Protein 5FQE (pdb70)

Nearest PDB structures (foldseek):
  5fqf-assembly1_A  TM=1.001E+00  e=0.000E+00  Clostridium perfringens
  5fqh-assembly1_A  TM=9.995E-01  e=0.000E+00  Clostridium perfringens
  5fr0-assembly1_A  TM=9.943E-01  e=0.000E+00  Clostridium perfringens
  5l7v-assembly1_A  TM=8.793E-01  e=1.593E-57  Phocaeicola vulgatus ATCC 8482
  8q8h-assembly1_D  TM=7.404E-01  e=2.172E-31  Niabella aurantiaca DSM 17617

Structure (mmCIF, N/CA/C/O backbone):
data_5FQE
#
_entry.id   5FQE
#
_cell.length_a   85.420
_cell.length_b   115.030
_cell.length_c   135.580
_cell.angle_alpha   90.00
_cell.angle_beta   90.00
_cell.angle_gamma   90.00
#
_symmetry.space_group_name_H-M   'P 21 21 21'
#
loop_
_entity.id
_entity.type
_entity.pdbx_description
1 polymer BETA-N-ACETYLGALACTOSAMINIDASE
2 non-polymer 'FORMIC ACID'
3 non-polymer 'BROMIDE ION'
4 non-polymer (4S)-2-METHYL-2,4-PENTANEDIOL
5 water water
#
loop_
_atom_site.group_PDB
_atom_site.id
_atom_site.type_symbol
_atom_site.label_atom_id
_atom_site.label_alt_id
_atom_site.label_comp_id
_atom_site.label_asym_id
_atom_site.label_entity_id
_atom_site.label_seq_id
_atom_site.pdbx_PDB_ins_code
_atom_site.Cartn_x
_atom_site.Cartn_y
_atom_site.Cartn_z
_atom_site.occupancy
_atom_site.B_iso_or_equiv
_atom_site.auth_seq_id
_atom_site.auth_comp_id
_atom_site.auth_asym_id
_atom_site.auth_atom_id
_atom_site.pdbx_PDB_model_num
ATOM 1 N N . THR A 1 28 ? 119.890 49.361 162.982 1.00 45.95 5 THR A N 1
ATOM 2 C CA . THR A 1 28 ? 118.456 49.065 162.657 1.00 39.05 5 THR A CA 1
ATOM 3 C C . THR A 1 28 ? 117.616 49.431 163.864 1.00 29.04 5 THR A C 1
ATOM 4 O O . THR A 1 28 ? 117.772 48.841 164.938 1.00 34.09 5 THR A O 1
ATOM 8 N N . THR A 1 29 ? 116.711 50.389 163.719 1.00 22.63 6 THR A N 1
ATOM 9 C CA . THR A 1 29 ? 115.805 50.702 164.806 1.00 18.71 6 THR A CA 1
ATOM 10 C C . THR A 1 29 ? 114.724 49.636 164.948 1.00 18.66 6 THR A C 1
ATOM 11 O O . THR A 1 29 ? 114.377 49.253 166.072 1.00 18.18 6 THR A O 1
ATOM 15 N N . LEU A 1 30 ? 114.100 49.268 163.839 1.00 18.10 7 LEU A N 1
ATOM 16 C CA . LEU A 1 30 ? 113.023 48.247 163.844 1.00 15.43 7 LEU A CA 1
ATOM 17 C C . LEU A 1 30 ? 113.312 47.239 162.761 1.00 15.94 7 LEU A C 1
ATOM 18 O O . LEU A 1 30 ? 113.428 47.613 161.576 1.00 17.30 7 LEU A O 1
ATOM 23 N N . GLY A 1 31 ? 113.397 45.963 163.122 1.00 14.14 8 GLY A N 1
ATOM 24 C CA . GLY A 1 31 ? 113.543 44.884 162.135 1.00 14.85 8 GLY A CA 1
ATOM 25 C C . GLY A 1 31 ? 112.176 44.212 161.969 1.00 13.28 8 GLY A C 1
ATOM 26 O O . GLY A 1 31 ? 111.327 44.349 162.870 1.00 12.93 8 GLY A O 1
ATOM 27 N N . ALA A 1 32 ? 112.012 43.508 160.864 1.00 12.91 9 ALA A N 1
ATOM 28 C CA . ALA A 1 32 ? 110.710 42.874 160.561 1.00 13.21 9 ALA A CA 1
ATOM 29 C C . ALA A 1 32 ? 110.876 41.771 159.570 1.00 13.56 9 ALA A C 1
ATOM 30 O O . ALA A 1 32 ? 111.700 41.825 158.667 1.00 15.09 9 ALA A O 1
ATOM 32 N N . SER A 1 33 ? 110.111 40.692 159.782 1.00 12.44 10 SER A N 1
ATOM 33 C CA . SER A 1 33 ? 110.107 39.561 158.912 1.00 12.73 10 SER A CA 1
ATOM 34 C C . SER A 1 33 ? 108.726 38.917 158.938 1.00 12.46 10 SER A C 1
ATOM 35 O O . SER A 1 33 ? 108.103 38.925 159.987 1.00 12.90 10 SER A O 1
ATOM 38 N N . ILE A 1 34 ? 108.372 38.265 157.861 1.00 11.96 11 ILE A N 1
ATOM 39 C CA . ILE A 1 34 ? 107.214 37.353 157.976 1.00 12.53 11 ILE A CA 1
ATOM 40 C C . ILE A 1 34 ? 107.639 36.238 158.942 1.00 12.41 11 ILE A C 1
ATOM 41 O O . ILE A 1 34 ? 108.798 35.830 158.988 1.00 13.13 11 ILE A O 1
ATOM 46 N N . GLY A 1 35 ? 106.678 35.793 159.739 1.00 12.16 12 GLY A N 1
ATOM 47 C CA . GLY A 1 35 ? 106.873 34.712 160.706 1.00 11.83 12 GLY A CA 1
ATOM 48 C C . GLY A 1 35 ? 105.728 33.713 160.584 1.00 12.41 12 GLY A C 1
ATOM 49 O O . GLY A 1 35 ? 104.658 34.018 160.062 1.00 12.88 12 GLY A O 1
ATOM 50 N N . SER A 1 36 ? 105.955 32.546 161.131 1.00 11.60 13 SER A N 1
ATOM 51 C CA . SER A 1 36 ? 104.961 31.439 161.127 1.00 11.64 13 SER A CA 1
ATOM 52 C C . SER A 1 36 ? 103.889 31.692 162.203 1.00 11.60 13 SER A C 1
ATOM 53 O O . SER A 1 36 ? 104.165 32.164 163.275 1.00 11.74 13 SER A O 1
ATOM 56 N N . THR A 1 37 ? 102.655 31.320 161.900 1.00 10.86 14 THR A N 1
ATOM 57 C CA . THR A 1 37 ? 101.606 31.213 162.896 1.00 10.24 14 THR A CA 1
ATOM 58 C C . THR A 1 37 ? 101.615 29.940 163.674 1.00 10.81 14 THR A C 1
ATOM 59 O O . THR A 1 37 ? 100.871 29.829 164.640 1.00 11.21 14 THR A O 1
ATOM 63 N N . ASP A 1 38 ? 102.488 29.007 163.340 1.00 10.70 15 ASP A N 1
ATOM 64 C CA . ASP A 1 38 ? 102.502 27.713 164.030 1.00 11.32 15 ASP A CA 1
ATOM 65 C C . ASP A 1 38 ? 103.132 27.645 165.401 1.00 10.99 15 ASP A C 1
ATOM 66 O O . ASP A 1 38 ? 102.825 26.704 166.146 1.00 12.24 15 ASP A O 1
ATOM 71 N N . PHE A 1 39 ? 103.986 28.586 165.741 1.00 10.48 16 PHE A N 1
ATOM 72 C CA . PHE A 1 39 ? 104.694 28.605 166.995 1.00 11.81 16 PHE A CA 1
ATOM 73 C C . PHE A 1 39 ? 104.806 30.048 167.461 1.00 11.05 16 PHE A C 1
ATOM 74 O O . PHE A 1 39 ? 104.629 31.013 166.653 1.00 11.92 16 PHE A O 1
ATOM 82 N N . HIS A 1 40 ? 105.057 30.217 168.764 1.00 10.79 17 HIS A N 1
ATOM 83 C CA . HIS A 1 40 ? 105.212 31.542 169.338 1.00 10.54 17 HIS A CA 1
ATOM 84 C C . HIS A 1 40 ? 106.618 32.111 169.042 1.00 11.52 17 HIS A C 1
ATOM 85 O O . HIS A 1 40 ? 107.590 31.368 169.158 1.00 12.72 17 HIS A O 1
ATOM 92 N N . TYR A 1 41 ? 106.707 33.418 168.814 1.00 10.57 18 TYR A N 1
ATOM 93 C CA . TYR A 1 41 ? 107.980 34.147 168.825 1.00 12.49 18 TYR A CA 1
ATOM 94 C C . TYR A 1 41 ? 108.082 34.789 170.179 1.00 11.98 18 TYR A C 1
ATOM 95 O O . TYR A 1 41 ? 107.310 35.685 170.520 1.00 11.96 18 TYR A O 1
ATOM 104 N N . LEU A 1 42 ? 109.010 34.277 170.980 1.00 13.04 19 LEU A N 1
ATOM 105 C CA . LEU A 1 42 ? 109.186 34.551 172.355 1.00 12.68 19 LEU A CA 1
ATOM 106 C C . LEU A 1 42 ? 110.350 35.494 172.644 1.00 14.55 19 LEU A C 1
ATOM 107 O O . LEU A 1 42 ? 111.339 35.449 171.891 1.00 14.32 19 LEU A O 1
ATOM 112 N N . GLN A 1 43 ? 110.212 36.289 173.708 1.00 13.65 20 GLN A N 1
ATOM 113 C CA . GLN A 1 43 ? 111.323 37.182 174.110 1.00 14.30 20 GLN A CA 1
ATOM 114 C C . GLN A 1 43 ? 112.624 36.445 174.335 1.00 15.96 20 GLN A C 1
ATOM 115 O O . GLN A 1 43 ? 113.672 36.976 173.973 1.00 17.18 20 GLN A O 1
ATOM 121 N N . LYS A 1 44 ? 112.599 35.238 174.901 1.00 16.80 21 LYS A N 1
ATOM 122 C CA . LYS A 1 44 ? 113.853 34.495 175.165 1.00 18.37 21 LYS A CA 1
ATOM 123 C C . LYS A 1 44 ? 114.632 34.134 173.895 1.00 19.53 21 LYS A C 1
ATOM 124 O O . LYS A 1 44 ? 115.825 33.873 173.971 1.00 21.37 21 LYS A O 1
ATOM 130 N N . ASP A 1 45 ? 113.961 34.129 172.740 1.00 16.08 22 ASP A N 1
ATOM 131 C CA . ASP A 1 45 ? 114.565 33.799 171.468 1.00 18.15 22 ASP A CA 1
ATOM 132 C C . ASP A 1 45 ? 114.967 35.021 170.607 1.00 16.01 22 ASP A C 1
ATOM 133 O O . ASP A 1 45 ? 115.268 34.865 169.441 1.00 17.83 22 ASP A O 1
ATOM 138 N N . TYR A 1 46 ? 114.972 36.181 171.228 1.00 16.98 23 TYR A N 1
ATOM 139 C CA . TYR A 1 46 ? 115.299 37.459 170.603 1.00 17.21 23 TYR A CA 1
ATOM 140 C C . TYR A 1 46 ? 116.518 37.384 169.667 1.00 17.08 23 TYR A C 1
ATOM 141 O O . TYR A 1 46 ? 116.452 37.813 168.521 1.00 17.44 23 TYR A O 1
ATOM 150 N N . ASP A 1 47 ? 117.604 36.805 170.151 1.00 19.30 24 ASP A N 1
ATOM 151 C CA . ASP A 1 47 ? 118.820 36.816 169.319 1.00 20.60 24 ASP A CA 1
ATOM 152 C C . ASP A 1 47 ? 118.693 35.995 168.038 1.00 20.40 24 ASP A C 1
ATOM 153 O O . ASP A 1 47 ? 119.220 36.393 167.004 1.00 21.13 24 ASP A O 1
ATOM 158 N N . GLU A 1 48 ? 117.960 34.893 168.080 1.00 19.94 25 GLU A N 1
ATOM 159 C CA . GLU A 1 48 ? 117.746 34.101 166.873 1.00 21.58 25 GLU A CA 1
ATOM 160 C C . GLU A 1 48 ? 116.688 34.764 165.972 1.00 18.90 25 GLU A C 1
ATOM 161 O O . GLU A 1 48 ? 116.821 34.779 164.754 1.00 18.37 25 GLU A O 1
ATOM 167 N N . ILE A 1 49 ? 115.632 35.297 166.582 1.00 17.67 26 ILE A N 1
ATOM 168 C CA . ILE A 1 49 ? 114.570 35.926 165.803 1.00 17.27 26 ILE A CA 1
ATOM 169 C C . ILE A 1 49 ? 115.076 37.080 164.963 1.00 17.21 26 ILE A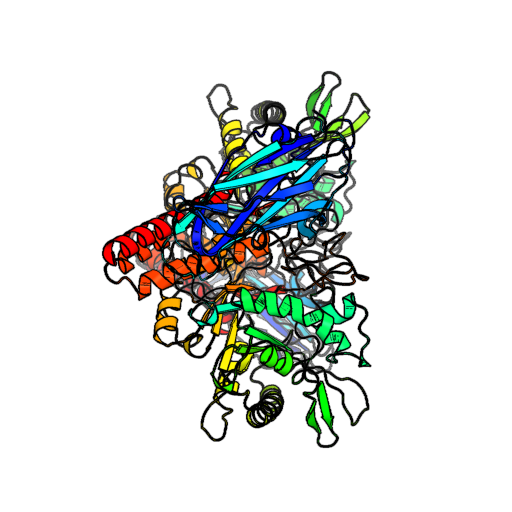 C 1
ATOM 170 O O . ILE A 1 49 ? 114.673 37.253 163.830 1.00 17.57 26 ILE A O 1
ATOM 175 N N . LYS A 1 50 ? 116.046 37.838 165.515 1.00 18.34 27 LYS A N 1
ATOM 176 C CA . LYS A 1 50 ? 116.621 38.963 164.791 1.00 21.97 27 LYS A CA 1
ATOM 177 C C . LYS A 1 50 ? 117.357 38.600 163.505 1.00 20.57 27 LYS A C 1
ATOM 178 O O . LYS A 1 50 ? 117.702 39.511 162.764 1.00 22.62 27 LYS A O 1
ATOM 184 N N . LYS A 1 51 ? 117.601 37.314 163.265 1.00 19.03 28 LYS A N 1
ATOM 185 C CA . LYS A 1 51 ? 118.236 36.875 162.025 1.00 20.08 28 LYS A CA 1
ATOM 186 C C . LYS A 1 51 ? 117.257 36.636 160.914 1.00 19.19 28 LYS A C 1
ATOM 187 O O . LYS A 1 51 ? 117.650 36.361 159.802 1.00 20.79 28 LYS A O 1
ATOM 193 N N . LEU A 1 52 ? 115.955 36.681 161.181 1.00 18.54 29 LEU A N 1
ATOM 194 C CA . LEU A 1 52 ? 115.001 36.392 160.122 1.00 19.17 29 LEU A CA 1
ATOM 195 C C . LEU A 1 52 ? 114.953 37.450 159.015 1.00 17.68 29 LEU A C 1
ATOM 196 O O . LEU A 1 52 ? 115.166 38.628 159.248 1.00 18.43 29 LEU A O 1
ATOM 201 N N . ASN A 1 53 ? 114.649 37.005 157.812 1.00 15.93 30 ASN A N 1
ATOM 202 C CA . ASN A 1 53 ? 114.576 37.857 156.646 1.00 18.96 30 ASN A CA 1
ATOM 203 C C . ASN A 1 53 ? 113.679 37.225 155.574 1.00 19.71 30 ASN A C 1
ATOM 204 O O . ASN A 1 53 ? 114.039 37.074 154.424 1.00 23.52 30 ASN A O 1
ATOM 209 N N . LEU A 1 54 ? 112.456 36.904 155.962 1.00 16.48 31 LEU A N 1
ATOM 210 C CA . LEU A 1 54 ? 111.449 36.413 155.024 1.00 17.35 31 LEU A CA 1
ATOM 211 C C . LEU A 1 54 ? 110.543 37.546 154.581 1.00 16.70 31 LEU A C 1
ATOM 212 O O . LEU A 1 54 ? 109.908 38.180 155.431 1.00 14.87 31 LEU A O 1
ATOM 217 N N . ASN A 1 55 ? 110.446 37.804 153.279 1.00 16.20 32 ASN A N 1
ATOM 218 C CA . ASN A 1 55 ? 109.768 38.934 152.712 1.00 16.64 32 ASN A CA 1
ATOM 219 C C . ASN A 1 55 ? 108.599 38.643 151.781 1.00 15.82 32 ASN A C 1
ATOM 220 O O . ASN A 1 55 ? 107.958 39.588 151.289 1.00 17.05 32 ASN A O 1
ATOM 225 N N . THR A 1 56 ? 108.303 37.362 151.591 1.00 15.40 33 THR A N 1
ATOM 226 C CA . THR A 1 56 ? 107.213 36.921 150.735 1.00 16.89 33 THR A CA 1
ATOM 227 C C . THR A 1 56 ? 106.443 35.803 151.391 1.00 14.51 33 THR A C 1
ATOM 228 O O . THR A 1 56 ? 106.953 35.072 152.227 1.00 16.14 33 THR A O 1
ATOM 232 N N . TRP A 1 57 ? 105.150 35.727 151.041 1.00 13.72 34 TRP A N 1
ATOM 233 C CA . TRP A 1 57 ? 104.268 34.700 151.610 1.00 13.10 34 TRP A CA 1
ATOM 234 C C . TRP A 1 57 ? 103.266 34.299 150.538 1.00 11.77 34 TRP A C 1
ATOM 235 O O . TRP A 1 57 ? 102.753 35.176 149.837 1.00 13.02 34 TRP A O 1
ATOM 246 N N . ASN A 1 58 ? 102.868 33.024 150.569 1.00 12.84 35 ASN A N 1
ATOM 247 C CA . ASN A 1 58 ? 101.834 32.552 149.688 1.00 14.03 35 ASN A CA 1
ATOM 248 C C . ASN A 1 58 ? 101.155 31.368 150.322 1.00 14.92 35 ASN A C 1
ATOM 249 O O . ASN A 1 58 ? 101.838 30.472 150.811 1.00 17.76 35 ASN A O 1
ATOM 254 N N . GLU A 1 59 ? 99.827 31.344 150.246 1.00 13.05 36 GLU A N 1
ATOM 255 C CA . GLU A 1 59 ? 99.052 30.191 150.666 1.00 13.87 36 GLU A CA 1
ATOM 256 C C . GLU A 1 59 ? 97.850 30.010 149.787 1.00 12.86 36 GLU A C 1
ATOM 257 O O . GLU A 1 59 ? 97.610 30.793 148.872 1.00 13.59 36 GLU A O 1
ATOM 263 N N . VAL A 1 60 ? 97.180 28.891 150.017 1.00 11.76 37 VAL A N 1
ATOM 264 C CA . VAL A 1 60 ? 96.069 28.446 149.177 1.00 11.79 37 VAL A CA 1
ATOM 265 C C . VAL A 1 60 ? 94.792 28.381 150.057 1.00 11.50 37 VAL A C 1
ATOM 266 O O . VAL A 1 60 ? 94.830 27.840 151.149 1.00 13.58 37 VAL A O 1
ATOM 270 N N . ALA A 1 61 ? 93.692 28.910 149.516 1.00 11.36 38 ALA A N 1
ATOM 271 C CA . ALA A 1 61 ? 92.402 28.921 150.190 1.00 11.01 38 ALA A CA 1
ATOM 272 C C . ALA A 1 61 ? 91.299 28.577 149.238 1.00 10.44 38 ALA A C 1
ATOM 273 O O . ALA A 1 61 ? 91.476 28.670 148.000 1.00 11.27 38 ALA A O 1
ATOM 275 N N . TRP A 1 62 ? 90.140 28.245 149.763 1.00 9.22 39 TRP A N 1
ATOM 276 C CA . TRP A 1 62 ? 88.913 28.117 149.004 1.00 9.63 39 TRP A CA 1
ATOM 277 C C . TRP A 1 62 ? 88.126 29.411 149.006 1.00 9.97 39 TRP A C 1
ATOM 278 O O . TRP A 1 62 ? 88.407 30.308 149.784 1.00 9.50 39 TRP A O 1
ATOM 289 N N . ILE A 1 63 ? 87.123 29.524 148.147 1.00 10.37 40 ILE A N 1
ATOM 290 C CA . ILE A 1 63 ? 86.171 30.652 148.225 1.00 10.67 40 ILE A CA 1
ATOM 291 C C . ILE A 1 63 ? 85.510 30.578 149.616 1.00 10.75 40 ILE A C 1
ATOM 292 O O . ILE A 1 63 ? 85.038 29.530 150.045 1.00 11.25 40 ILE A O 1
ATOM 297 N N . GLY A 1 64 ? 85.443 31.694 150.341 1.00 9.78 41 GLY A N 1
ATOM 298 C CA . GLY A 1 64 ? 84.724 31.675 151.613 1.00 9.63 41 GLY A CA 1
ATOM 299 C C . GLY A 1 64 ? 85.599 31.160 152.794 1.00 9.96 41 GLY A C 1
ATOM 300 O O . GLY A 1 64 ? 85.088 31.007 153.915 1.00 11.37 41 GLY A O 1
ATOM 301 N N . ASP A 1 65 ? 86.867 30.894 152.528 1.00 9.96 42 ASP A N 1
ATOM 302 C CA . ASP A 1 65 ? 87.829 30.412 153.525 1.00 9.56 42 ASP A CA 1
ATOM 303 C C . ASP A 1 65 ? 88.523 31.567 154.206 1.00 10.29 42 ASP A C 1
ATOM 304 O O . ASP A 1 65 ? 88.139 32.708 153.985 1.00 9.98 42 ASP A O 1
ATOM 309 N N . GLU A 1 66 ? 89.471 31.287 155.090 1.00 10.03 43 GLU A N 1
ATOM 310 C CA . GLU A 1 66 ? 90.290 32.296 155.763 1.00 11.07 43 GLU A CA 1
ATOM 311 C C . GLU A 1 66 ? 91.710 31.850 155.731 1.00 11.25 43 GLU A C 1
ATOM 312 O O . GLU A 1 66 ? 91.974 30.657 155.755 1.00 12.58 43 GLU A O 1
ATOM 318 N N . LEU A 1 67 ? 92.620 32.815 155.745 1.00 10.16 44 LEU A N 1
ATOM 319 C CA . LEU A 1 67 ? 94.046 32.559 155.857 1.00 10.95 44 LEU A CA 1
ATOM 320 C C . LEU A 1 67 ? 94.606 33.405 157.015 1.00 10.64 44 LEU A C 1
ATOM 321 O O . LEU A 1 67 ? 94.102 34.525 157.247 1.00 11.21 44 LEU A O 1
ATOM 326 N N . ASN A 1 68 ? 95.642 32.897 157.672 1.00 9.71 45 ASN A N 1
ATOM 327 C CA . ASN A 1 68 ? 96.334 33.644 158.728 1.00 10.08 45 ASN A CA 1
ATOM 328 C C . ASN A 1 68 ? 97.804 33.686 158.475 1.00 10.05 45 ASN A C 1
ATOM 329 O O . ASN A 1 68 ? 98.411 32.718 157.980 1.00 10.65 45 ASN A O 1
ATOM 334 N N . SER A 1 69 ? 98.389 34.846 158.774 1.00 9.31 46 SER A N 1
ATOM 335 C CA . SER A 1 69 ? 99.826 35.039 158.682 1.00 9.61 46 SER A CA 1
ATOM 336 C C . SER A 1 69 ? 100.288 35.841 159.880 1.00 9.58 46 SER A C 1
ATOM 337 O O . SER A 1 69 ? 99.466 36.212 160.757 1.00 9.62 46 SER A O 1
ATOM 340 N N . LYS A 1 70 ? 101.567 36.195 159.899 1.00 9.30 47 LYS A N 1
ATOM 341 C CA . LYS A 1 70 ? 102.131 36.930 161.003 1.00 9.75 47 LYS A CA 1
ATOM 342 C C . LYS A 1 70 ? 103.351 37.712 160.549 1.00 10.32 47 LYS A C 1
ATOM 343 O O . LYS A 1 70 ? 104.080 37.194 159.691 1.00 11.05 47 LYS A O 1
ATOM 349 N N . ILE A 1 71 ? 103.547 38.933 161.038 1.00 10.83 48 ILE A N 1
ATOM 350 C CA . ILE A 1 71 ? 104.814 39.650 160.852 1.00 11.57 48 ILE A CA 1
ATOM 351 C C . ILE A 1 71 ? 105.399 39.810 162.259 1.00 11.17 48 ILE A C 1
ATOM 352 O O . ILE A 1 71 ? 104.720 40.248 163.200 1.00 10.09 48 ILE A O 1
ATOM 357 N N . VAL A 1 72 ? 106.669 39.443 162.389 1.00 10.79 49 VAL A N 1
ATOM 358 C CA . VAL A 1 72 ? 107.439 39.502 163.631 1.00 11.38 49 VAL A CA 1
ATOM 359 C C . VAL A 1 72 ? 108.397 40.681 163.517 1.00 12.45 49 VAL A C 1
ATOM 360 O O . VAL A 1 72 ? 109.050 40.839 162.497 1.00 13.49 49 VAL A O 1
ATOM 364 N N . MET A 1 73 ? 108.461 41.456 164.564 1.00 12.51 50 MET A N 1
ATOM 365 C CA . MET A 1 73 ? 109.280 42.658 164.572 1.00 13.46 50 MET A CA 1
ATOM 366 C C . MET A 1 73 ? 110.143 42.689 165.806 1.00 13.85 50 MET A C 1
ATOM 367 O O . MET A 1 73 ? 109.898 42.022 166.799 1.00 13.52 50 MET A O 1
ATOM 372 N N . TRP A 1 74 ? 111.206 43.477 165.725 1.00 14.45 51 TRP A N 1
ATOM 373 C CA . TRP A 1 74 ? 112.113 43.590 166.835 1.00 14.87 51 TRP A CA 1
ATOM 374 C C . TRP A 1 74 ? 112.758 44.957 166.880 1.00 16.01 51 TRP A C 1
ATOM 375 O O . TRP A 1 74 ? 112.998 45.585 165.856 1.00 16.23 51 TRP A O 1
ATOM 386 N N . THR A 1 75 ? 113.002 45.379 168.106 1.00 14.92 52 THR A N 1
ATOM 387 C CA . THR A 1 75 ? 113.730 46.621 168.340 1.00 16.47 52 THR A CA 1
ATOM 388 C C . THR A 1 75 ? 115.103 46.286 168.776 1.00 18.55 52 THR A C 1
ATOM 389 O O . THR A 1 75 ? 115.378 45.209 169.269 1.00 19.24 52 THR A O 1
ATOM 393 N N . ASN A 1 76 ? 115.992 47.269 168.605 1.00 20.90 53 ASN A N 1
ATOM 394 C CA . ASN A 1 76 ? 117.344 47.190 169.171 1.00 24.92 53 ASN A CA 1
ATOM 395 C C . ASN A 1 76 ? 117.474 48.147 170.371 1.00 23.48 53 ASN A C 1
ATOM 396 O O . ASN A 1 76 ? 116.591 48.156 171.221 1.00 24.20 53 ASN A O 1
ATOM 401 N N . SER A 1 77 ? 118.515 49.011 170.463 1.00 24.17 54 SER A N 1
ATOM 402 C CA . SER A 1 77 ? 118.748 49.699 171.719 1.00 27.80 54 SER A CA 1
ATOM 403 C C . SER A 1 77 ? 117.807 50.894 171.926 1.00 27.10 54 SER A C 1
ATOM 404 O O . SER A 1 77 ? 117.800 51.443 173.019 1.00 27.73 54 SER A O 1
ATOM 407 N N . SER A 1 78 ? 117.008 51.296 170.922 1.00 24.19 55 SER A N 1
ATOM 408 C CA . SER A 1 78 ? 116.037 52.382 171.087 1.00 24.87 55 SER A CA 1
ATOM 409 C C . SER A 1 78 ? 114.601 51.883 171.068 1.00 22.00 55 SER A C 1
ATOM 410 O O . SER A 1 78 ? 114.291 50.989 170.284 1.00 20.65 55 SER A O 1
ATOM 413 N N . PRO A 1 79 ? 113.724 52.489 171.874 1.00 22.44 56 PRO A N 1
ATOM 414 C CA . PRO A 1 79 ? 112.314 52.195 171.654 1.00 20.96 56 PRO A CA 1
ATOM 415 C C . PRO A 1 79 ? 111.880 52.703 170.297 1.00 21.07 56 PRO A C 1
ATOM 416 O O . PRO A 1 79 ? 112.482 53.604 169.722 1.00 20.85 56 PRO A O 1
ATOM 420 N N . VAL A 1 80 ? 110.799 52.133 169.786 1.00 16.88 57 VAL A N 1
ATOM 421 C CA . VAL A 1 80 ? 110.231 52.573 168.522 1.00 16.57 57 VAL A CA 1
ATOM 422 C C . VAL A 1 80 ? 108.741 52.806 168.743 1.00 18.68 57 VAL A C 1
ATOM 423 O O . VAL A 1 80 ? 108.065 51.949 169.324 1.00 18.32 57 VAL A O 1
ATOM 427 N N . ASN A 1 81 ? 108.231 53.926 168.265 1.00 17.50 58 ASN A N 1
ATOM 428 C CA . ASN A 1 81 ? 106.874 54.354 168.545 1.00 18.91 58 ASN A CA 1
ATOM 429 C C . ASN A 1 81 ? 106.010 54.335 167.329 1.00 16.27 58 ASN A C 1
ATOM 430 O O . ASN A 1 81 ? 106.472 54.501 166.198 1.00 17.28 58 ASN A O 1
ATOM 435 N N . ASN A 1 82 ? 104.713 54.112 167.561 1.00 14.26 59 ASN A N 1
ATOM 436 C CA . ASN A 1 82 ? 103.734 54.206 166.513 1.00 15.79 59 ASN A CA 1
ATOM 437 C C . ASN A 1 82 ? 103.995 53.285 165.339 1.00 14.02 59 ASN A C 1
ATOM 438 O O . ASN A 1 82 ? 103.783 53.648 164.202 1.00 15.56 59 ASN A O 1
ATOM 443 N N . VAL A 1 83 ? 104.304 52.035 165.676 1.00 13.45 60 VAL A N 1
ATOM 444 C CA . VAL A 1 83 ? 104.487 50.993 164.676 1.00 12.12 60 VAL A CA 1
ATOM 445 C C . VAL A 1 83 ? 103.082 50.645 164.150 1.00 13.60 60 VAL A C 1
ATOM 446 O O . VAL A 1 83 ? 102.179 50.337 164.952 1.00 12.78 60 VAL A O 1
ATOM 450 N N . THR A 1 84 ? 102.915 50.645 162.854 1.00 13.68 61 THR A N 1
ATOM 451 C CA . THR A 1 84 ? 101.636 50.362 162.235 1.00 15.19 61 THR A CA 1
ATOM 452 C C . THR A 1 84 ? 101.792 49.506 160.994 1.00 15.18 61 THR A C 1
ATOM 453 O O . THR A 1 84 ? 102.800 49.591 160.281 1.00 15.75 61 THR A O 1
ATOM 457 N N . LEU A 1 85 ? 100.778 48.671 160.741 1.00 14.20 62 LEU A N 1
ATOM 458 C CA . LEU A 1 85 ? 100.740 47.803 159.583 1.00 13.68 62 LEU A CA 1
ATOM 459 C C . LEU A 1 85 ? 99.481 48.066 158.823 1.00 14.83 62 LEU A C 1
ATOM 460 O O . LEU A 1 85 ? 98.427 48.364 159.423 1.00 18.24 62 LEU A O 1
ATOM 465 N N . SER A 1 86 ? 99.588 48.035 157.515 1.00 15.09 63 SER A N 1
ATOM 466 C CA . SER A 1 86 ? 98.482 48.361 156.606 1.00 18.14 63 SER A CA 1
ATOM 467 C C . SER A 1 86 ? 98.517 47.375 155.456 1.00 16.53 63 SER A C 1
ATOM 468 O O . SER A 1 86 ? 99.563 47.218 154.839 1.00 19.63 63 SER A O 1
ATOM 471 N N . SER A 1 87 ? 97.346 46.905 155.051 1.00 14.11 64 SER A N 1
ATOM 472 C CA . SER A 1 87 ? 97.189 46.078 153.872 1.00 14.17 64 SER A CA 1
ATOM 473 C C . SER A 1 87 ? 96.642 46.866 152.699 1.00 13.98 64 SER A C 1
ATOM 474 O O . SER A 1 87 ? 95.767 47.732 152.843 1.00 15.08 64 SER A O 1
ATOM 477 N N . SER A 1 88 ? 97.136 46.523 151.511 1.00 13.01 65 SER A N 1
ATOM 478 C CA . SER A 1 88 ? 96.518 46.902 150.261 1.00 12.97 65 SER A CA 1
ATOM 479 C C . SER A 1 88 ? 95.276 46.037 149.969 1.00 12.42 65 SER A C 1
ATOM 480 O O . SER A 1 88 ? 94.993 45.060 150.633 1.00 11.73 65 SER A O 1
ATOM 483 N N . ASP A 1 89 ? 94.540 46.423 148.944 1.00 13.12 66 ASP A N 1
ATOM 484 C CA . ASP A 1 89 ? 93.598 45.537 148.290 1.00 12.81 66 ASP A CA 1
ATOM 485 C C . ASP A 1 89 ? 94.378 44.402 147.657 1.00 13.11 66 ASP A C 1
ATOM 486 O O . ASP A 1 89 ? 95.595 44.524 147.408 1.00 12.93 66 ASP A O 1
ATOM 491 N N . PHE A 1 90 ? 93.694 43.281 147.444 1.00 13.13 67 PHE A N 1
ATOM 492 C CA . PHE A 1 90 ? 94.280 42.146 146.749 1.00 12.99 67 PHE A CA 1
ATOM 493 C C . PHE A 1 90 ? 93.584 41.974 145.426 1.00 12.57 67 PHE A C 1
ATOM 494 O O . PHE A 1 90 ? 92.347 42.086 145.337 1.00 13.52 67 PHE A O 1
ATOM 502 N N . ILE A 1 91 ? 94.359 41.744 144.360 1.00 12.19 68 ILE A N 1
ATOM 503 C CA . ILE A 1 91 ? 93.822 41.750 143.007 1.00 13.05 68 ILE A CA 1
ATOM 504 C C . ILE A 1 91 ? 94.372 40.526 142.309 1.00 12.04 68 ILE A C 1
ATOM 505 O O . ILE A 1 91 ? 95.568 40.222 142.422 1.00 12.64 68 ILE A O 1
ATOM 510 N N . ASN A 1 92 ? 93.508 39.868 141.558 1.00 11.39 69 ASN A N 1
ATOM 511 C CA . ASN A 1 92 ? 93.948 38.696 140.779 1.00 11.87 69 ASN A CA 1
ATOM 512 C C . ASN A 1 92 ? 94.353 39.032 139.317 1.00 14.75 69 ASN A C 1
ATOM 513 O O . ASN A 1 92 ? 94.381 40.190 138.943 1.00 14.03 69 ASN A O 1
ATOM 518 N N A GLU A 1 93 ? 94.596 38.000 138.536 0.62 15.06 70 GLU A N 1
ATOM 519 N N B GLU A 1 93 ? 94.677 38.007 138.534 0.38 14.67 70 GLU A N 1
ATOM 520 C CA A GLU A 1 93 ? 95.165 38.200 137.203 0.62 16.49 70 GLU A CA 1
ATOM 521 C CA B GLU A 1 93 ? 95.099 38.180 137.125 0.38 15.48 70 GLU A CA 1
ATOM 522 C C A GLU A 1 93 ? 94.123 38.729 136.211 0.62 18.20 70 GLU A C 1
ATOM 523 C C B GLU A 1 93 ? 94.108 38.979 136.307 0.38 16.63 70 GLU A C 1
ATOM 524 O O A GLU A 1 93 ? 94.491 39.056 135.100 0.62 19.74 70 GLU A O 1
ATOM 525 O O B GLU A 1 93 ? 94.466 39.775 135.430 0.38 17.08 70 GLU A O 1
ATOM 536 N N . ASN A 1 94 ? 92.838 38.744 136.586 1.00 17.60 71 ASN A N 1
ATOM 537 C CA . ASN A 1 94 ? 91.766 39.326 135.800 1.00 18.11 71 ASN A CA 1
ATOM 538 C C . ASN A 1 94 ? 91.255 40.660 136.342 1.00 18.91 71 ASN A C 1
ATOM 539 O O . ASN A 1 94 ? 90.259 41.205 135.852 1.00 19.34 71 ASN A O 1
ATOM 544 N N . GLY A 1 95 ? 91.932 41.199 137.350 1.00 16.26 72 GLY A N 1
ATOM 545 C CA . GLY A 1 95 ? 91.540 42.443 138.001 1.00 18.33 72 GLY A CA 1
ATOM 546 C C . GLY A 1 95 ? 90.434 42.285 139.013 1.00 16.73 72 GLY A C 1
ATOM 547 O O . GLY A 1 95 ? 89.891 43.270 139.459 1.00 18.20 72 GLY A O 1
ATOM 548 N N . ASP A 1 96 ? 90.081 41.054 139.388 1.00 14.49 73 ASP A N 1
ATOM 549 C CA . ASP A 1 96 ? 89.085 40.861 140.419 1.00 13.87 73 ASP A CA 1
ATOM 550 C C . ASP A 1 96 ? 89.670 41.286 141.778 1.00 14.74 73 ASP A C 1
ATOM 551 O O . ASP A 1 96 ? 90.839 41.028 142.045 1.00 12.71 73 ASP A O 1
ATOM 556 N N . LEU A 1 97 ? 88.809 41.878 142.608 1.00 15.03 74 LEU A N 1
ATOM 557 C CA . LEU A 1 97 ? 89.227 42.552 143.850 1.00 15.85 74 LEU A CA 1
ATOM 558 C C . LEU A 1 97 ? 88.784 41.786 145.100 1.00 14.22 74 LEU A C 1
ATOM 559 O O . LEU A 1 97 ? 87.596 41.393 145.245 1.00 17.64 74 LEU A O 1
ATOM 564 N N . ILE A 1 98 ? 89.708 41.581 146.046 1.00 12.58 75 ILE A N 1
ATOM 565 C CA . ILE A 1 98 ? 89.334 41.288 147.403 1.00 13.87 75 ILE A CA 1
ATOM 566 C C . ILE A 1 98 ? 89.785 42.491 148.207 1.00 13.35 75 ILE A C 1
ATOM 567 O O . ILE A 1 98 ? 90.979 42.760 148.342 1.00 13.46 75 ILE A O 1
ATOM 572 N N . SER A 1 99 ? 88.794 43.226 148.723 1.00 12.46 76 SER A N 1
ATOM 573 C CA . SER A 1 99 ? 89.030 44.486 149.400 1.00 13.91 76 SER A CA 1
ATOM 574 C C . SER A 1 99 ? 89.895 44.342 150.650 1.00 13.90 76 SER A C 1
ATOM 575 O O . SER A 1 99 ? 89.770 43.335 151.352 1.00 13.35 76 SER A O 1
ATOM 578 N N . SER A 1 100 ? 90.727 45.361 150.942 1.00 13.67 77 SER A N 1
ATOM 579 C CA . SER A 1 100 ? 91.370 45.493 152.237 1.00 16.36 77 SER A CA 1
ATOM 580 C C . SER A 1 100 ? 90.364 45.414 153.391 1.00 14.93 77 SER A C 1
ATOM 581 O O . SER A 1 100 ? 90.805 45.127 154.492 1.00 17.39 77 SER A O 1
ATOM 584 N N . ASN A 1 101 ? 89.075 45.666 153.177 1.00 15.59 78 ASN A N 1
ATOM 585 C CA . ASN A 1 101 ? 88.013 45.451 154.171 1.00 18.14 78 ASN A CA 1
ATOM 586 C C . ASN A 1 101 ? 88.044 44.044 154.752 1.00 18.53 78 ASN A C 1
ATOM 587 O O . ASN A 1 101 ? 87.589 43.816 155.908 1.00 20.70 78 ASN A O 1
ATOM 592 N N . ASN A 1 102 ? 88.602 43.111 153.986 1.00 14.52 79 ASN A N 1
ATOM 593 C CA . ASN A 1 102 ? 88.624 41.718 154.404 1.00 15.45 79 ASN A CA 1
ATOM 594 C C . ASN A 1 102 ? 89.863 41.281 155.124 1.00 14.90 79 ASN A C 1
ATOM 595 O O . ASN A 1 102 ? 89.989 40.105 155.482 1.00 15.59 79 ASN A O 1
ATOM 600 N N . ILE A 1 103 ? 90.782 42.205 155.378 1.00 14.29 80 ILE A N 1
ATOM 601 C CA . ILE A 1 103 ? 92.047 41.927 155.998 1.00 15.27 80 ILE A CA 1
ATOM 602 C C . ILE A 1 103 ? 92.045 42.639 157.341 1.00 14.57 80 ILE A C 1
ATOM 603 O O . ILE A 1 103 ? 91.715 43.820 157.411 1.00 16.29 80 ILE A O 1
ATOM 608 N N . LYS A 1 104 ? 92.385 41.940 158.431 1.00 12.80 81 LYS A N 1
ATOM 609 C CA . LYS A 1 104 ? 92.459 42.559 159.734 1.00 14.11 81 LYS A CA 1
ATOM 610 C C . LYS A 1 104 ? 93.810 42.208 160.321 1.00 11.68 81 LYS A C 1
ATOM 611 O O . LYS A 1 104 ? 94.214 41.025 160.360 1.00 10.54 81 LYS A O 1
ATOM 617 N N . ILE A 1 105 ? 94.567 43.204 160.818 1.00 11.63 82 ILE A N 1
ATOM 618 C CA . ILE A 1 105 ? 95.898 43.026 161.348 1.00 11.57 82 ILE A CA 1
ATOM 619 C C . ILE A 1 105 ? 95.879 43.447 162.816 1.00 12.36 82 ILE A C 1
ATOM 620 O O . ILE A 1 105 ? 95.465 44.584 163.104 1.00 11.95 82 ILE A O 1
ATOM 625 N N . SER A 1 106 ? 96.158 42.504 163.720 1.00 10.82 83 SER A N 1
ATOM 626 C CA . SER A 1 106 ? 96.019 42.728 165.136 1.00 10.66 83 SER A CA 1
ATOM 627 C C . SER A 1 106 ? 97.266 42.421 165.886 1.00 10.08 83 SER A C 1
ATOM 628 O O . SER A 1 106 ? 97.906 41.400 165.663 1.00 10.53 83 SER A O 1
ATOM 631 N N . TRP A 1 107 ? 97.723 43.311 166.763 1.00 8.77 84 TRP A N 1
ATOM 632 C CA . TRP A 1 107 ? 98.922 43.010 167.501 1.00 10.16 84 TRP A CA 1
ATOM 633 C C . TRP A 1 107 ? 98.713 41.802 168.471 1.00 10.15 84 TRP A C 1
ATOM 634 O O . TRP A 1 107 ? 97.611 41.636 169.080 1.00 10.32 84 TRP A O 1
ATOM 645 N N . LEU A 1 108 ? 99.713 40.948 168.582 1.00 10.86 85 LEU A N 1
ATOM 646 C CA . LEU A 1 108 ? 99.746 39.919 169.613 1.00 11.02 85 LEU A CA 1
ATOM 647 C C . LEU A 1 108 ? 100.102 40.581 170.921 1.00 12.67 85 LEU A C 1
ATOM 648 O O . LEU A 1 108 ? 100.900 41.540 170.938 1.00 17.81 85 LEU A O 1
ATOM 653 N N . LYS A 1 109 ? 99.369 40.287 171.956 1.00 11.03 86 LYS A N 1
ATOM 654 C CA . LYS A 1 109 ? 99.676 40.786 173.279 1.00 10.70 86 LYS A CA 1
ATOM 655 C C . LYS A 1 109 ? 100.216 39.622 174.090 1.00 10.82 86 LYS A C 1
ATOM 656 O O . LYS A 1 109 ? 99.695 38.505 174.027 1.00 10.80 86 LYS A O 1
ATOM 662 N N . GLU A 1 110 ? 101.208 39.916 174.907 1.00 11.53 87 GLU A N 1
ATOM 663 C CA . GLU A 1 110 ? 101.765 38.912 175.818 1.00 11.47 87 GLU A CA 1
ATOM 664 C C . GLU A 1 110 ? 101.110 39.002 177.167 1.00 11.05 87 GLU A C 1
ATOM 665 O O . GLU A 1 110 ? 100.734 40.093 177.648 1.00 12.25 87 GLU A O 1
ATOM 671 N N . THR A 1 111 ? 100.983 37.828 177.796 1.00 10.55 88 THR A N 1
ATOM 672 C CA . THR A 1 111 ? 100.536 37.699 179.173 1.00 10.57 88 THR A CA 1
ATOM 673 C C . THR A 1 111 ? 101.490 36.735 179.892 1.00 10.24 88 THR A C 1
ATOM 674 O O . THR A 1 111 ? 102.194 35.975 179.225 1.00 11.20 88 THR A O 1
ATOM 678 N N . LEU A 1 112 ? 101.571 36.822 181.217 1.00 10.28 89 LEU A N 1
ATOM 679 C CA . LEU A 1 112 ? 102.456 35.963 181.986 1.00 11.02 89 LEU A CA 1
ATOM 680 C C . LEU A 1 112 ? 101.842 34.615 182.251 1.00 10.37 89 LEU A C 1
ATOM 681 O O . LEU A 1 112 ? 100.636 34.497 182.507 1.00 9.82 89 LEU A O 1
ATOM 686 N N . ALA A 1 113 ? 102.648 33.562 182.172 1.00 9.66 90 ALA A N 1
ATOM 687 C CA . ALA A 1 113 ? 102.201 32.188 182.499 1.00 9.26 90 ALA A CA 1
ATOM 688 C C . ALA A 1 113 ? 103.279 31.457 183.290 1.00 9.58 90 ALA A C 1
ATOM 689 O O . ALA A 1 113 ? 104.419 31.379 182.863 1.00 10.34 90 ALA A O 1
ATOM 691 N N . ASN A 1 114 ? 102.854 30.952 184.433 1.00 9.42 91 ASN A N 1
ATOM 692 C CA . ASN A 1 114 ? 103.620 29.905 185.176 1.00 10.14 91 ASN A CA 1
ATOM 693 C C . ASN A 1 114 ? 103.667 28.703 184.180 1.00 9.53 91 ASN A C 1
ATOM 694 O O . ASN A 1 114 ? 102.622 28.233 183.705 1.00 10.11 91 ASN A O 1
ATOM 699 N N . ILE A 1 115 ? 104.856 28.219 183.859 1.00 9.40 92 ILE A N 1
ATOM 700 C CA . ILE A 1 115 ? 105.054 27.215 182.807 1.00 9.90 92 ILE A CA 1
ATOM 701 C C . ILE A 1 115 ? 104.845 25.816 183.272 1.00 9.77 92 ILE A C 1
ATOM 702 O O . ILE A 1 115 ? 104.934 24.898 182.480 1.00 10.44 92 ILE A O 1
ATOM 707 N N . GLY A 1 116 ? 104.568 25.630 184.551 1.00 10.50 93 GLY A N 1
ATOM 708 C CA . GLY A 1 116 ? 104.301 24.337 185.141 1.00 10.61 93 GLY A CA 1
ATOM 709 C C . GLY A 1 116 ? 102.864 23.897 185.236 1.00 11.38 93 GLY A C 1
ATOM 710 O O . GLY A 1 116 ? 101.935 24.534 184.758 1.00 10.48 93 GLY A O 1
ATOM 711 N N . ARG A 1 117 ? 102.695 22.773 185.915 1.00 11.79 94 ARG A N 1
ATOM 712 C CA . ARG A 1 117 ? 101.388 22.219 186.273 1.00 11.47 94 ARG A CA 1
ATOM 713 C C . ARG A 1 117 ? 101.348 21.948 187.770 1.00 12.57 94 ARG A C 1
ATOM 714 O O . ARG A 1 117 ? 102.184 21.180 188.279 1.00 12.78 94 ARG A O 1
ATOM 722 N N . SER A 1 118 ? 100.438 22.590 188.499 1.00 12.49 95 SER A N 1
ATOM 723 C CA . SER A 1 118 ? 100.360 22.466 189.958 1.00 13.55 95 SER A CA 1
ATOM 724 C C . SER A 1 118 ? 101.698 22.705 190.614 1.00 14.35 95 SER A C 1
ATOM 725 O O . SER A 1 118 ? 102.039 21.950 191.554 1.00 15.57 95 SER A O 1
ATOM 728 N N . ASN A 1 119 ? 102.455 23.700 190.141 1.00 13.43 96 ASN A N 1
ATOM 729 C CA . ASN A 1 119 ? 103.837 23.947 190.552 1.00 14.20 96 ASN A CA 1
ATOM 730 C C . ASN A 1 119 ? 104.047 25.436 190.823 1.00 14.40 96 ASN A C 1
ATOM 731 O O . ASN A 1 119 ? 104.465 26.185 189.942 1.00 13.18 96 ASN A O 1
ATOM 736 N N . PRO A 1 120 ? 103.768 25.863 192.051 1.00 15.99 97 PRO A N 1
ATOM 737 C CA . PRO A 1 120 ? 103.822 27.284 192.345 1.00 17.67 97 PRO A CA 1
ATOM 738 C C . PRO A 1 120 ? 105.210 27.877 192.241 1.00 18.88 97 PRO A C 1
ATOM 739 O O . PRO A 1 120 ? 105.321 29.091 192.065 1.00 22.24 97 PRO A O 1
ATOM 743 N N . SER A 1 121 ? 106.261 27.055 192.270 1.00 18.70 98 SER A N 1
ATOM 744 C CA . SER A 1 121 ? 107.594 27.585 192.140 1.00 20.81 98 SER A CA 1
ATOM 745 C C . SER A 1 121 ? 108.132 27.623 190.704 1.00 19.04 98 SER A C 1
ATOM 746 O O . SER A 1 121 ? 109.238 28.090 190.444 1.00 20.01 98 SER A O 1
ATOM 749 N N . ALA A 1 122 ? 107.323 27.208 189.711 1.00 15.35 99 ALA A N 1
ATOM 750 C CA . ALA A 1 122 ? 107.803 27.265 188.354 1.00 14.27 99 ALA A CA 1
ATOM 751 C C . ALA A 1 122 ? 107.952 28.697 187.837 1.00 14.47 99 ALA A C 1
ATOM 752 O O . ALA A 1 122 ? 107.198 29.588 188.300 1.00 16.99 99 ALA A O 1
ATOM 754 N N . PRO A 1 123 ? 108.823 28.911 186.878 1.00 14.79 100 PRO A N 1
ATOM 755 C CA . PRO A 1 123 ? 109.004 30.267 186.327 1.00 16.59 100 PRO A CA 1
ATOM 756 C C . PRO A 1 123 ? 107.761 30.807 185.618 1.00 15.33 100 PRO A C 1
ATOM 757 O O . PRO A 1 123 ? 106.979 30.048 185.004 1.00 13.38 100 PRO A O 1
ATOM 761 N N . LEU A 1 124 ? 107.687 32.124 185.676 1.00 14.73 101 LEU A N 1
ATOM 762 C CA . LEU A 1 124 ? 106.673 32.891 184.999 1.00 15.66 101 LEU A CA 1
ATOM 763 C C . LEU A 1 124 ? 107.351 33.454 183.780 1.00 15.52 101 LEU A C 1
ATOM 764 O O . LEU A 1 124 ? 108.354 34.176 183.898 1.00 18.09 101 LEU A O 1
ATOM 769 N N . GLU A 1 125 ? 106.758 33.232 182.618 1.00 12.83 102 GLU A N 1
ATOM 770 C CA . GLU A 1 125 ? 107.302 33.746 181.351 1.00 13.16 102 GLU A CA 1
ATOM 771 C C . GLU A 1 125 ? 106.185 34.372 180.550 1.00 11.56 102 GLU A C 1
ATOM 772 O O . GLU A 1 125 ? 105.009 34.009 180.688 1.00 10.62 102 GLU A O 1
ATOM 778 N N . PRO A 1 126 ? 106.526 35.315 179.667 1.00 11.69 103 PRO A N 1
ATOM 779 C CA . PRO A 1 126 ? 105.535 35.924 178.780 1.00 11.50 103 PRO A CA 1
ATOM 780 C C . PRO A 1 126 ? 105.254 35.083 177.552 1.00 11.27 103 PRO A C 1
ATOM 781 O O . PRO A 1 126 ? 106.172 34.599 176.914 1.00 11.37 103 PRO A O 1
ATOM 785 N N . PHE A 1 127 ? 103.980 35.044 177.158 1.00 10.16 104 PHE A N 1
ATOM 786 C CA . PHE A 1 127 ? 103.582 34.387 175.958 1.00 9.48 104 PHE A CA 1
ATOM 787 C C . PHE A 1 127 ? 102.621 35.210 175.127 1.00 9.41 104 PHE A C 1
ATOM 788 O O . PHE A 1 127 ? 101.682 35.761 175.682 1.00 10.05 104 PHE A O 1
ATOM 796 N N . PRO A 1 128 ? 102.831 35.238 173.797 1.00 9.19 105 PRO A N 1
ATOM 797 C CA . PRO A 1 128 ? 102.008 36.067 172.888 1.00 9.34 105 PRO A CA 1
ATOM 798 C C . PRO A 1 128 ? 100.740 35.264 172.494 1.00 9.40 105 PRO A C 1
ATOM 799 O O . PRO A 1 128 ? 100.523 34.916 171.330 1.00 9.47 105 PRO A O 1
ATOM 803 N N . ASP A 1 129 ? 99.864 35.110 173.459 1.00 9.06 106 ASP A N 1
ATOM 804 C CA . ASP A 1 129 ? 98.702 34.222 173.403 1.00 9.24 106 ASP A CA 1
ATOM 805 C C . ASP A 1 129 ? 97.433 34.978 173.044 1.00 8.76 106 ASP A C 1
ATOM 806 O O . ASP A 1 129 ? 96.416 34.353 172.878 1.00 9.28 106 ASP A O 1
ATOM 811 N N . ILE A 1 130 ? 97.465 36.317 172.953 1.00 9.02 107 ILE A N 1
ATOM 812 C CA . ILE A 1 130 ? 96.258 37.110 172.777 1.00 8.85 107 ILE A CA 1
ATOM 813 C C . ILE A 1 130 ? 96.258 37.812 171.434 1.00 9.10 107 ILE A C 1
ATOM 814 O O . ILE A 1 130 ? 97.173 38.577 171.166 1.00 9.19 107 ILE A O 1
ATOM 819 N N . ILE A 1 131 ? 95.266 37.572 170.606 1.00 8.80 108 ILE A N 1
ATOM 820 C CA . ILE A 1 131 ? 95.120 38.362 169.375 1.00 8.92 108 ILE A CA 1
ATOM 821 C C . ILE A 1 131 ? 94.396 39.644 169.799 1.00 9.24 108 ILE A C 1
ATOM 822 O O . ILE A 1 131 ? 93.185 39.594 170.099 1.00 9.42 108 ILE A O 1
ATOM 827 N N . HIS A 1 132 ? 95.134 40.755 169.848 1.00 9.44 109 HIS A N 1
ATOM 828 C CA . HIS A 1 132 ? 94.665 41.940 170.600 1.00 10.23 109 HIS A CA 1
ATOM 829 C C . HIS A 1 132 ? 94.121 42.960 169.598 1.00 11.82 109 HIS A C 1
ATOM 830 O O . HIS A 1 132 ? 93.213 42.614 168.802 1.00 13.17 109 HIS A O 1
ATOM 837 N N . ASN A 1 133 ? 94.530 44.211 169.648 1.00 13.13 110 ASN A N 1
ATOM 838 C CA . ASN A 1 133 ? 93.848 45.197 168.810 1.00 12.33 110 ASN A CA 1
ATOM 839 C C . ASN A 1 133 ? 94.677 45.618 167.611 1.00 11.59 110 ASN A C 1
ATOM 840 O O . ASN A 1 133 ? 95.851 45.410 167.508 1.00 12.26 110 ASN A O 1
ATOM 845 N N . SER A 1 134 ? 93.969 46.179 166.663 1.00 13.55 111 SER A N 1
ATOM 846 C CA . SER A 1 134 ? 94.515 46.825 165.471 1.00 13.81 111 SER A CA 1
ATOM 847 C C . SER A 1 134 ? 95.019 48.185 165.821 1.00 15.82 111 SER A C 1
ATOM 848 O O . SER A 1 134 ? 94.709 48.701 166.888 1.00 20.69 111 SER A O 1
ATOM 851 N N . GLY A 1 135 ? 95.758 48.762 164.930 1.00 15.47 112 GLY A N 1
ATOM 852 C CA . GLY A 1 135 ? 96.238 50.133 165.119 1.00 16.09 112 GLY A CA 1
ATOM 853 C C . GLY A 1 135 ? 97.700 50.170 165.475 1.00 16.41 112 GLY A C 1
ATOM 854 O O . GLY A 1 135 ? 98.438 49.279 165.100 1.00 15.84 112 GLY A O 1
ATOM 855 N N . SER A 1 136 ? 98.135 51.210 166.182 1.00 16.71 113 SER A N 1
ATOM 856 C CA . SER A 1 136 ? 99.558 51.470 166.389 1.00 16.69 113 SER A CA 1
ATOM 857 C C . SER A 1 136 ? 100.029 50.891 167.712 1.00 17.28 113 SER A C 1
ATOM 858 O O . SER A 1 136 ? 99.228 50.718 168.643 1.00 20.21 113 SER A O 1
ATOM 861 N N . LEU A 1 137 ? 101.302 50.532 167.772 1.00 16.30 114 LEU A N 1
ATOM 862 C CA . LEU A 1 137 ? 101.932 50.016 168.997 1.00 15.21 114 LEU A CA 1
ATOM 863 C C . LEU A 1 137 ? 103.268 50.710 169.242 1.00 16.58 114 LEU A C 1
ATOM 864 O O . LEU A 1 137 ? 104.056 50.854 168.309 1.00 15.17 114 LEU A O 1
ATOM 869 N N . ASN A 1 138 ? 103.562 51.090 170.488 1.00 17.53 115 ASN A N 1
ATOM 870 C CA . ASN A 1 138 ? 104.893 51.539 170.884 1.00 18.38 115 ASN A CA 1
ATOM 871 C C . ASN A 1 138 ? 105.656 50.345 171.500 1.00 19.16 115 ASN A C 1
ATOM 872 O O . ASN A 1 138 ? 105.128 49.580 172.350 1.00 20.76 115 ASN A O 1
ATOM 877 N N . ILE A 1 139 ? 106.876 50.116 171.038 1.00 18.38 116 ILE A N 1
ATOM 878 C CA . ILE A 1 139 ? 107.633 48.965 171.401 1.00 17.15 116 ILE A CA 1
ATOM 879 C C . ILE A 1 139 ? 108.878 49.393 172.186 1.00 21.41 116 ILE A C 1
ATOM 880 O O . ILE A 1 139 ? 109.622 50.279 171.735 1.00 20.09 116 ILE A O 1
ATOM 885 N N . GLU A 1 140 ? 109.113 48.759 173.334 1.00 19.70 117 GLU A N 1
ATOM 886 C CA . GLU A 1 140 ? 110.289 49.042 174.162 1.00 21.25 117 GLU A CA 1
ATOM 887 C C . GLU A 1 140 ? 111.549 48.548 173.518 1.00 21.76 117 GLU A C 1
ATOM 888 O O . GLU A 1 140 ? 111.535 47.763 172.559 1.00 19.16 117 GLU A O 1
ATOM 894 N N . LYS A 1 141 ? 112.698 49.008 174.013 1.00 19.65 118 LYS A N 1
ATOM 895 C CA . LYS A 1 141 ? 113.948 48.568 173.474 1.00 20.56 118 LYS A CA 1
ATOM 896 C C . LYS A 1 141 ? 114.158 47.080 173.668 1.00 17.47 118 LYS A C 1
ATOM 897 O O . LYS A 1 141 ? 113.573 46.464 174.610 1.00 17.49 118 LYS A O 1
ATOM 903 N N . ASN A 1 142 ? 114.929 46.498 172.760 1.00 17.84 119 ASN A N 1
ATOM 904 C CA . ASN A 1 142 ? 115.406 45.104 172.834 1.00 19.68 119 ASN A CA 1
ATOM 905 C C . ASN A 1 142 ? 114.254 44.087 172.991 1.00 19.16 119 ASN A C 1
ATOM 906 O O . ASN A 1 142 ? 114.313 43.171 173.813 1.00 19.74 119 ASN A O 1
ATOM 911 N N . LYS A 1 143 ? 113.190 44.326 172.220 1.00 18.54 120 LYS A N 1
ATOM 912 C CA . LYS A 1 143 ? 111.953 43.488 172.342 1.00 17.72 120 LYS A CA 1
ATOM 913 C C . LYS A 1 143 ? 111.522 42.875 171.021 1.00 15.47 120 LYS A C 1
ATOM 914 O O . LYS A 1 143 ? 111.863 43.370 169.960 1.00 15.95 120 LYS A O 1
ATOM 920 N N . ILE A 1 144 ? 110.795 41.751 171.115 1.00 13.46 121 ILE A N 1
ATOM 921 C CA . ILE A 1 144 ? 110.042 41.156 170.022 1.00 13.70 121 ILE A CA 1
ATOM 922 C C . ILE A 1 144 ? 108.609 41.628 170.152 1.00 13.17 121 ILE A C 1
ATOM 923 O O . ILE A 1 144 ? 108.085 41.691 171.253 1.00 15.07 121 ILE A O 1
ATOM 928 N N . ALA A 1 145 ? 107.963 41.900 169.013 1.00 12.50 122 ALA A N 1
ATOM 929 C CA . ALA A 1 145 ? 106.523 42.124 168.998 1.00 12.97 122 ALA A CA 1
ATOM 930 C C . ALA A 1 145 ? 106.009 41.611 167.671 1.00 14.29 122 ALA A C 1
ATOM 931 O O . ALA A 1 145 ? 106.629 41.848 166.639 1.00 16.07 122 ALA A O 1
ATOM 933 N N . SER A 1 146 ? 104.895 40.896 167.659 1.00 12.03 123 SER A N 1
ATOM 934 C CA . SER A 1 146 ? 104.341 40.353 166.416 1.00 11.26 123 SER A CA 1
ATOM 935 C C . SER A 1 146 ? 102.913 40.812 166.181 1.00 10.23 123 SER A C 1
ATOM 936 O O . SER A 1 146 ? 102.170 41.079 167.122 1.00 10.74 123 SER A O 1
ATOM 939 N N . ALA A 1 147 ? 102.530 40.833 164.921 1.00 9.94 124 ALA A N 1
ATOM 940 C CA . ALA A 1 147 ? 101.179 41.170 164.505 1.00 11.09 124 ALA A CA 1
ATOM 941 C C . ALA A 1 147 ? 100.603 40.017 163.694 1.00 11.17 124 ALA A C 1
ATOM 942 O O . ALA A 1 147 ? 101.239 39.472 162.801 1.00 11.13 124 ALA A O 1
ATOM 944 N N . TRP A 1 148 ? 99.378 39.670 164.076 1.00 11.12 125 TRP A N 1
ATOM 945 C CA . TRP A 1 148 ? 98.593 38.591 163.474 1.00 9.53 125 TRP A CA 1
ATOM 946 C C . TRP A 1 148 ? 97.851 39.166 162.274 1.00 10.36 125 TRP A C 1
ATOM 947 O O . TRP A 1 148 ? 97.213 40.222 162.381 1.00 11.19 125 TRP A O 1
ATOM 958 N N . ILE A 1 149 ? 97.873 38.496 161.128 1.00 9.73 126 ILE A N 1
ATOM 959 C CA . ILE A 1 149 ? 97.181 38.930 159.956 1.00 10.58 126 ILE A CA 1
ATOM 960 C C . ILE A 1 149 ? 96.096 37.905 159.588 1.00 10.61 126 ILE A C 1
ATOM 961 O O . ILE A 1 149 ? 96.405 36.729 159.425 1.00 10.87 126 ILE A O 1
ATOM 966 N N . ASN A 1 150 ? 94.860 38.353 159.479 1.00 9.28 127 ASN A N 1
ATOM 967 C CA . ASN A 1 150 ? 93.737 37.482 159.083 1.00 9.90 127 ASN A CA 1
ATOM 968 C C . ASN A 1 150 ? 93.165 37.966 157.768 1.00 10.68 127 ASN A C 1
ATOM 969 O O . ASN A 1 150 ? 92.861 39.138 157.611 1.00 10.80 127 ASN A O 1
ATOM 974 N N . ILE A 1 151 ? 92.997 37.053 156.839 1.00 11.12 128 ILE A N 1
ATOM 975 C CA . ILE A 1 151 ? 92.464 37.342 155.510 1.00 12.41 128 ILE A CA 1
ATOM 976 C C . ILE A 1 151 ? 91.173 36.538 155.328 1.00 12.21 128 ILE A C 1
ATOM 977 O O . ILE A 1 151 ? 91.214 35.308 155.354 1.00 12.05 128 ILE A O 1
ATOM 982 N N . LYS A 1 152 ? 90.018 37.177 155.181 1.00 11.82 129 LYS A N 1
ATOM 983 C CA . LYS A 1 152 ? 88.750 36.490 154.939 1.00 13.00 129 LYS A CA 1
ATOM 984 C C . LYS A 1 152 ? 88.459 36.524 153.471 1.00 15.33 129 LYS A C 1
ATOM 985 O O . LYS A 1 152 ? 88.448 37.606 152.867 1.00 18.67 129 LYS A O 1
ATOM 991 N N . ILE A 1 153 ? 88.347 35.368 152.834 1.00 11.49 130 ILE A N 1
ATOM 992 C CA . ILE A 1 153 ? 87.984 35.318 151.426 1.00 12.33 130 ILE A CA 1
ATOM 993 C C . ILE A 1 153 ? 86.471 35.387 151.275 1.00 11.59 130 ILE A C 1
ATOM 994 O O . ILE A 1 153 ? 85.795 34.521 151.755 1.00 11.13 130 ILE A O 1
ATOM 999 N N . PRO A 1 154 ? 85.928 36.409 150.583 1.00 10.90 131 PRO A N 1
ATOM 1000 C CA . PRO A 1 154 ? 84.478 36.449 150.489 1.00 11.34 131 PRO A CA 1
ATOM 1001 C C . PRO A 1 154 ? 83.900 35.204 149.850 1.00 12.14 131 PRO A C 1
ATOM 1002 O O . PRO A 1 154 ? 84.546 34.553 149.011 1.00 11.80 131 PRO A O 1
ATOM 1006 N N . ARG A 1 155 ? 82.684 34.859 150.256 1.00 12.05 132 ARG A N 1
ATOM 1007 C CA . ARG A 1 155 ? 81.942 33.751 149.694 1.00 11.89 132 ARG A CA 1
ATOM 1008 C C . ARG A 1 155 ? 81.545 33.860 148.219 1.00 13.05 132 ARG A C 1
ATOM 1009 O O . ARG A 1 155 ? 81.145 32.860 147.619 1.00 14.55 132 ARG A O 1
ATOM 1017 N N . ASN A 1 156 ? 81.662 35.043 147.657 1.00 15.20 133 ASN A N 1
ATOM 1018 C CA . ASN A 1 156 ? 81.525 35.162 146.204 1.00 16.79 133 ASN A CA 1
ATOM 1019 C C . ASN A 1 156 ? 82.785 35.629 145.483 1.00 16.21 133 ASN A C 1
ATOM 1020 O O . ASN A 1 156 ? 82.741 36.088 144.336 1.00 17.81 133 ASN A O 1
ATOM 1025 N N . ALA A 1 157 ? 83.943 35.398 146.098 1.00 13.92 134 ALA A N 1
ATOM 1026 C CA . ALA A 1 157 ? 85.188 35.725 145.461 1.00 14.21 134 ALA A CA 1
ATOM 1027 C C . ALA A 1 157 ? 85.389 34.869 144.204 1.00 14.34 134 ALA A C 1
ATOM 1028 O O . ALA A 1 157 ? 84.956 33.697 144.127 1.00 15.15 134 ALA A O 1
ATOM 1030 N N . LYS A 1 158 ? 86.008 35.490 143.212 1.00 14.41 135 LYS A N 1
ATOM 1031 C CA . LYS A 1 158 ? 86.428 34.768 142.010 1.00 15.68 135 LYS A CA 1
ATOM 1032 C C . LYS A 1 158 ? 87.723 33.995 142.315 1.00 14.56 135 L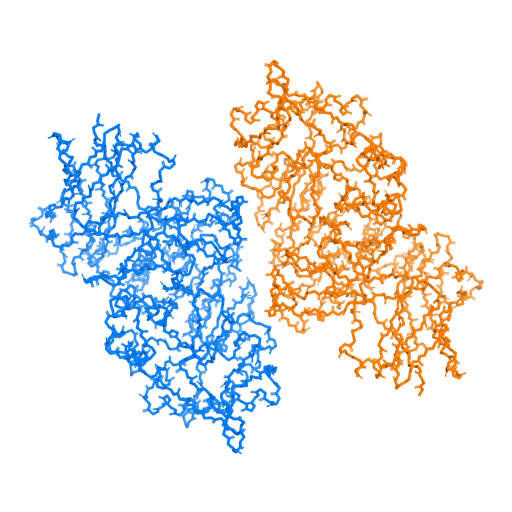YS A C 1
ATOM 1033 O O . LYS A 1 158 ? 88.582 34.446 143.064 1.00 13.40 135 LYS A O 1
ATOM 1039 N N . PRO A 1 159 ? 87.873 32.854 141.684 1.00 14.01 136 PRO A N 1
ATOM 1040 C CA . PRO A 1 159 ? 89.121 32.122 141.847 1.00 14.05 136 PRO A CA 1
ATOM 1041 C C . PRO A 1 159 ? 90.257 32.824 141.183 1.00 13.68 136 PRO A C 1
ATOM 1042 O O . PRO A 1 159 ? 90.036 33.710 140.339 1.00 16.01 136 PRO A O 1
ATOM 1046 N N . GLY A 1 160 ? 91.469 32.470 141.575 1.00 13.17 137 GLY A N 1
ATOM 1047 C CA . GLY A 1 160 ? 92.689 32.981 140.932 1.00 13.72 137 GLY A CA 1
ATOM 1048 C C . GLY A 1 160 ? 93.797 33.222 141.889 1.00 12.79 137 GLY A C 1
ATOM 1049 O O . GLY A 1 160 ? 93.701 32.907 143.090 1.00 12.78 137 GLY A O 1
ATOM 1050 N N A ILE A 1 161 ? 94.849 33.852 141.366 0.46 13.14 138 ILE A N 1
ATOM 1051 N N B ILE A 1 161 ? 94.904 33.768 141.387 0.54 13.02 138 ILE A N 1
ATOM 1052 C CA A ILE A 1 161 ? 96.060 34.153 142.115 0.46 12.62 138 ILE A CA 1
ATOM 1053 C CA B ILE A 1 161 ? 96.026 34.120 142.256 0.54 12.12 138 ILE A CA 1
ATOM 1054 C C A ILE A 1 161 ? 95.998 35.644 142.469 0.46 12.42 138 ILE A C 1
ATOM 1055 C C B ILE A 1 161 ? 95.934 35.612 142.486 0.54 12.15 138 ILE A C 1
ATOM 1056 O O A ILE A 1 161 ? 96.097 36.484 141.593 0.46 12.17 138 ILE A O 1
ATOM 1057 O O B ILE A 1 161 ? 95.947 36.397 141.574 0.54 11.70 138 ILE A O 1
ATOM 1066 N N . TYR A 1 162 ? 95.845 35.974 143.760 1.00 12.12 139 TYR A N 1
ATOM 1067 C CA . TYR A 1 162 ? 95.721 37.337 144.184 1.00 12.02 139 TYR A CA 1
ATOM 1068 C C . TYR A 1 162 ? 97.005 37.856 144.760 1.00 12.48 139 TYR A C 1
ATOM 1069 O O . TYR A 1 162 ? 97.694 37.170 145.542 1.00 12.88 139 TYR A O 1
ATOM 1078 N N . ASN A 1 163 ? 97.336 39.125 144.426 1.00 12.07 140 ASN A N 1
ATOM 1079 C CA . ASN A 1 163 ? 98.547 39.770 144.905 1.00 12.88 140 ASN A CA 1
ATOM 1080 C C . ASN A 1 163 ? 98.199 41.039 145.691 1.00 11.10 140 ASN A C 1
ATOM 1081 O O . ASN A 1 163 ? 97.233 41.771 145.336 1.00 11.91 140 ASN A O 1
ATOM 1086 N N . GLY A 1 164 ? 98.953 41.259 146.753 1.00 12.38 141 GLY A N 1
ATOM 1087 C CA . GLY A 1 164 ? 98.857 42.450 147.553 1.00 12.50 141 GLY A CA 1
ATOM 1088 C C . GLY A 1 164 ? 100.064 42.646 148.417 1.00 12.81 141 GLY A C 1
ATOM 1089 O O . GLY A 1 164 ? 101.040 41.912 148.295 1.00 13.76 141 GLY A O 1
ATOM 1090 N N . SER A 1 165 ? 99.976 43.645 149.317 1.00 14.11 142 SER A N 1
ATOM 1091 C CA . SER A 1 165 ? 101.149 43.934 150.117 1.00 14.51 142 SER A CA 1
ATOM 1092 C C . SER A 1 165 ? 100.781 44.457 151.441 1.00 13.24 142 SER A C 1
ATOM 1093 O O . SER A 1 165 ? 99.722 45.048 151.570 1.00 14.85 142 SER A O 1
ATOM 1096 N N . ILE A 1 166 ? 101.637 44.224 152.429 1.00 13.51 143 ILE A N 1
ATOM 1097 C CA . ILE 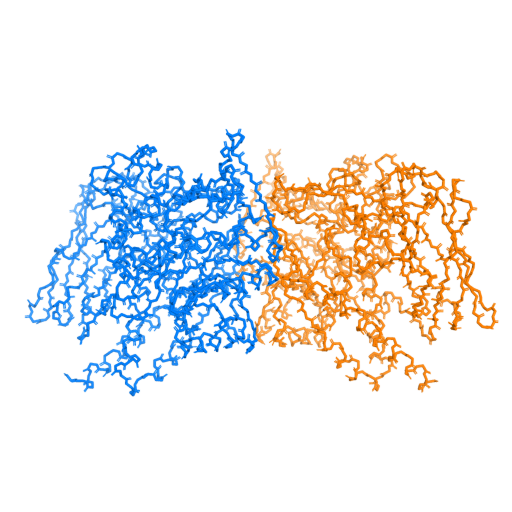A 1 166 ? 101.456 44.781 153.742 1.00 14.75 143 ILE A CA 1
ATOM 1098 C C . ILE A 1 166 ? 102.664 45.655 154.070 1.00 14.97 143 ILE A C 1
ATOM 1099 O O . ILE A 1 166 ? 103.808 45.211 153.930 1.00 14.77 143 ILE A O 1
ATOM 1104 N N . GLU A 1 167 ? 102.379 46.871 154.503 1.00 14.39 144 GLU A N 1
ATOM 1105 C CA . GLU A 1 167 ? 103.421 47.858 154.753 1.00 16.71 144 GLU A CA 1
ATOM 1106 C C . GLU A 1 167 ? 103.559 48.086 156.268 1.00 15.57 144 GLU A C 1
ATOM 1107 O O . GLU A 1 167 ? 102.551 48.191 156.939 1.00 16.96 144 GLU A O 1
ATOM 1113 N N . VAL A 1 168 ? 104.763 48.127 156.760 1.00 13.69 145 VAL A N 1
ATOM 1114 C CA . VAL A 1 168 ? 105.046 48.420 158.166 1.00 13.99 145 VAL A CA 1
ATOM 1115 C C . VAL A 1 168 ? 105.731 49.773 158.248 1.00 14.74 145 VAL A C 1
ATOM 1116 O O . VAL A 1 168 ? 106.767 49.966 157.615 1.00 14.45 145 VAL A O 1
ATOM 1120 N N . THR A 1 169 ? 105.154 50.673 159.028 1.00 14.85 146 THR A N 1
ATOM 1121 C CA . THR A 1 169 ? 105.758 52.011 159.185 1.00 15.17 146 THR A CA 1
ATOM 1122 C C . THR A 1 169 ? 105.964 52.250 160.657 1.00 14.44 146 THR A C 1
ATOM 1123 O O . THR A 1 169 ? 105.356 51.594 161.536 1.00 14.54 146 THR A O 1
ATOM 1127 N N . ALA A 1 170 ? 106.819 53.219 160.995 1.00 14.12 147 ALA A N 1
ATOM 1128 C CA . ALA A 1 170 ? 106.999 53.606 162.400 1.00 14.28 147 ALA A CA 1
ATOM 1129 C C . ALA A 1 170 ? 107.615 55.016 162.444 1.00 14.86 147 ALA A C 1
ATOM 1130 O O . ALA A 1 170 ? 108.191 55.422 161.453 1.00 14.81 147 ALA A O 1
ATOM 1132 N N . ASP A 1 171 ? 107.542 55.656 163.598 1.00 15.92 148 ASP A N 1
ATOM 1133 C CA . ASP A 1 171 ? 108.122 56.998 163.680 1.00 17.19 148 ASP A CA 1
ATOM 1134 C C . ASP A 1 171 ? 109.618 56.949 163.490 1.00 18.25 148 ASP A C 1
ATOM 1135 O O . ASP A 1 171 ? 110.160 57.774 162.743 1.00 17.96 148 ASP A O 1
ATOM 1140 N N . GLU A 1 172 ? 110.283 56.000 164.117 1.00 17.66 149 GLU A N 1
ATOM 1141 C CA . GLU A 1 172 ? 111.762 55.893 164.078 1.00 20.20 149 GLU A CA 1
ATOM 1142 C C . GLU A 1 172 ? 112.269 54.949 163.020 1.00 20.31 149 GLU A C 1
ATOM 1143 O O . GLU A 1 172 ? 113.231 54.221 163.228 1.00 23.46 149 GLU A O 1
ATOM 1149 N N . LEU A 1 173 ? 111.638 54.976 161.866 1.00 19.96 150 LEU A N 1
ATOM 1150 C CA . LEU A 1 173 ? 111.965 54.102 160.784 1.00 21.10 150 LEU A CA 1
ATOM 1151 C C . LEU A 1 173 ? 111.910 54.951 159.524 1.00 22.35 150 LEU A C 1
ATOM 1152 O O . LEU A 1 173 ? 110.850 55.429 159.083 1.00 20.72 150 LEU A O 1
ATOM 1157 N N . GLU A 1 174 ? 113.085 55.242 158.966 1.00 20.82 151 GLU A N 1
ATOM 1158 C CA . GLU A 1 174 ? 113.106 56.040 157.765 1.00 21.17 151 GLU A CA 1
ATOM 1159 C C . GLU A 1 174 ? 112.489 55.327 156.543 1.00 19.49 151 GLU A C 1
ATOM 1160 O O . GLU A 1 174 ? 111.681 55.934 155.853 1.00 22.18 151 GLU A O 1
ATOM 1166 N N . LYS A 1 175 ? 112.892 54.086 156.299 1.00 21.99 152 LYS A N 1
ATOM 1167 C CA . LYS A 1 175 ? 112.441 53.279 155.169 1.00 22.42 152 LYS A CA 1
ATOM 1168 C C . LYS A 1 175 ? 111.393 52.257 155.671 1.00 23.97 152 LYS A C 1
ATOM 1169 O O . LYS A 1 175 ? 111.769 51.369 156.399 1.00 27.77 152 LYS A O 1
ATOM 1171 N N . SER A 1 176 ? 110.136 52.402 155.252 1.00 22.91 153 SER A N 1
ATOM 1172 C CA . SER A 1 176 ? 109.090 51.406 155.597 1.00 23.04 153 SER A CA 1
ATOM 1173 C C . SER A 1 176 ? 109.407 50.013 155.011 1.00 23.75 153 SER A C 1
ATOM 1174 O O . SER A 1 176 ? 110.170 49.859 154.043 1.00 23.04 153 SER A O 1
ATOM 1177 N N . TYR A 1 177 ? 108.807 48.973 155.580 1.00 19.33 154 TYR A N 1
ATOM 1178 C CA . TYR A 1 177 ? 108.944 47.625 155.040 1.00 18.16 154 TYR A CA 1
ATOM 1179 C C . TYR A 1 177 ? 107.704 47.321 154.235 1.00 16.63 154 TYR A C 1
ATOM 1180 O O . TYR A 1 177 ? 106.607 47.654 154.674 1.00 18.08 154 TYR A O 1
ATOM 1189 N N . THR A 1 178 ? 107.880 46.707 153.063 1.00 16.01 155 THR A N 1
ATOM 1190 C CA . THR A 1 178 ? 106.765 46.232 152.253 1.00 16.46 155 THR A CA 1
ATOM 1191 C C . THR A 1 178 ? 106.956 44.727 152.131 1.00 17.08 155 THR A C 1
ATOM 1192 O O . THR A 1 178 ? 108.030 44.230 151.810 1.00 19.47 155 THR A O 1
ATOM 1196 N N . PHE A 1 179 ? 105.920 43.970 152.503 1.00 14.57 156 PHE A N 1
ATOM 1197 C CA . PHE A 1 179 ? 105.917 42.516 152.419 1.00 15.01 156 PHE A CA 1
ATOM 1198 C C . PHE A 1 179 ? 104.974 42.091 151.311 1.00 15.00 156 PHE A C 1
ATOM 1199 O O . PHE A 1 179 ? 103.842 42.568 151.235 1.00 14.46 156 PHE A O 1
ATOM 1207 N N . ASP A 1 180 ? 105.492 41.262 150.403 1.00 16.90 157 ASP A N 1
ATOM 1208 C CA . ASP A 1 180 ? 104.740 40.814 149.248 1.00 18.79 157 ASP A CA 1
ATOM 1209 C C . ASP A 1 180 ? 103.914 39.600 149.600 1.00 16.60 157 ASP A C 1
ATOM 1210 O O . ASP A 1 180 ? 104.463 38.592 149.916 1.00 17.39 157 ASP A O 1
ATOM 1215 N N . TYR A 1 181 ? 102.605 39.745 149.480 1.00 13.41 158 TYR A N 1
ATOM 1216 C CA . TYR A 1 181 ? 101.666 38.707 149.801 1.00 13.14 158 TYR A CA 1
ATOM 1217 C C . TYR A 1 181 ? 100.925 38.232 148.565 1.00 13.21 158 TYR A C 1
ATOM 1218 O O . TYR A 1 181 ? 100.527 39.027 147.720 1.00 14.46 158 TYR A O 1
ATOM 1227 N N . SER A 1 182 ? 100.697 36.926 148.500 1.00 12.99 159 SER A N 1
ATOM 1228 C CA . SER A 1 182 ? 99.811 36.359 147.460 1.00 13.12 159 SER A CA 1
ATOM 1229 C C . SER A 1 182 ? 99.048 35.190 148.015 1.00 12.17 159 SER A C 1
ATOM 1230 O O . SER A 1 182 ? 99.509 34.564 148.973 1.00 14.03 159 SER A O 1
ATOM 1233 N N . PHE A 1 183 ? 97.899 34.866 147.460 1.00 12.35 160 PHE A N 1
ATOM 1234 C CA . PHE A 1 183 ? 97.273 33.628 147.805 1.00 11.60 160 PHE A CA 1
ATOM 1235 C C . PHE A 1 183 ? 96.492 33.193 146.591 1.00 12.49 160 PHE A C 1
ATOM 1236 O O . PHE A 1 183 ? 96.017 34.052 145.795 1.00 13.86 160 PHE A O 1
ATOM 1244 N N . GLU A 1 184 ? 96.300 31.888 146.497 1.00 11.40 161 GLU A N 1
ATOM 1245 C CA . GLU A 1 184 ? 95.439 31.328 145.445 1.00 11.38 161 GLU A CA 1
ATOM 1246 C C . GLU A 1 184 ? 94.062 31.024 146.048 1.00 11.57 161 GLU A C 1
ATOM 1247 O O . GLU A 1 184 ? 93.982 30.431 147.119 1.00 12.92 161 GLU A O 1
ATOM 1253 N N . VAL A 1 185 ? 93.005 31.443 145.363 1.00 11.03 162 VAL A N 1
ATOM 1254 C CA . VAL A 1 185 ? 91.669 31.012 145.706 1.00 11.10 162 VAL A CA 1
ATOM 1255 C C . VAL A 1 185 ? 91.267 29.943 144.705 1.00 10.91 162 VAL A C 1
ATOM 1256 O O . VAL A 1 185 ? 91.228 30.210 143.483 1.00 11.89 162 VAL A O 1
ATOM 1260 N N . LEU A 1 186 ? 91.036 28.736 145.191 1.00 10.42 163 LEU A N 1
ATOM 1261 C CA . LEU A 1 186 ? 90.540 27.627 144.372 1.00 10.95 163 LEU A CA 1
ATOM 1262 C C . LEU A 1 186 ? 89.055 27.728 144.168 1.00 11.25 163 LEU A C 1
ATOM 1263 O O . LEU A 1 186 ? 88.318 28.247 145.022 1.00 11.07 163 LEU A O 1
ATOM 1268 N N . ASN A 1 187 ? 88.579 27.238 143.009 1.00 11.44 164 ASN A N 1
ATOM 1269 C CA . ASN A 1 187 ? 87.181 27.317 142.615 1.00 12.34 164 ASN A CA 1
ATOM 1270 C C . ASN A 1 187 ? 86.275 26.258 143.234 1.00 12.70 164 ASN A C 1
ATOM 1271 O O . ASN A 1 187 ? 85.536 25.518 142.564 1.00 12.84 164 ASN A O 1
ATOM 1276 N N . LEU A 1 188 ? 86.264 26.227 144.573 1.00 11.45 165 LEU A N 1
ATOM 1277 C CA . LEU A 1 188 ? 85.335 25.470 145.387 1.00 11.89 165 LEU A CA 1
ATOM 1278 C C . LEU A 1 188 ? 84.983 26.336 146.581 1.00 12.15 165 LEU A C 1
ATOM 1279 O O . LEU A 1 188 ? 85.809 27.194 147.001 1.00 11.60 165 LEU A O 1
ATOM 1284 N N . VAL A 1 189 ? 83.803 26.106 147.142 1.00 11.75 166 VAL A N 1
ATOM 1285 C CA . VAL A 1 189 ? 83.264 26.941 148.221 1.00 11.98 166 VAL A CA 1
ATOM 1286 C C . VAL A 1 189 ? 83.393 26.239 149.578 1.00 12.64 166 VAL A C 1
ATOM 1287 O O . VAL A 1 189 ? 82.900 25.157 149.748 1.00 12.36 166 VAL A O 1
ATOM 1291 N N . GLN A 1 190 ? 84.097 26.871 150.517 1.00 10.71 167 GLN A N 1
ATOM 1292 C CA . GLN A 1 190 ? 84.202 26.419 151.884 1.00 10.77 167 GLN A CA 1
ATOM 1293 C C . GLN A 1 190 ? 82.777 26.256 152.460 1.00 11.34 167 GLN A C 1
ATOM 1294 O O . GLN A 1 190 ? 81.986 27.212 152.436 1.00 11.72 167 GLN A O 1
ATOM 1300 N N . PRO A 1 191 ? 82.440 25.042 152.953 1.00 11.99 168 PRO A N 1
ATOM 1301 C CA . PRO A 1 191 ? 81.084 24.885 153.450 1.00 12.09 168 PRO A CA 1
ATOM 1302 C C . PRO A 1 191 ? 80.804 25.779 154.657 1.00 13.49 168 PRO A C 1
ATOM 1303 O O . PRO A 1 191 ? 81.705 26.057 155.471 1.00 13.76 168 PRO A O 1
ATOM 1307 N N . LEU A 1 192 ? 79.570 26.238 154.763 1.00 13.15 169 LEU A N 1
ATOM 1308 C CA . LEU A 1 192 ? 79.146 26.851 155.999 1.00 14.19 169 LEU A CA 1
ATOM 1309 C C . LEU A 1 192 ? 79.120 25.786 157.086 1.00 13.48 169 LEU A C 1
ATOM 1310 O O . LEU A 1 192 ? 78.814 24.616 156.813 1.00 13.54 169 LEU A O 1
ATOM 1315 N N . PRO A 1 193 ? 79.372 26.196 158.335 1.00 15.66 170 PRO A N 1
ATOM 1316 C CA . PRO A 1 193 ? 79.440 25.140 159.373 1.00 17.00 170 PRO A CA 1
ATOM 1317 C C . PRO A 1 193 ? 78.179 24.298 159.448 1.00 15.68 170 PRO A C 1
ATOM 1318 O O . PRO A 1 193 ? 78.247 23.071 159.578 1.00 15.44 170 PRO A O 1
ATOM 1322 N N . SER A 1 194 ? 77.028 24.926 159.327 1.00 16.74 171 SER A N 1
ATOM 1323 C CA . SER A 1 194 ? 75.743 24.193 159.354 1.00 19.46 171 SER A CA 1
ATOM 1324 C C . SER A 1 194 ? 75.577 23.182 158.239 1.00 18.25 171 SER A C 1
ATOM 1325 O O . SER A 1 194 ? 74.744 22.279 158.323 1.00 19.38 171 SER A O 1
ATOM 1328 N N . GLU A 1 195 ? 76.340 23.318 157.141 1.00 15.75 172 GLU A N 1
ATOM 1329 C CA . GLU A 1 195 ? 76.231 22.420 156.007 1.00 17.22 172 GLU A CA 1
ATOM 1330 C C . GLU A 1 195 ? 77.014 21.138 156.256 1.00 18.07 172 GLU A C 1
ATOM 1331 O O . GLU A 1 195 ? 76.842 20.172 155.542 1.00 21.74 172 GLU A O 1
ATOM 1337 N N . THR A 1 196 ? 77.894 21.141 157.261 1.00 14.48 173 THR A N 1
ATOM 1338 C CA . THR A 1 196 ? 78.792 20.045 157.461 1.00 12.61 173 THR A CA 1
ATOM 1339 C C . THR A 1 196 ? 78.291 19.041 158.464 1.00 11.93 173 THR A C 1
ATOM 1340 O O . THR A 1 196 ? 77.305 19.284 159.125 1.00 13.25 173 THR A O 1
ATOM 1344 N N . ASN A 1 197 ? 79.030 17.955 158.618 1.00 12.00 174 ASN A N 1
ATOM 1345 C CA . ASN A 1 197 ? 78.715 16.948 159.650 1.00 12.62 174 ASN A CA 1
ATOM 1346 C C . ASN A 1 197 ? 79.774 16.995 160.785 1.00 11.89 174 ASN A C 1
ATOM 1347 O O . ASN A 1 197 ? 79.873 16.066 161.585 1.00 12.11 174 ASN A O 1
ATOM 1352 N N . THR A 1 198 ? 80.516 18.086 160.896 1.00 9.23 175 THR A N 1
ATOM 1353 C CA . THR A 1 198 ? 81.505 18.226 161.963 1.00 8.94 175 THR A CA 1
ATOM 1354 C C . THR A 1 198 ? 80.837 18.654 163.263 1.00 8.78 175 THR A C 1
ATOM 1355 O O . THR A 1 198 ? 80.015 19.545 163.292 1.00 9.15 175 THR A O 1
ATOM 1359 N N . GLN A 1 199 ? 81.212 17.948 164.317 1.00 8.06 176 GLN A N 1
ATOM 1360 C CA . GLN A 1 199 ? 80.756 18.206 165.683 1.00 8.19 176 GLN A CA 1
ATOM 1361 C C . GLN A 1 199 ? 81.846 18.912 166.465 1.00 8.08 176 GLN A C 1
ATOM 1362 O O . GLN A 1 199 ? 82.958 18.425 166.579 1.00 9.34 176 GLN A O 1
ATOM 1368 N N . ILE A 1 200 ? 81.525 20.090 167.010 1.00 8.27 177 ILE A N 1
ATOM 1369 C CA . ILE A 1 200 ? 82.403 20.791 167.919 1.00 8.56 177 ILE A CA 1
ATOM 1370 C C . ILE A 1 200 ? 81.637 21.118 169.179 1.00 8.24 177 ILE A C 1
ATOM 1371 O O . ILE A 1 200 ? 80.488 21.620 169.115 1.00 8.08 177 ILE A O 1
ATOM 1376 N N . GLU A 1 201 ? 82.260 20.898 170.331 1.00 7.83 178 GLU A N 1
ATOM 1377 C CA . GLU A 1 201 ? 81.660 21.234 171.614 1.00 8.18 178 GLU A CA 1
ATOM 1378 C C . GLU A 1 201 ? 82.698 21.832 172.521 1.00 7.68 178 GLU A C 1
ATOM 1379 O O . GLU A 1 201 ? 83.686 21.130 172.844 1.00 8.07 178 GLU A O 1
ATOM 1385 N N . PHE A 1 202 ? 82.550 23.098 172.913 1.00 7.63 179 PHE A N 1
ATOM 1386 C CA . PHE A 1 202 ? 83.438 23.712 173.907 1.00 7.81 179 PHE A CA 1
ATOM 1387 C C . PHE A 1 202 ? 82.574 24.166 175.074 1.00 8.49 179 PHE A C 1
ATOM 1388 O O . PHE A 1 202 ? 81.541 24.819 174.860 1.00 10.78 179 PHE A O 1
ATOM 1396 N N . TRP A 1 203 ? 82.952 23.845 176.299 1.00 8.17 180 TRP A N 1
ATOM 1397 C CA . TRP A 1 203 ? 82.083 24.169 177.431 1.00 8.71 180 TRP A CA 1
ATOM 1398 C C . TRP A 1 203 ? 82.201 25.621 177.805 1.00 8.53 180 TRP A C 1
ATOM 1399 O O . TRP A 1 203 ? 83.301 26.151 178.083 1.00 7.94 180 TRP A O 1
ATOM 1410 N N . GLN A 1 204 ? 81.025 26.252 177.933 1.00 8.79 181 GLN A N 1
ATOM 1411 C CA . GLN A 1 204 ? 80.917 27.678 178.275 1.00 9.00 181 GLN A CA 1
ATOM 1412 C C . GLN A 1 204 ? 80.595 27.827 179.756 1.00 8.62 181 GLN A C 1
ATOM 1413 O O . GLN A 1 204 ? 79.954 26.940 180.369 1.00 8.93 181 GLN A O 1
ATOM 1419 N N . HIS A 1 205 ? 81.003 28.963 180.332 1.00 8.49 182 HIS A N 1
ATOM 1420 C CA . HIS A 1 205 ? 80.835 29.229 181.765 1.00 8.88 182 HIS A CA 1
ATOM 1421 C C . HIS A 1 205 ? 80.308 30.663 181.928 1.00 8.97 182 HIS A C 1
ATOM 1422 O O . HIS A 1 205 ? 81.075 31.582 182.258 1.00 9.04 182 HIS A O 1
ATOM 1429 N N . PRO A 1 206 ? 78.976 30.845 181.709 1.00 9.03 183 PRO A N 1
ATOM 1430 C CA . PRO A 1 206 ? 78.469 32.194 181.629 1.00 9.67 183 PRO A CA 1
ATOM 1431 C C . PRO A 1 206 ? 78.480 32.897 182.965 1.00 9.77 183 PRO A C 1
ATOM 1432 O O . PRO A 1 206 ? 78.523 34.150 182.971 1.00 9.79 183 PRO A O 1
ATOM 1436 N N . TYR A 1 207 ? 78.560 32.154 184.059 1.00 9.07 184 TYR A N 1
ATOM 1437 C CA . TYR A 1 207 ? 78.726 32.816 185.357 1.00 9.21 184 TYR A CA 1
ATOM 1438 C C . TYR A 1 207 ? 80.117 33.401 185.566 1.00 10.13 184 TYR A C 1
ATOM 1439 O O . TYR A 1 207 ? 80.300 34.324 186.330 1.00 10.42 184 TYR A O 1
ATOM 1448 N N . THR A 1 208 ? 81.149 32.857 184.887 1.00 8.94 185 THR A N 1
ATOM 1449 C CA . THR A 1 208 ? 82.472 33.405 184.902 1.00 9.28 185 THR A CA 1
ATOM 1450 C C . THR A 1 208 ? 82.533 34.720 184.181 1.00 9.39 185 THR A C 1
ATOM 1451 O O . THR A 1 208 ? 83.149 35.653 184.597 1.00 10.03 185 THR A O 1
ATOM 1455 N N . ILE A 1 209 ? 81.854 34.772 183.029 1.00 9.72 186 ILE A N 1
ATOM 1456 C CA . ILE A 1 209 ? 81.723 36.008 182.289 1.00 9.68 186 ILE A CA 1
ATOM 1457 C C . ILE A 1 209 ? 81.054 37.068 183.190 1.00 9.61 186 ILE A C 1
ATOM 1458 O O . ILE A 1 209 ? 81.539 38.183 183.245 1.00 11.21 186 ILE A O 1
ATOM 1463 N N . ALA A 1 210 ? 80.014 36.677 183.890 1.00 10.92 187 ALA A N 1
ATOM 1464 C CA . ALA A 1 210 ? 79.308 37.643 184.812 1.00 10.19 187 ALA A CA 1
ATOM 1465 C C . ALA A 1 210 ? 80.271 38.096 185.881 1.00 10.88 187 ALA A C 1
ATOM 1466 O O . ALA A 1 210 ? 80.351 39.284 186.159 1.00 10.94 187 ALA A O 1
ATOM 1468 N N . ARG A 1 211 ? 81.051 37.177 186.471 1.00 9.68 188 ARG A N 1
ATOM 1469 C CA . ARG A 1 211 ? 81.991 37.610 187.504 1.00 9.29 188 ARG A CA 1
ATOM 1470 C C . ARG A 1 211 ? 82.989 38.622 186.980 1.00 9.37 188 ARG A C 1
ATOM 1471 O O . ARG A 1 211 ? 83.262 39.678 187.564 1.00 10.06 188 ARG A O 1
ATOM 1479 N N . TYR A 1 212 ? 83.589 38.318 185.811 1.00 9.41 189 TYR A N 1
ATOM 1480 C CA . TYR A 1 212 ? 84.636 39.123 185.315 1.00 10.06 189 TYR A CA 1
ATOM 1481 C C . TYR A 1 212 ? 84.161 40.546 185.005 1.00 10.55 189 TYR A C 1
ATOM 1482 O O . TYR A 1 212 ? 84.879 41.499 185.264 1.00 11.28 189 TYR A O 1
ATOM 1491 N N . TYR A 1 213 ? 82.989 40.633 184.384 1.00 10.37 190 TYR A N 1
ATOM 1492 C CA . TYR A 1 213 ? 82.430 41.934 184.004 1.00 11.51 190 TYR A CA 1
ATOM 1493 C C . TYR A 1 213 ? 81.518 42.559 185.050 1.00 13.76 190 TYR A C 1
ATOM 1494 O O . TYR A 1 213 ? 80.811 43.502 184.736 1.00 15.57 190 TYR A O 1
ATOM 1503 N N . LYS A 1 214 ? 81.611 42.081 186.282 1.00 13.44 191 LYS A N 1
ATOM 1504 C CA . LYS A 1 214 ? 80.911 42.746 187.426 1.00 14.18 191 LYS A CA 1
ATOM 1505 C C . LYS A 1 214 ? 79.423 42.763 187.268 1.00 14.33 191 LYS A C 1
ATOM 1506 O O . LYS A 1 214 ? 78.753 43.762 187.655 1.00 16.72 191 LYS A O 1
ATOM 1512 N N . ILE A 1 215 ? 78.843 41.686 186.740 1.00 12.77 192 ILE A N 1
ATOM 1513 C CA . ILE A 1 215 ? 77.408 41.497 186.629 1.00 14.72 192 ILE A CA 1
ATOM 1514 C C . ILE A 1 215 ? 76.948 40.900 187.971 1.00 15.79 192 ILE A C 1
ATOM 1515 O O . ILE A 1 215 ? 77.321 39.763 188.358 1.00 16.22 192 ILE A O 1
ATOM 1520 N N . CYS A 1 216 ? 76.157 41.666 188.699 1.00 17.89 193 CYS A N 1
ATOM 1521 C CA . CYS A 1 216 ? 75.607 41.194 189.979 1.00 18.31 193 CYS A CA 1
ATOM 1522 C C . CYS A 1 216 ? 74.541 40.124 189.835 1.00 16.60 193 CYS A C 1
ATOM 1523 O O . CYS A 1 216 ? 73.925 39.960 188.793 1.00 15.84 193 CYS A O 1
ATOM 1526 N N . LYS A 1 217 ? 74.256 39.400 190.928 1.00 15.60 194 LYS A N 1
ATOM 1527 C CA . LYS A 1 217 ? 73.344 38.283 190.930 1.00 17.32 194 LYS A CA 1
ATOM 1528 C C . LYS A 1 217 ? 71.992 38.572 190.298 1.00 18.21 194 LYS A C 1
ATOM 1529 O O . LYS A 1 217 ? 71.495 37.809 189.470 1.00 20.59 194 LYS A O 1
ATOM 1531 N N . GLU A 1 218 ? 71.412 39.708 190.676 1.00 21.10 195 GLU A N 1
ATOM 1532 C CA . GLU A 1 218 ? 70.119 40.094 190.166 1.00 22.07 195 GLU A CA 1
ATOM 1533 C C . GLU A 1 218 ? 70.095 40.383 188.655 1.00 21.63 195 GLU A C 1
ATOM 1534 O O . GLU A 1 218 ? 69.046 40.295 188.031 1.00 20.36 195 GLU A O 1
ATOM 1540 N N . ASP A 1 219 ? 71.266 40.638 188.056 1.00 17.66 196 ASP A N 1
ATOM 1541 C CA . ASP A 1 219 ? 71.362 40.890 186.607 1.00 16.89 196 ASP A CA 1
ATOM 1542 C C . ASP A 1 219 ? 71.805 39.661 185.805 1.00 15.18 196 ASP A C 1
ATOM 1543 O O . ASP A 1 219 ? 71.970 39.767 184.595 1.00 14.76 196 ASP A O 1
ATOM 1548 N N . LEU A 1 220 ? 71.934 38.510 186.471 1.00 13.89 197 LEU A N 1
ATOM 1549 C CA . LEU A 1 220 ? 72.259 37.270 185.777 1.00 14.10 197 LEU A CA 1
ATOM 1550 C C . LEU A 1 220 ? 71.230 36.949 184.750 1.00 15.30 197 LEU A C 1
ATOM 1551 O O . LEU A 1 220 ? 70.044 36.956 185.050 1.00 16.27 197 LEU A O 1
ATOM 1556 N N . PHE A 1 221 ? 71.662 36.716 183.511 1.00 14.29 198 PHE A N 1
ATOM 1557 C CA . PHE A 1 221 ? 70.827 36.306 182.361 1.00 14.25 198 PHE A CA 1
ATOM 1558 C C . PHE A 1 221 ? 69.802 37.374 181.956 1.00 15.01 198 PHE A C 1
ATOM 1559 O O . PHE A 1 221 ? 68.763 37.043 181.339 1.00 18.14 198 PHE A O 1
ATOM 1567 N N . THR A 1 222 ? 70.157 38.612 182.254 1.00 14.85 199 THR A N 1
ATOM 1568 C CA . THR A 1 222 ? 69.433 39.799 181.737 1.00 15.06 199 THR A CA 1
ATOM 1569 C C . THR A 1 222 ? 70.222 40.350 180.556 1.00 14.71 199 THR A C 1
ATOM 1570 O O . THR A 1 222 ? 71.359 39.938 180.246 1.00 12.93 199 THR A O 1
ATOM 1574 N N . GLU A 1 223 ? 69.684 41.391 179.910 1.00 15.59 200 GLU A N 1
ATOM 1575 C CA . GLU A 1 223 ? 70.367 41.959 178.787 1.00 15.14 200 GLU A CA 1
ATOM 1576 C C . GLU A 1 223 ? 71.764 42.466 179.156 1.00 14.56 200 GLU A C 1
ATOM 1577 O O . GLU A 1 223 ? 72.700 42.393 178.335 1.00 15.21 200 GLU A O 1
ATOM 1583 N N . LYS A 1 224 ? 71.950 43.000 180.376 1.00 13.15 201 LYS A N 1
ATOM 1584 C CA . LYS A 1 224 ? 73.228 43.481 180.783 1.00 15.54 201 LYS A CA 1
ATOM 1585 C C . LYS A 1 224 ? 74.275 42.340 180.717 1.00 14.43 201 LYS A C 1
ATOM 1586 O O . LYS A 1 224 ? 75.389 42.563 180.294 1.00 17.94 201 LYS A O 1
ATOM 1592 N N . HIS A 1 225 ? 73.862 41.147 181.113 1.00 13.22 202 HIS A N 1
ATOM 1593 C CA . HIS A 1 225 ? 74.756 39.985 181.016 1.00 11.99 202 HIS A CA 1
ATOM 1594 C C . HIS A 1 225 ? 74.932 39.535 179.579 1.00 12.09 202 HIS A C 1
ATOM 1595 O O . HIS A 1 225 ? 76.080 39.261 179.148 1.00 10.99 202 HIS A O 1
ATOM 1602 N N . PHE A 1 226 ? 73.823 39.509 178.837 1.00 11.33 203 PHE A N 1
ATOM 1603 C CA . PHE A 1 226 ? 73.845 39.051 177.448 1.00 11.46 203 PHE A CA 1
ATOM 1604 C C . PHE A 1 226 ? 74.780 39.873 176.585 1.00 11.96 203 PHE A C 1
ATOM 1605 O O . PHE A 1 226 ? 75.426 39.319 175.661 1.00 11.99 203 PHE A O 1
ATOM 1613 N N . LYS A 1 227 ? 74.908 41.188 176.850 1.00 13.36 204 LYS A N 1
ATOM 1614 C CA . LYS A 1 227 ? 75.853 42.024 176.072 1.00 14.05 204 LYS A CA 1
ATOM 1615 C C . LYS A 1 227 ? 77.324 41.596 176.126 1.00 13.15 204 LYS A C 1
ATOM 1616 O O . LYS A 1 227 ? 78.092 41.893 175.232 1.00 15.37 204 LYS A O 1
ATOM 1622 N N . TYR A 1 228 ? 77.664 40.867 177.179 1.00 11.45 205 TYR A N 1
ATOM 1623 C CA . TYR A 1 228 ? 78.989 40.323 177.360 1.00 11.20 205 TYR A CA 1
ATOM 1624 C C . TYR A 1 228 ? 79.109 38.860 176.891 1.00 11.30 205 TYR A C 1
ATOM 1625 O O . TYR A 1 228 ? 80.239 38.359 176.834 1.00 12.02 205 TYR A O 1
ATOM 1634 N N . LEU A 1 229 ? 78.006 38.232 176.554 1.00 10.01 206 LEU A N 1
ATOM 1635 C CA . LEU A 1 229 ? 78.001 36.853 176.028 1.00 10.12 206 LEU A CA 1
ATOM 1636 C C . LEU A 1 229 ? 77.879 36.742 174.513 1.00 11.04 206 LEU A C 1
ATOM 1637 O O . LEU A 1 229 ? 78.459 35.836 173.927 1.00 10.86 206 LEU A O 1
ATOM 1642 N N . ARG A 1 230 ? 77.140 37.636 173.863 1.00 11.26 207 ARG A N 1
ATOM 1643 C CA . ARG A 1 230 ? 76.767 37.395 172.486 1.00 10.91 207 ARG A CA 1
ATOM 1644 C C . ARG A 1 230 ? 77.972 37.339 171.534 1.00 10.46 207 ARG A C 1
ATOM 1645 O O . ARG A 1 230 ? 78.012 36.491 170.663 1.00 11.22 207 ARG A O 1
ATOM 1653 N N . GLY A 1 231 ? 78.941 38.224 171.671 1.00 9.89 208 GLY A N 1
ATOM 1654 C CA . GLY A 1 231 ? 80.071 38.242 170.784 1.00 9.17 208 GLY A CA 1
ATOM 1655 C C . GLY A 1 231 ? 80.841 36.911 170.783 1.00 9.82 208 GLY A C 1
ATOM 1656 O O . GLY A 1 231 ? 81.143 36.387 169.722 1.00 9.74 208 GLY A O 1
ATOM 1657 N N . ASN A 1 232 ? 81.128 36.423 171.964 1.00 9.21 209 ASN A N 1
ATOM 1658 C CA . ASN A 1 232 ? 81.943 35.184 172.061 1.00 9.54 209 ASN A CA 1
ATOM 1659 C C . ASN A 1 232 ? 81.107 33.996 171.649 1.00 9.24 209 ASN A C 1
ATOM 1660 O O . ASN A 1 232 ? 81.665 33.026 171.051 1.00 9.49 209 ASN A O 1
ATOM 1665 N N . LEU A 1 233 ? 79.799 34.015 171.887 1.00 9.32 210 LEU A N 1
ATOM 1666 C CA . LEU A 1 233 ? 78.959 32.920 171.449 1.00 9.51 210 LEU A CA 1
ATOM 1667 C C . LEU A 1 233 ? 78.787 32.901 169.936 1.00 9.46 210 LEU A C 1
ATOM 1668 O O . LEU A 1 233 ? 78.738 31.835 169.302 1.00 9.00 210 LEU A O 1
ATOM 1673 N N . LYS A 1 234 ? 78.721 34.080 169.293 1.00 10.04 211 LYS A N 1
ATOM 1674 C CA . LYS A 1 234 ? 78.737 34.121 167.830 1.00 9.94 211 LYS A CA 1
ATOM 1675 C C . LYS A 1 234 ? 80.049 33.596 167.271 1.00 10.19 211 LYS A C 1
ATOM 1676 O O . LYS A 1 234 ? 80.043 32.943 166.240 1.00 10.68 211 LYS A O 1
ATOM 1682 N N . GLU A 1 235 ? 81.161 33.862 167.948 1.00 9.43 212 GLU A N 1
ATOM 1683 C CA . GLU A 1 235 ? 82.495 33.370 167.536 1.00 10.59 212 GLU A CA 1
ATOM 1684 C C . GLU A 1 235 ? 82.435 31.840 167.561 1.00 10.20 212 GLU A C 1
ATOM 1685 O O . GLU A 1 235 ? 82.879 31.163 166.610 1.00 10.06 212 GLU A O 1
ATOM 1691 N N . TYR A 1 236 ? 81.858 31.295 168.628 1.00 8.85 213 TYR A N 1
ATOM 1692 C CA . TYR A 1 236 ? 81.680 29.854 168.759 1.00 8.44 213 TYR A CA 1
ATOM 1693 C C . TYR A 1 236 ? 80.822 29.256 167.654 1.00 8.96 213 TYR A C 1
ATOM 1694 O O . TYR A 1 236 ? 81.192 28.267 166.977 1.00 8.47 213 TYR A O 1
ATOM 1703 N N . ARG A 1 237 ? 79.660 29.869 167.451 1.00 9.23 214 ARG A N 1
ATOM 1704 C CA . ARG A 1 237 ? 78.774 29.449 166.374 1.00 9.32 214 ARG A CA 1
ATOM 1705 C C . ARG A 1 237 ? 79.459 29.457 165.043 1.00 9.16 214 ARG A C 1
ATOM 1706 O O . ARG A 1 237 ? 79.348 28.466 164.268 1.00 9.43 214 ARG A O 1
ATOM 1714 N N . ASN A 1 238 ? 80.212 30.533 164.748 1.00 9.50 215 ASN A N 1
ATOM 1715 C CA . ASN A 1 238 ? 80.687 30.724 163.388 1.00 10.25 215 ASN A CA 1
ATOM 1716 C C . ASN A 1 238 ? 81.815 29.734 163.038 1.00 11.06 215 ASN A C 1
ATOM 1717 O O . ASN A 1 238 ? 82.084 29.481 161.846 1.00 13.65 215 ASN A O 1
ATOM 1722 N N . MET A 1 239 ? 82.503 29.183 164.045 1.00 10.10 216 MET A N 1
ATOM 1723 C CA . MET A 1 239 ? 83.561 28.202 163.794 1.00 10.45 216 MET A CA 1
ATOM 1724 C C . MET A 1 239 ? 83.003 26.790 163.811 1.00 11.22 216 MET A C 1
ATOM 1725 O O . MET A 1 239 ? 83.787 25.864 163.623 1.00 14.10 216 MET A O 1
ATOM 1730 N N . GLY A 1 240 ? 81.699 26.594 164.047 1.00 10.03 217 GLY A N 1
ATOM 1731 C CA . GLY A 1 240 ? 81.136 25.246 164.006 1.00 10.27 217 GLY A CA 1
ATOM 1732 C C . GLY A 1 240 ? 80.650 24.735 165.362 1.00 9.37 217 GLY A C 1
ATOM 1733 O O . GLY A 1 240 ? 80.313 23.553 165.450 1.00 9.29 217 GLY A O 1
ATOM 1734 N N . GLY A 1 241 ? 80.617 25.556 166.419 1.00 8.98 218 GLY A N 1
ATOM 1735 C CA . GLY A 1 241 ? 80.193 25.041 167.752 1.00 8.88 218 GLY A CA 1
ATOM 1736 C C . GLY A 1 241 ? 78.736 24.639 167.732 1.00 9.13 218 GLY A C 1
ATOM 1737 O O . GLY A 1 241 ? 77.861 25.394 167.236 1.00 11.03 218 GLY A O 1
ATOM 1738 N N . ARG A 1 242 ? 78.417 23.461 168.222 1.00 8.35 219 ARG A N 1
ATOM 1739 C CA . ARG A 1 242 ? 77.072 22.922 168.267 1.00 8.93 219 ARG A CA 1
ATOM 1740 C C . ARG A 1 242 ? 76.613 22.553 169.680 1.00 8.68 219 ARG A C 1
ATOM 1741 O O . ARG A 1 242 ? 75.407 22.441 169.915 1.00 9.32 219 ARG A O 1
ATOM 1749 N N . GLY A 1 243 ? 77.553 22.220 170.566 1.00 8.52 220 GLY A N 1
ATOM 1750 C CA . GLY A 1 243 ? 77.155 21.719 171.903 1.00 8.76 220 GLY A CA 1
ATOM 1751 C C . GLY A 1 243 ? 77.114 22.842 172.880 1.00 9.07 220 GLY A C 1
ATOM 1752 O O . GLY A 1 243 ? 78.022 23.695 172.926 1.00 9.97 220 GLY A O 1
ATOM 1753 N N . VAL A 1 244 ? 76.088 22.832 173.702 1.00 8.66 221 VAL A N 1
ATOM 1754 C CA . VAL A 1 244 ? 75.923 23.852 174.723 1.00 9.23 221 VAL A CA 1
ATOM 1755 C C . VAL A 1 244 ? 75.761 23.164 176.058 1.00 8.97 221 VAL A C 1
ATOM 1756 O O . VAL A 1 244 ? 74.820 22.433 176.198 1.00 8.97 221 VAL A O 1
ATOM 1760 N N . ILE A 1 245 ? 76.695 23.386 176.969 1.00 9.08 222 ILE A N 1
ATOM 1761 C CA . ILE A 1 245 ? 76.597 22.752 178.298 1.00 9.61 222 ILE A CA 1
ATOM 1762 C C . ILE A 1 245 ? 75.687 23.594 179.208 1.00 9.54 222 ILE A C 1
ATOM 1763 O O . ILE A 1 245 ? 75.653 24.838 179.102 1.00 9.16 222 ILE A O 1
ATOM 1768 N N . ALA A 1 246 ? 74.994 22.910 180.114 1.00 9.43 223 ALA A N 1
ATOM 1769 C CA . ALA A 1 246 ? 74.157 23.551 181.133 1.00 9.42 223 ALA A CA 1
ATOM 1770 C C . ALA A 1 246 ? 74.260 22.693 182.373 1.00 9.53 223 ALA A C 1
ATOM 1771 O O . ALA A 1 246 ? 74.070 21.476 182.292 1.00 10.07 223 ALA A O 1
ATOM 1773 N N . THR A 1 247 ? 74.599 23.301 183.492 1.00 10.01 224 THR A N 1
ATOM 1774 C CA . THR A 1 247 ? 74.670 22.562 184.747 1.00 10.27 224 THR A CA 1
ATOM 1775 C C . THR A 1 247 ? 73.267 22.312 185.315 1.00 10.01 224 THR A C 1
ATOM 1776 O O . THR A 1 247 ? 72.402 23.221 185.271 1.00 10.59 224 THR A O 1
ATOM 1780 N N . ILE A 1 248 ? 73.062 21.141 185.876 1.00 10.30 225 ILE A N 1
ATOM 1781 C CA . ILE A 1 248 ? 71.766 20.765 186.419 1.00 11.11 225 ILE A CA 1
ATOM 1782 C C . ILE A 1 248 ? 71.820 20.504 187.904 1.00 11.91 225 ILE A C 1
ATOM 1783 O O . ILE A 1 248 ? 70.749 20.271 188.513 1.00 12.56 225 ILE A O 1
ATOM 1788 N N . VAL A 1 249 ? 72.992 20.522 188.511 1.00 10.65 226 VAL A N 1
ATOM 1789 C CA . VAL A 1 249 ? 73.119 20.466 189.997 1.00 12.29 226 VAL A CA 1
ATOM 1790 C C . VAL A 1 249 ? 74.185 21.460 190.395 1.00 11.72 226 VAL A C 1
ATOM 1791 O O . VAL A 1 249 ? 74.997 21.940 189.564 1.00 10.82 226 VAL A O 1
ATOM 1795 N N . HIS A 1 250 ? 74.211 21.784 191.679 1.00 12.29 227 HIS A N 1
ATOM 1796 C CA . HIS A 1 250 ? 75.115 22.704 192.233 1.00 12.52 227 HIS A CA 1
ATOM 1797 C C . HIS A 1 250 ? 76.590 22.200 192.231 1.00 12.08 227 HIS A C 1
ATOM 1798 O O . HIS A 1 250 ? 76.855 21.053 192.559 1.00 11.80 227 HIS A O 1
ATOM 1805 N N . GLU A 1 251 ? 77.500 23.054 191.848 1.00 11.60 228 GLU A N 1
ATOM 1806 C CA . GLU A 1 251 ? 78.922 22.838 192.014 1.00 11.53 228 GLU A CA 1
ATOM 1807 C C . GLU A 1 251 ? 79.337 21.461 191.491 1.00 11.34 228 GLU A C 1
ATOM 1808 O O . GLU A 1 251 ? 80.017 20.674 192.159 1.00 11.49 228 GLU A O 1
ATOM 1814 N N . ALA A 1 252 ? 78.981 21.187 190.234 1.00 11.05 229 ALA A N 1
ATOM 1815 C CA . ALA A 1 252 ? 79.007 19.827 189.737 1.00 10.92 229 ALA A CA 1
ATOM 1816 C C . ALA A 1 252 ? 80.421 19.245 189.598 1.00 10.77 229 ALA A C 1
ATOM 1817 O O . ALA A 1 252 ? 80.572 18.028 189.479 1.00 11.68 229 ALA A O 1
ATOM 1819 N N . TRP A 1 253 ? 81.404 20.143 189.516 1.00 9.70 230 TRP A N 1
ATOM 1820 C CA . TRP A 1 253 ? 82.813 19.741 189.344 1.00 10.14 230 TRP A CA 1
ATOM 1821 C C . TRP A 1 253 ? 83.604 20.055 190.603 1.00 11.41 230 TRP A C 1
ATOM 1822 O O . TRP A 1 253 ? 84.802 20.226 190.566 1.00 11.67 230 TRP A O 1
ATOM 1833 N N . ASN A 1 254 ? 82.931 20.199 191.748 1.00 11.31 231 ASN A N 1
ATOM 1834 C CA . ASN A 1 254 ? 83.576 20.452 193.023 1.00 11.62 231 ASN A CA 1
ATOM 1835 C C . ASN A 1 254 ? 84.526 21.635 193.065 1.00 11.01 231 ASN A C 1
ATOM 1836 O O . ASN A 1 254 ? 85.564 21.636 193.686 1.00 11.95 231 ASN A O 1
ATOM 1841 N N . HIS A 1 255 ? 84.121 22.683 192.340 1.00 10.98 232 HIS A N 1
ATOM 1842 C CA . HIS A 1 255 ? 84.847 23.965 192.304 1.00 11.20 232 HIS A CA 1
ATOM 1843 C C . HIS A 1 255 ? 86.295 23.798 191.767 1.00 11.43 232 HIS A C 1
ATOM 1844 O O . HIS A 1 255 ? 87.227 24.450 192.202 1.00 12.17 232 HIS A O 1
ATOM 1851 N N . GLN A 1 256 ? 86.454 22.901 190.797 1.00 11.07 233 GLN A N 1
ATOM 1852 C CA . GLN A 1 256 ? 87.774 22.700 190.212 1.00 11.21 233 GLN A CA 1
ATOM 1853 C C . GLN A 1 256 ? 88.368 23.999 189.599 1.00 12.15 233 GLN A C 1
ATOM 1854 O O . GLN A 1 256 ? 89.572 24.137 189.508 1.00 11.28 233 GLN A O 1
ATOM 1860 N N . SER A 1 257 ? 87.491 24.902 189.131 1.00 11.82 234 SER A N 1
ATOM 1861 C CA . SER A 1 257 ? 87.911 26.098 188.438 1.00 11.77 234 SER A CA 1
ATOM 1862 C C . SER A 1 257 ? 87.990 27.333 189.343 1.00 10.72 234 SER A C 1
ATOM 1863 O O . SER A 1 257 ? 87.561 27.308 190.500 1.00 10.75 234 SER A O 1
ATOM 1866 N N . TYR A 1 258 ? 88.602 28.384 188.805 1.00 10.97 235 TYR A N 1
ATOM 1867 C CA . TYR A 1 258 ? 88.764 29.619 189.562 1.00 11.50 235 TYR A CA 1
ATOM 1868 C C . TYR A 1 258 ? 87.412 30.133 190.096 1.00 10.90 235 TYR A C 1
ATOM 1869 O O . TYR A 1 258 ? 87.304 30.515 191.264 1.00 11.43 235 TYR A O 1
ATOM 1878 N N . ASP A 1 259 ? 86.389 30.130 189.226 1.00 10.95 236 ASP A N 1
ATOM 1879 C CA . ASP A 1 259 ? 85.051 30.428 189.586 1.00 11.20 236 ASP A CA 1
ATOM 1880 C C . ASP A 1 259 ? 84.279 29.177 189.926 1.00 11.82 236 ASP A C 1
ATOM 1881 O O . ASP A 1 259 ? 84.468 28.136 189.293 1.00 10.83 236 ASP A O 1
ATOM 1886 N N . SER A 1 260 ? 83.359 29.298 190.889 1.00 11.71 237 SER A N 1
ATOM 1887 C CA A SER A 1 260 ? 82.374 28.297 191.153 0.47 12.05 237 SER A CA 1
ATOM 1888 C CA B SER A 1 260 ? 82.376 28.270 191.135 0.53 12.16 237 SER A CA 1
ATOM 1889 C C . SER A 1 260 ? 81.542 27.978 189.892 1.00 11.66 237 SER A C 1
ATOM 1890 O O . SER A 1 260 ? 81.418 28.823 188.995 1.00 13.47 237 SER A O 1
ATOM 1895 N N . ASP A 1 261 ? 80.929 26.819 189.873 1.00 10.72 238 ASP A N 1
ATOM 1896 C CA . ASP A 1 261 ? 79.945 26.453 188.870 1.00 11.11 238 ASP A CA 1
ATOM 1897 C C . ASP A 1 261 ? 78.529 26.406 189.505 1.00 11.66 238 ASP A C 1
ATOM 1898 O O . ASP A 1 261 ? 78.110 25.379 189.991 1.00 10.52 238 ASP A O 1
ATOM 1903 N N . PRO A 1 262 ? 77.772 27.503 189.467 1.00 11.53 239 PRO A N 1
ATOM 1904 C CA . PRO A 1 262 ? 76.380 27.443 189.938 1.00 11.96 239 PRO A CA 1
ATOM 1905 C C . PRO A 1 262 ? 75.546 26.483 189.093 1.00 11.53 239 PRO A C 1
ATOM 1906 O O . PRO A 1 262 ? 75.855 26.246 187.910 1.00 12.29 239 PRO A O 1
ATOM 1910 N N . SER A 1 263 ? 74.506 25.916 189.671 1.00 12.32 240 SER A N 1
ATOM 1911 C CA . SER A 1 263 ? 73.520 25.198 188.952 1.00 12.17 240 SER A CA 1
ATOM 1912 C C . SER A 1 263 ? 72.599 26.136 188.186 1.00 12.12 240 SER A C 1
ATOM 1913 O O . SER A 1 263 ? 72.128 27.105 188.754 1.00 12.19 240 SER A O 1
ATOM 1916 N N . MET A 1 264 ? 72.301 25.767 186.944 1.00 11.39 241 MET A N 1
ATOM 1917 C CA . MET A 1 264 ? 71.276 26.511 186.160 1.00 11.23 241 MET A CA 1
ATOM 1918 C C . MET A 1 264 ? 69.882 26.059 186.539 1.00 13.60 241 MET A C 1
ATOM 1919 O O . MET A 1 264 ? 68.904 26.704 186.082 1.00 13.19 241 MET A O 1
ATOM 1924 N N . ILE A 1 265 ? 69.767 25.008 187.350 1.00 12.19 242 ILE A N 1
ATOM 1925 C CA . ILE A 1 265 ? 68.483 24.495 187.835 1.00 13.16 242 ILE A CA 1
ATOM 1926 C C . ILE A 1 265 ? 68.567 24.432 189.333 1.00 13.75 242 ILE A C 1
ATOM 1927 O O . ILE A 1 265 ? 69.425 23.717 189.882 1.00 14.14 242 ILE A O 1
ATOM 1932 N N . LYS A 1 266 ? 67.741 25.201 190.023 1.00 13.84 243 LYS A N 1
ATOM 1933 C CA . LYS A 1 266 ? 67.793 25.179 191.495 1.00 15.06 243 LYS A CA 1
ATOM 1934 C C . LYS A 1 266 ? 66.882 24.116 192.072 1.00 14.28 243 LYS A C 1
ATOM 1935 O O . LYS A 1 266 ? 65.738 23.956 191.616 1.00 13.86 243 LYS A O 1
ATOM 1941 N N . TRP A 1 267 ? 67.402 23.329 193.009 1.00 13.39 244 TRP A N 1
ATOM 1942 C CA . TRP A 1 267 ? 66.677 22.241 193.671 1.00 13.37 244 TRP A CA 1
ATOM 1943 C C . TRP A 1 267 ? 66.189 22.660 195.061 1.00 13.92 244 TRP A C 1
ATOM 1944 O O . TRP A 1 267 ? 66.924 23.236 195.806 1.00 13.61 244 TRP A O 1
ATOM 1955 N N . ARG A 1 268 ? 64.937 22.340 195.352 1.00 16.01 245 ARG A N 1
ATOM 1956 C CA . ARG A 1 268 ? 64.351 22.534 196.711 1.00 17.55 245 ARG A CA 1
ATOM 1957 C C . ARG A 1 268 ? 63.588 21.303 197.097 1.00 16.72 245 ARG A C 1
ATOM 1958 O O . ARG A 1 268 ? 63.001 20.641 196.256 1.00 15.70 245 ARG A O 1
ATOM 1966 N N . LYS A 1 269 ? 63.624 20.994 198.409 1.00 17.26 246 LYS A N 1
ATOM 1967 C CA . LYS A 1 269 ? 62.826 19.907 199.002 1.00 17.49 246 LYS A CA 1
ATOM 1968 C C . LYS A 1 269 ? 61.719 20.574 199.808 1.00 16.72 246 LYS A C 1
ATOM 1969 O O . LYS A 1 269 ? 61.975 21.437 200.622 1.00 17.64 246 LYS A O 1
ATOM 1975 N N . ASN A 1 270 ? 60.515 20.117 199.563 1.00 18.18 247 ASN A N 1
ATOM 1976 C CA . ASN A 1 270 ? 59.334 20.732 200.196 1.00 19.64 247 ASN A CA 1
ATOM 1977 C C . ASN A 1 270 ? 58.847 19.894 201.384 1.00 23.21 247 ASN A C 1
ATOM 1978 O O . ASN A 1 270 ? 59.425 18.866 201.715 1.00 23.57 247 ASN A O 1
ATOM 1983 N N . SER A 1 271 ? 57.709 20.297 201.970 1.00 25.30 248 SER A N 1
ATOM 1984 C CA . SER A 1 271 ? 57.199 19.657 203.189 1.00 24.72 248 SER A CA 1
ATOM 1985 C C . SER A 1 271 ? 56.605 18.271 202.939 1.00 24.93 248 SER A C 1
ATOM 1986 O O . SER A 1 271 ? 56.433 17.473 203.902 1.00 28.50 248 SER A O 1
ATOM 1989 N N . TYR A 1 272 ? 56.366 17.933 201.667 1.00 21.76 249 TYR A N 1
ATOM 1990 C CA . TYR A 1 272 ? 55.939 16.600 201.284 1.00 21.25 249 TYR A CA 1
ATOM 1991 C C . TYR A 1 272 ? 57.105 15.632 201.198 1.00 20.15 249 TYR A C 1
ATOM 1992 O O . TYR A 1 272 ? 56.914 14.442 200.932 1.00 24.62 249 TYR A O 1
ATOM 2001 N N . GLY A 1 273 ? 58.304 16.186 201.307 1.00 19.99 250 GLY A N 1
ATOM 2002 C CA . GLY A 1 273 ? 59.560 15.451 201.276 1.00 20.51 250 GLY A CA 1
ATOM 2003 C C . GLY A 1 273 ? 60.060 15.202 199.854 1.00 22.95 250 GLY A C 1
ATOM 2004 O O . GLY A 1 273 ? 60.935 14.371 199.661 1.00 24.78 250 GLY A O 1
ATOM 2005 N N . THR A 1 274 ? 59.479 15.900 198.861 1.00 20.73 251 THR A N 1
ATOM 2006 C CA . THR A 1 274 ? 59.785 15.6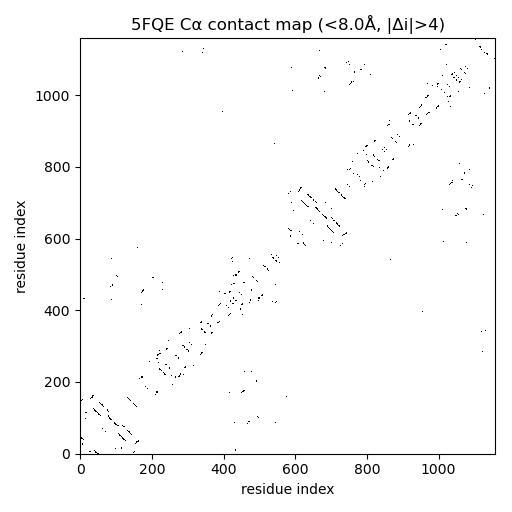41 197.452 1.00 18.39 251 THR A CA 1
ATOM 2007 C C . THR A 1 274 ? 60.364 16.933 196.845 1.00 16.01 251 THR A C 1
ATOM 2008 O O . THR A 1 274 ? 60.388 17.972 197.455 1.00 16.66 251 THR A O 1
ATOM 2012 N N . PHE A 1 275 ? 60.914 16.813 195.653 1.00 16.19 252 PHE A N 1
ATOM 2013 C CA . PHE A 1 275 ? 61.700 17.891 195.108 1.00 16.04 252 PHE A CA 1
ATOM 2014 C C . PHE A 1 275 ? 60.970 18.773 194.111 1.00 15.90 252 PHE A C 1
ATOM 2015 O O . PHE A 1 275 ? 60.048 18.324 193.438 1.00 17.37 252 PHE A O 1
ATOM 2023 N N . GLU A 1 276 ? 61.329 20.045 194.111 1.00 14.70 253 GLU A N 1
ATOM 2024 C CA . GLU A 1 276 ? 60.820 21.053 193.127 1.00 15.78 253 GLU A CA 1
ATOM 2025 C C . GLU A 1 276 ? 62.027 21.717 192.485 1.00 15.12 253 GLU A C 1
ATOM 2026 O O . GLU A 1 276 ? 63.091 21.785 193.083 1.00 15.13 253 GLU A O 1
ATOM 2032 N N . PHE A 1 277 ? 61.855 22.229 191.260 1.00 14.71 254 PHE A N 1
ATOM 2033 C CA . PHE A 1 277 ? 62.948 22.670 190.419 1.00 14.73 254 PHE A CA 1
ATOM 2034 C C . PHE A 1 277 ? 62.654 24.060 189.840 1.00 14.67 254 PHE A C 1
ATOM 2035 O O . PHE A 1 277 ? 61.531 24.293 189.419 1.00 16.50 254 PHE A O 1
ATOM 2043 N N . ASP A 1 278 ? 63.644 24.935 189.823 1.00 13.94 255 ASP A N 1
ATOM 2044 C CA . ASP A 1 278 ? 63.546 26.265 189.246 1.00 14.37 255 ASP A CA 1
ATOM 2045 C C . ASP A 1 278 ? 64.509 26.294 188.082 1.00 14.68 255 ASP A C 1
ATOM 2046 O O . ASP A 1 278 ? 65.720 26.309 188.279 1.00 13.69 255 ASP A O 1
ATOM 2051 N N . TYR A 1 279 ? 63.929 26.338 186.915 1.00 12.47 256 TYR A N 1
ATOM 2052 C CA . TYR A 1 279 ? 64.633 26.344 185.623 1.00 13.31 256 TYR A CA 1
ATOM 2053 C C . TYR A 1 279 ? 64.956 27.724 185.091 1.00 12.87 256 TYR A C 1
ATOM 2054 O O . TYR A 1 279 ? 65.406 27.822 183.929 1.00 12.41 256 TYR A O 1
ATOM 2063 N N A SER A 1 280 ? 64.797 28.804 185.864 0.26 12.91 257 SER A N 1
ATOM 2064 N N B SER A 1 280 ? 64.767 28.779 185.881 0.74 13.33 257 SER A N 1
ATOM 2065 C CA A SER A 1 280 ? 64.842 30.152 185.267 0.26 13.01 257 SER A CA 1
ATOM 2066 C CA B SER A 1 280 ? 64.856 30.122 185.354 0.74 13.95 257 SER A CA 1
ATOM 2067 C C A SER A 1 280 ? 66.187 30.559 184.637 0.26 12.33 257 SER A C 1
ATOM 2068 C C B SER A 1 280 ? 66.146 30.365 184.570 0.74 12.68 257 SER A C 1
ATOM 2069 O O A SER A 1 280 ? 66.212 31.302 183.639 0.26 11.57 257 SER A O 1
ATOM 2070 O O B SER A 1 280 ? 66.090 30.736 183.369 0.74 12.44 257 SER A O 1
ATOM 2075 N N . HIS A 1 281 ? 67.315 30.117 185.192 1.00 12.24 258 HIS A N 1
ATOM 2076 C CA . HIS A 1 281 ? 68.598 30.422 184.519 1.00 11.80 258 HIS A CA 1
ATOM 2077 C C . HIS A 1 281 ? 68.805 29.522 183.304 1.00 11.27 258 HIS A C 1
ATOM 2078 O O . HIS A 1 281 ? 69.210 29.982 182.250 1.00 10.86 258 HIS A O 1
ATOM 2085 N N . PHE A 1 282 ? 68.551 28.236 183.464 1.00 10.24 259 PHE A N 1
ATOM 2086 C CA . PHE A 1 282 ? 68.615 27.245 182.372 1.00 10.14 259 PHE A CA 1
ATOM 2087 C C . PHE A 1 282 ? 67.837 27.738 181.163 1.00 10.18 259 PHE A C 1
ATOM 2088 O O . PHE A 1 282 ? 68.364 27.762 180.041 1.00 10.32 259 PHE A O 1
ATOM 2096 N N . ASP A 1 283 ? 66.586 28.179 181.381 1.00 9.95 260 ASP A N 1
ATOM 2097 C CA . ASP A 1 283 ? 65.779 28.604 180.275 1.00 10.51 260 ASP A CA 1
ATOM 2098 C C . ASP A 1 283 ? 66.304 29.840 179.551 1.00 10.79 260 ASP A C 1
ATOM 2099 O O . ASP A 1 283 ? 66.266 29.880 178.319 1.00 11.12 260 ASP A O 1
ATOM 2104 N N A LYS A 1 284 ? 66.781 30.820 180.292 0.44 10.23 261 LYS A N 1
ATOM 2105 N N B LYS A 1 284 ? 66.793 30.814 180.286 0.56 9.88 261 LYS A N 1
ATOM 2106 C CA A LYS A 1 284 ? 67.331 32.042 179.702 0.44 11.16 261 LYS A CA 1
ATOM 2107 C CA B LYS A 1 284 ? 67.327 32.053 179.692 0.56 10.85 261 LYS A CA 1
ATOM 2108 C C A LYS A 1 284 ? 68.564 31.706 178.887 0.44 10.51 261 LYS A C 1
ATOM 2109 C C B LYS A 1 284 ? 68.624 31.787 178.945 0.56 10.24 261 LYS A C 1
ATOM 2110 O O A LYS A 1 284 ? 68.697 32.115 177.719 0.44 10.28 261 LYS A O 1
ATOM 2111 O O B LYS A 1 284 ? 68.902 32.367 177.895 0.56 10.13 261 LYS A O 1
ATOM 2122 N N . TRP A 1 285 ? 69.419 30.866 179.466 1.00 11.02 262 TRP A N 1
ATOM 2123 C CA . TRP A 1 285 ? 70.690 30.501 178.800 1.00 9.45 262 TRP A CA 1
ATOM 2124 C C . TRP A 1 285 ? 70.433 29.727 177.502 1.00 9.16 262 TRP A C 1
ATOM 2125 O O . TRP A 1 285 ? 71.025 30.052 176.455 1.00 9.56 262 TRP A O 1
ATOM 2136 N N . ILE A 1 286 ? 69.551 28.731 177.552 1.00 9.23 263 ILE A N 1
ATOM 2137 C CA . ILE A 1 286 ? 69.235 27.978 176.373 1.00 9.78 263 ILE A CA 1
ATOM 2138 C C . ILE A 1 286 ? 68.573 28.898 175.309 1.00 9.50 263 ILE A C 1
ATOM 2139 O O . ILE A 1 286 ? 68.893 28.851 174.128 1.00 10.19 263 ILE A O 1
ATOM 2144 N N . GLN A 1 287 ? 67.609 29.694 175.722 1.00 10.31 264 GLN A N 1
ATOM 2145 C CA . GLN A 1 287 ? 66.971 30.576 174.755 1.00 10.34 264 GLN A CA 1
ATOM 2146 C C . GLN A 1 287 ? 67.941 31.544 174.088 1.00 10.06 264 GLN A C 1
ATOM 2147 O O . GLN A 1 287 ? 67.806 31.824 172.885 1.00 10.77 264 GLN A O 1
ATOM 2153 N N . LEU A 1 288 ? 68.945 32.025 174.813 1.00 9.82 265 LEU A N 1
ATOM 2154 C CA . LEU A 1 288 ? 69.964 32.851 174.247 1.00 10.06 265 LEU A CA 1
ATOM 2155 C C . LEU A 1 288 ? 70.650 32.105 173.092 1.00 10.18 265 LEU A C 1
ATOM 2156 O O . LEU A 1 288 ? 70.883 32.637 171.998 1.00 10.01 265 LEU A O 1
ATOM 2161 N N . ASN A 1 289 ? 71.032 30.863 173.354 1.00 9.36 266 ASN A N 1
ATOM 2162 C CA . ASN A 1 289 ? 71.742 30.069 172.368 1.00 9.34 266 ASN A CA 1
ATOM 2163 C C . ASN A 1 289 ? 70.854 29.710 171.184 1.00 9.29 266 ASN A C 1
ATOM 2164 O O . ASN A 1 289 ? 71.357 29.500 170.088 1.00 10.61 266 ASN A O 1
ATOM 2169 N N . ILE A 1 290 ? 69.551 29.568 171.438 1.00 9.67 267 ILE A N 1
ATOM 2170 C CA . ILE A 1 290 ? 68.601 29.426 170.342 1.00 10.31 267 ILE A CA 1
ATOM 2171 C C . ILE A 1 290 ? 68.522 30.739 169.486 1.00 10.60 267 ILE A C 1
ATOM 2172 O O . ILE A 1 290 ? 68.654 30.681 168.238 1.00 11.11 267 ILE A O 1
ATOM 2177 N N . ASP A 1 291 ? 68.381 31.883 170.140 1.00 11.02 268 ASP A N 1
ATOM 2178 C CA . ASP A 1 291 ? 68.282 33.159 169.440 1.00 11.39 268 ASP A CA 1
ATOM 2179 C C . ASP A 1 291 ? 69.537 33.444 168.603 1.00 12.19 268 ASP A C 1
ATOM 2180 O O . ASP A 1 291 ? 69.426 33.924 167.474 1.00 14.26 268 ASP A O 1
ATOM 2185 N N . LEU A 1 292 ? 70.713 33.054 169.096 1.00 11.06 269 LEU A N 1
ATOM 2186 C CA . LEU A 1 292 ? 71.956 33.186 168.362 1.00 12.94 269 LEU A CA 1
ATOM 2187 C C . LEU A 1 292 ? 72.155 32.165 167.265 1.00 13.38 269 LEU A C 1
ATOM 2188 O O . LEU A 1 292 ? 73.041 32.353 166.430 1.00 13.52 269 LEU A O 1
ATOM 2193 N N . GLY A 1 293 ? 71.374 31.094 167.231 1.00 11.95 270 GLY A N 1
ATOM 2194 C CA . GLY A 1 293 ? 71.439 30.089 166.195 1.00 12.59 270 GLY A CA 1
ATOM 2195 C C . GLY A 1 293 ? 72.441 28.960 166.430 1.00 13.39 270 GLY A C 1
ATOM 2196 O O . GLY A 1 293 ? 72.641 28.111 165.564 1.00 14.68 270 GLY A O 1
ATOM 2197 N N . ILE A 1 294 ? 72.972 28.876 167.642 1.00 11.02 271 ILE A N 1
ATOM 2198 C CA . ILE A 1 294 ? 73.781 27.698 168.015 1.00 11.61 271 ILE A CA 1
ATOM 2199 C C . ILE A 1 294 ? 72.910 26.456 168.139 1.00 10.92 271 ILE A C 1
ATOM 2200 O O . ILE A 1 294 ? 73.317 25.369 167.717 1.00 11.25 271 ILE A O 1
ATOM 2205 N N . LEU A 1 295 ? 71.759 26.597 168.778 1.00 10.11 272 LEU A N 1
ATOM 2206 C CA . LEU A 1 295 ? 70.807 25.510 168.943 1.00 9.71 272 LEU A CA 1
ATOM 2207 C C . LEU A 1 295 ? 69.575 25.760 168.089 1.00 11.28 272 LEU A C 1
ATOM 2208 O O . LEU A 1 295 ? 69.097 26.912 168.044 1.00 12.08 272 LEU A O 1
ATOM 2213 N N . ASP A 1 296 ? 68.992 24.706 167.526 1.00 10.85 273 ASP A N 1
ATOM 2214 C CA . ASP A 1 296 ? 67.708 24.828 166.857 1.00 12.70 273 ASP A CA 1
ATOM 2215 C C . ASP A 1 296 ? 66.869 23.579 167.104 1.00 12.69 273 ASP A C 1
ATOM 2216 O O . ASP A 1 296 ? 66.946 22.622 166.342 1.00 13.51 273 ASP A O 1
ATOM 2221 N N . PRO A 1 297 ? 66.109 23.595 168.206 1.00 15.05 274 PRO A N 1
ATOM 2222 C CA . PRO A 1 297 ? 65.386 22.377 168.570 1.00 16.10 274 PRO A CA 1
ATOM 2223 C C . PRO A 1 297 ? 64.396 21.915 167.556 1.00 17.06 274 PRO A C 1
ATOM 2224 O O . PRO A 1 297 ? 64.328 20.707 167.319 1.00 19.22 274 PRO A O 1
ATOM 2228 N N . GLU A 1 298 ? 63.710 22.835 166.877 1.00 18.61 275 GLU A N 1
ATOM 2229 C CA . GLU A 1 298 ? 62.732 22.393 165.837 1.00 21.82 275 GLU A CA 1
ATOM 2230 C C . GLU A 1 298 ? 63.390 21.681 164.692 1.00 23.55 275 GLU A C 1
ATOM 2231 O O . GLU A 1 298 ? 62.809 20.755 164.138 1.00 27.07 275 GLU A O 1
ATOM 2237 N N . LYS A 1 299 ? 64.616 22.080 164.327 1.00 18.59 276 LYS A N 1
ATOM 2238 C CA . LYS A 1 299 ? 65.362 21.451 163.237 1.00 20.09 276 LYS A CA 1
ATOM 2239 C C . LYS A 1 299 ? 66.206 20.272 163.704 1.00 20.98 276 LYS A C 1
ATOM 2240 O O . LYS A 1 299 ? 66.868 19.633 162.915 1.00 22.98 276 LYS A O 1
ATOM 2246 N N . GLY A 1 300 ? 66.236 20.027 165.004 1.00 18.40 277 GLY A N 1
ATOM 2247 C CA . GLY A 1 300 ? 67.088 18.987 165.531 1.00 17.34 277 GLY A CA 1
ATOM 2248 C C . GLY A 1 300 ? 68.567 19.324 165.448 1.00 15.70 277 GLY A C 1
ATOM 2249 O O . GLY A 1 300 ? 69.427 18.435 165.319 1.00 17.37 277 GLY A O 1
ATOM 2250 N N . PHE A 1 301 ? 68.906 20.602 165.550 1.00 13.69 278 PHE A N 1
ATOM 2251 C CA . PHE A 1 301 ? 70.290 21.062 165.377 1.00 13.22 278 PHE A CA 1
ATOM 2252 C C . PHE A 1 301 ? 70.888 21.482 166.719 1.00 11.61 278 PHE A C 1
ATOM 2253 O O . PHE A 1 301 ? 70.276 22.216 167.499 1.00 11.46 278 PHE A O 1
ATOM 2261 N N . GLY A 1 302 ? 72.113 21.021 166.992 1.00 10.80 279 GLY A N 1
ATOM 2262 C CA . GLY A 1 302 ? 72.840 21.363 168.220 1.00 10.11 279 GLY A CA 1
ATOM 2263 C C . GLY A 1 302 ? 72.440 20.449 169.338 1.00 9.80 279 GLY A C 1
ATOM 2264 O O . GLY A 1 302 ? 71.509 19.626 169.197 1.00 9.94 279 GLY A O 1
ATOM 2265 N N . GLN A 1 303 ? 73.134 20.565 170.454 1.00 8.99 280 GLN A N 1
ATOM 2266 C CA . GLN A 1 303 ? 72.890 19.716 171.637 1.00 8.58 280 GLN A CA 1
ATOM 2267 C C . GLN A 1 303 ? 72.905 20.553 172.902 1.00 8.81 280 GLN A C 1
ATOM 2268 O O . GLN A 1 303 ? 73.775 21.419 173.079 1.00 8.78 280 GLN A O 1
ATOM 2274 N N . ILE A 1 304 ? 71.972 20.255 173.834 1.00 9.34 281 ILE A N 1
ATOM 2275 C CA . ILE A 1 304 ? 71.975 20.764 175.184 1.00 9.49 281 ILE A CA 1
ATOM 2276 C C . ILE A 1 304 ? 72.571 19.626 176.006 1.00 10.36 281 ILE A C 1
ATOM 2277 O O . ILE A 1 304 ? 71.970 18.548 176.068 1.00 10.88 281 ILE A O 1
ATOM 2282 N N . LYS A 1 305 ? 73.747 19.851 176.558 1.00 9.83 282 LYS A N 1
ATOM 2283 C CA . LYS A 1 305 ? 74.441 18.820 177.345 1.00 9.64 282 LYS A CA 1
ATOM 2284 C C . LYS A 1 305 ? 74.226 19.157 178.788 1.00 10.04 282 LYS A C 1
ATOM 2285 O O . LYS A 1 305 ? 74.759 20.167 179.262 1.00 9.63 282 LYS A O 1
ATOM 2291 N N . CYS A 1 306 ? 73.556 18.285 179.517 1.00 10.21 283 CYS A N 1
ATOM 2292 C CA . CYS A 1 306 ? 73.140 18.614 180.898 1.00 9.74 283 CYS A CA 1
ATOM 2293 C C . CYS A 1 306 ? 74.041 17.917 181.934 1.00 9.13 283 CYS A C 1
ATOM 2294 O O . CYS A 1 306 ? 73.982 16.678 182.082 1.00 9.56 283 CYS A O 1
ATOM 2297 N N . TYR A 1 307 ? 74.819 18.686 182.636 1.00 9.46 284 TYR A N 1
ATOM 2298 C CA . TYR A 1 307 ? 75.904 18.187 183.429 1.00 8.72 284 TYR A CA 1
ATOM 2299 C C . TYR A 1 307 ? 75.498 18.279 184.913 1.00 9.30 284 TYR A C 1
ATOM 2300 O O . TYR A 1 307 ? 75.341 19.353 185.413 1.00 10.14 284 TYR A O 1
ATOM 2309 N N . SER A 1 308 ? 75.334 17.153 185.634 1.00 9.41 285 SER A N 1
ATOM 2310 C CA . SER A 1 308 ? 75.471 15.770 185.226 1.00 9.62 285 SER A CA 1
ATOM 2311 C C . SER A 1 308 ? 74.634 14.922 186.200 1.00 9.70 285 SER A C 1
ATOM 2312 O O . SER A 1 308 ? 74.422 15.353 187.340 1.00 10.83 285 SER A O 1
ATOM 2315 N N . ILE A 1 309 ? 74.245 13.756 185.723 1.00 10.81 286 ILE A N 1
ATOM 2316 C CA . ILE A 1 309 ? 73.623 12.709 186.575 1.00 10.67 286 ILE A CA 1
ATOM 2317 C C . ILE A 1 309 ? 74.677 12.053 187.493 1.00 11.76 286 ILE A C 1
ATOM 2318 O O . ILE A 1 309 ? 74.310 11.434 188.497 1.00 13.31 286 ILE A O 1
ATOM 2323 N N . VAL A 1 310 ? 75.970 12.186 187.178 1.00 11.44 287 VAL A N 1
ATOM 2324 C CA . VAL A 1 310 ? 77.083 11.753 188.051 1.00 11.67 287 VAL A CA 1
ATOM 2325 C C . VAL A 1 310 ? 77.983 12.960 188.266 1.00 11.23 287 VAL A C 1
ATOM 2326 O O . VAL A 1 310 ? 79.154 13.000 187.832 1.00 12.16 287 VAL A O 1
ATOM 2330 N N . PRO A 1 311 ? 77.525 13.958 189.017 1.00 11.05 288 PRO A N 1
ATOM 2331 C CA . PRO A 1 311 ? 78.359 15.069 189.425 1.00 10.61 288 PRO A CA 1
ATOM 2332 C C . PRO A 1 311 ? 79.393 14.581 190.448 1.00 10.48 288 PRO A C 1
ATOM 2333 O O . PRO A 1 311 ? 79.267 13.451 190.923 1.00 11.71 288 PRO A O 1
ATOM 2337 N N . TRP A 1 312 ? 80.309 15.422 190.819 1.00 10.57 289 TRP A N 1
ATOM 2338 C CA . TRP A 1 312 ? 81.375 15.061 191.745 1.00 12.57 289 TRP A CA 1
ATOM 2339 C C . TRP A 1 312 ? 80.824 14.413 192.992 1.00 13.30 289 TRP A C 1
ATOM 2340 O O . TRP A 1 312 ? 79.980 14.947 193.664 1.00 12.21 289 TRP A O 1
ATOM 2351 N N . ASN A 1 313 ? 81.316 13.191 193.248 1.00 13.01 290 ASN A N 1
ATOM 2352 C CA . ASN A 1 313 ? 80.957 12.388 194.421 1.00 13.62 290 ASN A CA 1
ATOM 2353 C C . ASN A 1 313 ? 79.459 12.197 194.583 1.00 13.61 290 ASN A C 1
ATOM 2354 O O . ASN A 1 313 ? 79.009 11.903 195.700 1.00 13.89 290 ASN A O 1
ATOM 2359 N N . ASN A 1 314 ? 78.713 12.228 193.477 1.00 12.48 291 ASN A N 1
ATOM 2360 C CA . ASN A 1 314 ? 77.249 12.088 193.496 1.00 13.06 291 ASN A CA 1
ATOM 2361 C C . ASN A 1 314 ? 76.547 13.135 194.348 1.00 12.68 291 ASN A C 1
ATOM 2362 O O . ASN A 1 314 ? 75.377 12.955 194.692 1.00 14.13 291 ASN A O 1
ATOM 2367 N N . ARG A 1 315 ? 77.176 14.225 194.653 1.00 13.67 292 ARG A N 1
ATOM 2368 C CA . ARG A 1 315 ? 76.693 15.185 195.623 1.00 14.16 292 ARG A CA 1
ATOM 2369 C C . ARG A 1 315 ? 75.603 16.065 195.012 1.00 13.99 292 ARG A C 1
ATOM 2370 O O . ARG A 1 315 ? 75.855 16.668 193.984 1.00 13.51 292 ARG A O 1
ATOM 2378 N N . ILE A 1 316 ? 74.441 16.136 195.679 1.00 13.61 293 ILE A N 1
ATOM 2379 C CA . ILE A 1 316 ? 73.337 17.031 195.266 1.00 14.03 293 ILE A CA 1
ATOM 2380 C C . ILE A 1 316 ? 73.062 17.928 196.424 1.00 14.79 293 ILE A C 1
ATOM 2381 O O . ILE A 1 316 ? 72.606 17.431 197.499 1.00 16.17 293 ILE A O 1
ATOM 2386 N N . GLN A 1 317 ? 73.261 19.225 196.231 1.00 14.34 294 GLN A N 1
ATOM 2387 C CA . GLN A 1 317 ? 72.944 20.268 197.181 1.00 14.89 294 GLN A CA 1
ATOM 2388 C C . GLN A 1 317 ? 71.585 20.826 196.868 1.00 16.19 294 GLN A C 1
ATOM 2389 O O . GLN A 1 317 ? 71.281 21.063 195.686 1.00 16.30 294 GLN A O 1
ATOM 2395 N N . TYR A 1 318 ? 70.746 21.057 197.906 1.00 14.93 295 TYR A N 1
ATOM 2396 C CA . TYR A 1 318 ? 69.380 21.553 197.691 1.00 16.04 295 TYR A CA 1
ATOM 2397 C C . TYR A 1 318 ? 68.981 22.394 198.885 1.00 17.09 295 TYR A C 1
ATOM 2398 O O . TYR A 1 318 ? 69.642 22.347 199.911 1.00 16.83 295 TYR A O 1
ATOM 2407 N N . PHE A 1 319 ? 67.964 23.226 198.693 1.00 16.68 296 PHE A N 1
ATOM 2408 C CA . PHE A 1 319 ? 67.396 24.023 199.803 1.00 19.12 296 PHE A CA 1
ATOM 2409 C C . PHE A 1 319 ? 66.242 23.247 200.388 1.00 17.08 296 PHE A C 1
ATOM 2410 O O . PHE A 1 319 ? 65.312 22.841 199.687 1.00 16.05 296 PHE A O 1
ATOM 2418 N N . ASN A 1 320 ? 66.330 22.979 201.703 1.00 20.66 297 ASN A N 1
ATOM 2419 C CA . ASN A 1 320 ? 65.288 22.221 202.377 1.00 21.45 297 ASN A CA 1
ATOM 2420 C C . ASN A 1 320 ? 64.310 23.223 203.035 1.00 22.33 297 ASN A C 1
ATOM 2421 O O . ASN A 1 320 ? 64.646 23.930 203.962 1.00 23.82 297 ASN A O 1
ATOM 2426 N N . GLU A 1 321 ? 63.130 23.304 202.461 1.00 22.63 298 GLU A N 1
ATOM 2427 C CA . GLU A 1 321 ? 62.113 24.247 202.922 1.00 24.16 298 GLU A CA 1
ATOM 2428 C C . GLU A 1 321 ? 61.717 23.967 204.366 1.00 26.54 298 GLU A C 1
ATOM 2429 O O . GLU A 1 321 ? 61.488 24.913 205.108 1.00 28.84 298 GLU A O 1
ATOM 2435 N N . ALA A 1 322 ? 61.683 22.700 204.749 1.00 26.14 299 ALA A N 1
ATOM 2436 C CA . ALA A 1 322 ? 61.156 22.314 206.097 1.00 31.25 299 ALA A CA 1
ATOM 2437 C C . ALA A 1 322 ? 62.080 22.738 207.231 1.00 35.05 299 ALA A C 1
ATOM 2438 O O . ALA A 1 322 ? 61.613 23.023 208.352 1.00 35.37 299 ALA A O 1
ATOM 2440 N N . THR A 1 323 ? 63.385 22.783 206.969 1.00 33.21 300 THR A N 1
ATOM 2441 C CA . THR A 1 323 ? 64.351 23.245 207.964 1.00 29.87 300 THR A CA 1
ATOM 2442 C C . THR A 1 323 ? 64.868 24.635 207.653 1.00 30.40 300 THR A C 1
ATOM 2443 O O . THR A 1 323 ? 65.598 25.215 208.452 1.00 33.31 300 THR A O 1
ATOM 2447 N N . ASN A 1 324 ? 64.511 25.179 206.481 1.00 27.22 301 ASN A N 1
ATOM 2448 C CA . ASN A 1 324 ? 64.984 26.475 206.020 1.00 28.35 301 ASN A CA 1
ATOM 2449 C C . ASN A 1 324 ? 66.506 26.635 205.872 1.00 29.21 301 ASN A C 1
ATOM 2450 O O . ASN A 1 324 ? 67.070 27.691 206.133 1.00 28.62 301 ASN A O 1
ATOM 2455 N N . LYS A 1 325 ? 67.153 25.577 205.384 1.00 25.21 302 LYS A N 1
ATOM 2456 C CA . LYS A 1 325 ? 68.615 25.555 205.245 1.00 25.10 302 LYS A CA 1
ATOM 2457 C C . LYS A 1 325 ? 69.007 24.712 204.049 1.00 22.46 302 LYS A C 1
ATOM 2458 O O . LYS A 1 325 ? 68.294 23.817 203.665 1.00 21.30 302 LYS A O 1
ATOM 2460 N N A GLU A 1 326 ? 70.182 25.002 203.519 0.37 22.79 303 GLU A N 1
ATOM 2461 N N B GLU A 1 326 ? 70.162 25.010 203.496 0.63 23.99 303 GLU A N 1
ATOM 2462 C CA A GLU A 1 326 ? 70.852 24.158 202.533 0.37 22.18 303 GLU A CA 1
ATOM 2463 C CA B GLU A 1 326 ? 70.795 24.135 202.503 0.63 23.64 303 GLU A CA 1
ATOM 2464 C C A GLU A 1 326 ? 71.252 22.820 203.140 0.37 21.08 303 GLU A C 1
ATOM 2465 C C B GLU A 1 326 ? 71.223 22.824 203.137 0.63 21.89 303 GLU A C 1
ATOM 2466 O O A GLU A 1 326 ? 71.788 22.769 204.259 0.37 21.38 303 GLU A O 1
ATOM 2467 O O B GLU A 1 326 ? 71.748 22.792 204.269 0.63 22.37 303 GLU A O 1
ATOM 2478 N N . GLU A 1 327 ? 70.990 21.747 202.399 1.00 19.58 304 GLU A N 1
ATOM 2479 C CA . GLU A 1 327 ? 71.369 20.394 202.753 1.00 18.71 304 GLU A CA 1
ATOM 2480 C C . GLU A 1 327 ? 71.984 19.739 201.522 1.00 19.72 304 GLU A C 1
ATOM 2481 O O . GLU A 1 327 ? 71.843 20.229 200.400 1.00 18.31 304 GLU A O 1
ATOM 2487 N N . ALA A 1 328 ? 72.655 18.629 201.735 1.00 18.61 305 ALA A N 1
ATOM 2488 C CA . ALA A 1 328 ? 73.190 17.813 200.630 1.00 18.57 305 ALA A CA 1
ATOM 2489 C C . ALA A 1 328 ? 73.087 16.338 200.890 1.00 19.53 305 ALA A C 1
ATOM 2490 O O . ALA A 1 328 ? 73.124 15.908 202.066 1.00 22.33 305 ALA A O 1
ATOM 2492 N N . ILE A 1 329 ? 72.949 15.577 199.804 1.00 18.46 306 ILE A N 1
ATOM 2493 C CA . ILE A 1 329 ? 72.973 14.133 199.836 1.00 19.30 306 ILE A CA 1
ATOM 2494 C C . ILE A 1 329 ? 73.947 13.666 198.773 1.00 18.68 306 ILE A C 1
ATOM 2495 O O . ILE A 1 329 ? 74.275 14.429 197.873 1.00 18.27 306 ILE A O 1
ATOM 2500 N N A ASN A 1 330 ? 74.435 12.450 198.902 0.54 17.70 307 ASN A N 1
ATOM 2501 N N B ASN A 1 330 ? 74.426 12.430 198.918 0.46 17.96 307 ASN A N 1
ATOM 2502 C CA A ASN A 1 330 ? 75.280 11.877 197.882 0.54 18.58 307 ASN A CA 1
ATOM 2503 C CA B ASN A 1 330 ? 75.386 11.770 198.020 0.46 18.41 307 ASN A CA 1
ATOM 2504 C C A ASN A 1 330 ? 74.980 10.413 197.685 0.54 18.84 307 ASN A C 1
ATOM 2505 C C B ASN A 1 330 ? 74.967 10.347 197.728 0.46 19.03 307 ASN A C 1
ATOM 2506 O O A ASN A 1 330 ? 75.812 9.547 197.932 0.54 21.10 307 ASN A O 1
ATOM 2507 O O B ASN A 1 330 ? 75.735 9.429 197.981 0.46 20.63 307 ASN A O 1
ATOM 2516 N N . PRO A 1 331 ? 73.772 10.134 197.203 1.00 18.76 308 PRO A N 1
ATOM 2517 C CA . PRO A 1 331 ? 73.309 8.763 197.021 1.00 21.47 308 PRO A CA 1
ATOM 2518 C C . PRO A 1 331 ? 74.126 7.978 195.984 1.00 21.54 308 PRO A C 1
ATOM 2519 O O . PRO A 1 331 ? 74.590 8.541 195.002 1.00 19.25 308 PRO A O 1
ATOM 2523 N N . THR A 1 332 ? 74.310 6.693 196.235 1.00 22.58 309 THR A N 1
ATOM 2524 C CA . THR A 1 332 ? 75.119 5.859 195.369 1.00 20.62 309 THR A CA 1
ATOM 2525 C C . THR A 1 332 ? 74.348 5.482 194.129 1.00 17.65 309 THR A C 1
ATOM 2526 O O . THR A 1 332 ? 73.246 4.989 194.212 1.00 15.89 309 THR A O 1
ATOM 2530 N N . PRO A 1 333 ? 74.928 5.667 192.925 1.00 16.67 310 PRO A N 1
ATOM 2531 C CA . PRO A 1 333 ? 74.193 5.250 191.762 1.00 15.40 310 PRO A CA 1
ATOM 2532 C C . PRO A 1 333 ? 73.623 3.825 191.764 1.00 16.64 310 PRO A C 1
ATOM 2533 O O . PRO A 1 333 ? 74.311 2.850 192.098 1.00 17.68 310 PRO A O 1
ATOM 2537 N N . GLY A 1 334 ? 72.353 3.712 191.428 1.00 16.17 311 GLY A N 1
ATOM 2538 C CA . GLY A 1 334 ? 71.631 2.441 191.414 1.00 17.23 311 GLY A CA 1
ATOM 2539 C C . GLY A 1 334 ? 70.943 2.103 192.717 1.00 17.92 311 GLY A C 1
ATOM 2540 O O . GLY A 1 334 ? 70.174 1.162 192.705 1.00 21.03 311 GLY A O 1
ATOM 2541 N N . SER A 1 335 ? 71.221 2.833 193.792 1.00 17.82 312 SER A N 1
ATOM 2542 C CA . SER A 1 335 ? 70.511 2.599 195.070 1.00 19.76 312 SER A CA 1
ATOM 2543 C C . SER A 1 335 ? 69.045 3.034 194.939 1.00 22.42 312 SER A C 1
ATOM 2544 O O . SER A 1 335 ? 68.626 3.778 194.012 1.00 21.44 312 SER A O 1
ATOM 2547 N N . ASP A 1 336 ? 68.218 2.555 195.870 1.00 22.23 313 ASP A N 1
ATOM 2548 C CA . ASP A 1 336 ? 66.813 2.914 195.799 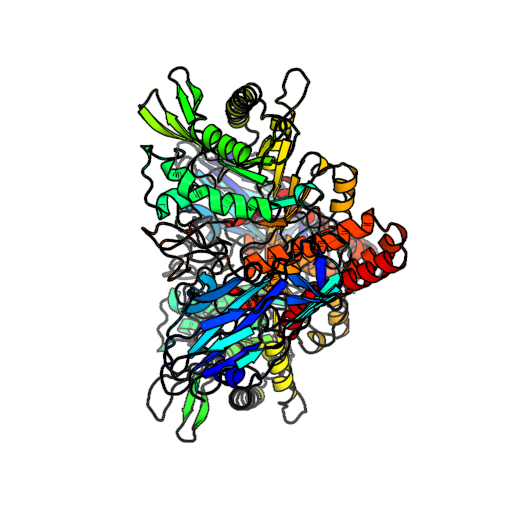1.00 21.95 313 ASP A CA 1
ATOM 2549 C C . ASP A 1 336 ? 66.616 4.423 195.920 1.00 19.13 313 ASP A C 1
ATOM 2550 O O . ASP A 1 336 ? 65.806 4.982 195.207 1.00 18.97 313 ASP A O 1
ATOM 2555 N N . LEU A 1 337 ? 67.314 5.036 196.840 1.00 19.65 314 LEU A N 1
ATOM 2556 C CA . LEU A 1 337 ? 67.247 6.436 197.089 1.00 20.26 314 LEU A CA 1
ATOM 2557 C C . LEU A 1 337 ? 67.721 7.200 195.817 1.00 19.78 314 LEU A C 1
ATOM 2558 O O . LEU A 1 337 ? 67.082 8.176 195.361 1.00 17.98 314 LEU A O 1
ATOM 2563 N N . TRP A 1 338 ? 68.834 6.771 195.260 1.00 17.03 315 TRP A N 1
ATOM 2564 C CA . TRP A 1 338 ? 69.318 7.434 194.008 1.00 16.43 315 TRP A CA 1
ATOM 2565 C C . TRP A 1 338 ? 68.290 7.348 192.885 1.00 16.22 315 TRP A C 1
ATOM 2566 O O . TRP A 1 338 ? 68.061 8.337 192.186 1.00 14.83 315 TRP A O 1
ATOM 2577 N N . ILE A 1 339 ? 67.682 6.203 192.685 1.00 14.93 316 ILE A N 1
ATOM 2578 C CA . ILE A 1 339 ? 66.695 6.027 191.650 1.00 16.25 316 ILE A CA 1
ATOM 2579 C C . ILE A 1 339 ? 65.505 6.962 191.961 1.00 17.51 316 ILE A C 1
ATOM 2580 O O . ILE A 1 339 ? 64.970 7.614 191.082 1.00 17.91 316 ILE A O 1
ATOM 2585 N N . ASN A 1 340 ? 65.135 7.049 193.233 1.00 17.73 317 ASN A N 1
ATOM 2586 C CA . ASN A 1 340 ? 63.984 7.878 193.604 1.00 19.76 317 ASN A CA 1
ATOM 2587 C C . ASN A 1 340 ? 64.220 9.343 193.232 1.00 18.29 317 ASN A C 1
ATOM 2588 O O . ASN A 1 340 ? 63.399 9.944 192.507 1.00 16.94 317 ASN A O 1
ATOM 2593 N N . ILE A 1 341 ? 65.368 9.845 193.631 1.00 16.72 318 ILE A N 1
ATOM 2594 C CA . ILE A 1 341 ? 65.700 11.271 193.463 1.00 16.34 318 ILE A CA 1
ATOM 2595 C C . ILE A 1 341 ? 65.875 11.582 191.957 1.00 14.97 318 ILE A C 1
ATOM 2596 O O . ILE A 1 341 ? 65.267 12.557 191.445 1.00 13.12 318 ILE A O 1
ATOM 2601 N N . TRP A 1 342 ? 66.650 10.743 191.245 1.00 15.17 319 TRP A N 1
ATOM 2602 C CA . TRP A 1 342 ? 66.876 11.039 189.814 1.00 13.26 319 TRP A CA 1
ATOM 2603 C C . TRP A 1 342 ? 65.663 10.817 188.964 1.00 14.07 319 TRP A C 1
ATOM 2604 O O . TRP A 1 342 ? 65.508 11.470 187.946 1.00 13.97 319 TRP A O 1
ATOM 2615 N N . THR A 1 343 ? 64.721 9.932 189.347 1.00 14.38 320 THR A N 1
ATOM 2616 C CA . THR A 1 343 ? 63.464 9.794 188.634 1.00 14.34 320 THR A CA 1
ATOM 2617 C C . THR A 1 343 ? 62.602 11.063 188.813 1.00 14.09 320 THR A C 1
ATOM 2618 O O . THR A 1 343 ? 62.017 11.522 187.850 1.00 13.83 320 THR A O 1
ATOM 2622 N N . GLN A 1 344 ? 62.628 11.627 190.008 1.00 13.08 321 GLN A N 1
ATOM 2623 C CA . GLN A 1 344 ? 61.967 12.947 190.271 1.00 13.36 321 GLN A CA 1
ATOM 2624 C C . GLN A 1 344 ? 62.522 14.028 189.334 1.00 14.45 321 GLN A C 1
ATOM 2625 O O . GLN A 1 344 ? 61.748 14.761 188.670 1.00 15.36 321 GLN A O 1
ATOM 2631 N N . PHE A 1 345 ? 63.851 14.150 189.321 1.00 14.51 322 PHE A N 1
ATOM 2632 C CA . PHE A 1 345 ? 64.472 15.183 188.473 1.00 13.66 322 PHE A CA 1
ATOM 2633 C C . PHE A 1 345 ? 64.193 14.902 187.002 1.00 13.08 322 PHE A C 1
ATOM 2634 O O . PHE A 1 345 ? 63.712 15.804 186.249 1.00 12.05 322 PHE A O 1
ATOM 2642 N N . LEU A 1 346 ? 64.439 13.676 186.538 1.00 12.95 323 LEU A N 1
ATOM 2643 C CA . LEU A 1 346 ? 64.325 13.378 185.099 1.00 12.69 323 LEU A CA 1
ATOM 2644 C C . LEU A 1 346 ? 62.914 13.499 184.573 1.00 13.13 323 LEU A C 1
ATOM 2645 O O . LEU A 1 346 ? 62.678 14.021 183.481 1.00 12.85 323 LEU A O 1
ATOM 2650 N N A THR A 1 347 ? 61.965 13.069 185.407 0.41 12.64 324 THR A N 1
ATOM 2651 N N B THR A 1 347 ? 61.928 12.986 185.313 0.59 13.17 324 THR A N 1
ATOM 2652 C CA A THR A 1 347 ? 60.566 13.221 185.073 0.41 12.31 324 THR A CA 1
ATOM 2653 C CA B THR A 1 347 ? 60.567 13.101 184.793 0.59 13.01 324 THR A CA 1
ATOM 2654 C C A THR A 1 347 ? 60.142 14.704 185.013 0.41 11.89 324 THR A C 1
ATOM 2655 C C B THR A 1 347 ? 60.089 14.570 184.745 0.59 13.18 324 THR A C 1
ATOM 2656 O O A THR A 1 347 ? 59.487 15.121 184.060 0.41 11.22 324 THR A O 1
ATOM 2657 O O B THR A 1 347 ? 59.447 14.958 183.773 0.59 11.93 324 THR A O 1
ATOM 2664 N N A SER A 1 348 ? 60.514 15.494 186.008 0.41 11.19 325 SER A N 1
ATOM 2665 N N B SER A 1 348 ? 60.395 15.359 185.779 0.59 12.36 325 SER A N 1
ATOM 2666 C CA A SER A 1 348 ? 60.131 16.913 186.002 0.41 11.09 325 SER A CA 1
ATOM 2667 C CA B SER A 1 348 ? 60.052 16.808 185.786 0.59 13.18 325 SER A CA 1
ATOM 2668 C C A SER A 1 348 ? 60.842 17.707 184.892 0.41 11.69 325 SER A C 1
ATOM 2669 C C B SER A 1 348 ? 60.737 17.515 184.641 0.59 12.35 325 SER A C 1
ATOM 2670 O O A SER A 1 348 ? 60.317 18.672 184.366 0.41 10.77 325 SER A O 1
ATOM 2671 O O B SER A 1 348 ? 60.089 18.237 183.858 0.59 10.47 325 SER A O 1
ATOM 2676 N N . PHE A 1 349 ? 62.050 17.295 184.562 1.00 12.21 326 PHE A N 1
ATOM 2677 C CA . PHE A 1 349 ? 62.846 18.026 183.525 1.00 11.82 326 PHE A CA 1
ATOM 2678 C C . PHE A 1 349 ? 62.336 17.682 182.140 1.00 11.52 326 PHE A C 1
ATOM 2679 O O . PHE A 1 349 ? 62.228 18.570 181.282 1.00 12.34 326 PHE A O 1
ATOM 2687 N N . MET A 1 350 ? 62.005 16.407 181.894 1.00 11.31 327 MET A N 1
ATOM 2688 C CA . MET A 1 350 ? 61.514 15.961 180.626 1.00 12.50 327 MET A CA 1
ATOM 2689 C C . MET A 1 350 ? 60.228 16.742 180.300 1.00 12.81 327 MET A C 1
ATOM 2690 O O . MET A 1 350 ? 60.085 17.236 179.217 1.00 14.10 327 MET A O 1
ATOM 2695 N N A SER A 1 351 ? 59.311 16.833 181.256 0.63 13.53 328 SER A N 1
ATOM 2696 N N B SER A 1 351 ? 59.314 16.807 181.268 0.37 13.06 328 SER A N 1
ATOM 2697 C CA A SER A 1 351 ? 58.045 17.531 181.005 0.63 13.45 328 SER A CA 1
ATOM 2698 C CA B SER A 1 351 ? 58.048 17.525 181.103 0.37 12.93 328 SER A CA 1
ATOM 2699 C C A SER A 1 351 ? 58.284 19.019 180.741 0.63 12.86 328 SER A C 1
ATOM 2700 C C B SER A 1 351 ? 58.285 18.992 180.756 0.37 12.56 328 SER A C 1
ATOM 2701 O O A SER A 1 351 ? 57.661 19.615 179.804 0.63 12.79 328 SER A O 1
ATOM 2702 O O B SER A 1 351 ? 57.659 19.539 179.809 0.37 12.69 328 SER A O 1
ATOM 2707 N N . HIS A 1 352 ? 59.210 19.612 181.481 1.00 12.09 329 HIS A N 1
ATOM 2708 C CA . HIS A 1 352 ? 59.591 20.990 181.247 1.00 11.60 329 HIS A CA 1
ATOM 2709 C C . HIS A 1 352 ? 60.087 21.214 179.808 1.00 12.14 329 HIS A C 1
ATOM 2710 O O . HIS A 1 352 ? 59.713 22.158 179.124 1.00 12.03 329 HIS A O 1
ATOM 2717 N N . LEU A 1 353 ? 60.984 20.336 179.394 1.00 11.65 330 LEU A N 1
ATOM 2718 C CA . LEU A 1 353 ? 61.597 20.453 178.096 1.00 11.67 330 LEU A CA 1
ATOM 2719 C C . LEU A 1 353 ? 60.589 20.229 177.013 1.00 12.40 330 LEU A C 1
ATOM 2720 O O . LEU A 1 353 ? 60.641 20.852 175.941 1.00 13.73 330 LEU A O 1
ATOM 2725 N N . GLU A 1 354 ? 59.622 19.356 177.270 1.00 13.20 331 GLU A N 1
ATOM 2726 C CA . GLU A 1 354 ? 58.611 19.092 176.250 1.00 14.24 331 GLU A CA 1
ATOM 2727 C C . GLU A 1 354 ? 57.716 20.340 176.109 1.00 14.54 331 GLU A C 1
ATOM 2728 O O . GLU A 1 354 ? 57.332 20.680 174.981 1.00 16.76 331 GLU A O 1
ATOM 2734 N N . GLU A 1 355 ? 57.424 21.007 177.209 1.00 14.49 332 GLU A N 1
ATOM 2735 C CA . GLU A 1 355 ? 56.655 22.278 177.205 1.00 15.86 332 GLU A CA 1
ATOM 2736 C C . GLU A 1 355 ? 57.370 23.329 176.329 1.00 17.01 332 GLU A C 1
ATOM 2737 O O . GLU A 1 355 ? 56.731 24.054 175.563 1.00 17.60 332 GLU A O 1
ATOM 2739 N N . LYS A 1 356 ? 58.704 23.387 176.447 1.00 14.87 333 LYS A N 1
ATOM 2740 C CA . LYS A 1 356 ? 59.491 24.345 175.671 1.00 14.70 333 LYS A CA 1
ATOM 2741 C C . LYS A 1 356 ? 59.717 23.913 174.214 1.00 13.55 333 LYS A C 1
ATOM 2742 O O . LYS A 1 356 ? 60.074 24.767 173.405 1.00 15.85 333 LYS A O 1
ATOM 2748 N N . GLY A 1 357 ? 59.636 22.627 173.895 1.00 12.79 334 GLY A N 1
ATOM 2749 C CA . GLY A 1 357 ? 59.933 22.079 172.615 1.00 12.36 334 GLY A CA 1
ATOM 2750 C C . GLY A 1 357 ? 61.428 21.761 172.440 1.00 12.01 334 GLY A C 1
ATOM 2751 O O . GLY A 1 357 ? 61.914 21.761 171.348 1.00 15.79 334 GLY A O 1
ATOM 2752 N N . TRP A 1 358 ? 62.113 21.557 173.564 1.00 11.61 335 TRP A N 1
ATOM 2753 C CA . TRP A 1 358 ? 63.606 21.435 173.578 1.00 10.77 335 TRP A CA 1
ATOM 2754 C C . TRP A 1 358 ? 64.062 19.973 173.852 1.00 11.60 335 TRP A C 1
ATOM 2755 O O . TRP A 1 358 ? 65.262 19.669 173.798 1.00 11.60 335 TRP A O 1
ATOM 2766 N N . PHE A 1 359 ? 63.133 19.070 174.157 1.00 11.17 336 PHE A N 1
ATOM 2767 C CA . PHE A 1 359 ? 63.518 17.743 174.599 1.00 12.37 336 PHE A CA 1
ATOM 2768 C C . PHE A 1 359 ? 64.346 16.995 173.619 1.00 12.30 336 PHE A C 1
ATOM 2769 O O . PHE A 1 359 ? 65.319 16.308 174.002 1.00 12.26 336 PHE A O 1
ATOM 2777 N N . ASN A 1 360 ? 64.006 17.115 172.340 1.00 11.58 337 ASN A N 1
ATOM 2778 C CA . ASN A 1 360 ? 64.619 16.264 171.326 1.00 12.79 337 ASN A CA 1
ATOM 2779 C C . ASN A 1 360 ? 66.141 16.491 171.094 1.00 12.76 337 ASN A C 1
ATOM 2780 O O . ASN A 1 360 ? 66.837 15.584 170.557 1.00 15.36 337 ASN A O 1
ATOM 2785 N N . ILE A 1 361 ? 66.632 17.656 171.482 1.00 10.48 338 ILE A N 1
ATOM 2786 C CA . ILE A 1 361 ? 68.072 17.927 171.405 1.00 11.03 338 ILE A CA 1
ATOM 2787 C C . ILE A 1 361 ? 68.778 17.881 172.736 1.00 10.72 338 ILE A C 1
ATOM 2788 O O . ILE A 1 361 ? 69.936 18.344 172.833 1.00 9.50 338 ILE A O 1
ATOM 2793 N N . THR A 1 362 ? 68.124 17.391 173.801 1.00 9.40 339 THR A N 1
ATOM 2794 C CA . THR A 1 362 ? 68.676 17.385 175.119 1.00 10.03 339 THR A CA 1
ATOM 2795 C C . THR A 1 362 ? 69.307 16.040 175.464 1.00 9.82 339 THR A C 1
ATOM 2796 O O . THR A 1 362 ? 68.720 14.966 175.212 1.00 11.12 339 THR A O 1
ATOM 2800 N N . TYR A 1 363 ? 70.516 16.110 176.023 1.00 10.28 340 TYR A N 1
ATOM 2801 C CA . TYR A 1 363 ? 71.325 14.965 176.440 1.00 9.77 340 TYR A CA 1
ATOM 2802 C C . TYR A 1 363 ? 71.593 15.101 177.913 1.00 9.36 340 TYR A C 1
ATOM 2803 O O . TYR A 1 363 ? 71.950 16.187 178.398 1.00 10.66 340 TYR A O 1
ATOM 2812 N N . ILE A 1 364 ? 71.478 14.009 178.651 1.00 10.14 341 ILE A N 1
ATOM 2813 C CA . ILE A 1 364 ? 72.006 13.935 179.994 1.00 10.12 341 ILE A CA 1
ATOM 2814 C C . ILE A 1 364 ? 73.473 13.484 179.937 1.00 9.71 341 ILE A C 1
ATOM 2815 O O . ILE A 1 364 ? 73.742 12.439 179.326 1.00 9.83 341 ILE A O 1
ATOM 2820 N N . SER A 1 365 ? 74.346 14.279 180.522 1.00 9.68 342 SER A N 1
ATOM 2821 C CA . SER A 1 365 ? 75.775 13.982 180.482 1.00 11.08 342 SER A CA 1
ATOM 2822 C C . SER A 1 365 ? 76.147 13.127 181.693 1.00 11.05 342 SER A C 1
ATOM 2823 O O . SER A 1 365 ? 75.785 13.430 182.833 1.00 10.66 342 SER A O 1
ATOM 2826 N N . MET A 1 366 ? 76.977 12.131 181.432 1.00 10.48 343 MET A N 1
ATOM 2827 C CA . MET A 1 366 ? 77.710 11.400 182.448 1.00 11.45 343 MET A CA 1
ATOM 2828 C C . MET A 1 366 ? 79.125 11.915 182.503 1.00 11.61 343 MET A C 1
ATOM 2829 O O . MET A 1 366 ? 79.374 13.060 182.179 1.00 12.36 343 MET A O 1
ATOM 2834 N N . ASP A 1 367 ? 80.075 11.103 182.956 1.00 11.51 344 ASP A N 1
ATOM 2835 C CA A ASP A 1 367 ? 81.450 11.486 183.032 0.59 12.40 344 ASP A CA 1
ATOM 2836 C CA B ASP A 1 367 ? 81.471 11.504 183.109 0.41 11.99 344 ASP A CA 1
ATOM 2837 C C . ASP A 1 367 ? 82.238 10.178 183.211 1.00 12.14 344 ASP A C 1
ATOM 2838 O O . ASP A 1 367 ? 81.637 9.116 183.223 1.00 12.87 344 ASP A O 1
ATOM 2847 N N A GLU A 1 368 ? 83.565 10.250 183.242 0.44 13.04 345 GLU A N 1
ATOM 2848 N N B GLU A 1 368 ? 83.558 10.310 183.347 0.56 12.99 345 GLU A N 1
ATOM 2849 C CA A GLU A 1 368 ? 84.400 9.036 183.302 0.44 13.55 345 GLU A CA 1
ATOM 2850 C CA B GLU A 1 368 ? 84.462 9.173 183.565 0.56 13.61 345 GLU A CA 1
ATOM 2851 C C A GLU A 1 368 ? 84.444 8.485 184.743 0.44 13.55 345 GLU A C 1
ATOM 2852 C C B GLU A 1 368 ? 84.263 8.687 184.953 0.56 13.06 345 GLU A C 1
ATOM 2853 O O A GLU A 1 368 ? 85.373 8.766 185.477 0.44 16.15 345 GLU A O 1
ATOM 2854 O O B GLU A 1 368 ? 84.756 9.287 185.907 0.56 13.37 345 GLU A O 1
ATOM 2865 N N . ARG A 1 369 ? 83.462 7.649 185.087 1.00 13.44 346 ARG A N 1
ATOM 2866 C CA . ARG A 1 369 ? 83.160 7.147 186.419 1.00 13.04 346 ARG A CA 1
ATOM 2867 C C . ARG A 1 369 ? 83.219 5.636 186.315 1.00 13.05 346 ARG A C 1
ATOM 2868 O O . ARG A 1 369 ? 83.376 5.066 185.230 1.00 13.94 346 ARG A O 1
ATOM 2876 N N A SER A 1 370 ? 83.025 4.973 187.438 0.75 13.38 347 SER A N 1
ATOM 2877 N N B SER A 1 370 ? 83.037 4.966 187.450 0.25 13.47 347 SER A N 1
ATOM 2878 C CA A SER A 1 370 ? 83.016 3.489 187.404 0.75 14.56 347 SER A CA 1
ATOM 2879 C CA B SER A 1 370 ? 82.980 3.492 187.468 0.25 13.96 347 SER A CA 1
ATOM 2880 C C A SER A 1 370 ? 81.983 2.967 186.470 0.75 14.87 347 SER A C 1
ATOM 2881 C C B SER A 1 370 ? 81.976 2.970 186.478 0.25 14.46 347 SER A C 1
ATOM 2882 O O A SER A 1 370 ? 80.892 3.545 186.300 0.75 14.24 347 SER A O 1
ATOM 2883 O O B SER A 1 370 ? 80.908 3.567 186.299 0.25 14.30 347 SER A O 1
ATOM 2888 N N . MET A 1 371 ? 82.289 1.841 185.841 1.00 14.68 348 MET A N 1
ATOM 2889 C CA . MET A 1 371 ? 81.356 1.231 184.943 1.00 15.95 348 MET A CA 1
ATOM 2890 C C . MET A 1 371 ? 80.044 0.871 185.660 1.00 15.03 348 MET A C 1
ATOM 2891 O O . MET A 1 371 ? 78.974 0.901 185.055 1.00 15.32 348 MET A O 1
ATOM 2896 N N . ASP A 1 372 ? 80.133 0.537 186.948 1.00 13.92 349 ASP A N 1
ATOM 2897 C CA . ASP A 1 372 ? 78.933 0.225 187.700 1.00 14.86 349 ASP A CA 1
ATOM 2898 C C . ASP A 1 372 ? 78.037 1.455 187.788 1.00 14.35 349 ASP A C 1
ATOM 2899 O O . ASP A 1 372 ? 76.845 1.336 187.533 1.00 14.28 349 ASP A O 1
ATOM 2904 N N . ASP A 1 373 ? 78.636 2.609 188.034 1.00 13.35 350 ASP A N 1
ATOM 2905 C CA . ASP A 1 373 ? 77.843 3.864 188.100 1.00 12.87 350 ASP A CA 1
ATOM 2906 C C . ASP A 1 373 ? 77.270 4.211 186.721 1.00 13.89 350 ASP A C 1
ATOM 2907 O O . ASP A 1 373 ? 76.059 4.559 186.574 1.00 13.54 350 ASP A O 1
ATOM 2912 N N . LEU A 1 374 ? 78.070 4.032 185.678 1.00 13.09 351 LEU A N 1
ATOM 2913 C CA . LEU A 1 374 ? 77.594 4.377 184.342 1.00 13.89 351 LEU A CA 1
ATOM 2914 C C . LEU A 1 374 ? 76.427 3.491 183.904 1.00 14.34 351 LEU A C 1
ATOM 2915 O O . LEU A 1 374 ? 75.435 3.953 183.355 1.00 13.24 351 LEU A O 1
ATOM 2920 N N . LYS A 1 375 ? 76.497 2.205 184.202 1.00 12.98 352 LYS A N 1
ATOM 2921 C CA . LYS A 1 375 ? 75.436 1.294 183.912 1.00 14.59 352 LYS A CA 1
ATOM 2922 C C . LYS A 1 375 ? 74.158 1.617 184.673 1.00 13.57 352 LYS A C 1
ATOM 2923 O O . LYS A 1 375 ? 73.065 1.513 184.051 1.00 13.75 352 LYS A O 1
ATOM 2929 N N . ALA A 1 376 ? 74.274 2.092 185.910 1.00 12.62 353 ALA A N 1
ATOM 2930 C CA . ALA A 1 376 ? 73.100 2.491 186.698 1.00 13.34 353 ALA A CA 1
ATOM 2931 C C . ALA A 1 376 ? 72.464 3.695 186.021 1.00 14.60 353 ALA A C 1
ATOM 2932 O O . ALA A 1 376 ? 71.256 3.806 185.966 1.00 15.55 353 ALA A O 1
ATOM 2934 N N . CYS A 1 377 ? 73.285 4.576 185.472 1.00 12.89 354 CYS A N 1
ATOM 2935 C CA . CYS A 1 377 ? 72.724 5.801 184.837 1.00 12.89 354 CYS A CA 1
ATOM 2936 C C . CYS A 1 377 ? 71.998 5.449 183.566 1.00 13.53 354 CYS A C 1
ATOM 2937 O O . CYS A 1 377 ? 70.889 5.890 183.304 1.00 13.42 354 CYS A O 1
ATOM 2940 N N . VAL A 1 378 ? 72.608 4.658 182.699 1.00 12.42 355 VAL A N 1
ATOM 2941 C CA . VAL A 1 378 ? 72.000 4.262 181.469 1.00 13.84 355 VAL A CA 1
ATOM 2942 C C . VAL A 1 378 ? 70.721 3.449 181.684 1.00 14.27 355 VAL A C 1
ATOM 2943 O O . VAL A 1 378 ? 69.721 3.635 181.010 1.00 14.58 355 VAL A O 1
ATOM 2947 N N . ASP A 1 379 ? 70.765 2.551 182.674 1.00 14.90 356 ASP A N 1
ATOM 2948 C CA . ASP A 1 379 ? 69.573 1.772 183.001 1.00 15.40 356 ASP A CA 1
ATOM 2949 C C . ASP A 1 379 ? 68.407 2.710 183.405 1.00 15.09 356 ASP A C 1
ATOM 2950 O O . ASP A 1 379 ? 67.302 2.541 182.884 1.00 17.15 356 ASP A O 1
ATOM 2955 N N . LEU A 1 380 ? 68.678 3.653 184.289 1.00 13.96 357 LEU A N 1
ATOM 2956 C CA . LEU A 1 380 ? 67.638 4.594 184.769 1.00 14.26 357 LEU A CA 1
ATOM 2957 C C . LEU A 1 380 ? 67.154 5.470 183.600 1.00 14.65 357 LEU A C 1
ATOM 2958 O O . LEU A 1 380 ? 65.953 5.576 183.352 1.00 15.37 357 LEU A O 1
ATOM 2963 N N . ILE A 1 381 ? 68.053 6.051 182.816 1.00 14.32 358 ILE A N 1
ATOM 2964 C CA . ILE A 1 381 ? 67.601 6.948 181.744 1.00 14.66 358 ILE A CA 1
ATOM 2965 C C . ILE A 1 381 ? 66.799 6.224 180.685 1.00 15.54 358 ILE A C 1
ATOM 2966 O O . ILE A 1 381 ? 65.800 6.740 180.197 1.00 16.23 358 ILE A O 1
ATOM 2971 N N . GLU A 1 382 ? 67.126 4.969 180.349 1.00 15.55 359 GLU A N 1
ATOM 2972 C CA . GLU A 1 382 ? 66.362 4.211 179.377 1.00 18.47 359 GLU A CA 1
ATOM 2973 C C . GLU A 1 382 ? 64.946 3.866 179.873 1.00 19.05 359 GLU A C 1
ATOM 2974 O O . GLU A 1 382 ? 64.081 3.619 179.047 1.00 24.81 359 GLU A O 1
ATOM 2980 N N . ASN A 1 383 ? 64.790 3.832 181.187 1.00 19.83 360 ASN A N 1
ATOM 2981 C CA . ASN A 1 383 ? 63.507 3.440 181.829 1.00 23.91 360 ASN A CA 1
ATOM 2982 C C . ASN A 1 383 ? 62.492 4.608 181.752 1.00 25.07 360 ASN A C 1
ATOM 2983 O O . ASN A 1 383 ? 61.276 4.338 181.618 1.00 26.02 360 ASN A O 1
ATOM 2988 N N . ILE A 1 384 ? 62.970 5.868 181.726 1.00 20.12 361 ILE A N 1
ATOM 2989 C CA . ILE A 1 384 ? 62.074 7.047 181.825 1.00 17.39 361 ILE A CA 1
ATOM 2990 C C . ILE A 1 384 ? 61.775 7.583 180.436 1.00 18.96 361 ILE A C 1
ATOM 2991 O O . ILE A 1 384 ? 62.658 8.134 179.740 1.00 17.62 361 ILE A O 1
ATOM 2996 N N . THR A 1 385 ? 60.516 7.452 180.002 1.00 19.69 362 THR A N 1
ATOM 2997 C CA . THR A 1 385 ? 60.145 7.775 178.669 1.00 19.03 362 THR A CA 1
ATOM 2998 C C . THR A 1 385 ? 59.013 8.798 178.686 1.00 21.66 362 THR A C 1
ATOM 2999 O O . THR A 1 385 ? 58.279 8.966 179.726 1.00 20.22 362 THR A O 1
ATOM 3003 N N . ASN A 1 386 ? 58.930 9.511 177.579 1.00 19.36 363 ASN A N 1
ATOM 3004 C CA . ASN A 1 386 ? 57.843 10.463 177.433 1.00 21.12 363 ASN A CA 1
ATOM 3005 C C . ASN A 1 386 ? 56.642 9.693 176.902 1.00 24.65 363 ASN A C 1
ATOM 3006 O O . ASN A 1 386 ? 56.733 8.498 176.714 1.00 28.23 363 ASN A O 1
ATOM 3011 N N . ASN A 1 387 ? 55.554 10.397 176.616 1.00 27.90 364 ASN A N 1
ATOM 3012 C CA . ASN A 1 387 ? 54.339 9.756 176.034 1.00 30.70 364 ASN A CA 1
ATOM 3013 C C . ASN A 1 387 ? 54.523 9.226 174.605 1.00 30.66 364 ASN A C 1
ATOM 3014 O O . ASN A 1 387 ? 53.703 8.427 174.118 1.00 37.24 364 ASN A O 1
ATOM 3016 N N . SER A 1 388 ? 55.608 9.625 173.944 1.00 28.43 365 SER A N 1
ATOM 3017 C CA . SER A 1 388 ? 56.021 9.014 172.668 1.00 28.09 365 SER A CA 1
ATOM 3018 C C . SER A 1 388 ? 57.153 7.939 172.688 1.00 24.71 365 SER A C 1
ATOM 3019 O O . SER A 1 388 ? 57.785 7.689 171.679 1.00 24.33 365 SER A O 1
ATOM 3022 N N . TYR A 1 389 ? 57.374 7.329 173.828 1.00 23.23 366 TYR A N 1
ATOM 3023 C CA . TYR A 1 389 ? 58.323 6.215 173.999 1.00 22.72 366 TYR A CA 1
ATOM 3024 C C . TYR A 1 389 ? 59.773 6.611 173.731 1.00 23.26 366 TYR A C 1
ATOM 3025 O O . TYR A 1 389 ? 60.591 5.734 173.382 1.00 25.92 366 TYR A O 1
ATOM 3034 N N . GLU A 1 390 ? 60.090 7.889 173.937 1.00 20.28 367 GLU A N 1
ATOM 3035 C CA . GLU A 1 390 ? 61.465 8.354 173.796 1.00 19.43 367 GLU A CA 1
ATOM 3036 C C . GLU A 1 390 ? 62.033 8.629 175.155 1.00 17.25 367 GLU A C 1
ATOM 3037 O O . GLU A 1 390 ? 61.359 9.212 176.051 1.00 16.96 367 GLU A O 1
ATOM 3043 N N . HIS A 1 391 ? 63.283 8.190 175.376 1.00 16.51 368 HIS A N 1
ATOM 3044 C CA . HIS A 1 391 ? 64.025 8.578 176.565 1.00 15.82 368 HIS A CA 1
ATOM 3045 C C . HIS A 1 391 ? 65.059 9.662 176.245 1.00 13.39 368 HIS A C 1
ATOM 3046 O O . HIS A 1 391 ? 65.306 9.923 175.084 1.00 13.76 368 HIS A O 1
ATOM 3053 N N . PHE A 1 392 ? 65.593 10.279 177.285 1.00 12.84 369 PHE A N 1
ATOM 3054 C CA . PHE A 1 392 ? 66.678 11.278 177.135 1.00 12.23 369 PHE A CA 1
ATOM 3055 C C . PHE A 1 392 ? 67.798 10.640 176.336 1.00 11.63 369 PHE A C 1
ATOM 3056 O O . PHE A 1 392 ? 68.123 9.461 176.524 1.00 11.73 369 PHE A O 1
ATOM 3064 N N . LYS A 1 393 ? 68.419 11.442 175.472 1.00 11.34 370 LYS A N 1
ATOM 3065 C CA . LYS A 1 393 ? 69.731 11.106 174.906 1.00 11.32 370 LYS A CA 1
ATOM 3066 C C . LYS A 1 393 ? 70.773 11.199 176.014 1.00 10.91 370 LYS A C 1
ATOM 3067 O O . LYS A 1 393 ? 70.592 11.842 177.006 1.00 10.98 370 LYS A O 1
ATOM 3073 N N . ILE A 1 394 ? 71.895 10.488 175.796 1.00 10.42 371 ILE A N 1
ATOM 3074 C CA . ILE A 1 394 ? 72.946 10.395 176.775 1.00 10.54 371 ILE A CA 1
ATOM 3075 C C . ILE A 1 394 ? 74.268 10.772 176.110 1.00 8.91 371 ILE A C 1
ATOM 3076 O O . ILE A 1 394 ? 74.530 10.373 174.973 1.00 9.83 371 ILE A O 1
ATOM 3081 N N . SER A 1 395 ? 75.079 11.538 176.847 1.00 9.79 372 SER A N 1
ATOM 3082 C CA . SER A 1 395 ? 76.393 11.978 176.430 1.00 10.13 372 SER A CA 1
ATOM 3083 C C . SER A 1 395 ? 77.396 11.649 177.487 1.00 10.44 372 SER A C 1
ATOM 3084 O O . SER A 1 395 ? 77.114 11.793 178.663 1.00 11.03 372 SER A O 1
ATOM 3087 N N . SER A 1 396 ? 78.608 11.230 177.068 1.00 9.58 373 SER A N 1
ATOM 3088 C CA . SER A 1 396 ? 79.688 11.048 178.076 1.00 10.26 373 SER A CA 1
ATOM 3089 C C . SER A 1 396 ? 81.078 11.021 177.473 1.00 10.06 373 SER A C 1
ATOM 3090 O O . SER A 1 396 ? 81.322 10.398 176.443 1.00 10.74 373 SER A O 1
ATOM 3093 N N . ALA A 1 397 ? 82.002 11.544 178.254 1.00 10.56 374 ALA A N 1
ATOM 3094 C CA . ALA A 1 397 ? 83.411 11.180 178.104 1.00 10.16 374 ALA A CA 1
ATOM 3095 C C . ALA A 1 397 ? 83.504 9.695 178.453 1.00 11.30 374 ALA A C 1
ATOM 3096 O O . ALA A 1 397 ? 82.833 9.209 179.364 1.00 11.51 374 ALA A O 1
ATOM 3098 N N . MET A 1 398 ? 84.288 8.942 177.668 1.00 10.45 375 MET A N 1
ATOM 3099 C CA . MET A 1 398 ? 84.530 7.535 177.938 1.00 12.07 375 MET A CA 1
ATOM 3100 C C . MET A 1 398 ? 85.996 7.206 177.776 1.00 13.73 375 MET A C 1
ATOM 3101 O O . MET A 1 398 ? 86.634 7.803 176.958 1.00 13.37 375 MET A O 1
ATOM 3106 N N A ASP A 1 399 ? 86.441 6.174 178.488 0.72 13.48 376 ASP A N 1
ATOM 3107 N N B ASP A 1 399 ? 86.554 6.301 178.569 0.28 14.13 376 ASP A N 1
ATOM 3108 C CA A ASP A 1 399 ? 87.857 5.787 178.497 0.72 15.10 376 ASP A CA 1
ATOM 3109 C CA B ASP A 1 399 ? 87.968 5.937 178.362 0.28 15.15 376 ASP A CA 1
ATOM 3110 C C A ASP A 1 399 ? 88.228 4.691 177.532 0.72 14.41 376 ASP A C 1
ATOM 3111 C C B ASP A 1 399 ? 88.045 4.615 177.621 0.28 14.49 376 ASP A C 1
ATOM 3112 O O A ASP A 1 399 ? 89.199 3.942 177.773 0.72 17.39 376 ASP A O 1
ATOM 3113 O O B ASP A 1 399 ? 88.498 3.584 178.147 0.28 15.33 376 ASP A O 1
ATOM 3122 N N . TYR A 1 400 ? 87.534 4.647 176.399 1.00 13.78 377 TYR A N 1
ATOM 3123 C CA . TYR A 1 400 ? 87.684 3.557 175.474 1.00 13.56 377 TYR A CA 1
ATOM 3124 C C . TYR A 1 400 ? 89.110 3.517 174.944 1.00 13.63 377 TYR A C 1
ATOM 3125 O O . TYR A 1 400 ? 89.643 4.543 174.499 1.00 12.27 377 TYR A O 1
ATOM 3134 N N . GLU A 1 401 ? 89.731 2.330 175.003 1.00 13.82 378 GLU A N 1
ATOM 3135 C CA . GLU A 1 401 ? 91.068 2.102 174.480 1.00 14.87 378 GLU A CA 1
ATOM 3136 C C . GLU A 1 401 ? 91.163 0.961 173.476 1.00 15.35 378 GLU A C 1
ATOM 3137 O O . GLU A 1 401 ? 91.986 1.049 172.577 1.00 13.69 378 GLU A O 1
ATOM 3143 N N . SER A 1 402 ? 90.403 -0.130 173.637 1.00 15.36 379 SER A N 1
ATOM 3144 C CA . SER A 1 402 ? 90.566 -1.302 172.766 1.00 16.55 379 SER A CA 1
ATOM 3145 C C . SER A 1 402 ? 89.385 -2.218 172.848 1.00 17.88 379 SER A C 1
ATOM 3146 O O . SER A 1 402 ? 88.590 -2.122 173.763 1.00 19.57 379 SER A O 1
ATOM 3149 N N . GLY A 1 403 ? 89.269 -3.046 171.829 1.00 18.73 380 GLY A N 1
ATOM 3150 C CA . GLY A 1 403 ? 88.305 -4.113 171.822 1.00 21.10 380 GLY A CA 1
ATOM 3151 C C . GLY A 1 403 ? 87.126 -3.773 170.951 1.00 20.49 380 GLY A C 1
ATOM 3152 O O . GLY A 1 403 ? 86.895 -2.609 170.555 1.00 17.73 380 GLY A O 1
ATOM 3153 N N A ASN A 1 404 ? 86.350 -4.819 170.781 0.48 18.11 381 ASN A N 1
ATOM 3154 N N B ASN A 1 404 ? 86.342 -4.773 170.534 0.52 18.64 381 ASN A N 1
ATOM 3155 C CA A ASN A 1 404 ? 85.423 -4.910 169.728 0.48 17.84 381 ASN A CA 1
ATOM 3156 C CA B ASN A 1 404 ? 85.166 -4.478 169.678 0.52 18.31 381 ASN A CA 1
ATOM 3157 C C A ASN A 1 404 ? 83.974 -4.996 170.335 0.48 17.85 381 ASN A C 1
ATOM 3158 C C B ASN A 1 404 ? 83.832 -4.790 170.349 0.52 17.90 381 ASN A C 1
ATOM 3159 O O A ASN A 1 404 ? 83.048 -5.154 169.595 0.48 19.22 381 ASN A O 1
ATOM 3160 O O B ASN A 1 404 ? 82.832 -4.949 169.689 0.52 19.13 381 ASN A O 1
ATOM 3169 N N . ASP A 1 405 ? 83.806 -4.805 171.656 1.00 18.51 382 ASP A N 1
ATOM 3170 C CA . ASP A 1 405 ? 82.505 -4.959 172.336 1.00 20.46 382 ASP A CA 1
ATOM 3171 C C . ASP A 1 405 ? 81.899 -3.549 172.423 1.00 18.29 382 ASP A C 1
ATOM 3172 O O . ASP A 1 405 ? 82.301 -2.750 173.273 1.00 19.90 382 ASP A O 1
ATOM 3177 N N . TYR A 1 406 ? 80.947 -3.285 171.544 1.00 16.18 383 TYR A N 1
ATOM 3178 C CA . TYR A 1 406 ? 80.294 -1.938 171.532 1.00 16.14 383 TYR A CA 1
ATOM 3179 C C . TYR A 1 406 ? 78.913 -1.905 172.170 1.00 17.47 383 TYR A C 1
ATOM 3180 O O . TYR A 1 406 ? 78.186 -0.874 172.076 1.00 15.89 383 TYR A O 1
ATOM 3189 N N . SER A 1 407 ? 78.520 -3.007 172.835 1.00 17.13 384 SER A N 1
ATOM 3190 C CA . SER A 1 407 ? 77.177 -3.108 173.419 1.00 19.63 384 SER A CA 1
ATOM 3191 C C . SER A 1 407 ? 76.771 -1.959 174.334 1.00 19.35 384 SER A C 1
ATOM 3192 O O . SER A 1 407 ? 75.648 -1.346 174.150 1.00 22.12 384 SER A O 1
ATOM 3195 N N . PHE A 1 408 ? 77.640 -1.613 175.253 1.00 14.66 385 PHE A N 1
ATOM 3196 C CA . PHE A 1 408 ? 77.370 -0.542 176.188 1.00 15.56 385 PHE A CA 1
ATOM 3197 C C . PHE A 1 408 ? 77.508 0.825 175.489 1.00 13.86 385 PHE A C 1
ATOM 3198 O O . PHE A 1 408 ? 76.642 1.694 175.659 1.00 12.57 385 PHE A O 1
ATOM 3206 N N . LEU A 1 409 ? 78.589 1.008 174.720 1.00 13.44 386 LEU A N 1
ATOM 3207 C CA . LEU A 1 409 ? 78.819 2.315 174.076 1.00 12.49 386 LEU A CA 1
ATOM 3208 C C . LEU A 1 409 ? 77.686 2.661 173.123 1.00 12.60 386 LEU A C 1
ATOM 3209 O O . LEU A 1 409 ? 77.311 3.848 172.961 1.00 11.95 386 LEU A O 1
ATOM 3214 N N . ASP A 1 410 ? 77.066 1.656 172.499 1.00 11.78 387 ASP A N 1
ATOM 3215 C CA . ASP A 1 410 ? 75.961 1.916 171.596 1.00 13.35 387 ASP A CA 1
ATOM 3216 C C . ASP A 1 410 ? 74.744 2.498 172.288 1.00 13.07 387 ASP A C 1
ATOM 3217 O O . ASP A 1 410 ? 73.862 3.014 171.596 1.00 14.28 387 ASP A O 1
ATOM 3222 N N . ARG A 1 411 ? 74.679 2.449 173.626 1.00 11.86 388 ARG A N 1
ATOM 3223 C CA . ARG A 1 411 ? 73.553 2.969 174.369 1.00 12.83 388 ARG A CA 1
ATOM 3224 C C . ARG A 1 411 ? 73.766 4.444 174.697 1.00 12.26 388 ARG A C 1
ATOM 3225 O O . ARG A 1 411 ? 72.913 5.051 175.352 1.00 13.69 388 ARG A O 1
ATOM 3233 N N . ILE A 1 412 ? 74.911 5.017 174.285 1.00 11.29 389 ILE A N 1
ATOM 3234 C CA . ILE A 1 412 ? 75.263 6.399 174.616 1.00 10.98 389 ILE A CA 1
ATOM 3235 C C . ILE A 1 412 ? 75.309 7.121 173.288 1.00 9.82 389 ILE A C 1
ATOM 3236 O O . ILE A 1 412 ? 76.019 6.746 172.386 1.00 10.28 389 ILE A O 1
ATOM 3241 N N . ASP A 1 413 ? 74.533 8.199 173.161 1.00 10.03 390 ASP A N 1
ATOM 3242 C CA . ASP A 1 413 ? 74.357 8.850 171.882 1.00 11.41 390 ASP A CA 1
ATOM 3243 C C . ASP A 1 413 ? 75.510 9.723 171.435 1.00 10.40 390 ASP A C 1
ATOM 3244 O O . ASP A 1 413 ? 75.656 9.964 170.228 1.00 11.44 390 ASP A O 1
ATOM 3249 N N . ASP A 1 414 ? 76.282 10.232 172.391 1.00 10.19 391 ASP A N 1
ATOM 3250 C CA . ASP A 1 414 ? 77.466 11.040 172.036 1.00 9.56 391 ASP A CA 1
ATOM 3251 C C . ASP A 1 414 ? 78.556 10.716 173.047 1.00 9.62 391 ASP A C 1
ATOM 3252 O O . ASP A 1 414 ? 78.307 10.770 174.254 1.00 10.42 391 ASP A O 1
ATOM 3257 N N . ILE A 1 415 ? 79.738 10.304 172.584 1.00 9.18 392 ILE A N 1
ATOM 3258 C CA . ILE A 1 415 ? 80.897 10.064 173.472 1.00 9.20 392 ILE A CA 1
ATOM 3259 C C . ILE A 1 415 ? 82.112 10.834 172.990 1.00 8.53 392 ILE A C 1
ATOM 3260 O O . ILE A 1 415 ? 82.259 11.096 171.780 1.00 8.55 392 ILE A O 1
ATOM 3265 N N . SER A 1 416 ? 82.973 11.137 173.940 1.00 8.57 393 SER A N 1
ATOM 3266 C CA . SER A 1 416 ? 84.196 11.851 173.619 1.00 8.70 393 SER A CA 1
ATOM 3267 C C . SER A 1 416 ? 85.333 11.035 174.259 1.00 8.61 393 SER A C 1
ATOM 3268 O O . SER A 1 416 ? 85.278 10.711 175.441 1.00 8.76 393 SER A O 1
ATOM 3271 N N . ILE A 1 417 ? 86.368 10.752 173.487 1.00 7.94 394 ILE A N 1
ATOM 3272 C CA . ILE A 1 417 ? 87.502 9.985 173.931 1.00 9.11 394 ILE A CA 1
ATOM 3273 C C . ILE A 1 417 ? 88.718 10.879 174.073 1.00 8.65 394 ILE A C 1
ATOM 3274 O O . ILE A 1 417 ? 89.111 11.547 173.096 1.00 9.09 394 ILE A O 1
ATOM 3279 N N . GLY A 1 418 ? 89.366 10.879 175.217 1.00 9.46 395 GLY A N 1
ATOM 3280 C CA . GLY A 1 418 ? 90.583 11.656 175.374 1.00 8.55 395 GLY A CA 1
ATOM 3281 C C . GLY A 1 418 ? 91.771 11.156 174.595 1.00 9.29 395 GLY A C 1
ATOM 3282 O O . GLY A 1 418 ? 91.995 9.932 174.459 1.00 9.03 395 GLY A O 1
ATOM 3283 N N . LEU A 1 419 ? 92.554 12.093 174.081 1.00 8.48 396 LEU A N 1
ATOM 3284 C CA . LEU A 1 419 ? 93.729 11.762 173.277 1.00 8.70 396 LEU A CA 1
ATOM 3285 C C . LEU A 1 419 ? 94.642 10.795 174.003 1.00 9.49 396 LEU A C 1
ATOM 3286 O O . LEU A 1 419 ? 95.195 9.890 173.317 1.00 10.21 396 LEU A O 1
ATOM 3291 N N . SER A 1 420 ? 94.839 10.970 175.278 1.00 9.88 397 SER A N 1
ATOM 3292 C CA . SER A 1 420 ? 95.776 10.080 176.001 1.00 12.17 397 SER A CA 1
ATOM 3293 C C . SER A 1 420 ? 95.323 8.643 176.031 1.00 12.92 397 SER A C 1
ATOM 3294 O O . SER A 1 420 ? 96.180 7.753 176.221 1.00 14.41 397 SER A O 1
ATOM 3297 N N . HIS A 1 421 ? 94.041 8.349 175.835 1.00 11.33 398 HIS A N 1
ATOM 3298 C CA . HIS A 1 421 ? 93.542 6.961 175.751 1.00 11.82 398 HIS A CA 1
ATOM 3299 C C . HIS A 1 421 ? 93.641 6.316 174.379 1.00 11.86 398 HIS A C 1
ATOM 3300 O O . HIS A 1 421 ? 93.403 5.101 174.228 1.00 13.91 398 HIS A O 1
ATOM 3307 N N . ILE A 1 422 ? 93.969 7.074 173.343 1.00 10.18 399 ILE A N 1
ATOM 3308 C CA . ILE A 1 422 ? 93.931 6.575 171.988 1.00 11.40 399 ILE A CA 1
ATOM 3309 C C . ILE A 1 422 ? 95.295 6.000 171.622 1.00 11.66 399 ILE A C 1
ATOM 3310 O O . ILE A 1 422 ? 96.332 6.655 171.671 1.00 12.63 399 ILE A O 1
ATOM 3315 N N . ASN A 1 423 ? 95.279 4.726 171.252 1.00 12.63 400 ASN A N 1
ATOM 3316 C CA . ASN A 1 423 ? 96.472 4.045 170.771 1.00 14.77 400 ASN A CA 1
ATOM 3317 C C . ASN A 1 423 ? 96.631 4.263 169.267 1.00 15.69 400 ASN A C 1
ATOM 3318 O O . ASN A 1 423 ? 95.868 3.693 168.459 1.00 14.84 400 ASN A O 1
ATOM 3323 N N . HIS A 1 424 ? 97.639 5.013 168.888 1.00 15.47 401 HIS A N 1
ATOM 3324 C CA . HIS A 1 424 ? 97.929 5.303 167.499 1.00 16.34 401 HIS A CA 1
ATOM 3325 C C . HIS A 1 424 ? 98.285 4.090 166.653 1.00 17.47 401 HIS A C 1
ATOM 3326 O O . HIS A 1 424 ? 97.920 4.056 165.482 1.00 19.25 401 HIS A O 1
ATOM 3333 N N A ASN A 1 425 ? 98.950 3.112 167.230 0.47 18.99 402 ASN A N 1
ATOM 3334 N N B ASN A 1 425 ? 98.934 3.103 167.265 0.53 17.92 402 ASN A N 1
ATOM 3335 C CA A ASN A 1 425 ? 99.315 1.939 166.434 0.47 20.65 402 ASN A CA 1
ATOM 3336 C CA B ASN A 1 425 ? 99.383 1.878 166.540 0.53 19.16 402 ASN A CA 1
ATOM 3337 C C A ASN A 1 425 ? 98.310 0.808 166.537 0.47 20.04 402 ASN A C 1
ATOM 3338 C C B ASN A 1 425 ? 98.274 0.911 166.154 0.53 19.22 402 ASN A C 1
ATOM 3339 O O A ASN A 1 425 ? 98.666 -0.374 166.604 0.47 19.09 402 ASN A O 1
ATOM 3340 O O B ASN A 1 425 ? 98.558 -0.077 165.462 0.53 19.36 402 ASN A O 1
ATOM 3349 N N . SER A 1 426 ? 97.031 1.168 166.570 1.00 18.70 403 SER A N 1
ATOM 3350 C CA . SER A 1 426 ? 95.931 0.210 166.466 1.00 18.48 403 SER A CA 1
ATOM 3351 C C . SER A 1 426 ? 94.804 0.855 165.656 1.00 16.39 403 SER A C 1
ATOM 3352 O O . SER A 1 426 ? 94.704 2.095 165.632 1.00 18.88 403 SER A O 1
ATOM 3355 N N . ASP A 1 427 ? 93.939 0.095 165.038 1.00 13.94 404 ASP A N 1
ATOM 3356 C CA . ASP A 1 427 ? 92.728 0.599 164.408 1.00 14.45 404 ASP A CA 1
ATOM 3357 C C . ASP A 1 427 ? 91.480 0.473 165.286 1.00 12.41 404 ASP A C 1
ATOM 3358 O O . ASP A 1 427 ? 90.411 0.730 164.845 1.00 13.48 404 ASP A O 1
ATOM 3363 N N . ASP A 1 428 ? 91.644 0.080 166.525 1.00 14.72 405 ASP A N 1
ATOM 3364 C CA . ASP A 1 428 ? 90.479 -0.137 167.418 1.00 15.31 405 ASP A CA 1
ATOM 3365 C C . ASP A 1 428 ? 89.622 1.126 167.574 1.00 13.21 405 ASP A C 1
ATOM 3366 O O . ASP A 1 428 ? 88.397 1.063 167.433 1.00 13.35 405 ASP A O 1
ATOM 3371 N N . MET A 1 429 ? 90.276 2.286 167.776 1.00 12.43 406 MET A N 1
ATOM 3372 C CA . MET A 1 429 ? 89.479 3.531 167.884 1.00 11.21 406 MET A CA 1
ATOM 3373 C C . MET A 1 429 ? 88.684 3.855 166.623 1.00 11.07 406 MET A C 1
ATOM 3374 O O . MET A 1 429 ? 87.520 4.210 166.656 1.00 11.01 406 MET A O 1
ATOM 3379 N N A LYS A 1 430 ? 89.361 3.757 165.473 0.47 11.60 407 LYS A N 1
ATOM 3380 N N B LYS A 1 430 ? 89.352 3.736 165.483 0.53 11.37 407 LYS A N 1
ATOM 3381 C CA A LYS A 1 430 ? 88.709 4.005 164.197 0.47 11.94 407 LYS A CA 1
ATOM 3382 C CA B LYS A 1 430 ? 88.722 4.011 164.216 0.53 11.51 407 LYS A CA 1
ATOM 3383 C C A LYS A 1 430 ? 87.558 3.034 163.979 0.47 10.96 407 LYS A C 1
ATOM 3384 C C B LYS A 1 430 ? 87.597 3.024 163.880 0.53 10.68 407 LYS A C 1
ATOM 3385 O O A LYS A 1 430 ? 86.454 3.434 163.648 0.47 11.23 407 LYS A O 1
ATOM 3386 O O B LYS A 1 430 ? 86.583 3.399 163.276 0.53 11.29 407 LYS A O 1
ATOM 3397 N N . ASN A 1 431 ? 87.802 1.753 164.240 1.00 11.43 408 ASN A N 1
ATOM 3398 C CA . ASN A 1 431 ? 86.729 0.797 164.088 1.00 12.56 408 ASN A CA 1
ATOM 3399 C C . ASN A 1 431 ? 85.540 1.067 164.999 1.00 11.31 408 ASN A C 1
ATOM 3400 O O . ASN A 1 431 ? 84.383 0.943 164.568 1.00 12.39 408 ASN A O 1
ATOM 3405 N N . MET A 1 432 ? 85.834 1.495 166.229 1.00 11.15 409 MET A N 1
ATOM 3406 C CA . MET A 1 432 ? 84.785 1.822 167.190 1.00 10.52 409 MET A CA 1
ATOM 3407 C C . MET A 1 432 ? 83.987 3.048 166.653 1.00 10.83 409 MET A C 1
ATOM 3408 O O . MET A 1 432 ? 82.729 3.025 166.585 1.00 11.60 409 MET A O 1
ATOM 3413 N N . ALA A 1 433 ? 84.703 4.071 166.183 1.00 10.70 410 ALA A N 1
ATOM 3414 C CA . ALA A 1 433 ? 84.006 5.271 165.688 1.00 11.30 410 ALA A CA 1
ATOM 3415 C C . ALA A 1 433 ? 83.264 5.014 164.423 1.00 11.10 410 ALA A C 1
ATOM 3416 O O . ALA A 1 433 ? 82.176 5.566 164.222 1.00 12.02 410 ALA A O 1
ATOM 3418 N N . THR A 1 434 ? 83.802 4.142 163.568 1.00 11.20 411 THR A N 1
ATOM 3419 C CA . THR A 1 434 ? 83.106 3.811 162.293 1.00 12.90 411 THR A CA 1
ATOM 3420 C C . THR A 1 434 ? 81.763 3.128 162.565 1.00 12.80 411 THR A C 1
ATOM 3421 O O . THR A 1 434 ? 80.752 3.446 161.934 1.00 13.67 411 THR A O 1
ATOM 3425 N N . HIS A 1 435 ? 81.750 2.223 163.526 1.00 13.52 412 HIS A N 1
ATOM 3426 C CA . HIS A 1 435 ? 80.510 1.558 163.942 1.00 13.98 412 HIS A CA 1
ATOM 3427 C C . HIS A 1 435 ? 79.476 2.583 164.387 1.00 13.32 412 HIS A C 1
ATOM 3428 O O . HIS A 1 435 ? 78.301 2.502 164.094 1.00 13.87 412 HIS A O 1
ATOM 3435 N N . ARG A 1 436 ? 79.932 3.600 165.146 1.00 11.72 413 ARG A N 1
ATOM 3436 C CA . ARG A 1 436 ? 79.047 4.663 165.606 1.00 10.98 413 ARG A CA 1
ATOM 3437 C C . ARG A 1 436 ? 78.557 5.527 164.474 1.00 11.59 413 ARG A C 1
ATOM 3438 O O . ARG A 1 436 ? 77.376 5.863 164.466 1.00 12.90 413 ARG A O 1
ATOM 3446 N N . GLN A 1 437 ? 79.436 5.857 163.529 1.00 13.51 414 GLN A N 1
ATOM 3447 C CA . GLN A 1 437 ? 79.033 6.662 162.330 1.00 14.56 414 GLN A CA 1
ATOM 3448 C C . GLN A 1 437 ? 77.882 5.918 161.604 1.00 16.03 414 GLN A C 1
ATOM 3449 O O . GLN A 1 437 ? 76.858 6.529 161.288 1.00 16.43 414 GLN A O 1
ATOM 3455 N N . GLU A 1 438 ? 78.055 4.610 161.456 1.00 17.47 415 GLU A N 1
ATOM 3456 C CA . GLU A 1 438 ? 77.028 3.794 160.781 1.00 18.65 415 GLU A CA 1
ATOM 3457 C C . GLU A 1 438 ? 75.683 3.792 161.497 1.00 18.42 415 GLU A C 1
ATOM 3458 O O . GLU A 1 438 ? 74.658 3.670 160.845 1.00 20.58 415 GLU A O 1
ATOM 3464 N N . LEU A 1 439 ? 75.653 3.909 162.817 1.00 16.19 416 LEU A N 1
ATOM 3465 C CA . LEU A 1 439 ? 74.432 3.966 163.623 1.00 18.56 416 LEU A CA 1
ATOM 3466 C C . LEU A 1 439 ? 73.896 5.384 163.816 1.00 17.33 416 LEU A C 1
ATOM 3467 O O . LEU A 1 439 ? 72.923 5.578 164.548 1.00 18.63 416 LEU A O 1
ATOM 3472 N N . GLY A 1 440 ? 74.574 6.358 163.227 1.00 17.05 417 GLY A N 1
ATOM 3473 C CA . GLY A 1 440 ? 74.159 7.771 163.343 1.00 16.71 417 GLY A CA 1
ATOM 3474 C C . GLY A 1 440 ? 74.430 8.359 164.721 1.00 17.37 417 GLY A C 1
ATOM 3475 O O . GLY A 1 440 ? 73.799 9.380 165.066 1.00 21.34 417 GLY A O 1
ATOM 3476 N N . LEU A 1 441 ? 75.341 7.771 165.501 1.00 14.12 418 LEU A N 1
ATOM 3477 C CA . LEU A 1 441 ? 75.711 8.284 166.815 1.00 13.58 418 LEU A CA 1
ATOM 3478 C C . LEU A 1 441 ? 76.868 9.271 166.648 1.00 12.72 418 LEU A C 1
ATOM 3479 O O . LEU A 1 441 ? 77.510 9.239 165.623 1.00 12.98 418 LEU A O 1
ATOM 3484 N N . LEU A 1 442 ? 77.105 10.079 167.661 1.00 11.18 419 LEU A N 1
ATOM 3485 C CA . LEU A 1 442 ? 78.174 11.086 167.655 1.00 10.74 419 LEU A CA 1
ATOM 3486 C C . LEU A 1 442 ? 79.389 10.607 168.407 1.00 9.90 419 LEU A C 1
ATOM 3487 O O . LEU A 1 442 ? 79.276 9.935 169.429 1.00 10.12 419 LEU A O 1
ATOM 3492 N N . THR A 1 443 ? 80.551 10.918 167.839 1.00 9.88 420 THR A N 1
ATOM 3493 C CA . THR A 1 443 ? 81.813 10.617 168.472 1.00 9.01 420 THR A CA 1
ATOM 3494 C C . THR A 1 443 ? 82.762 11.771 168.276 1.00 8.97 420 THR A C 1
ATOM 3495 O O . THR A 1 443 ? 82.871 12.288 167.175 1.00 9.52 420 THR A O 1
ATOM 3499 N N . THR A 1 444 ? 83.485 12.124 169.329 1.00 8.28 421 THR A N 1
ATOM 3500 C CA . THR A 1 444 ? 84.556 13.140 169.230 1.00 7.98 421 THR A CA 1
ATOM 3501 C C . THR A 1 444 ? 85.782 12.640 169.963 1.00 7.76 421 THR A C 1
ATOM 3502 O O . THR A 1 444 ? 85.744 11.630 170.732 1.00 7.54 421 THR A O 1
ATOM 3506 N N . ILE A 1 445 ? 86.877 13.337 169.772 1.00 6.90 422 ILE A N 1
ATOM 3507 C CA . ILE A 1 445 ? 88.042 13.260 170.668 1.00 7.63 422 ILE A CA 1
ATOM 3508 C C . ILE A 1 445 ? 88.139 14.531 171.480 1.00 7.70 422 ILE A C 1
ATOM 3509 O O . ILE A 1 445 ? 87.582 15.559 171.114 1.00 7.99 422 ILE A O 1
ATOM 3514 N N . TYR A 1 446 ? 88.844 14.472 172.572 1.00 7.98 423 TYR A N 1
ATOM 3515 C CA . TYR A 1 446 ? 89.160 15.687 173.364 1.00 7.93 423 TYR A CA 1
ATOM 3516 C C . TYR A 1 446 ? 90.602 15.746 173.804 1.00 8.46 423 TYR A C 1
ATOM 3517 O O . TYR A 1 446 ? 91.288 14.722 173.825 1.00 7.56 423 TYR A O 1
ATOM 3526 N N . THR A 1 447 ? 91.085 16.935 174.160 1.00 8.18 424 THR A N 1
ATOM 3527 C CA . THR A 1 447 ? 92.356 17.118 174.856 1.00 8.63 424 THR A CA 1
ATOM 3528 C C . THR A 1 447 ? 92.086 17.830 176.155 1.00 9.83 424 THR A C 1
ATOM 3529 O O . THR A 1 447 ? 91.102 18.560 176.293 1.00 9.92 424 THR A O 1
ATOM 3533 N N . CYS A 1 448 ? 92.983 17.659 177.111 1.00 9.94 425 CYS A N 1
ATOM 3534 C CA . CYS A 1 448 ? 92.861 18.264 178.432 1.00 11.10 425 CYS A CA 1
ATOM 3535 C C . CYS A 1 448 ? 94.230 18.347 179.046 1.00 10.49 425 CYS A C 1
ATOM 3536 O O . CYS A 1 448 ? 95.246 18.155 178.341 1.00 9.84 425 CYS A O 1
ATOM 3539 N N . THR A 1 449 ? 94.302 18.653 180.327 1.00 9.04 426 THR A N 1
ATOM 3540 C CA . THR A 1 449 ? 95.589 18.665 181.019 1.00 9.82 426 THR A CA 1
ATOM 3541 C C . THR A 1 449 ? 96.353 17.384 180.749 1.00 8.76 426 THR A C 1
ATOM 3542 O O . THR A 1 449 ? 95.757 16.292 180.710 1.00 9.95 426 THR A O 1
ATOM 3546 N N . GLY A 1 450 ? 97.666 17.516 180.576 1.00 8.26 427 GLY A N 1
ATOM 3547 C CA . GLY A 1 450 ? 98.556 16.334 180.394 1.00 9.64 427 GLY A CA 1
ATOM 3548 C C . GLY A 1 450 ? 98.627 15.806 178.986 1.00 10.36 427 GLY A C 1
ATOM 3549 O O . GLY A 1 450 ? 99.425 14.926 178.683 1.00 10.97 427 GLY A O 1
ATOM 3550 N N . ASP A 1 451 ? 97.812 16.325 178.064 1.00 9.80 428 ASP A N 1
ATOM 3551 C CA . ASP A 1 451 ? 97.863 15.820 176.657 1.00 10.34 428 ASP A CA 1
ATOM 3552 C C . ASP A 1 451 ? 98.877 16.585 175.876 1.00 9.15 428 ASP A C 1
ATOM 3553 O O . ASP A 1 451 ? 99.166 17.742 176.145 1.00 9.26 428 ASP A O 1
ATOM 3558 N N . TYR A 1 452 ? 99.400 15.909 174.856 1.00 9.48 429 TYR A N 1
ATOM 3559 C CA . TYR A 1 452 ? 100.205 16.533 173.817 1.00 9.14 429 TYR A CA 1
ATOM 3560 C C . TYR A 1 452 ? 99.946 15.772 172.528 1.00 8.99 429 TYR A C 1
ATOM 3561 O O . TYR A 1 452 ? 100.085 14.542 172.548 1.00 9.71 429 TYR A O 1
ATOM 3570 N N . PRO A 1 453 ? 99.639 16.410 171.400 1.00 8.53 430 PRO A N 1
ATOM 3571 C CA . PRO A 1 453 ? 99.376 17.868 171.308 1.00 8.84 430 PRO A CA 1
ATOM 3572 C C . PRO A 1 453 ? 98.190 18.337 172.143 1.00 8.76 430 PRO A C 1
ATOM 3573 O O . PRO A 1 453 ? 97.317 17.546 172.498 1.00 9.39 430 PRO A O 1
ATOM 3577 N N . SER A 1 454 ? 98.166 19.633 172.417 1.00 7.81 431 SER A N 1
ATOM 3578 C CA . SER A 1 454 ? 97.051 20.222 173.176 1.00 8.53 431 SER A CA 1
ATOM 3579 C C . SER A 1 454 ? 96.881 21.687 172.800 1.00 8.22 431 SER A C 1
ATOM 3580 O O . SER A 1 454 ? 97.476 22.163 171.835 1.00 8.23 431 SER A O 1
ATOM 3583 N N . SER A 1 455 ? 96.118 22.411 173.629 1.00 7.92 432 SER A N 1
ATOM 3584 C CA . SER A 1 455 ? 95.744 23.795 173.365 1.00 8.00 432 SER A CA 1
ATOM 3585 C C . SER A 1 455 ? 95.946 24.666 174.617 1.00 8.08 432 SER A C 1
ATOM 3586 O O . SER A 1 455 ? 95.037 25.306 175.078 1.00 9.12 432 SER A O 1
ATOM 3589 N N . PHE A 1 456 ? 97.167 24.724 175.100 1.00 7.86 433 PHE A N 1
ATOM 3590 C CA . PHE A 1 456 ? 97.560 25.503 176.262 1.00 7.93 433 PHE A CA 1
ATOM 3591 C C . PHE A 1 456 ? 98.257 26.791 175.782 1.00 8.31 433 PHE A C 1
ATOM 3592 O O . PHE A 1 456 ? 98.706 26.872 174.618 1.00 8.72 433 PHE A O 1
ATOM 3600 N N . THR A 1 457 ? 98.372 27.746 176.665 1.00 8.48 434 THR A N 1
ATOM 3601 C CA . THR A 1 457 ? 99.151 28.970 176.388 1.00 8.92 434 THR A CA 1
ATOM 3602 C C . THR A 1 457 ? 100.573 28.656 175.879 1.00 9.73 434 THR A C 1
ATOM 3603 O O . THR A 1 457 ? 101.146 29.335 174.973 1.00 10.91 434 THR A O 1
ATOM 3607 N N . ILE A 1 458 ? 101.190 27.647 176.482 1.00 9.43 435 ILE A N 1
ATOM 3608 C CA . ILE A 1 458 ? 102.542 27.271 176.144 1.00 11.12 435 ILE A CA 1
ATOM 3609 C C . ILE A 1 458 ? 102.689 26.363 174.934 1.00 10.30 435 ILE A C 1
ATOM 3610 O O . ILE A 1 458 ? 103.795 26.103 174.476 1.00 11.45 435 ILE A O 1
ATOM 3615 N N . SER A 1 459 ? 101.593 25.883 174.397 1.00 9.31 436 SER A N 1
ATOM 3616 C CA . SER A 1 459 ? 101.596 24.982 173.231 1.00 8.89 436 SER A CA 1
ATOM 3617 C C . SER A 1 459 ? 102.035 25.729 172.013 1.00 9.48 436 SER A C 1
ATOM 3618 O O . SER A 1 459 ? 101.832 26.938 171.874 1.00 10.82 436 SER A O 1
ATOM 3621 N N . ASP A 1 460 ? 102.606 25.038 171.058 1.00 9.05 437 ASP A N 1
ATOM 3622 C CA . ASP A 1 460 ? 102.658 25.585 169.692 1.00 9.61 437 ASP A CA 1
ATOM 3623 C C . ASP A 1 460 ? 101.226 25.675 169.184 1.00 8.46 437 ASP A C 1
ATOM 3624 O O . ASP A 1 460 ? 100.438 24.704 169.272 1.00 9.39 437 ASP A O 1
ATOM 3629 N N . PRO A 1 461 ? 100.801 26.851 168.687 1.00 7.94 438 PRO A N 1
ATOM 3630 C CA . PRO A 1 461 ? 99.431 26.919 168.120 1.00 8.61 438 PRO A CA 1
ATOM 3631 C C . PRO A 1 461 ? 99.115 25.819 167.109 1.00 9.50 438 PRO A C 1
ATOM 3632 O O . PRO A 1 461 ? 97.974 25.345 167.056 1.00 9.37 438 PRO A O 1
ATOM 3636 N N . SER A 1 462 ? 100.123 25.433 166.318 1.00 10.25 439 SER A N 1
ATOM 3637 C CA . SER A 1 462 ? 99.993 24.352 165.345 1.00 12.74 439 SER A CA 1
ATOM 3638 C C . SER A 1 462 ? 99.304 23.060 165.890 1.00 9.48 439 SER A C 1
ATOM 3639 O O . SER A 1 462 ? 98.671 22.286 165.143 1.00 9.48 439 SER A O 1
ATOM 3642 N N . GLU A 1 463 ? 99.503 22.848 167.182 1.00 9.03 440 GLU A N 1
ATOM 3643 C CA . GLU A 1 463 ? 98.985 21.641 167.825 1.00 8.76 440 GLU A CA 1
ATOM 3644 C C . GLU A 1 463 ? 97.477 21.561 167.690 1.00 9.20 440 GLU A C 1
ATOM 3645 O O . GLU A 1 463 ? 96.923 20.444 167.594 1.00 8.77 440 GLU A O 1
ATOM 3651 N N . GLY A 1 464 ? 96.800 22.714 167.636 1.00 8.49 441 GLY A N 1
ATOM 3652 C CA . GLY A 1 464 ? 95.325 22.664 167.456 1.00 9.27 441 GLY A CA 1
ATOM 3653 C C . GLY A 1 464 ? 94.911 22.171 166.097 1.00 8.67 441 GLY A C 1
ATOM 3654 O O . GLY A 1 464 ? 93.936 21.464 165.950 1.00 8.84 441 GLY A O 1
ATOM 3655 N N . ALA A 1 465 ? 95.619 22.607 165.051 1.00 8.51 442 ALA A N 1
ATOM 3656 C CA . ALA A 1 465 ? 95.318 22.093 163.724 1.00 8.82 442 ALA A CA 1
ATOM 3657 C C . ALA A 1 465 ? 95.560 20.593 163.680 1.00 8.13 442 ALA A C 1
ATOM 3658 O O . ALA A 1 465 ? 94.718 19.874 163.151 1.00 8.83 442 ALA A O 1
ATOM 3660 N N . PHE A 1 466 ? 96.666 20.128 164.244 1.00 7.95 443 PHE A N 1
ATOM 3661 C CA . PHE A 1 466 ? 96.922 18.700 164.325 1.00 8.40 443 PHE A CA 1
ATOM 3662 C C . PHE A 1 466 ? 95.824 17.941 165.043 1.00 8.24 443 PHE A C 1
ATOM 3663 O O . PHE A 1 466 ? 95.328 16.919 164.545 1.00 8.36 443 PHE A O 1
ATOM 3671 N N . THR A 1 467 ? 95.348 18.497 166.160 1.00 8.59 444 THR A N 1
ATOM 3672 C CA . THR A 1 467 ? 94.278 17.883 166.962 1.00 8.65 444 THR A CA 1
ATOM 3673 C C . THR A 1 467 ? 93.046 17.617 166.093 1.00 8.89 444 THR A C 1
ATOM 3674 O O . THR A 1 467 ? 92.426 16.546 166.122 1.00 8.59 444 THR A O 1
ATOM 3678 N N . ILE A 1 468 ? 92.633 18.622 165.343 1.00 7.97 445 ILE A N 1
ATOM 3679 C CA . ILE A 1 468 ? 91.437 18.488 164.545 1.00 8.39 445 ILE A CA 1
ATOM 3680 C C . ILE A 1 468 ? 91.646 17.437 163.426 1.00 7.99 445 ILE A C 1
ATOM 3681 O O . ILE A 1 468 ? 90.753 16.625 163.161 1.00 8.44 445 ILE A O 1
ATOM 3686 N N . TRP A 1 469 ? 92.802 17.464 162.767 1.00 7.64 446 TRP A N 1
ATOM 3687 C CA . TRP A 1 469 ? 93.099 16.378 161.787 1.00 8.52 446 TRP A CA 1
ATOM 3688 C C . TRP A 1 469 ? 93.077 15.032 162.431 1.00 8.30 446 TRP A C 1
ATOM 3689 O O . TRP A 1 469 ? 92.546 14.110 161.841 1.00 8.11 446 TRP A O 1
ATOM 3700 N N . TYR A 1 470 ? 93.567 14.944 163.674 1.00 7.55 447 TYR A N 1
ATOM 3701 C CA . TYR A 1 470 ? 93.506 13.656 164.403 1.00 8.14 447 TYR A CA 1
ATOM 3702 C C . TYR A 1 470 ? 92.101 13.156 164.576 1.00 8.39 447 TYR A C 1
ATOM 3703 O O . TYR A 1 470 ? 91.836 11.931 164.530 1.00 8.10 447 TYR A O 1
ATOM 3712 N N . SER A 1 471 ? 91.126 14.062 164.779 1.00 7.65 448 SER A N 1
ATOM 3713 C CA . SER A 1 471 ? 89.760 13.647 164.918 1.00 8.39 448 SER A CA 1
ATOM 3714 C C . SER A 1 471 ? 89.219 12.974 163.644 1.00 7.91 448 SER A C 1
ATOM 3715 O O . SER A 1 471 ? 88.398 12.055 163.692 1.00 8.88 448 SER A O 1
ATOM 3718 N N . LEU A 1 472 ? 89.694 13.389 162.485 1.00 8.33 449 LEU A N 1
ATOM 3719 C CA . LEU A 1 472 ? 89.276 12.805 161.185 1.00 8.93 449 LEU A CA 1
ATOM 3720 C C . LEU A 1 472 ? 90.079 11.520 160.897 1.00 9.50 449 LEU A C 1
ATOM 3721 O O . LEU A 1 472 ? 89.500 10.528 160.401 1.00 8.95 449 LEU A O 1
ATOM 3726 N N . TYR A 1 473 ? 91.342 11.506 161.281 1.00 8.68 450 TYR A N 1
ATOM 3727 C CA . TYR A 1 473 ? 92.173 10.271 161.260 1.00 8.97 450 TYR A CA 1
ATOM 3728 C C . TYR A 1 473 ? 91.471 9.114 161.992 1.00 9.40 450 TYR A C 1
ATOM 3729 O O . TYR A 1 473 ? 91.514 7.952 161.543 1.00 10.53 450 TYR A O 1
ATOM 3738 N N . GLN A 1 474 ? 90.805 9.411 163.099 1.00 8.89 451 GLN A N 1
ATOM 3739 C CA . GLN A 1 474 ? 90.077 8.417 163.894 1.00 9.19 451 GLN A CA 1
ATOM 3740 C C . GLN A 1 474 ? 88.649 8.162 163.439 1.00 9.63 451 GLN A C 1
ATOM 3741 O O . GLN A 1 474 ? 87.933 7.425 164.105 1.00 10.31 451 GLN A O 1
ATOM 3747 N N . ASN A 1 475 ? 88.233 8.771 162.312 1.00 9.92 452 ASN A N 1
ATOM 3748 C CA . ASN A 1 475 ? 86.902 8.658 161.785 1.00 10.74 452 ASN A CA 1
ATOM 3749 C C . ASN A 1 475 ? 85.840 9.055 162.796 1.00 10.23 452 ASN A C 1
ATOM 3750 O O . ASN A 1 475 ? 84.709 8.523 162.826 1.00 10.82 452 ASN A O 1
ATOM 3755 N N . THR A 1 476 ? 86.179 10.046 163.640 1.00 8.82 453 THR A N 1
ATOM 3756 C CA . THR A 1 476 ? 85.164 10.655 164.512 1.00 9.79 453 THR A CA 1
ATOM 3757 C C . THR A 1 476 ? 84.517 11.886 163.826 1.00 8.70 453 THR A C 1
ATOM 3758 O O . THR A 1 476 ? 84.944 12.319 162.733 1.00 9.72 453 THR A O 1
ATOM 3762 N N . ASN A 1 477 ? 83.513 12.432 164.505 1.00 8.46 454 ASN A N 1
ATOM 3763 C CA . ASN A 1 477 ? 82.802 13.600 163.984 1.00 9.10 454 ASN A CA 1
ATOM 3764 C C . ASN A 1 477 ? 83.518 14.945 164.283 1.00 8.92 454 ASN A C 1
ATOM 3765 O O . ASN A 1 477 ? 83.220 15.944 163.660 1.00 9.12 454 ASN A O 1
ATOM 3770 N N . GLY A 1 478 ? 84.454 14.962 165.216 1.00 8.56 455 GLY A N 1
ATOM 3771 C CA . GLY A 1 478 ? 85.119 16.229 165.585 1.00 8.08 455 GLY A CA 1
ATOM 3772 C C . GLY A 1 478 ? 85.725 16.226 166.943 1.00 8.48 455 GLY A C 1
ATOM 3773 O O . GLY A 1 478 ? 86.338 15.253 167.400 1.00 7.89 455 GLY A O 1
ATOM 3774 N N . PHE A 1 479 ? 85.554 17.388 167.597 1.00 7.23 456 PHE A N 1
ATOM 3775 C CA . PHE A 1 479 ? 86.346 17.743 168.730 1.00 7.24 456 PHE A CA 1
ATOM 3776 C C . PHE A 1 479 ? 85.551 18.350 169.873 1.00 7.10 456 PHE A C 1
ATOM 3777 O O . PHE A 1 479 ? 84.697 19.202 169.636 1.00 8.41 456 PHE A O 1
ATOM 3785 N N . LEU A 1 480 ? 85.931 17.975 171.085 1.00 6.91 457 LEU A N 1
ATOM 3786 C CA . LEU A 1 480 ? 85.344 18.537 172.292 1.00 7.88 457 LEU A CA 1
ATOM 3787 C C . LEU A 1 480 ? 86.472 19.070 173.153 1.00 7.35 457 LEU A C 1
ATOM 3788 O O . LEU A 1 480 ? 87.589 18.500 173.219 1.00 7.27 457 LEU A O 1
ATOM 3793 N N . ARG A 1 481 ? 86.227 20.185 173.839 1.00 7.59 458 ARG A N 1
ATOM 3794 C CA . ARG A 1 481 ? 87.090 20.632 174.913 1.00 7.72 458 ARG A CA 1
ATOM 3795 C C . ARG A 1 481 ? 86.277 21.299 176.006 1.00 7.38 458 ARG A C 1
ATOM 3796 O O . ARG A 1 481 ? 85.306 21.966 175.708 1.00 7.32 458 ARG A O 1
ATOM 3804 N N . TRP A 1 482 ? 86.754 21.162 177.228 1.00 7.53 459 TRP A N 1
ATOM 3805 C CA . TRP A 1 482 ? 86.035 21.669 178.389 1.00 8.15 459 TRP A CA 1
ATOM 3806 C C . TRP A 1 482 ? 86.189 23.192 178.577 1.00 7.97 459 TRP A C 1
ATOM 3807 O O . TRP A 1 482 ? 85.653 23.728 179.549 1.00 9.14 459 TRP A O 1
ATOM 3818 N N . SER A 1 483 ? 86.867 23.888 177.655 1.00 7.80 460 SER A N 1
ATOM 3819 C CA . SER A 1 483 ? 87.558 25.106 178.032 1.00 8.45 460 SER A CA 1
ATOM 3820 C C . SER A 1 483 ? 87.332 26.302 177.083 1.00 8.65 460 SER A C 1
ATOM 3821 O O . SER A 1 483 ? 88.256 26.891 176.563 1.00 9.27 460 SER A O 1
ATOM 3824 N N . TRP A 1 484 ? 86.089 26.727 176.918 1.00 7.88 461 TRP A N 1
ATOM 3825 C CA . TRP A 1 484 ? 85.889 27.940 176.119 1.00 8.23 461 TRP A CA 1
ATOM 3826 C C . TRP A 1 484 ? 86.435 29.166 176.839 1.00 8.89 461 TRP A C 1
ATOM 3827 O O . TRP A 1 484 ? 87.139 29.975 176.235 1.00 8.41 461 TRP A O 1
ATOM 3838 N N . ASP A 1 485 ? 86.079 29.328 178.119 1.00 8.33 462 ASP A N 1
ATOM 3839 C CA . ASP A 1 485 ? 86.121 30.680 178.758 1.00 8.92 462 ASP A CA 1
ATOM 3840 C C . ASP A 1 485 ? 86.279 30.591 180.269 1.00 8.27 462 ASP A C 1
ATOM 3841 O O . ASP A 1 485 ? 85.788 31.498 180.996 1.00 8.53 462 ASP A O 1
ATOM 3846 N N . GLY A 1 486 ? 87.016 29.614 180.775 1.00 8.76 463 GLY A N 1
ATOM 3847 C CA . GLY A 1 486 ? 87.238 29.462 182.216 1.00 8.80 463 GLY A CA 1
ATOM 3848 C C . GLY A 1 486 ? 88.296 30.348 182.788 1.00 8.71 463 GLY A C 1
ATOM 3849 O O . GLY A 1 486 ? 89.248 29.909 183.387 1.00 9.97 463 GLY A O 1
ATOM 3850 N N . TRP A 1 487 ? 88.061 31.662 182.711 1.00 8.03 464 TRP A N 1
ATOM 3851 C CA . TRP A 1 487 ? 89.051 32.684 183.071 1.00 8.02 464 TRP A CA 1
ATOM 3852 C C . TRP A 1 487 ? 89.475 32.658 184.546 1.00 8.47 464 TRP A C 1
ATOM 3853 O O . TRP A 1 487 ? 88.646 32.369 185.419 1.00 9.87 464 TRP A O 1
ATOM 3864 N N . VAL A 1 488 ? 90.702 33.010 184.780 1.00 9.56 465 VAL A N 1
ATOM 3865 C CA . VAL A 1 488 ? 91.212 33.285 186.135 1.00 10.34 465 VAL A CA 1
ATOM 3866 C C . VAL A 1 488 ? 90.893 34.758 186.445 1.00 10.36 465 VAL A C 1
ATOM 3867 O O . VAL A 1 488 ? 90.028 35.351 185.812 1.00 10.48 465 VAL A O 1
ATOM 3871 N N A GLU A 1 489 ? 91.525 35.347 187.451 0.53 10.71 466 GLU A N 1
ATOM 3872 N N B GLU A 1 489 ? 91.517 35.354 187.447 0.47 10.83 466 GLU A N 1
ATOM 3873 C CA A GLU A 1 489 ? 91.128 36.687 187.872 0.53 11.63 466 GLU A CA 1
ATOM 3874 C CA B GLU A 1 489 ? 91.087 36.682 187.844 0.47 11.74 466 GLU A CA 1
ATOM 3875 C C A GLU A 1 489 ? 91.346 37.721 186.769 0.53 10.93 466 GLU A C 1
ATOM 3876 C C B GLU A 1 489 ? 91.343 37.734 186.761 0.47 11.03 466 GLU A C 1
ATOM 3877 O O A GLU A 1 489 ? 90.428 38.474 186.432 0.53 12.11 466 GLU A O 1
ATOM 3878 O O B GLU A 1 489 ? 90.442 38.505 186.423 0.47 12.08 466 GLU A O 1
ATOM 3889 N N . ASN A 1 490 ? 92.569 37.746 186.225 1.00 11.01 467 ASN A N 1
ATOM 3890 C CA A ASN A 1 490 ? 92.978 38.769 185.275 0.63 11.07 467 ASN A CA 1
ATOM 3891 C CA B ASN A 1 490 ? 93.020 38.786 185.306 0.37 10.85 467 ASN A CA 1
ATOM 3892 C C . ASN A 1 490 ? 93.895 38.138 184.220 1.00 10.40 467 ASN A C 1
ATOM 3893 O O . ASN A 1 490 ? 95.110 38.398 184.160 1.00 9.61 467 ASN A O 1
ATOM 3902 N N . PRO A 1 491 ? 93.287 37.300 183.378 1.00 10.16 468 PRO A N 1
ATOM 3903 C CA . PRO A 1 491 ? 94.115 36.548 182.400 1.00 9.88 468 PRO A CA 1
ATOM 3904 C C . PRO A 1 491 ? 94.870 37.392 181.392 1.00 9.59 468 PRO A C 1
ATOM 3905 O O . PRO A 1 491 ? 95.867 36.962 180.892 1.00 10.64 468 PRO A O 1
ATOM 3909 N N . LEU A 1 492 ? 94.412 38.623 181.111 1.00 9.43 469 LEU A N 1
ATOM 3910 C CA . LEU A 1 492 ? 95.178 39.496 180.244 1.00 9.75 469 LEU A CA 1
ATOM 3911 C C . LEU A 1 492 ? 96.530 39.837 180.736 1.00 11.28 469 LEU A C 1
ATOM 3912 O O . LEU A 1 492 ? 97.411 40.232 179.926 1.00 12.39 469 LEU A O 1
ATOM 3917 N N . GLU A 1 493 ? 96.727 39.731 182.050 1.00 10.65 470 GLU A N 1
ATOM 3918 C CA A GLU A 1 493 ? 98.024 39.965 182.654 0.57 12.10 470 GLU A CA 1
ATOM 3919 C CA B GLU A 1 493 ? 98.034 39.962 182.686 0.43 11.75 470 GLU A CA 1
ATOM 3920 C C . GLU A 1 493 ? 98.740 38.705 183.172 1.00 11.72 470 GLU A C 1
ATOM 3921 O O . GLU A 1 493 ? 99.961 38.624 183.123 1.00 12.61 470 GLU A O 1
ATOM 3932 N N . ASN A 1 494 ? 97.998 37.716 183.656 1.00 11.54 471 ASN A N 1
ATOM 3933 C CA . ASN A 1 494 ? 98.618 36.502 184.178 1.00 10.45 471 ASN A CA 1
ATOM 3934 C C . ASN A 1 494 ? 97.568 35.408 184.119 1.00 10.46 471 ASN A C 1
ATOM 3935 O O . ASN A 1 494 ? 96.514 35.517 184.734 1.00 10.70 471 ASN A O 1
ATOM 3940 N N . VAL A 1 495 ? 97.879 34.334 183.385 1.00 9.07 472 VAL A N 1
ATOM 3941 C CA . VAL A 1 495 ? 96.903 33.226 183.207 1.00 10.11 472 VAL A CA 1
ATOM 3942 C C . VAL A 1 495 ? 97.056 32.126 184.251 1.00 10.20 472 VAL A C 1
ATOM 3943 O O . VAL A 1 495 ? 96.285 31.188 184.238 1.00 10.17 472 VAL A O 1
ATOM 3947 N N . SER A 1 496 ? 98.055 32.237 185.117 1.00 9.62 473 SER A N 1
ATOM 3948 C CA . SER A 1 496 ? 98.402 31.130 185.995 1.00 10.03 473 SER A CA 1
ATOM 3949 C C . SER A 1 496 ? 97.271 30.706 186.919 1.00 9.77 473 SER A C 1
ATOM 3950 O O . SER A 1 496 ? 96.552 31.541 187.479 1.00 10.49 473 SER A O 1
ATOM 3953 N N . TYR A 1 497 ? 97.067 29.402 187.095 1.00 9.47 474 TYR A N 1
ATOM 3954 C CA . TYR A 1 497 ? 96.039 28.838 187.954 1.00 9.72 474 TYR A CA 1
ATOM 3955 C C . TYR A 1 497 ? 96.659 27.715 188.764 1.00 10.34 474 TYR A C 1
ATOM 3956 O O . TYR A 1 497 ? 97.692 27.180 188.395 1.00 10.76 474 TYR A O 1
ATOM 3965 N N . LYS A 1 498 ? 96.065 27.382 189.903 1.00 9.85 475 LYS A N 1
ATOM 3966 C CA . LYS A 1 498 ? 96.606 26.345 190.768 1.00 9.73 475 LYS A CA 1
ATOM 3967 C C . LYS A 1 498 ? 96.659 24.947 190.188 1.00 9.97 475 LYS A C 1
ATOM 3968 O O . LYS A 1 498 ? 97.465 24.158 190.651 1.00 10.76 475 LYS A O 1
ATOM 3974 N N . TYR A 1 499 ? 95.858 24.676 189.165 1.00 8.89 476 TYR A N 1
ATOM 3975 C CA . TYR A 1 499 ? 95.826 23.366 188.504 1.00 9.08 476 TYR A CA 1
ATOM 3976 C C . TYR A 1 499 ? 96.097 23.561 187.007 1.00 8.80 476 TYR A C 1
ATOM 3977 O O . TYR A 1 499 ? 95.785 24.629 186.436 1.00 9.15 476 TYR A O 1
ATOM 3986 N N . TRP A 1 500 ? 96.737 22.579 186.426 1.00 8.08 477 TRP A N 1
ATOM 3987 C CA . TRP A 1 500 ? 96.828 22.379 184.954 1.00 8.56 477 TRP A CA 1
ATOM 3988 C C . TRP A 1 500 ? 97.855 23.268 184.293 1.00 8.27 477 TRP A C 1
ATOM 3989 O O . TRP A 1 500 ? 98.317 24.279 184.801 1.00 8.67 477 TRP A O 1
ATOM 4000 N N . GLU A 1 501 ? 98.190 22.905 183.062 1.00 8.60 478 GLU A N 1
ATOM 4001 C CA . GLU A 1 501 ? 99.051 23.727 182.262 1.00 8.41 478 GLU A CA 1
ATOM 4002 C C . GLU A 1 501 ? 98.403 25.079 182.016 1.00 8.24 478 GLU A C 1
ATOM 4003 O O . GLU A 1 501 ? 97.160 25.185 181.978 1.00 8.38 478 GLU A O 1
ATOM 4009 N N . PRO A 1 502 ? 99.206 26.131 181.826 1.00 7.57 479 PRO A N 1
ATOM 4010 C CA . PRO A 1 502 ? 98.613 27.461 181.710 1.00 8.08 479 PRO A CA 1
ATOM 4011 C C . PRO A 1 502 ? 97.732 27.589 180.501 1.00 7.96 479 PRO A C 1
ATOM 4012 O O . PRO A 1 502 ? 98.114 27.165 179.399 1.00 8.08 479 PRO A O 1
ATOM 4016 N N . GLY A 1 503 ? 96.598 28.258 180.695 1.00 8.56 480 GLY A N 1
ATOM 4017 C CA . GLY A 1 503 ? 95.641 28.433 179.583 1.00 8.42 480 GLY A CA 1
ATOM 4018 C C . GLY A 1 503 ? 94.737 27.260 179.333 1.00 8.53 480 GLY A C 1
ATOM 4019 O O . GLY A 1 503 ? 93.819 27.350 178.510 1.00 8.72 480 GLY A O 1
ATOM 4020 N N . ASP A 1 504 ? 94.943 26.114 179.984 1.00 8.42 481 ASP A N 1
ATOM 4021 C CA . ASP A 1 504 ? 94.071 25.004 179.802 1.00 9.14 481 ASP A CA 1
ATOM 4022 C C . ASP A 1 504 ? 92.588 25.315 179.920 1.00 8.53 481 ASP A C 1
ATOM 4023 O O . ASP A 1 504 ? 91.820 24.814 179.101 1.00 9.00 481 ASP A O 1
ATOM 4028 N N . PRO A 1 505 ? 92.179 26.190 180.879 1.00 8.05 482 PRO A N 1
ATOM 4029 C CA . PRO A 1 505 ? 90.739 26.368 180.988 1.00 8.63 482 PRO A CA 1
ATOM 4030 C C . PRO A 1 505 ? 90.039 27.343 180.036 1.00 7.92 482 PRO A C 1
ATOM 4031 O O . PRO A 1 505 ? 88.818 27.420 180.075 1.00 7.95 482 PRO A O 1
ATOM 4035 N N . PHE A 1 506 ? 90.768 28.014 179.175 1.00 7.72 483 PHE A N 1
ATOM 4036 C CA . PHE A 1 506 ? 90.106 28.978 178.268 1.00 7.57 483 PHE A CA 1
ATOM 4037 C C . PHE A 1 506 ? 90.791 29.111 176.908 1.00 7.45 483 PHE A C 1
ATOM 4038 O O . PHE A 1 506 ? 92.011 29.307 176.871 1.00 8.20 483 PHE A O 1
ATOM 4046 N N . LEU A 1 507 ? 90.007 29.102 175.827 1.00 7.35 484 LEU A N 1
ATOM 4047 C CA . LEU A 1 507 ? 90.507 29.286 174.465 1.00 7.57 484 LEU A CA 1
ATOM 4048 C C . LEU A 1 507 ? 90.374 30.722 174.000 1.00 7.58 484 LEU A C 1
ATOM 4049 O O . LEU A 1 507 ? 91.006 31.092 173.009 1.00 7.95 484 LEU A O 1
ATOM 4054 N N . ILE A 1 508 ? 89.500 31.508 174.659 1.00 6.97 485 ILE A N 1
ATOM 4055 C CA . ILE A 1 508 ? 89.374 32.915 174.438 1.00 8.10 485 ILE A CA 1
ATOM 4056 C C . ILE A 1 508 ? 89.758 33.685 175.696 1.00 8.22 485 ILE A C 1
ATOM 4057 O O . ILE A 1 508 ? 89.615 33.186 176.815 1.00 8.07 485 ILE A O 1
ATOM 4062 N N . TYR A 1 509 ? 90.162 34.962 175.520 1.00 7.68 486 TYR A N 1
ATOM 4063 C CA . TYR A 1 509 ? 90.385 35.898 176.622 1.00 8.15 486 TYR A CA 1
ATOM 4064 C C . TYR A 1 509 ? 89.178 36.816 176.743 1.00 8.47 486 TYR A C 1
ATOM 4065 O O . TYR A 1 509 ? 88.489 37.061 175.751 1.00 9.32 486 TYR A O 1
ATOM 4074 N N . PRO A 1 510 ? 88.949 37.314 177.952 1.00 8.59 487 PRO A N 1
ATOM 4075 C CA . PRO A 1 510 ? 88.052 38.461 178.057 1.00 8.86 487 PRO A CA 1
ATOM 4076 C C . PRO A 1 510 ? 88.752 39.683 177.445 1.00 9.39 487 PRO A C 1
ATOM 4077 O O . PRO A 1 510 ? 89.939 39.749 177.214 1.00 9.33 487 PRO A O 1
ATOM 4081 N N . ALA A 1 511 ? 87.900 40.706 177.207 1.00 9.46 488 ALA A N 1
ATOM 4082 C CA . ALA A 1 511 ? 88.453 42.032 176.956 1.00 9.97 488 ALA A CA 1
ATOM 4083 C C . ALA A 1 511 ? 88.843 42.672 178.268 1.00 10.36 488 ALA A C 1
ATOM 4084 O O . ALA A 1 511 ? 88.621 42.139 179.369 1.00 11.08 488 ALA A O 1
ATOM 4086 N N . GLU A 1 512 ? 89.360 43.895 178.190 1.00 11.49 489 GLU A N 1
ATOM 4087 C CA . GLU A 1 512 ? 89.657 44.636 179.404 1.00 12.46 489 GLU A CA 1
ATOM 4088 C C . GLU A 1 512 ? 88.366 44.855 180.196 1.00 14.64 489 GLU A C 1
ATOM 4089 O O . GLU A 1 512 ? 87.278 44.967 179.649 1.00 14.00 489 GLU A O 1
ATOM 4095 N N A LYS A 1 513 ? 88.485 44.913 181.520 0.67 18.01 490 LYS A N 1
ATOM 4096 N N B LYS A 1 513 ? 88.530 44.918 181.510 0.33 16.65 490 LYS A N 1
ATOM 4097 C CA A LYS A 1 513 ? 87.264 44.952 182.345 0.67 22.01 490 LYS A CA 1
ATOM 4098 C CA B LYS A 1 513 ? 87.401 44.992 182.418 0.33 19.07 490 LYS A CA 1
ATOM 4099 C C A LYS A 1 513 ? 86.419 46.196 182.043 0.67 23.03 490 LYS A C 1
ATOM 4100 C C B LYS A 1 513 ? 86.473 46.173 182.083 0.33 20.97 490 LYS A C 1
ATOM 4101 O O A LYS A 1 513 ? 85.191 46.119 181.996 0.67 24.48 490 LYS A O 1
ATOM 4102 O O B LYS A 1 513 ? 85.251 46.029 182.041 0.33 21.60 490 LYS A O 1
ATOM 4113 N N . ASP A 1 514 ? 87.084 47.309 181.784 1.00 22.08 491 ASP A N 1
ATOM 4114 C CA . ASP A 1 514 ? 86.372 48.522 181.337 1.00 26.76 491 ASP A CA 1
ATOM 4115 C C . ASP A 1 514 ? 86.217 48.712 179.826 1.00 25.80 491 ASP A C 1
ATOM 4116 O O . ASP A 1 514 ? 85.951 49.840 179.361 1.00 27.36 491 ASP A O 1
ATOM 4121 N N . SER A 1 515 ? 86.375 47.655 179.018 1.00 22.46 492 SER A N 1
ATOM 4122 C CA . SER A 1 515 ? 86.224 47.799 177.563 1.00 23.66 492 SER A CA 1
ATOM 4123 C C . SER A 1 515 ? 84.876 48.437 177.198 1.00 23.81 492 SER A C 1
ATOM 4124 O O . SER A 1 515 ? 83.871 48.136 177.793 1.00 23.32 492 SER A O 1
ATOM 4127 N N . ILE A 1 516 ? 84.923 49.323 176.202 1.00 24.65 493 ILE A N 1
ATOM 4128 C CA . ILE A 1 516 ? 83.760 49.842 175.509 1.00 24.46 493 ILE A CA 1
ATOM 4129 C C . ILE A 1 516 ? 84.065 49.321 174.124 1.00 27.24 493 ILE A C 1
ATOM 4130 O O . ILE A 1 516 ? 84.985 49.802 173.405 1.00 32.26 493 ILE A O 1
ATOM 4135 N N . GLY A 1 517 ? 83.441 48.240 173.804 1.00 21.06 494 GLY A N 1
ATOM 4136 C CA . GLY A 1 517 ? 83.489 47.712 172.489 1.00 18.87 494 GLY A CA 1
ATOM 4137 C C . GLY A 1 517 ? 83.637 46.187 172.547 1.00 16.32 494 GLY A C 1
ATOM 4138 O O . GLY A 1 517 ? 82.631 45.469 172.674 1.00 17.88 494 GLY A O 1
ATOM 4139 N N . LYS A 1 518 ? 84.878 45.734 172.411 1.00 15.31 495 LYS A N 1
ATOM 4140 C CA . LYS A 1 518 ? 85.128 44.293 172.425 1.00 14.51 495 LYS A CA 1
ATOM 4141 C C . LYS A 1 518 ? 84.800 43.668 173.764 1.00 12.71 495 LYS A C 1
ATOM 4142 O O . LYS A 1 518 ? 84.922 44.257 174.840 1.00 12.12 495 LYS A O 1
ATOM 4148 N N . THR A 1 519 ? 84.342 42.427 173.678 1.00 11.01 496 THR A N 1
ATOM 4149 C CA . THR A 1 519 ? 84.037 41.641 174.888 1.00 10.51 496 THR A CA 1
ATOM 4150 C C . THR A 1 519 ? 84.848 40.359 175.032 1.00 9.45 496 THR A C 1
ATOM 4151 O O . THR A 1 519 ? 84.694 39.637 175.996 1.00 9.51 496 THR A O 1
ATOM 4155 N N . PHE A 1 520 ? 85.711 40.130 174.073 1.00 8.81 497 PHE A N 1
ATOM 4156 C CA . PHE A 1 520 ? 86.635 38.968 174.108 1.00 8.67 497 PHE A CA 1
ATOM 4157 C C . PHE A 1 520 ? 87.747 39.223 173.105 1.00 8.19 497 PHE A C 1
ATOM 4158 O O . PHE A 1 520 ? 87.573 40.046 172.191 1.00 9.05 497 PHE A O 1
ATOM 4166 N N . TYR A 1 521 ? 88.806 38.425 173.239 1.00 8.35 498 TYR A N 1
ATOM 4167 C CA . TYR A 1 521 ? 89.896 38.339 172.286 1.00 8.08 498 TYR A CA 1
ATOM 4168 C C . TYR A 1 521 ? 90.149 36.877 171.965 1.00 8.06 498 TYR A C 1
ATOM 4169 O O . TYR A 1 521 ? 90.085 36.035 172.840 1.00 7.93 498 TYR A O 1
ATOM 4178 N N . SER A 1 522 ? 90.443 36.627 170.685 1.00 7.85 499 SER A N 1
ATOM 4179 C CA . SER A 1 522 ? 90.812 35.265 170.291 1.00 7.93 499 SER A CA 1
ATOM 4180 C C . SER A 1 522 ? 92.283 35.047 170.602 1.00 7.38 499 SER A C 1
ATOM 4181 O O . SER A 1 522 ? 92.966 35.891 171.166 1.00 7.34 499 SER A O 1
ATOM 4184 N N . THR A 1 523 ? 92.753 33.832 170.315 1.00 6.89 500 THR A N 1
ATOM 4185 C CA . THR A 1 523 ? 94.093 33.344 170.568 1.00 7.09 500 THR A CA 1
ATOM 4186 C C . THR A 1 523 ? 94.623 32.602 169.330 1.00 7.29 500 THR A C 1
ATOM 4187 O O . THR A 1 523 ? 93.863 32.023 168.599 1.00 7.02 500 THR A O 1
ATOM 4191 N N . PRO A 1 524 ? 95.950 32.606 169.146 1.00 7.76 501 PRO A N 1
ATOM 4192 C CA . PRO A 1 524 ? 96.498 31.794 168.026 1.00 8.10 501 PRO A CA 1
ATOM 4193 C C . PRO A 1 524 ? 96.095 30.325 168.141 1.00 8.28 501 PRO A C 1
ATOM 4194 O O . PRO A 1 524 ? 95.742 29.727 167.140 1.00 8.46 501 PRO A O 1
ATOM 4198 N N . ARG A 1 525 ? 96.120 29.755 169.344 1.00 7.42 502 ARG A N 1
ATOM 4199 C CA . ARG A 1 525 ? 95.712 28.370 169.495 1.00 7.67 502 ARG A CA 1
ATOM 4200 C C . ARG A 1 525 ? 94.272 28.126 169.092 1.00 7.66 502 ARG A C 1
ATOM 4201 O O . ARG A 1 525 ? 93.946 27.097 168.474 1.00 8.21 502 ARG A O 1
ATOM 4209 N N . LEU A 1 526 ? 93.374 29.053 169.400 1.00 7.58 503 LEU A N 1
ATOM 4210 C CA . LEU A 1 526 ? 91.989 28.910 168.907 1.00 7.51 503 LEU A CA 1
ATOM 4211 C C . LEU A 1 526 ? 91.925 29.029 167.378 1.00 8.13 503 LEU A C 1
ATOM 4212 O O . LEU A 1 526 ? 91.218 28.275 166.735 1.00 7.93 503 LEU A O 1
ATOM 4217 N N . GLU A 1 527 ? 92.653 30.005 166.822 1.00 7.67 504 GLU A N 1
ATOM 4218 C CA . GLU A 1 527 ? 92.617 30.207 165.394 1.00 7.93 504 GLU A CA 1
ATOM 4219 C C . GLU A 1 527 ? 93.136 28.968 164.673 1.00 8.60 504 GLU A C 1
ATOM 4220 O O . GLU A 1 527 ? 92.666 28.666 163.575 1.00 7.99 504 GLU A O 1
ATOM 4226 N N . LYS A 1 528 ? 94.061 28.241 165.287 1.00 8.06 505 LYS A N 1
ATOM 4227 C CA . LYS A 1 528 ? 94.558 27.011 164.649 1.00 9.29 505 LYS A CA 1
ATOM 4228 C C . LYS A 1 528 ? 93.547 25.855 164.758 1.00 8.54 505 LYS A C 1
ATOM 4229 O O . LYS A 1 528 ? 93.461 25.048 163.832 1.00 8.05 505 LYS A O 1
ATOM 4235 N N . LEU A 1 529 ? 92.750 25.785 165.818 1.00 8.16 506 LEU A N 1
ATOM 4236 C CA . LEU A 1 529 ? 91.584 24.889 165.818 1.00 7.72 506 LEU A CA 1
ATOM 4237 C C . LEU A 1 529 ? 90.635 25.231 164.673 1.00 8.12 506 LEU A C 1
ATOM 4238 O O . LEU A 1 529 ? 90.121 24.330 163.993 1.00 7.88 506 LEU A O 1
ATOM 4243 N N . LYS A 1 530 ? 90.361 26.536 164.485 1.00 7.98 507 LYS A N 1
ATOM 4244 C CA . LYS A 1 530 ? 89.459 26.948 163.427 1.00 7.93 507 LYS A CA 1
ATOM 4245 C C . LYS A 1 530 ? 90.025 26.530 162.053 1.00 8.01 507 LYS A C 1
ATOM 4246 O O . LYS A 1 530 ? 89.248 26.109 161.177 1.00 8.83 507 LYS A O 1
ATOM 4252 N N . GLU A 1 531 ? 91.335 26.718 161.838 1.00 8.44 508 GLU A N 1
ATOM 4253 C CA A GLU A 1 531 ? 92.023 26.309 160.586 0.47 8.98 508 GLU A CA 1
ATOM 4254 C CA B GLU A 1 531 ? 91.966 26.315 160.587 0.53 9.10 508 GLU A CA 1
ATOM 4255 C C . GLU A 1 531 ? 91.811 24.809 160.376 1.00 8.69 508 GLU A C 1
ATOM 4256 O O . GLU A 1 531 ? 91.390 24.367 159.306 1.00 8.70 508 GLU A O 1
ATOM 4267 N N . GLY A 1 532 ? 92.061 24.033 161.420 1.00 7.78 509 GLY A N 1
ATOM 4268 C CA . GLY A 1 532 ? 91.868 22.580 161.323 1.00 8.01 509 GLY A CA 1
ATOM 4269 C C . GLY A 1 532 ? 90.465 22.221 160.952 1.00 8.68 509 GLY A C 1
ATOM 4270 O O . GLY A 1 532 ? 90.208 21.336 160.147 1.00 7.99 509 GLY A O 1
ATOM 4271 N N . ILE A 1 533 ? 89.490 22.874 161.570 1.00 7.39 510 ILE A N 1
ATOM 4272 C CA . ILE A 1 533 ? 88.089 22.574 161.298 1.00 8.09 510 ILE A CA 1
ATOM 4273 C C . ILE A 1 533 ? 87.742 22.909 159.863 1.00 7.98 510 ILE A C 1
ATOM 4274 O O . ILE A 1 533 ? 87.136 22.108 159.175 1.00 7.27 510 ILE A O 1
ATOM 4279 N N . ARG A 1 534 ? 88.126 24.085 159.407 1.00 7.36 511 ARG A N 1
ATOM 4280 C CA . ARG A 1 534 ? 87.869 24.409 157.963 1.00 8.31 511 ARG A CA 1
ATOM 4281 C C . ARG A 1 534 ? 88.520 23.358 157.075 1.00 8.48 511 ARG A C 1
ATOM 4282 O O . ARG A 1 534 ? 87.943 23.004 156.016 1.00 8.23 511 ARG A O 1
ATOM 4290 N N . ASP A 1 535 ? 89.716 22.921 157.430 1.00 8.43 512 ASP A N 1
ATOM 4291 C CA . ASP A 1 535 ? 90.455 22.055 156.511 1.00 8.95 512 ASP A CA 1
ATOM 4292 C C . ASP A 1 535 ? 89.927 20.605 156.536 1.00 8.82 512 ASP A C 1
ATOM 4293 O O . ASP A 1 535 ? 89.846 19.990 155.489 1.00 8.82 512 ASP A O 1
ATOM 4298 N N . ILE A 1 536 ? 89.530 20.072 157.679 1.00 8.57 513 ILE A N 1
ATOM 4299 C CA . ILE A 1 536 ? 88.844 18.771 157.670 1.00 8.73 513 ILE A CA 1
ATOM 4300 C C . ILE A 1 536 ? 87.513 18.894 156.952 1.00 10.16 513 ILE A C 1
ATOM 4301 O O . ILE A 1 536 ? 87.058 17.921 156.322 1.00 9.92 513 ILE A O 1
ATOM 4306 N N . ASN A 1 537 ? 86.853 20.052 157.007 1.00 8.81 514 ASN A N 1
ATOM 4307 C CA . ASN A 1 537 ? 85.595 20.208 156.303 1.00 9.24 514 ASN A CA 1
ATOM 4308 C C . ASN A 1 537 ? 85.819 20.157 154.808 1.00 8.91 514 ASN A C 1
ATOM 4309 O O . ASN A 1 537 ? 84.960 19.673 154.067 1.00 10.02 514 ASN A O 1
ATOM 4314 N N . LYS A 1 538 ? 86.949 20.648 154.331 1.00 8.84 515 LYS A N 1
ATOM 4315 C CA . LYS A 1 538 ? 87.347 20.495 152.893 1.00 8.83 515 LYS A CA 1
ATOM 4316 C C . LYS A 1 538 ? 87.470 19.035 152.545 1.00 10.60 515 LYS A C 1
ATOM 4317 O O . LYS A 1 538 ? 86.958 18.584 151.519 1.00 10.89 515 LYS A O 1
ATOM 4323 N N . ALA A 1 539 ? 88.157 18.299 153.418 1.00 9.72 516 ALA A N 1
ATOM 4324 C CA . ALA A 1 539 ? 88.347 16.846 153.192 1.00 10.34 516 ALA A CA 1
ATOM 4325 C C . ALA A 1 539 ? 87.006 16.150 153.138 1.00 11.47 516 ALA A C 1
ATOM 4326 O O . ALA A 1 539 ? 86.765 15.300 152.232 1.00 11.37 516 ALA A O 1
ATOM 4328 N N . LYS A 1 540 ? 86.131 16.421 154.108 1.00 10.43 517 LYS A N 1
ATOM 4329 C CA . LYS A 1 540 ? 84.801 15.816 154.132 1.00 10.87 517 LYS A CA 1
ATOM 4330 C C . LYS A 1 540 ? 83.942 16.174 152.940 1.00 11.81 517 LYS A C 1
ATOM 4331 O O . LYS A 1 540 ? 83.256 15.305 152.392 1.00 12.90 517 LYS A O 1
ATOM 4337 N N . TYR A 1 541 ? 83.993 17.413 152.507 1.00 11.88 518 TYR A N 1
ATOM 4338 C CA . TYR A 1 541 ? 83.300 17.846 151.287 1.00 11.51 518 TYR A CA 1
ATOM 4339 C C . TYR A 1 541 ? 83.768 17.022 150.091 1.00 12.66 518 TYR A C 1
ATOM 4340 O O . TYR A 1 541 ? 82.914 16.483 149.357 1.00 14.02 518 TYR A O 1
ATOM 4349 N N . LEU A 1 542 ? 85.075 16.909 149.874 1.00 11.68 519 LEU A N 1
ATOM 4350 C CA . LEU A 1 542 ? 85.582 16.116 148.757 1.00 12.45 519 LEU A CA 1
ATOM 4351 C C . LEU A 1 542 ? 85.258 14.646 148.875 1.00 13.43 519 LEU A C 1
ATOM 4352 O O . LEU A 1 542 ? 84.897 14.041 147.860 1.00 14.92 519 LEU A O 1
ATOM 4357 N N . MET A 1 543 ? 85.297 14.064 150.053 1.00 12.70 520 MET A N 1
ATOM 4358 C CA . MET A 1 543 ? 84.926 12.631 150.189 1.00 14.00 520 MET A CA 1
ATOM 4359 C C . MET A 1 543 ? 83.455 12.411 149.808 1.00 16.23 520 MET A C 1
ATOM 4360 O O . MET A 1 543 ? 83.100 11.361 149.231 1.00 19.07 520 MET A O 1
ATOM 4365 N N . GLU A 1 544 ? 82.602 13.374 150.073 1.00 15.61 521 GLU A N 1
ATOM 4366 C CA . GLU A 1 544 ? 81.186 13.270 149.692 1.00 18.53 521 GLU A CA 1
ATOM 4367 C C . GLU A 1 544 ? 80.980 13.543 148.205 1.00 20.13 521 GLU A C 1
ATOM 4368 O O . GLU A 1 544 ? 80.223 12.803 147.556 1.00 21.50 521 GLU A O 1
ATOM 4374 N N . LYS A 1 545 ? 81.583 14.595 147.678 1.00 18.24 522 LYS A N 1
ATOM 4375 C CA . LYS A 1 545 ? 81.292 15.103 146.305 1.00 20.34 522 LYS A CA 1
ATOM 4376 C C . LYS A 1 545 ? 82.085 14.404 145.200 1.00 21.12 522 LYS A C 1
ATOM 4377 O O . LYS A 1 545 ? 81.671 14.456 143.995 1.00 21.23 522 LYS A O 1
ATOM 4383 N N . ALA A 1 546 ? 83.235 13.808 145.544 1.00 19.25 523 ALA A N 1
ATOM 4384 C CA . ALA A 1 546 ? 84.166 13.250 144.568 1.00 18.58 523 ALA A CA 1
ATOM 4385 C C . ALA A 1 546 ? 84.406 11.741 144.773 1.00 21.14 523 ALA A C 1
ATOM 4386 O O . ALA A 1 546 ? 85.458 11.316 145.277 1.00 21.90 523 ALA A O 1
ATOM 4388 N N . PRO A 1 547 ? 83.458 10.913 144.353 1.00 26.50 524 PRO A N 1
ATOM 4389 C CA . PRO A 1 547 ? 83.645 9.453 144.499 1.00 27.38 524 PRO A CA 1
ATOM 4390 C C . PRO A 1 547 ? 84.906 8.757 143.972 1.00 27.01 524 PRO A C 1
ATOM 4391 O O . PRO A 1 547 ? 85.392 7.870 144.623 1.00 31.79 524 PRO A O 1
ATOM 4395 N N A ASN A 1 548 ? 85.412 9.144 142.816 0.66 29.06 525 ASN A N 1
ATOM 4396 N N B ASN A 1 548 ? 85.425 9.098 142.794 0.34 26.48 525 ASN A N 1
ATOM 4397 C CA A ASN A 1 548 ? 86.668 8.594 142.324 0.66 29.08 525 ASN A CA 1
ATOM 4398 C CA B ASN A 1 548 ? 86.713 8.513 142.365 0.34 25.12 525 ASN A CA 1
ATOM 4399 C C A ASN A 1 548 ? 87.907 9.006 143.178 0.66 25.63 525 ASN A C 1
ATOM 4400 C C B ASN A 1 548 ? 87.955 9.079 143.110 0.34 23.17 525 ASN A C 1
ATOM 4401 O O A ASN A 1 548 ? 88.989 8.426 143.026 0.66 23.55 525 ASN A O 1
ATOM 4402 O O B ASN A 1 548 ? 89.090 8.662 142.824 0.34 22.14 525 ASN A O 1
ATOM 4411 N N . LEU A 1 549 ? 87.742 9.997 144.077 1.00 19.46 526 LEU A N 1
ATOM 4412 C CA . LEU A 1 549 ? 88.822 10.453 144.968 1.00 17.63 526 LEU A CA 1
ATOM 4413 C C . LEU A 1 549 ? 88.721 10.018 146.436 1.00 15.50 526 LEU A C 1
ATOM 4414 O O . LEU A 1 549 ? 89.725 10.087 147.136 1.00 16.29 526 LEU A O 1
ATOM 4419 N N . LYS A 1 550 ? 87.580 9.547 146.879 1.00 14.57 527 LYS A N 1
ATOM 4420 C CA . LYS A 1 550 ? 87.343 9.287 148.272 1.00 15.53 527 LYS A CA 1
ATOM 4421 C C . LYS A 1 550 ? 88.379 8.353 148.882 1.00 16.30 527 LYS A C 1
ATOM 4422 O O . LYS A 1 550 ? 88.929 8.622 149.964 1.00 16.50 527 LYS A O 1
ATOM 4428 N N . ASN A 1 551 ? 88.626 7.211 148.233 1.00 16.65 528 ASN A N 1
ATOM 4429 C CA . ASN A 1 551 ? 89.561 6.255 148.834 1.00 16.30 528 ASN A CA 1
ATOM 4430 C C . ASN A 1 551 ? 90.974 6.817 148.944 1.00 15.23 528 ASN A C 1
ATOM 4431 O O . ASN A 1 551 ? 91.638 6.651 149.993 1.00 15.59 528 ASN A O 1
ATOM 4436 N N . SER A 1 552 ? 91.406 7.545 147.928 1.00 15.33 529 SER A N 1
ATOM 4437 C CA . SER A 1 552 ? 92.713 8.173 147.921 1.00 15.41 529 SER A CA 1
ATOM 4438 C C . SER A 1 552 ? 92.822 9.251 149.031 1.00 13.82 529 SER A C 1
ATOM 4439 O O . SER A 1 552 ? 93.861 9.406 149.672 1.00 13.91 529 SER A O 1
ATOM 4442 N N . ILE A 1 553 ? 91.734 10.002 149.198 1.00 13.04 530 ILE A N 1
ATOM 4443 C CA . ILE A 1 553 ? 91.695 11.004 150.299 1.00 12.66 530 ILE A CA 1
ATOM 4444 C C . ILE A 1 553 ? 91.799 10.291 151.662 1.00 14.07 530 ILE A C 1
ATOM 4445 O O . ILE A 1 553 ? 92.573 10.713 152.537 1.00 13.13 530 ILE A O 1
ATOM 4450 N N . GLU A 1 554 ? 91.011 9.256 151.848 1.00 14.36 531 GLU A N 1
ATOM 4451 C CA . GLU A 1 554 ? 91.072 8.452 153.106 1.00 15.65 531 GLU A CA 1
ATOM 4452 C C . GLU A 1 554 ? 92.497 7.936 153.351 1.00 15.58 531 GLU A C 1
ATOM 4453 O O . GLU A 1 554 ? 93.049 8.040 154.463 1.00 15.46 531 GLU A O 1
ATOM 4459 N N . ASN A 1 555 ? 93.141 7.425 152.322 1.00 13.34 532 ASN A N 1
ATOM 4460 C CA . ASN A 1 555 ? 94.475 6.902 152.530 1.00 15.23 532 ASN A CA 1
ATOM 4461 C C . ASN A 1 555 ? 95.471 8.011 152.876 1.00 14.89 532 ASN A C 1
ATOM 4462 O O . ASN A 1 555 ? 96.394 7.788 153.683 1.00 16.19 532 ASN A O 1
ATOM 4467 N N . LEU A 1 556 ? 95.344 9.201 152.280 1.00 13.21 533 LEU A N 1
ATOM 4468 C CA . LEU A 1 556 ? 96.192 10.337 152.685 1.00 12.67 533 LEU A CA 1
ATOM 4469 C C . LEU A 1 556 ? 95.960 10.614 154.209 1.00 12.95 533 LEU A C 1
ATOM 4470 O O . LEU A 1 556 ? 96.906 10.721 154.990 1.00 12.99 533 LEU A O 1
ATOM 4475 N N . ILE A 1 557 ? 94.721 10.747 154.603 1.00 12.74 534 ILE A N 1
ATOM 4476 C CA . ILE A 1 557 ? 94.442 11.069 156.044 1.00 13.60 534 ILE A CA 1
ATOM 4477 C C . ILE A 1 557 ? 95.005 9.950 156.938 1.00 13.01 534 ILE A C 1
ATOM 4478 O O . ILE A 1 557 ? 95.602 10.235 157.999 1.00 13.20 534 ILE A O 1
ATOM 4483 N N . TYR A 1 558 ? 94.848 8.721 156.503 1.00 13.86 535 TYR A N 1
ATOM 4484 C CA . TYR A 1 558 ? 95.307 7.583 157.288 1.00 14.62 535 TYR A CA 1
ATOM 4485 C C . TYR A 1 558 ? 96.828 7.411 157.365 1.00 12.94 535 TYR A C 1
ATOM 4486 O O . TYR A 1 558 ? 97.309 6.619 158.168 1.00 14.61 535 TYR A O 1
ATOM 4495 N N . SER A 1 559 ? 97.587 8.229 156.655 1.00 13.21 536 SER A N 1
ATOM 4496 C CA . SER A 1 559 ? 99.006 8.240 156.728 1.00 14.36 536 SER A CA 1
ATOM 4497 C C . SER A 1 559 ? 99.518 9.144 157.833 1.00 13.92 536 SER A C 1
ATOM 4498 O O . SER A 1 559 ? 100.726 9.230 158.034 1.00 14.72 536 SER A O 1
ATOM 4501 N N . LEU A 1 560 ? 98.612 9.859 158.522 1.00 13.05 537 LEU A N 1
ATOM 4502 C CA . LEU A 1 560 ? 99.022 10.824 159.533 1.00 12.45 537 LEU A CA 1
ATOM 4503 C C . LEU A 1 560 ? 99.901 10.146 160.618 1.00 11.81 537 LEU A C 1
ATOM 4504 O O . LEU A 1 560 ? 99.547 9.077 161.135 1.00 14.03 537 LEU A O 1
ATOM 4509 N N A LYS A 1 561 ? 100.985 10.814 160.965 0.55 13.09 538 LYS A N 1
ATOM 4510 N N B LYS A 1 561 ? 101.008 10.799 160.961 0.45 13.26 538 LYS A N 1
ATOM 4511 C CA A LYS A 1 561 ? 101.897 10.369 162.014 0.55 12.74 538 LYS A CA 1
ATOM 4512 C CA B LYS A 1 561 ? 101.912 10.345 162.027 0.45 13.03 538 LYS A CA 1
ATOM 4513 C C A LYS A 1 561 ? 101.464 11.064 163.301 0.55 13.58 538 LYS A C 1
ATOM 4514 C C B LYS A 1 561 ? 101.731 11.177 163.293 0.45 13.09 538 LYS A C 1
ATOM 4515 O O A LYS A 1 561 ? 100.770 12.075 163.245 0.55 14.92 538 LYS A O 1
ATOM 4516 O O B LYS A 1 561 ? 101.588 12.422 163.210 0.45 11.68 538 LYS A O 1
ATOM 4527 N N . ARG A 1 562 ? 101.811 10.493 164.431 1.00 12.46 539 ARG A N 1
ATOM 4528 C CA . ARG A 1 562 ? 101.540 11.127 165.738 1.00 12.24 539 ARG A CA 1
ATOM 4529 C C . ARG A 1 562 ? 102.801 11.366 166.544 1.00 13.09 539 ARG A C 1
ATOM 4530 O O . ARG A 1 562 ? 103.601 10.424 166.758 1.00 14.32 539 ARG A O 1
ATOM 4538 N N . PRO A 1 563 ? 103.020 12.578 167.003 1.00 12.82 540 PRO A N 1
ATOM 4539 C CA . PRO A 1 563 ? 104.192 12.833 167.825 1.00 14.23 540 PRO A CA 1
ATOM 4540 C C . PRO A 1 563 ? 104.079 12.235 169.227 1.00 15.26 540 PRO A C 1
ATOM 4541 O O . PRO A 1 563 ? 102.999 11.962 169.748 1.00 15.39 540 PRO A O 1
ATOM 4545 N N . ASN A 1 564 ? 105.238 11.879 169.770 1.00 16.76 541 ASN A N 1
ATOM 4546 C CA . ASN A 1 564 ? 105.358 11.397 171.140 1.00 17.85 541 ASN A CA 1
ATOM 4547 C C . ASN A 1 564 ? 105.424 12.603 172.073 1.00 15.87 541 ASN A C 1
ATOM 4548 O O . ASN A 1 564 ? 105.860 13.696 171.733 1.00 14.31 541 ASN A O 1
ATOM 4553 N N . LYS A 1 565 ? 104.998 12.350 173.305 1.00 15.52 542 LYS A N 1
ATOM 4554 C CA . LYS A 1 565 ? 104.999 13.367 174.324 1.00 16.40 542 LYS A CA 1
ATOM 4555 C C . LYS A 1 565 ? 105.924 13.155 175.445 1.00 15.34 542 LYS A C 1
ATOM 4556 O O . LYS A 1 565 ? 106.294 12.015 175.771 1.00 16.96 542 LYS A O 1
ATOM 4562 N N . GLY A 1 566 ? 106.244 14.263 176.065 1.00 15.24 543 GLY A N 1
ATOM 4563 C CA . GLY A 1 566 ? 107.034 14.251 177.285 1.00 16.29 543 GLY A CA 1
ATOM 4564 C C . GLY A 1 566 ? 106.572 15.352 178.215 1.00 17.88 543 GLY A C 1
ATOM 4565 O O . GLY A 1 566 ? 105.418 15.748 178.171 1.00 12.77 543 GLY A O 1
ATOM 4566 N N . GLU A 1 567 ? 107.480 15.824 179.059 1.00 16.57 544 GLU A N 1
ATOM 4567 C CA . GLU A 1 567 ? 107.146 16.836 180.104 1.00 17.51 544 GLU A CA 1
ATOM 4568 C C . GLU A 1 567 ? 108.293 17.776 180.298 1.00 17.78 544 GLU A C 1
ATOM 4569 O O . GLU A 1 567 ? 109.465 17.366 180.180 1.00 18.90 544 GLU A O 1
ATOM 4575 N N . ASN A 1 568 ? 108.007 19.047 180.539 1.00 15.18 545 ASN A N 1
ATOM 4576 C CA . ASN A 1 568 ? 109.012 19.983 180.969 1.00 14.03 545 ASN A CA 1
ATOM 4577 C C . ASN A 1 568 ? 109.378 19.712 182.466 1.00 14.79 545 ASN A C 1
ATOM 4578 O O . ASN A 1 568 ? 108.872 18.751 183.090 1.00 16.26 545 ASN A O 1
ATOM 4583 N N . ALA A 1 569 ? 110.278 20.551 183.012 1.00 14.26 546 ALA A N 1
ATOM 4584 C CA . ALA A 1 569 ? 110.806 20.323 184.376 1.00 13.24 546 ALA A CA 1
ATOM 4585 C C . ALA A 1 569 ? 109.824 20.653 185.470 1.00 13.33 546 ALA A C 1
ATOM 4586 O O . ALA A 1 569 ? 110.032 20.382 186.649 1.00 12.76 546 ALA A O 1
ATOM 4588 N N . TYR A 1 570 ? 108.703 21.194 185.053 1.00 13.01 547 TYR A N 1
ATOM 4589 C CA . TYR A 1 570 ? 107.717 21.745 185.972 1.00 12.17 547 TYR A CA 1
ATOM 4590 C C . TYR A 1 570 ? 106.337 21.079 185.856 1.00 12.06 547 TYR A C 1
ATOM 4591 O O . TYR A 1 570 ? 105.391 21.548 186.452 1.00 11.84 547 TYR A O 1
ATOM 4600 N N . GLY A 1 571 ? 106.279 19.949 185.161 1.00 11.77 548 GLY A N 1
ATOM 4601 C CA . GLY A 1 571 ? 105.127 19.098 185.160 1.00 10.65 548 GLY A CA 1
ATOM 4602 C C . GLY A 1 571 ? 104.182 19.249 183.986 1.00 10.54 548 GLY A C 1
ATOM 4603 O O . GLY A 1 571 ? 103.195 18.518 183.929 1.00 10.63 548 GLY A O 1
ATOM 4604 N N . SER A 1 572 ? 104.519 20.133 183.035 1.00 11.27 549 SER A N 1
ATOM 4605 C CA . SER A 1 572 ? 103.632 20.389 181.893 1.00 10.44 549 SER A CA 1
ATOM 4606 C C . SER A 1 572 ? 103.938 19.431 180.752 1.00 11.14 549 SER A C 1
ATOM 4607 O O . SER A 1 572 ? 105.095 19.219 180.377 1.00 12.05 549 SER A O 1
ATOM 4610 N N . ALA A 1 573 ? 102.891 18.946 180.084 1.00 10.53 550 ALA A N 1
ATOM 4611 C CA . ALA A 1 573 ? 103.049 18.142 178.917 1.00 10.84 550 ALA A CA 1
ATOM 4612 C C . ALA A 1 573 ? 103.576 18.968 177.720 1.00 11.22 550 ALA A C 1
ATOM 4613 O O . ALA A 1 573 ? 103.082 20.062 177.497 1.00 12.68 550 ALA A O 1
ATOM 4615 N N . VAL A 1 574 ? 104.572 18.428 177.041 1.00 13.41 551 VAL A N 1
ATOM 4616 C CA . VAL A 1 574 ? 105.275 19.054 175.884 1.00 14.83 551 VAL A CA 1
ATOM 4617 C C . VAL A 1 574 ? 105.685 17.961 174.910 1.00 13.70 551 VAL A C 1
ATOM 4618 O O . VAL A 1 574 ? 105.546 16.810 175.169 1.00 14.41 551 VAL A O 1
ATOM 4622 N N . ALA A 1 575 ? 106.223 18.317 173.711 1.00 16.45 552 ALA A N 1
ATOM 4623 C CA . ALA A 1 575 ? 106.750 17.291 172.810 1.00 17.08 552 ALA A CA 1
ATOM 4624 C C . ALA A 1 575 ? 107.898 16.417 173.391 1.00 16.29 552 ALA A C 1
ATOM 4625 O O . ALA A 1 575 ? 108.710 16.916 174.149 1.00 19.79 552 ALA A O 1
ATOM 4627 N N . ALA A 1 576 ? 108.017 15.163 172.988 1.00 18.61 553 ALA A N 1
ATOM 4628 C CA . ALA A 1 576 ? 109.091 14.274 173.521 1.00 17.55 553 ALA A CA 1
ATOM 4629 C C . ALA A 1 576 ? 110.473 14.600 172.957 1.00 19.61 553 ALA A C 1
ATOM 4630 O O . ALA A 1 576 ? 111.504 14.051 173.428 1.00 19.50 553 ALA A O 1
ATOM 4632 N N . SER A 1 577 ? 110.523 15.420 171.921 1.00 18.20 554 SER A N 1
ATOM 4633 C CA . SER A 1 577 ? 111.788 15.753 171.220 1.00 18.88 554 SER A CA 1
ATOM 4634 C C . SER A 1 577 ? 111.565 16.843 170.180 1.00 18.88 554 SER A C 1
ATOM 4635 O O . SER A 1 577 ? 110.420 17.207 169.831 1.00 17.33 554 SER A O 1
ATOM 4638 N N . LYS A 1 578 ? 112.644 17.378 169.652 1.00 17.74 555 LYS A N 1
ATOM 4639 C CA . LYS A 1 578 ? 112.553 18.370 168.595 1.00 19.11 555 LYS A CA 1
ATOM 4640 C C . LYS A 1 578 ? 111.914 17.764 167.321 1.00 15.34 555 LYS A C 1
ATOM 4641 O O . LYS A 1 578 ? 111.143 18.440 166.663 1.00 17.53 555 LYS A O 1
ATOM 4647 N N . GLU A 1 579 ? 112.224 16.512 167.031 1.00 16.28 556 GLU A N 1
ATOM 4648 C CA . GLU A 1 579 ? 111.666 15.778 165.888 1.00 17.04 556 GLU A CA 1
ATOM 4649 C C . GLU A 1 579 ? 110.139 15.655 166.053 1.00 16.49 556 GLU A C 1
ATOM 4650 O O . GLU A 1 579 ? 109.386 15.925 165.131 1.00 14.93 556 GLU A O 1
ATOM 4656 N N . ASP A 1 580 ? 109.695 15.303 167.252 1.00 16.74 557 ASP A N 1
ATOM 4657 C CA . ASP A 1 580 ? 108.251 15.177 167.518 1.00 15.77 557 ASP A CA 1
ATOM 4658 C C . ASP A 1 580 ? 107.584 16.546 167.373 1.00 14.34 557 ASP A C 1
ATOM 4659 O O . ASP A 1 580 ? 106.469 16.702 166.785 1.00 15.40 557 ASP A O 1
ATOM 4664 N N . ARG A 1 581 ? 108.193 17.585 167.923 1.00 14.99 558 ARG A N 1
ATOM 4665 C CA . ARG A 1 581 ? 107.702 18.933 167.792 1.00 14.65 558 ARG A CA 1
ATOM 4666 C C . ARG A 1 581 ? 107.527 19.384 166.348 1.00 15.68 558 ARG A C 1
ATOM 4667 O O . ARG A 1 581 ? 106.509 19.926 165.950 1.00 16.32 558 ARG A O 1
ATOM 4675 N N . ASP A 1 582 ? 108.526 19.115 165.503 1.00 15.29 559 ASP A N 1
ATOM 4676 C CA . ASP A 1 582 ? 108.439 19.536 164.104 1.00 15.57 559 ASP A CA 1
ATOM 4677 C C . ASP A 1 582 ? 107.398 18.692 163.297 1.00 13.60 559 ASP A C 1
ATOM 4678 O O . ASP A 1 582 ? 106.803 19.161 162.299 1.00 14.63 559 ASP A O 1
ATOM 4683 N N . LEU A 1 583 ? 107.240 17.442 163.704 1.00 13.82 560 LEU A N 1
ATOM 4684 C CA . LEU A 1 583 ? 106.283 16.544 163.098 1.00 13.16 560 LEU A CA 1
ATOM 4685 C C . LEU A 1 583 ? 104.852 17.059 163.215 1.00 13.66 560 LEU A C 1
ATOM 4686 O O . LEU A 1 583 ? 104.082 16.973 162.253 1.00 13.53 560 LEU A O 1
ATOM 4691 N N . THR A 1 584 ? 104.516 17.636 164.368 1.00 14.43 561 THR A N 1
ATOM 4692 C CA . THR A 1 584 ? 103.192 18.180 164.509 1.00 14.46 561 THR A CA 1
ATOM 4693 C C . THR A 1 584 ? 102.884 19.175 163.431 1.00 16.22 561 THR A C 1
ATOM 4694 O O . THR A 1 584 ? 101.761 19.152 162.838 1.00 16.90 561 THR A O 1
ATOM 4698 N N . ILE A 1 585 ? 103.824 20.057 163.125 1.00 17.38 562 ILE A N 1
ATOM 4699 C CA . ILE A 1 585 ? 103.679 21.048 162.059 1.00 16.59 562 ILE A CA 1
ATOM 4700 C C . ILE A 1 585 ? 103.716 20.503 160.647 1.00 17.41 562 ILE A C 1
ATOM 4701 O O . ILE A 1 585 ? 102.854 20.809 159.805 1.00 17.35 562 ILE A O 1
ATOM 4706 N N . SER A 1 586 ? 104.719 19.698 160.359 1.00 15.53 563 SER A N 1
ATOM 4707 C CA . SER A 1 586 ? 104.906 19.204 159.018 1.00 15.34 563 SER A CA 1
ATOM 4708 C C . SER A 1 586 ? 103.765 18.222 158.594 1.00 15.44 563 SER A C 1
ATOM 4709 O O . SER A 1 586 ? 103.380 18.182 157.404 1.00 16.43 563 SER A O 1
ATOM 4712 N N . GLU A 1 587 ? 103.181 17.487 159.549 1.00 14.64 564 GLU A N 1
ATOM 4713 C CA . GLU A 1 587 ? 102.043 16.614 159.247 1.00 15.12 564 GLU A CA 1
ATOM 4714 C C . GLU A 1 587 ? 100.816 17.413 158.891 1.00 17.00 564 GLU A C 1
ATOM 4715 O O . GLU A 1 587 ? 100.146 17.128 157.864 1.00 16.28 564 GLU A O 1
ATOM 4721 N N . ALA A 1 588 ? 100.471 18.400 159.700 1.00 16.35 565 ALA A N 1
ATOM 4722 C CA . ALA A 1 588 ? 99.299 19.232 159.330 1.00 17.97 565 ALA A CA 1
ATOM 4723 C C . ALA A 1 588 ? 99.453 19.860 157.949 1.00 19.48 565 ALA A C 1
ATOM 4724 O O . ALA A 1 588 ? 98.494 19.834 157.115 1.00 20.39 565 ALA A O 1
ATOM 4726 N N A ASN A 1 589 ? 100.659 20.393 157.688 0.58 19.14 566 ASN A N 1
ATOM 4727 N N B ASN A 1 589 ? 100.618 20.416 157.668 0.42 19.33 566 ASN A N 1
ATOM 4728 C CA A ASN A 1 589 ? 101.008 21.008 156.382 0.58 20.27 566 ASN A CA 1
ATOM 4729 C CA B ASN A 1 589 ? 100.779 21.120 156.406 0.42 20.02 566 ASN A CA 1
ATOM 4730 C C A ASN A 1 589 ? 100.784 20.046 155.259 0.58 18.94 566 ASN A C 1
ATOM 4731 C C B ASN A 1 589 ? 100.872 20.098 155.196 0.42 19.00 566 ASN A C 1
ATOM 4732 O O A ASN A 1 589 ? 100.099 20.333 154.269 0.58 19.31 566 ASN A O 1
ATOM 4733 O O B ASN A 1 589 ? 100.366 20.367 154.089 0.42 19.69 566 ASN A O 1
ATOM 4742 N N . ARG A 1 590 ? 101.396 18.883 155.428 1.00 17.27 567 ARG A N 1
ATOM 4743 C CA . ARG A 1 590 ? 101.401 17.800 154.453 1.00 17.82 567 ARG A CA 1
ATOM 4744 C C . ARG A 1 590 ? 99.961 17.384 154.070 1.00 17.83 567 ARG A C 1
ATOM 4745 O O . ARG A 1 590 ? 99.627 17.234 152.876 1.00 18.68 567 ARG A O 1
ATOM 4753 N N . ILE A 1 591 ? 99.127 17.167 155.081 1.00 16.00 568 ILE A N 1
ATOM 4754 C CA . ILE A 1 591 ? 97.772 16.671 154.806 1.00 13.97 568 ILE A CA 1
ATOM 4755 C C . ILE A 1 591 ? 96.986 17.777 154.096 1.00 15.28 568 ILE A C 1
ATOM 4756 O O . ILE A 1 591 ? 96.283 17.503 153.077 1.00 13.32 568 ILE A O 1
ATOM 4761 N N . LYS A 1 592 ? 97.096 19.004 154.589 1.00 14.69 569 LYS A N 1
ATOM 4762 C CA . LYS A 1 592 ? 96.405 20.148 153.986 1.00 16.07 569 LYS A CA 1
ATOM 4763 C C . LYS A 1 592 ? 96.811 20.309 152.521 1.00 16.16 569 LYS A C 1
ATOM 4764 O O . LYS A 1 592 ? 95.961 20.474 151.657 1.00 16.08 569 LYS A O 1
ATOM 4770 N N . ASN A 1 593 ? 98.101 20.213 152.214 1.00 15.45 570 ASN A N 1
ATOM 4771 C CA . ASN A 1 593 ? 98.540 20.277 150.819 1.00 16.60 570 ASN A CA 1
ATOM 4772 C C . ASN A 1 593 ? 98.010 19.157 149.952 1.00 15.80 570 ASN A C 1
ATOM 4773 O O . ASN A 1 593 ? 97.553 19.377 148.820 1.00 17.05 570 ASN A O 1
ATOM 4778 N N . GLY A 1 594 ? 98.024 17.928 150.464 1.00 15.07 571 GLY A N 1
ATOM 4779 C CA . GLY A 1 594 ? 97.415 16.851 149.732 1.00 14.31 571 GLY A CA 1
ATOM 4780 C C . GLY A 1 594 ? 95.946 17.064 149.445 1.00 14.72 571 GLY A C 1
ATOM 4781 O O . GLY A 1 594 ? 95.466 16.764 148.368 1.00 14.40 571 GLY A O 1
ATOM 4782 N N . ILE A 1 595 ? 95.221 17.620 150.414 1.00 14.50 572 ILE A N 1
ATOM 4783 C CA . ILE A 1 595 ? 93.780 17.859 150.194 1.00 13.99 572 ILE A CA 1
ATOM 4784 C C . ILE A 1 595 ? 93.558 18.910 149.132 1.00 15.18 572 ILE A C 1
ATOM 4785 O O . ILE A 1 595 ? 92.620 18.794 148.322 1.00 13.80 572 ILE A O 1
ATOM 4790 N N . ASN A 1 596 ? 94.351 19.967 149.159 1.00 14.68 573 ASN A N 1
ATOM 4791 C CA . ASN A 1 596 ? 94.227 20.994 148.131 1.00 16.18 573 ASN A CA 1
ATOM 4792 C C . ASN A 1 596 ? 94.611 20.431 146.743 1.00 16.19 573 ASN A C 1
ATOM 4793 O O . ASN A 1 596 ? 94.011 20.808 145.743 1.00 15.22 573 ASN A O 1
ATOM 4798 N N . ASN A 1 597 ? 95.538 19.467 146.668 1.00 17.02 574 ASN A N 1
ATOM 4799 C CA . ASN A 1 597 ? 95.738 18.795 145.395 1.00 17.70 574 ASN A CA 1
ATOM 4800 C C . ASN A 1 597 ? 94.577 17.967 144.948 1.00 15.93 574 ASN A C 1
ATOM 4801 O O . ASN A 1 597 ? 94.238 17.994 143.755 1.00 15.97 574 ASN A O 1
ATOM 4806 N N . PHE A 1 598 ? 93.922 17.263 145.851 1.00 14.46 575 PHE A N 1
ATOM 4807 C CA . PHE A 1 598 ? 92.694 16.596 145.473 1.00 14.17 575 PHE A CA 1
ATOM 4808 C C . PHE A 1 598 ? 91.623 17.583 145.052 1.00 15.22 575 PHE A C 1
ATOM 4809 O O . PHE A 1 598 ? 90.874 17.342 144.095 1.00 15.55 575 PHE A O 1
ATOM 4817 N N . ALA A 1 599 ? 91.586 18.737 145.713 1.00 13.51 576 ALA A N 1
ATOM 4818 C CA . ALA A 1 599 ? 90.631 19.789 145.305 1.00 13.64 576 ALA A CA 1
ATOM 4819 C C . ALA A 1 599 ? 90.853 20.233 143.875 1.00 14.18 576 ALA A C 1
ATOM 4820 O O . ALA A 1 599 ? 89.905 20.307 143.082 1.00 13.31 576 ALA A O 1
ATOM 4822 N N . ARG A 1 600 ? 92.103 20.439 143.528 1.00 13.91 577 ARG A N 1
ATOM 4823 C CA . ARG A 1 600 ? 92.441 20.835 142.152 1.00 15.05 577 ARG A CA 1
ATOM 4824 C C . ARG A 1 600 ? 92.035 19.745 141.152 1.00 16.47 577 ARG A C 1
ATOM 4825 O O . ARG A 1 600 ? 91.551 20.049 140.066 1.00 15.96 577 ARG A O 1
ATOM 4833 N N . GLU A 1 601 ? 92.205 18.480 141.535 1.00 17.08 578 GLU A N 1
ATOM 4834 C CA . GLU A 1 601 ? 91.786 17.379 140.689 1.00 17.93 578 GLU A CA 1
ATOM 4835 C C . GLU A 1 601 ? 90.291 17.402 140.431 1.00 17.51 578 GLU A C 1
ATOM 4836 O O . GLU A 1 601 ? 89.852 17.339 139.267 1.00 19.44 578 GLU A O 1
ATOM 4842 N N . PHE A 1 602 ? 89.517 17.569 141.505 1.00 16.96 579 PHE A N 1
ATOM 4843 C CA . PHE A 1 602 ? 88.047 17.633 141.422 1.00 17.23 579 PHE A CA 1
ATOM 4844 C C . PHE A 1 602 ? 87.599 18.831 140.579 1.00 17.61 579 PHE A C 1
ATOM 4845 O O . PHE A 1 602 ? 86.688 18.722 139.761 1.00 21.14 579 PHE A O 1
ATOM 4853 N N . ILE A 1 603 ? 88.257 19.977 140.755 1.00 16.86 580 ILE A N 1
ATOM 4854 C CA . ILE A 1 603 ? 87.940 21.172 139.960 1.00 17.70 580 ILE A CA 1
ATOM 4855 C C . ILE A 1 603 ? 88.177 20.906 138.481 1.00 20.59 580 ILE A C 1
ATOM 4856 O O . ILE A 1 603 ? 87.340 21.273 137.643 1.00 20.49 580 ILE A O 1
ATOM 4861 N N . SER A 1 604 ? 89.317 20.305 138.156 1.00 20.55 581 SER A N 1
ATOM 4862 C CA . SER A 1 604 ? 89.666 19.994 136.760 1.00 24.28 581 SER A CA 1
ATOM 4863 C C . SER A 1 604 ? 88.664 19.041 136.128 1.00 30.23 581 SER A C 1
ATOM 4864 O O . SER A 1 604 ? 88.278 19.266 134.979 1.00 30.94 581 SER A O 1
ATOM 4867 N N . LEU A 1 605 ? 88.243 18.021 136.878 1.00 31.33 582 LEU A N 1
ATOM 4868 C CA . LEU A 1 605 ? 87.221 17.034 136.447 1.00 39.75 582 LEU A CA 1
ATOM 4869 C C . LEU A 1 605 ? 85.888 17.677 136.175 1.00 42.88 582 LEU A C 1
ATOM 4870 O O . LEU A 1 605 ? 85.286 17.451 135.121 1.00 48.50 582 LEU A O 1
ATOM 4875 N N . THR A 1 606 ? 85.419 18.462 137.138 1.00 45.31 583 THR A N 1
ATOM 4876 C CA . THR A 1 606 ? 84.210 19.259 136.988 1.00 49.11 583 THR A CA 1
ATOM 4877 C C . THR A 1 606 ? 84.332 20.330 135.865 1.00 51.74 583 THR A C 1
ATOM 4878 O O . THR A 1 606 ? 83.321 20.736 135.320 1.00 57.23 583 THR A O 1
ATOM 4882 N N . MET A 1 607 ? 85.553 20.772 135.534 1.00 60.12 584 MET A N 1
ATOM 4883 C CA . MET A 1 607 ? 85.863 21.667 134.375 1.00 60.88 584 MET A CA 1
ATOM 4884 C C . MET A 1 607 ? 85.576 23.119 134.695 1.00 62.72 584 MET A C 1
ATOM 4885 O O . MET A 1 607 ? 84.426 23.479 134.927 1.00 68.54 584 MET A O 1
ATOM 4887 N N . THR B 1 28 ? 78.727 -14.100 221.830 1.00 46.90 5 THR B N 1
ATOM 4888 C CA . THR B 1 28 ? 80.156 -14.127 222.263 1.00 43.88 5 THR B CA 1
ATOM 4889 C C . THR B 1 28 ? 80.742 -12.716 222.508 1.00 40.37 5 THR B C 1
ATOM 4890 O O . THR B 1 28 ? 80.266 -11.706 221.992 1.00 41.80 5 THR B O 1
ATOM 4892 N N . THR B 1 29 ? 81.786 -12.673 223.322 1.00 36.93 6 THR B N 1
ATOM 4893 C CA . THR B 1 29 ? 82.513 -11.449 223.592 1.00 33.13 6 THR B CA 1
ATOM 4894 C C . THR B 1 29 ? 83.528 -11.184 222.442 1.00 28.02 6 THR B C 1
ATOM 4895 O O . THR B 1 29 ? 83.811 -10.028 222.140 1.00 30.82 6 THR B O 1
ATOM 4899 N N . LEU B 1 30 ? 84.043 -12.249 221.843 1.00 25.98 7 LEU B N 1
ATOM 4900 C CA . LEU B 1 30 ? 84.990 -12.138 220.687 1.00 25.03 7 LEU B CA 1
ATOM 4901 C C . LEU B 1 30 ? 84.571 -13.064 219.556 1.00 22.93 7 LEU B C 1
ATOM 4902 O O . LEU B 1 30 ? 84.426 -14.252 219.766 1.00 25.63 7 LEU B O 1
ATOM 4907 N N . GLY B 1 31 ? 84.410 -12.531 218.340 1.00 20.02 8 GLY B N 1
ATOM 4908 C CA . GLY B 1 31 ? 84.187 -13.381 217.172 1.00 20.17 8 GLY B CA 1
ATOM 4909 C C . GLY B 1 31 ? 85.491 -13.539 216.385 1.00 18.16 8 GLY B C 1
ATOM 4910 O O . GLY B 1 31 ? 86.399 -12.687 216.515 1.00 19.78 8 GLY B O 1
ATOM 4911 N N . ALA B 1 32 ? 85.613 -14.616 215.620 1.00 18.00 9 ALA B N 1
ATOM 4912 C CA . ALA B 1 32 ? 86.810 -14.872 214.852 1.00 18.15 9 ALA B CA 1
ATOM 4913 C C . ALA B 1 32 ? 86.528 -15.761 213.640 1.00 18.07 9 ALA B C 1
ATOM 4914 O O . ALA B 1 32 ? 85.664 -16.704 213.702 1.00 18.93 9 ALA B O 1
ATOM 4916 N N . SER B 1 33 ? 87.222 -15.471 212.527 1.00 15.15 10 SER B N 1
ATOM 4917 C CA . SER B 1 33 ? 87.154 -16.259 211.328 1.00 15.36 10 SER B CA 1
ATOM 4918 C C . SER B 1 33 ? 88.474 -16.196 210.615 1.00 14.40 10 SER B C 1
ATOM 4919 O O . SER B 1 33 ? 89.151 -15.151 210.697 1.00 15.29 10 SER B O 1
ATOM 4922 N N . ILE B 1 34 ? 88.830 -17.216 209.890 1.00 13.62 11 ILE B N 1
ATOM 4923 C CA . ILE B 1 34 ? 89.882 -17.100 208.889 1.00 14.22 11 ILE B CA 1
ATOM 4924 C C . ILE B 1 34 ? 89.435 -16.066 207.837 1.00 15.70 11 ILE B C 1
ATOM 4925 O O . ILE B 1 34 ? 88.229 -15.934 207.489 1.00 16.12 11 ILE B O 1
ATOM 4930 N N . GLY B 1 35 ? 90.407 -15.268 207.402 1.00 14.05 12 GLY B N 1
ATOM 4931 C CA . GLY B 1 35 ? 90.208 -14.239 206.386 1.00 13.89 12 GLY B CA 1
ATOM 4932 C C . GLY B 1 35 ? 91.270 -14.321 205.346 1.00 13.58 12 GLY B C 1
ATOM 4933 O O . GLY B 1 35 ? 92.315 -14.952 205.494 1.00 14.72 12 GLY B O 1
ATOM 4934 N N . SER B 1 36 ? 90.997 -13.660 204.227 1.00 13.19 13 SER B N 1
ATOM 4935 C CA . SER B 1 36 ? 91.924 -13.596 203.112 1.00 12.55 13 SER B CA 1
ATOM 4936 C C . SER B 1 36 ? 93.011 -12.542 203.339 1.00 12.52 13 SER B C 1
ATOM 4937 O O . SER B 1 36 ? 92.784 -11.496 203.909 1.00 13.52 13 SER B O 1
ATOM 4940 N N . THR B 1 37 ? 94.178 -12.868 202.835 1.00 12.74 14 THR B N 1
ATOM 4941 C CA . THR B 1 37 ? 95.298 -11.875 202.781 1.00 13.25 14 THR B CA 1
ATOM 4942 C C . THR B 1 37 ? 95.217 -10.962 201.558 1.00 13.10 14 THR B C 1
ATOM 4943 O O . THR B 1 37 ? 95.986 -10.000 201.488 1.00 13.04 14 THR B O 1
ATOM 4947 N N . ASP B 1 38 ? 94.286 -11.246 200.647 1.00 12.78 15 ASP B N 1
ATOM 4948 C CA . ASP B 1 38 ? 94.241 -10.534 199.366 1.00 13.33 15 ASP B CA 1
ATOM 4949 C C . ASP B 1 38 ? 93.653 -9.144 199.464 1.00 12.72 15 ASP B C 1
ATOM 4950 O O . ASP B 1 38 ? 93.919 -8.348 198.550 1.00 11.58 15 ASP B O 1
ATOM 4955 N N . PHE B 1 39 ? 92.879 -8.820 200.499 1.00 10.80 16 PHE B N 1
ATOM 4956 C CA . PHE B 1 39 ? 92.242 -7.514 200.672 1.00 11.82 16 PHE B CA 1
ATOM 4957 C C . PHE B 1 39 ? 92.228 -7.153 202.145 1.00 11.90 16 PHE B C 1
ATOM 4958 O O . PHE B 1 39 ? 92.436 -8.047 202.984 1.00 12.75 16 PHE B O 1
ATOM 4966 N N . HIS B 1 40 ? 92.002 -5.889 202.441 1.00 11.67 17 HIS B N 1
ATOM 4967 C CA . HIS B 1 40 ? 91.951 -5.411 203.793 1.00 11.05 17 HIS B CA 1
ATOM 4968 C C . HIS B 1 40 ? 90.584 -5.682 204.446 1.00 12.92 17 HIS B C 1
ATOM 4969 O O . HIS B 1 40 ? 89.583 -5.560 203.778 1.00 13.53 17 HIS B O 1
ATOM 4976 N N . TYR B 1 41 ? 90.594 -5.973 205.733 1.00 12.81 18 TYR B N 1
ATOM 4977 C CA . TYR B 1 41 ? 89.381 -6.006 206.577 1.00 13.13 18 TYR B CA 1
ATOM 4978 C C . TYR B 1 41 ? 89.356 -4.718 207.320 1.00 12.60 18 TYR B C 1
ATOM 4979 O O . TYR B 1 41 ? 90.205 -4.442 208.174 1.00 13.27 18 TYR B O 1
ATOM 4988 N N . LEU B 1 42 ? 88.437 -3.842 206.919 1.00 13.98 19 LEU B N 1
ATOM 4989 C CA . LEU B 1 42 ? 88.401 -2.464 207.387 1.00 14.06 19 LEU B CA 1
ATOM 4990 C C . LEU B 1 42 ? 87.294 -2.248 208.428 1.00 15.87 19 LEU B C 1
ATOM 4991 O O . LEU B 1 42 ? 86.286 -2.930 208.383 1.00 15.93 19 LEU B O 1
ATOM 4996 N N . GLN B 1 43 ? 87.480 -1.247 209.295 1.00 15.94 20 GLN B N 1
ATOM 4997 C CA . GLN B 1 43 ? 86.490 -0.967 210.348 1.00 18.43 20 GLN B CA 1
ATOM 4998 C C . GLN B 1 43 ? 85.141 -0.673 209.732 1.00 19.86 20 GLN B C 1
ATOM 4999 O O . GLN B 1 43 ? 84.109 -1.079 210.312 1.00 19.58 20 GLN B O 1
ATOM 5005 N N . LYS B 1 44 ? 85.124 0.027 208.603 1.00 19.30 21 LYS B N 1
ATOM 5006 C CA . LYS B 1 44 ? 83.844 0.396 207.921 1.00 21.31 21 LYS B CA 1
ATOM 5007 C C . LYS B 1 44 ? 82.985 -0.798 207.511 1.00 22.06 21 LYS B C 1
ATOM 5008 O O . LYS B 1 44 ? 81.760 -0.648 207.372 1.00 25.14 21 LYS B O 1
ATOM 5014 N N . ASP B 1 45 ? 83.570 -1.995 207.401 1.00 19.07 22 ASP B N 1
ATOM 5015 C CA . ASP B 1 45 ? 82.879 -3.192 207.010 1.00 19.27 22 ASP B CA 1
ATOM 5016 C C . ASP B 1 45 ? 82.535 -4.125 208.182 1.00 17.92 22 ASP B C 1
ATOM 5017 O O . ASP B 1 45 ? 82.204 -5.272 207.963 1.00 18.41 22 ASP B O 1
ATOM 5022 N N . TYR B 1 46 ? 82.605 -3.611 209.402 1.00 18.82 23 TYR B N 1
ATOM 5023 C CA . TYR B 1 46 ? 82.359 -4.353 210.623 1.00 19.64 23 TYR B CA 1
ATOM 5024 C C . TYR B 1 46 ? 81.102 -5.249 210.546 1.00 21.53 23 TYR B C 1
ATOM 5025 O O . TYR B 1 46 ? 81.151 -6.422 210.863 1.00 22.19 23 TYR B O 1
ATOM 5034 N N . ASP B 1 47 ? 80.001 -4.705 210.034 1.00 23.80 24 ASP B N 1
ATOM 5035 C CA . ASP B 1 47 ? 78.742 -5.455 210.034 1.00 26.98 24 ASP B CA 1
ATOM 5036 C C . ASP B 1 47 ? 78.781 -6.674 209.153 1.00 25.97 24 ASP B C 1
ATOM 5037 O O . ASP B 1 47 ? 78.264 -7.725 209.523 1.00 29.08 24 ASP B O 1
ATOM 5042 N N . GLU B 1 48 ? 79.436 -6.568 208.003 1.00 21.21 25 GLU B N 1
ATOM 5043 C CA . GLU B 1 48 ? 79.598 -7.701 207.097 1.00 23.20 25 GLU B CA 1
ATOM 5044 C C . GLU B 1 48 ? 80.641 -8.696 207.564 1.00 20.32 25 GLU B C 1
ATOM 5045 O O . GLU B 1 48 ? 80.513 -9.916 207.414 1.00 20.62 25 GLU B O 1
ATOM 5051 N N . ILE B 1 49 ? 81.698 -8.171 208.168 1.00 19.97 26 ILE B N 1
ATOM 5052 C CA . ILE B 1 49 ? 82.773 -9.005 208.651 1.00 20.53 26 ILE B CA 1
ATOM 5053 C C . ILE B 1 49 ? 82.267 -9.950 209.747 1.00 20.51 26 ILE B C 1
ATOM 5054 O O . ILE B 1 49 ? 82.681 -11.103 209.780 1.00 19.94 26 ILE B O 1
ATOM 5059 N N . LYS B 1 50 ? 81.358 -9.437 210.589 1.00 22.51 27 LYS B N 1
ATOM 5060 C CA . LYS B 1 50 ? 80.777 -10.210 211.721 1.00 25.41 27 LYS B CA 1
ATOM 5061 C C . LYS B 1 50 ? 79.980 -11.435 211.299 1.00 24.22 27 LYS B C 1
ATOM 5062 O O . LYS B 1 50 ? 79.681 -12.284 212.134 1.00 24.13 27 LYS B O 1
ATOM 5068 N N . LYS B 1 51 ? 79.676 -11.541 210.017 1.00 21.13 28 LYS B N 1
ATOM 5069 C CA . LYS B 1 51 ? 78.985 -12.724 209.453 1.00 21.63 28 LYS B CA 1
ATOM 5070 C C . LYS B 1 51 ? 79.904 -13.865 209.017 1.00 20.12 28 LYS B C 1
ATOM 5071 O O . LYS B 1 51 ? 79.460 -14.959 208.668 1.00 19.60 28 LYS B O 1
ATOM 5077 N N . LEU B 1 52 ? 81.218 -13.632 209.031 1.00 20.27 29 LEU B N 1
ATOM 5078 C CA . LEU B 1 52 ? 82.156 -14.647 208.643 1.00 19.61 29 LEU B CA 1
ATOM 5079 C C . LEU B 1 52 ? 82.240 -15.811 209.639 1.00 18.95 29 LEU B C 1
ATOM 5080 O O . LEU B 1 52 ? 82.151 -15.633 210.855 1.00 20.59 29 LEU B O 1
ATOM 5085 N N . ASN B 1 53 ? 82.486 -16.979 209.101 1.00 18.88 30 ASN B N 1
ATOM 5086 C CA . ASN B 1 53 ? 82.561 -18.205 209.888 1.00 19.96 30 ASN B CA 1
ATOM 5087 C C . ASN B 1 53 ? 83.392 -19.275 209.192 1.00 21.29 30 ASN B C 1
ATOM 5088 O O . ASN B 1 53 ? 83.028 -20.469 209.195 1.00 25.13 30 ASN B O 1
ATOM 5090 N N . LEU B 1 54 ? 84.582 -18.907 208.717 1.00 17.56 31 LEU B N 1
ATOM 5091 C CA . LEU B 1 54 ? 85.472 -19.832 208.007 1.00 17.57 31 LEU B CA 1
ATOM 5092 C C . LEU B 1 54 ? 86.445 -20.405 209.005 1.00 19.52 31 LEU B C 1
ATOM 5093 O O . LEU B 1 54 ? 87.185 -19.627 209.666 1.00 18.28 31 LEU B O 1
ATOM 5098 N N . ASN B 1 55 ? 86.460 -21.743 209.103 1.00 19.16 32 ASN B N 1
ATOM 5099 C CA . ASN B 1 55 ? 87.258 -22.417 210.156 1.00 21.75 32 ASN B CA 1
ATOM 5100 C C . ASN B 1 55 ? 88.353 -23.312 209.680 1.00 20.86 32 ASN B C 1
ATOM 5101 O O . ASN B 1 55 ? 89.022 -23.901 210.520 1.00 22.47 32 ASN B O 1
ATOM 5106 N N . THR B 1 56 ? 88.560 -23.461 208.378 1.00 18.96 33 THR B N 1
ATOM 5107 C CA . THR B 1 56 ? 89.575 -24.309 207.820 1.00 21.13 33 THR B CA 1
ATOM 5108 C C . THR B 1 56 ? 90.321 -23.572 206.710 1.00 21.38 33 THR B C 1
ATOM 5109 O O . THR B 1 56 ? 89.768 -22.695 206.057 1.00 20.86 33 THR B O 1
ATOM 5113 N N . TRP B 1 57 ? 91.567 -23.963 206.503 1.00 20.62 34 TRP B N 1
ATOM 5114 C CA . TRP B 1 57 ? 92.428 -23.407 205.474 1.00 19.24 34 TRP B CA 1
ATOM 5115 C C . TRP B 1 57 ? 93.341 -24.493 204.936 1.00 20.40 34 TRP B C 1
ATOM 5116 O O . TRP B 1 57 ? 93.860 -25.345 205.689 1.00 20.60 34 TRP B O 1
ATOM 5127 N N A ASN B 1 58 ? 93.516 -24.532 203.620 0.51 20.89 35 ASN B N 1
ATOM 5128 N N B ASN B 1 58 ? 93.573 -24.429 203.639 0.49 19.65 35 ASN B N 1
ATOM 5129 C CA A ASN B 1 58 ? 94.274 -25.589 202.934 0.51 23.09 35 ASN B CA 1
ATOM 5130 C CA B ASN B 1 58 ? 94.515 -25.290 202.985 0.49 20.79 35 ASN B CA 1
ATOM 5131 C C A ASN B 1 58 ? 95.026 -24.999 201.728 0.51 22.80 35 ASN B C 1
ATOM 5132 C C B ASN B 1 58 ? 95.170 -24.590 201.821 0.49 21.16 35 ASN B C 1
ATOM 5133 O O A ASN B 1 58 ? 94.370 -24.670 200.753 0.51 22.56 35 ASN B O 1
ATOM 5134 O O B ASN B 1 58 ? 94.532 -23.788 201.136 0.49 19.90 35 ASN B O 1
ATOM 5143 N N A GLU B 1 59 ? 96.360 -24.835 201.792 0.51 21.50 36 GLU B N 1
ATOM 5144 N N B GLU B 1 59 ? 96.438 -24.902 201.594 0.49 19.98 36 GLU B N 1
ATOM 5145 C CA A GLU B 1 59 ? 97.196 -24.363 200.648 0.51 20.51 36 GLU B CA 1
ATOM 5146 C CA B GLU B 1 59 ? 97.198 -24.333 200.521 0.49 19.96 36 GLU B CA 1
ATOM 5147 C C A GLU B 1 59 ? 98.325 -25.354 200.229 0.51 20.04 36 GLU B C 1
ATOM 5148 C C B GLU B 1 59 ? 98.339 -25.298 200.231 0.49 19.60 36 GLU B C 1
ATOM 5149 O O A GLU B 1 59 ? 98.497 -26.404 200.859 0.51 19.79 36 GLU B O 1
ATOM 5150 O O B GLU B 1 59 ? 98.528 -26.278 200.952 0.49 20.15 36 GLU B O 1
ATOM 5161 N N . VAL B 1 60 ? 99.000 -25.071 199.111 1.00 19.72 37 VAL B N 1
ATOM 5162 C CA . VAL B 1 60 ? 100.051 -25.900 198.574 1.00 20.10 37 VAL B CA 1
ATOM 5163 C C . VAL B 1 60 ? 101.319 -25.044 198.555 1.00 19.96 37 VAL B C 1
ATOM 5164 O O . VAL B 1 60 ? 101.282 -23.868 198.174 1.00 18.16 37 VAL B O 1
ATOM 5168 N N . ALA B 1 61 ? 102.428 -25.634 198.993 1.00 18.45 38 ALA B N 1
ATOM 5169 C CA . ALA B 1 61 ? 103.724 -24.971 199.006 1.00 17.84 38 ALA B CA 1
ATOM 5170 C C . ALA B 1 61 ? 104.788 -25.893 198.472 1.00 16.70 38 ALA B C 1
ATOM 5171 O O . ALA B 1 61 ? 104.584 -27.126 198.409 1.00 18.64 38 ALA B O 1
ATOM 5173 N N . TRP B 1 62 ? 105.924 -25.340 198.079 1.00 14.34 39 TRP B N 1
ATOM 5174 C CA . TRP B 1 62 ? 107.143 -26.108 197.831 1.00 13.16 39 TRP B CA 1
ATOM 5175 C C . TRP B 1 62 ? 107.988 -26.160 199.127 1.00 13.56 39 TRP B C 1
ATOM 5176 O O . TRP B 1 62 ? 107.746 -25.434 200.078 1.00 14.27 39 TRP B O 1
ATOM 5187 N N . ILE B 1 63 ? 108.955 -27.053 199.107 1.00 13.48 40 ILE B N 1
ATOM 5188 C CA . ILE B 1 63 ? 109.962 -27.047 200.141 1.00 13.63 40 ILE B CA 1
ATOM 5189 C C . ILE B 1 63 ? 110.662 -25.666 200.088 1.00 12.09 40 ILE B C 1
ATOM 5190 O O . ILE B 1 63 ? 111.107 -25.221 199.011 1.00 13.67 40 ILE B O 1
ATOM 5195 N N . GLY B 1 64 ? 110.818 -25.029 201.269 1.00 13.82 41 GLY B N 1
ATOM 5196 C CA . GLY B 1 64 ? 111.551 -23.768 201.301 1.00 13.44 41 GLY B CA 1
ATOM 5197 C C . GLY B 1 64 ? 110.690 -22.561 200.903 1.00 13.65 41 GLY B C 1
ATOM 5198 O O . GLY B 1 64 ? 111.217 -21.477 200.722 1.00 15.23 41 GLY B O 1
ATOM 5199 N N . ASP B 1 65 ? 109.414 -22.805 200.719 1.00 13.82 42 ASP B N 1
ATOM 5200 C CA . ASP B 1 65 ? 108.438 -21.763 200.339 1.00 13.68 42 ASP B CA 1
ATOM 5201 C C . ASP B 1 65 ? 107.896 -21.106 201.585 1.00 14.59 42 ASP B C 1
ATOM 5202 O O . ASP B 1 65 ? 108.294 -21.407 202.717 1.00 13.99 42 ASP B O 1
ATOM 5207 N N . GLU B 1 66 ? 107.013 -20.120 201.425 1.00 13.12 43 GLU B N 1
ATOM 5208 C CA . GLU B 1 66 ? 106.299 -19.500 202.503 1.00 14.98 43 GLU B CA 1
ATOM 5209 C C . GLU B 1 66 ? 104.846 -19.372 202.142 1.00 14.88 43 GLU B C 1
ATOM 5210 O O . GLU B 1 66 ? 104.542 -19.114 200.948 1.00 16.06 43 GLU B O 1
ATOM 5216 N N . LEU B 1 67 ? 103.978 -19.524 203.144 1.00 13.33 44 LEU B N 1
ATOM 5217 C CA . LEU B 1 67 ? 102.545 -19.335 202.965 1.00 14.51 44 LEU B CA 1
ATOM 5218 C C . LEU B 1 67 ? 102.052 -18.243 203.922 1.00 14.58 44 LEU B C 1
ATOM 5219 O O . LEU B 1 67 ? 102.608 -18.056 205.029 1.00 15.98 44 LEU B O 1
ATOM 5224 N N . ASN B 1 68 ? 101.015 -17.489 203.569 1.00 12.41 45 ASN B N 1
ATOM 5225 C CA . ASN B 1 68 ? 100.455 -16.541 204.445 1.00 12.96 45 ASN B CA 1
ATOM 5226 C C . ASN B 1 68 ? 98.945 -16.729 204.587 1.00 13.36 45 ASN B C 1
ATOM 5227 O O . ASN B 1 68 ? 98.254 -17.158 203.617 1.00 14.82 45 ASN B O 1
ATOM 5232 N N . SER B 1 69 ? 98.473 -16.436 205.761 1.00 11.26 46 SER B N 1
ATOM 5233 C CA . SER B 1 69 ? 97.053 -16.442 206.064 1.00 11.58 46 SER B CA 1
ATOM 5234 C C . SER B 1 69 ? 96.693 -15.330 207.004 1.00 11.96 46 SER B C 1
ATOM 5235 O O . SER B 1 69 ? 97.550 -14.440 207.327 1.00 11.57 46 SER B O 1
ATOM 5238 N N . LYS B 1 70 ? 95.467 -15.298 207.501 1.00 12.63 47 LYS B N 1
ATOM 5239 C CA . LYS B 1 70 ? 95.002 -14.231 208.348 1.00 12.95 47 LYS B CA 1
ATOM 5240 C C . LYS B 1 70 ? 93.834 -14.743 209.197 1.00 13.58 47 LYS B C 1
ATOM 5241 O O . LYS B 1 70 ? 93.002 -15.494 208.654 1.00 14.65 47 LYS B O 1
ATOM 5247 N N . ILE B 1 71 ? 93.793 -14.344 210.456 1.00 13.57 48 ILE B N 1
ATOM 5248 C CA . ILE B 1 71 ? 92.598 -14.475 211.292 1.00 14.62 48 ILE B CA 1
ATOM 5249 C C . ILE B 1 71 ? 92.040 -13.098 211.576 1.00 15.00 48 ILE B C 1
ATOM 5250 O O . ILE B 1 71 ? 92.740 -12.171 212.023 1.00 15.78 48 ILE B O 1
ATOM 5255 N N . VAL B 1 72 ? 90.745 -12.903 211.288 1.00 14.45 49 VAL B N 1
ATOM 5256 C CA . VAL B 1 72 ? 90.065 -11.690 211.514 1.00 14.24 49 VAL B CA 1
ATOM 5257 C C . VAL B 1 72 ? 89.181 -11.891 212.725 1.00 16.09 49 VAL B C 1
ATOM 5258 O O . VAL B 1 72 ? 88.430 -12.868 212.759 1.00 17.90 49 VAL B O 1
ATOM 5262 N N . MET B 1 73 ? 89.275 -10.984 213.684 1.00 16.49 50 MET B N 1
ATOM 5263 C CA . MET B 1 73 ? 88.540 -11.053 214.925 1.00 18.46 50 MET B CA 1
ATOM 5264 C C . MET B 1 73 ? 87.716 -9.802 215.107 1.00 19.06 50 MET B C 1
ATOM 5265 O O . MET B 1 73 ? 87.996 -8.752 214.545 1.00 18.50 50 MET B O 1
ATOM 5270 N N . TRP B 1 74 ? 86.651 -9.880 215.910 1.00 20.74 51 TRP B N 1
ATOM 5271 C CA . TRP B 1 74 ? 85.866 -8.696 216.177 1.00 19.78 51 TRP B CA 1
ATOM 5272 C C . TRP B 1 74 ? 85.311 -8.730 217.593 1.00 22.97 51 TRP B C 1
ATOM 5273 O O . TRP B 1 74 ? 85.012 -9.812 218.135 1.00 23.64 51 TRP B O 1
ATOM 5284 N N . THR B 1 75 ? 85.193 -7.540 218.139 1.00 21.25 52 THR B N 1
ATOM 5285 C CA . THR B 1 75 ? 84.543 -7.372 219.437 1.00 25.56 52 THR B CA 1
ATOM 5286 C C . THR B 1 75 ? 83.144 -6.840 219.250 1.00 28.58 52 THR B C 1
ATOM 5287 O O . THR B 1 75 ? 82.820 -6.228 218.232 1.00 26.56 52 THR B O 1
ATOM 5291 N N . ASN B 1 76 ? 82.313 -7.071 220.273 1.00 30.54 53 ASN B N 1
ATOM 5292 C CA . ASN B 1 76 ? 80.949 -6.579 220.287 1.00 32.79 53 ASN B CA 1
ATOM 5293 C C . ASN B 1 76 ? 80.827 -5.421 221.293 1.00 34.78 53 ASN B C 1
ATOM 5294 O O . ASN B 1 76 ? 81.631 -4.484 221.231 1.00 31.44 53 ASN B O 1
ATOM 5299 N N . SER B 1 77 ? 79.878 -5.476 222.245 1.00 34.63 54 SER B N 1
ATOM 5300 C CA . SER B 1 77 ? 79.575 -4.296 223.071 1.00 34.86 54 SER B CA 1
ATOM 5301 C C . SER B 1 77 ? 80.620 -3.984 224.129 1.00 35.96 54 SER B C 1
ATOM 5302 O O . SER B 1 77 ? 80.662 -2.856 224.617 1.00 39.93 54 SER B O 1
ATOM 5305 N N . SER B 1 78 ? 81.466 -4.960 224.471 1.00 33.75 55 SER B N 1
ATOM 5306 C CA . SER B 1 78 ? 82.479 -4.793 225.517 1.00 36.18 55 SER B CA 1
ATOM 5307 C C . SER B 1 78 ? 83.896 -5.027 224.981 1.00 36.52 55 SER B C 1
ATOM 5308 O O . SER B 1 78 ? 84.071 -5.848 224.068 1.00 34.30 55 SER B O 1
ATOM 5311 N N . PRO B 1 79 ? 84.907 -4.344 225.577 1.00 37.34 56 PRO B N 1
ATOM 5312 C CA . PRO B 1 79 ? 86.295 -4.626 225.210 1.00 35.06 56 PRO B CA 1
ATOM 5313 C C . PRO B 1 79 ? 86.708 -6.025 225.647 1.00 34.11 56 PRO B C 1
ATOM 5314 O O . PRO B 1 79 ? 86.078 -6.624 226.522 1.00 34.26 56 PRO B O 1
ATOM 5318 N N . VAL B 1 80 ? 87.741 -6.550 225.013 1.00 29.82 57 VAL B N 1
ATOM 5319 C CA . VAL B 1 80 ? 88.226 -7.876 225.268 1.00 28.23 57 VAL B CA 1
ATOM 5320 C C . VAL B 1 80 ? 89.726 -7.773 225.469 1.00 30.90 57 VAL B C 1
ATOM 5321 O O . VAL B 1 80 ? 90.414 -7.169 224.646 1.00 29.87 57 VAL B O 1
ATOM 5325 N N . ASN B 1 81 ? 90.239 -8.400 226.523 1.00 30.39 58 ASN B N 1
ATOM 5326 C CA . ASN B 1 81 ? 91.665 -8.259 226.891 1.00 29.04 58 ASN B CA 1
ATOM 5327 C C . ASN B 1 81 ? 92.460 -9.517 226.691 1.00 26.37 58 ASN B C 1
ATOM 5328 O O . ASN B 1 81 ? 91.929 -10.640 226.699 1.00 25.17 58 ASN B O 1
ATOM 5333 N N . ASN B 1 82 ? 93.764 -9.313 226.462 1.00 26.17 59 ASN B N 1
ATOM 5334 C CA . ASN B 1 82 ? 94.728 -10.379 226.401 1.00 26.71 59 ASN B CA 1
ATOM 5335 C C . ASN B 1 82 ? 94.366 -11.364 225.271 1.00 24.19 59 ASN B C 1
ATOM 5336 O O . ASN B 1 82 ? 94.502 -12.565 225.402 1.00 22.88 59 ASN B O 1
ATOM 5341 N N . VAL B 1 83 ? 93.975 -10.825 224.105 1.00 22.00 60 VAL B N 1
ATOM 5342 C CA . VAL B 1 83 ? 93.716 -11.693 222.968 1.00 21.67 60 VAL B CA 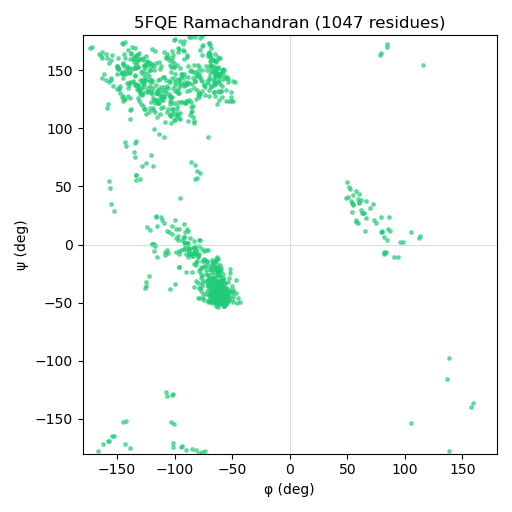1
ATOM 5343 C C . VAL B 1 83 ? 95.039 -12.264 222.474 1.00 22.45 60 VAL B C 1
ATOM 5344 O O . VAL B 1 83 ? 95.960 -11.514 222.175 1.00 22.24 60 VAL B O 1
ATOM 5348 N N . THR B 1 84 ? 95.117 -13.577 222.346 1.00 21.42 61 THR B N 1
ATOM 5349 C CA . THR B 1 84 ? 96.342 -14.251 222.001 1.00 23.29 61 THR B CA 1
ATOM 5350 C C . THR B 1 84 ? 96.156 -15.379 221.009 1.00 23.15 61 THR B C 1
ATOM 5351 O O . THR B 1 84 ? 95.196 -16.157 221.117 1.00 23.71 61 THR B O 1
ATOM 5355 N N . LEU B 1 85 ? 97.082 -15.505 220.055 1.00 18.97 62 LEU B N 1
ATOM 5356 C CA . LEU B 1 85 ? 97.023 -16.533 219.095 1.00 18.55 62 LEU B CA 1
ATOM 5357 C C . LEU B 1 85 ? 98.259 -17.411 219.181 1.00 20.22 62 LEU B C 1
ATOM 5358 O O . LEU B 1 85 ? 99.374 -16.892 219.389 1.00 22.73 62 LEU B O 1
ATOM 5363 N N . SER B 1 86 ? 98.103 -18.720 219.013 1.00 20.86 63 SER B N 1
ATOM 5364 C CA . SER B 1 86 ? 99.259 -19.637 218.979 1.00 23.29 63 SER B CA 1
ATOM 5365 C C . SER B 1 86 ? 99.103 -20.744 217.956 1.00 22.86 63 SER B C 1
ATOM 5366 O O . SER B 1 86 ? 97.994 -21.168 217.677 1.00 25.22 63 SER B O 1
ATOM 5369 N N . SER B 1 87 ? 100.198 -21.182 217.385 1.00 19.45 64 SER B N 1
ATOM 5370 C CA . SER B 1 87 ? 100.205 -22.256 216.445 1.00 21.02 64 SER B CA 1
ATOM 5371 C C . SER B 1 87 ? 100.718 -23.500 217.121 1.00 21.41 64 SER B C 1
ATOM 5372 O O . SER B 1 87 ? 101.688 -23.425 217.925 1.00 22.15 64 SER B O 1
ATOM 5375 N N . SER B 1 88 ? 100.094 -24.628 216.810 1.00 20.38 65 SER B N 1
ATOM 5376 C CA . SER B 1 88 ? 100.728 -25.940 217.021 1.00 19.82 65 SER B CA 1
ATOM 5377 C C . SER B 1 88 ? 101.917 -26.226 216.079 1.00 21.87 65 SER B C 1
ATOM 5378 O O . SER B 1 88 ? 102.176 -25.491 215.113 1.00 18.65 65 SER B O 1
ATOM 5381 N N . ASP B 1 89 ? 102.647 -27.321 216.322 1.00 17.63 66 ASP B N 1
ATOM 5382 C CA . ASP B 1 89 ? 103.514 -27.890 215.354 1.00 19.26 66 ASP B CA 1
ATOM 5383 C C . ASP B 1 89 ? 102.636 -28.427 214.230 1.00 18.20 66 ASP B C 1
ATOM 5384 O O . ASP B 1 89 ? 101.423 -28.711 214.451 1.00 20.27 66 ASP B O 1
ATOM 5389 N N . PHE B 1 90 ? 103.231 -28.604 213.087 1.00 19.09 67 PHE B N 1
ATOM 5390 C CA . PHE B 1 90 ? 102.575 -29.190 211.957 1.00 19.92 67 PHE B CA 1
ATOM 5391 C C . PHE B 1 90 ? 103.210 -30.526 211.629 1.00 22.16 67 PHE B C 1
ATOM 5392 O O . PHE B 1 90 ? 104.419 -30.644 211.556 1.00 23.21 67 PHE B O 1
ATOM 5400 N N . ILE B 1 91 ? 102.378 -31.544 211.404 1.00 22.33 68 ILE B N 1
ATOM 5401 C CA . ILE B 1 91 ? 102.860 -32.932 211.233 1.00 23.26 68 ILE B CA 1
ATOM 5402 C C . ILE B 1 91 ? 102.228 -33.555 210.015 1.00 20.71 68 ILE B C 1
ATOM 5403 O O . ILE B 1 91 ? 101.024 -33.360 209.809 1.00 22.37 68 ILE B O 1
ATOM 5408 N N . ASN B 1 92 ? 103.003 -34.268 209.196 1.00 19.60 69 ASN B N 1
ATOM 5409 C CA . ASN B 1 92 ? 102.485 -34.915 207.987 1.00 21.49 69 ASN B CA 1
ATOM 5410 C C . ASN B 1 92 ? 102.097 -36.402 208.290 1.00 22.51 69 ASN B C 1
ATOM 5411 O O . ASN B 1 92 ? 102.105 -36.805 209.452 1.00 22.54 69 ASN B O 1
ATOM 5416 N N . GLU B 1 93 ? 101.730 -37.121 207.240 1.00 23.09 70 GLU B N 1
ATOM 5417 C CA . GLU B 1 93 ? 101.193 -38.510 207.325 1.00 25.65 70 GLU B CA 1
ATOM 5418 C C . GLU B 1 93 ? 102.258 -39.510 207.832 1.00 29.64 70 GLU B C 1
ATOM 5419 O O . GLU B 1 93 ? 101.911 -40.531 208.459 1.00 29.73 70 GLU B O 1
ATOM 5425 N N . ASN B 1 94 ? 103.535 -39.203 207.572 1.00 30.37 71 ASN B N 1
ATOM 5426 C CA . ASN B 1 94 ? 104.671 -40.012 208.056 1.00 29.89 71 ASN B CA 1
ATOM 5427 C C . ASN B 1 94 ? 105.266 -39.604 209.370 1.00 30.09 71 ASN B C 1
ATOM 5428 O O . ASN B 1 94 ? 106.283 -40.171 209.780 1.00 28.81 71 ASN B O 1
ATOM 5433 N N . GLY B 1 95 ? 104.647 -38.643 210.050 1.00 26.55 72 GLY B N 1
ATOM 5434 C CA . GLY B 1 95 ? 105.129 -38.104 211.309 1.00 26.48 72 GLY B CA 1
ATOM 5435 C C . GLY B 1 95 ? 106.275 -37.083 211.230 1.00 24.44 72 GLY B C 1
ATOM 5436 O O . GLY B 1 95 ? 106.913 -36.797 212.269 1.00 22.08 72 GLY B O 1
ATOM 5437 N N . ASP B 1 96 ? 106.590 -36.610 210.018 1.00 23.88 73 ASP B N 1
ATOM 5438 C CA . ASP B 1 96 ? 107.598 -35.549 209.836 1.00 22.29 73 ASP B CA 1
ATOM 5439 C C . ASP B 1 96 ? 107.015 -34.266 210.346 1.00 24.14 73 ASP B C 1
ATOM 5440 O O . ASP B 1 96 ? 105.854 -33.987 210.092 1.00 19.92 73 ASP B O 1
ATOM 5445 N N . LEU B 1 97 ? 107.850 -33.486 211.035 1.00 23.99 74 LEU B N 1
ATOM 5446 C CA . LEU B 1 97 ? 107.422 -32.360 211.810 1.00 25.15 74 LEU B CA 1
ATOM 5447 C C . LEU B 1 97 ? 107.996 -31.029 211.262 1.00 23.29 74 LEU B C 1
ATOM 5448 O O . LEU B 1 97 ? 109.178 -30.941 210.843 1.00 22.73 74 LEU B O 1
ATOM 5453 N N . ILE B 1 98 ? 107.111 -30.037 211.225 1.00 19.91 75 ILE B N 1
ATOM 5454 C CA . ILE B 1 98 ? 107.471 -28.616 210.998 1.00 18.08 75 ILE B CA 1
ATOM 5455 C C . ILE B 1 98 ? 107.071 -27.905 212.261 1.00 18.84 75 ILE B C 1
ATOM 5456 O O . ILE B 1 98 ? 105.910 -27.795 212.649 1.00 18.95 75 ILE B O 1
ATOM 5461 N N . SER B 1 99 ? 108.078 -27.402 212.956 1.00 19.55 76 SER B N 1
ATOM 5462 C CA . SER B 1 99 ? 107.890 -26.789 214.225 1.00 19.91 76 SER B CA 1
ATOM 5463 C C . SER B 1 99 ? 107.052 -25.532 214.204 1.00 20.48 76 SER B C 1
ATOM 5464 O O . SER B 1 99 ? 107.107 -24.775 213.222 1.00 19.82 76 SER B O 1
ATOM 5467 N N . SER B 1 100 ? 106.316 -25.307 215.281 1.00 19.12 77 SER B N 1
ATOM 5468 C CA . SER B 1 100 ? 105.577 -24.107 215.537 1.00 19.46 77 SER B CA 1
ATOM 5469 C C . SER B 1 100 ? 106.422 -22.855 215.413 1.00 19.98 77 SER B C 1
ATOM 5470 O O . SER B 1 100 ? 105.886 -21.779 215.116 1.00 20.26 77 SER B O 1
ATOM 5473 N N . ASN B 1 101 ? 107.727 -22.964 215.671 1.00 19.80 78 ASN B N 1
ATOM 5474 C CA . ASN B 1 101 ? 108.590 -21.799 215.537 1.00 21.48 78 ASN B CA 1
ATOM 5475 C C . ASN B 1 101 ? 108.667 -21.270 214.099 1.00 21.33 78 ASN B C 1
ATOM 5476 O O . ASN B 1 101 ? 109.055 -20.102 213.878 1.00 20.22 78 ASN B O 1
ATOM 5481 N N . ASN B 1 102 ? 108.251 -22.093 213.139 1.00 17.28 79 ASN B N 1
ATOM 5482 C CA . ASN B 1 102 ? 108.210 -21.657 211.741 1.00 18.22 79 ASN B CA 1
ATOM 5483 C C . ASN B 1 102 ? 106.954 -20.834 211.432 1.00 18.96 79 ASN B C 1
ATOM 5484 O O . ASN B 1 102 ? 106.824 -20.365 210.293 1.00 17.56 79 ASN B O 1
ATOM 5489 N N . ILE B 1 103 ? 106.045 -20.702 212.376 1.00 16.91 80 ILE B N 1
ATOM 5490 C CA . ILE B 1 103 ? 104.800 -19.990 212.190 1.00 18.69 80 ILE B CA 1
ATOM 5491 C C . ILE B 1 103 ? 104.847 -18.715 212.999 1.00 19.88 80 ILE B C 1
ATOM 5492 O O . ILE B 1 103 ? 104.950 -18.767 214.241 1.00 21.93 80 ILE B O 1
ATOM 5497 N N . LYS B 1 104 ? 104.760 -17.556 212.339 1.00 16.82 81 LYS B N 1
ATOM 5498 C CA . LYS B 1 104 ? 104.815 -16.272 213.017 1.00 19.17 81 LYS B CA 1
ATOM 5499 C C . LYS B 1 104 ? 103.466 -15.571 212.870 1.00 17.30 81 LYS B C 1
ATOM 5500 O O . LYS B 1 104 ? 102.999 -15.364 211.734 1.00 15.88 81 LYS B O 1
ATOM 5506 N N . ILE B 1 105 ? 102.816 -15.244 213.975 1.00 14.43 82 ILE B N 1
ATOM 5507 C CA . ILE B 1 105 ? 101.530 -14.609 213.996 1.00 16.36 82 ILE B CA 1
ATOM 5508 C C . ILE B 1 105 ? 101.686 -13.217 214.532 1.00 16.19 82 ILE B C 1
ATOM 5509 O O . ILE B 1 105 ? 102.206 -13.011 215.649 1.00 17.76 82 ILE B O 1
ATOM 5514 N N . SER B 1 106 ? 101.361 -12.231 213.695 1.00 15.80 83 SER B N 1
ATOM 5515 C CA . SER B 1 106 ? 101.619 -10.839 214.023 1.00 14.31 83 SER B CA 1
ATOM 5516 C C . SER B 1 106 ? 100.395 -10.011 213.843 1.00 13.65 83 SER B C 1
ATOM 5517 O O . SER B 1 106 ? 99.740 -10.078 212.781 1.00 14.09 83 SER B O 1
ATOM 5520 N N . TRP B 1 107 ? 100.097 -9.135 214.787 1.00 13.49 84 TRP B N 1
ATOM 5521 C CA . TRP B 1 107 ? 98.916 -8.280 214.677 1.00 13.51 84 TRP B CA 1
ATOM 5522 C C . TRP B 1 107 ? 99.048 -7.296 213.518 1.00 13.32 84 TRP B C 1
ATOM 5523 O O . TRP B 1 107 ? 100.128 -6.729 213.334 1.00 13.02 84 TRP B O 1
ATOM 5534 N N . LEU B 1 108 ? 97.958 -7.081 212.775 1.00 12.87 85 LEU B N 1
ATOM 5535 C CA . LEU B 1 108 ? 97.940 -6.045 211.780 1.00 13.82 85 LEU B CA 1
ATOM 5536 C C . LEU B 1 108 ? 97.566 -4.731 212.427 1.00 15.96 85 LEU B C 1
ATOM 5537 O O . LEU B 1 108 ? 96.391 -4.558 212.849 1.00 21.92 85 LEU B O 1
ATOM 5542 N N . LYS B 1 109 ? 98.479 -3.785 212.431 1.00 12.19 86 LYS B N 1
ATOM 5543 C CA . LYS B 1 109 ? 98.252 -2.483 213.002 1.00 12.52 86 LYS B CA 1
ATOM 5544 C C . LYS B 1 109 ? 97.731 -1.501 211.952 1.00 12.28 86 LYS B C 1
ATOM 5545 O O . LYS B 1 109 ? 98.153 -1.522 210.790 1.00 12.20 86 LYS B O 1
ATOM 5551 N N . GLU B 1 110 ? 96.777 -0.691 212.374 1.00 13.15 87 GLU B N 1
ATOM 5552 C CA . GLU B 1 110 ? 96.196 0.316 211.511 1.00 12.98 87 GLU B CA 1
ATOM 5553 C C . GLU B 1 110 ? 96.923 1.653 211.636 1.00 13.23 87 GLU B C 1
ATOM 5554 O O . GLU B 1 110 ? 97.382 2.038 212.707 1.00 13.70 87 GLU B O 1
ATOM 5560 N N . THR B 1 111 ? 96.981 2.366 210.522 1.00 11.75 88 THR B N 1
ATOM 5561 C CA . THR B 1 111 ? 97.493 3.702 210.491 1.00 11.88 88 THR B CA 1
ATOM 5562 C C . THR B 1 111 ? 96.523 4.499 209.627 1.00 11.03 88 THR B C 1
ATOM 5563 O O . THR B 1 111 ? 95.757 3.935 208.856 1.00 11.95 88 THR B O 1
ATOM 5567 N N . LEU B 1 112 ? 96.532 5.818 209.780 1.00 10.68 89 LEU B N 1
ATOM 5568 C CA . LEU B 1 112 ? 95.655 6.683 209.027 1.00 11.41 89 LEU B CA 1
ATOM 5569 C C . LEU B 1 112 ? 96.219 7.017 207.667 1.00 11.03 89 LEU B C 1
ATOM 5570 O O . LEU B 1 112 ? 97.431 7.257 207.522 1.00 11.28 89 LEU B O 1
ATOM 5575 N N . ALA B 1 113 ? 95.314 7.095 206.690 1.00 10.90 90 ALA B N 1
ATOM 5576 C CA . ALA B 1 113 ? 95.657 7.516 205.323 1.00 10.63 90 ALA B CA 1
ATOM 5577 C C . ALA B 1 113 ? 94.589 8.406 204.739 1.00 11.04 90 ALA B C 1
ATOM 5578 O O . ALA B 1 113 ? 93.405 8.035 204.675 1.00 11.49 90 ALA B O 1
ATOM 5580 N N . ASN B 1 114 ? 95.031 9.542 204.256 1.00 11.25 91 ASN B N 1
ATOM 5581 C CA . ASN B 1 114 ? 94.257 10.336 203.299 1.00 11.25 91 ASN B CA 1
ATOM 5582 C C . ASN B 1 114 ? 94.089 9.507 202.023 1.00 11.12 91 ASN B C 1
ATOM 5583 O O . ASN B 1 114 ? 95.071 9.095 201.448 1.00 10.49 91 ASN B O 1
ATOM 5588 N N . ILE B 1 115 ? 92.850 9.244 201.627 1.00 10.88 92 ILE B N 1
ATOM 5589 C CA . ILE B 1 115 ? 92.528 8.319 200.510 1.00 11.57 92 ILE B CA 1
ATOM 5590 C C . ILE B 1 115 ? 92.719 8.919 199.130 1.00 11.17 92 ILE B C 1
ATOM 5591 O O . ILE B 1 115 ? 92.515 8.216 198.165 1.00 11.54 92 ILE B O 1
ATOM 5596 N N . GLY B 1 116 ? 93.119 10.182 199.048 1.00 11.24 93 GLY B N 1
ATOM 5597 C CA . GLY B 1 116 ? 93.214 10.886 197.778 1.00 10.78 93 GLY B CA 1
ATOM 5598 C C . GLY B 1 116 ? 94.641 10.972 197.287 1.00 11.15 93 GLY B C 1
ATOM 5599 O O . GLY B 1 116 ? 95.569 10.381 197.829 1.00 11.38 93 GLY B O 1
ATOM 5600 N N . ARG B 1 117 ? 94.795 11.763 196.246 1.00 11.14 94 ARG B N 1
ATOM 5601 C CA . ARG B 1 117 ? 96.086 12.096 195.662 1.00 10.88 94 ARG B CA 1
ATOM 5602 C C . ARG B 1 117 ? 96.167 13.606 195.524 1.00 11.68 94 ARG B C 1
ATOM 5603 O O . ARG B 1 117 ? 95.332 14.202 194.825 1.00 13.49 94 ARG B O 1
ATOM 5611 N N . SER B 1 118 ? 97.155 14.235 196.157 1.00 12.03 95 SER B N 1
ATOM 5612 C CA . SER B 1 118 ? 97.293 15.732 196.171 1.00 14.06 95 SER B CA 1
ATOM 5613 C C . SER B 1 118 ? 95.985 16.408 196.547 1.00 15.53 95 SER B C 1
ATOM 5614 O O . SER B 1 118 ? 95.563 17.356 195.874 1.00 15.85 95 SER B O 1
ATOM 5617 N N . ASN B 1 119 ? 95.277 15.835 197.506 1.00 15.28 96 ASN B N 1
ATOM 5618 C CA . ASN B 1 119 ? 93.937 16.306 197.884 1.00 15.59 96 ASN B CA 1
ATOM 5619 C C . ASN B 1 119 ? 93.806 16.412 199.390 1.00 16.71 96 ASN B C 1
ATOM 5620 O O . ASN B 1 119 ? 93.373 15.475 200.029 1.00 14.33 96 ASN B O 1
ATOM 5625 N N . PRO B 1 120 ? 94.161 17.584 199.938 1.00 17.24 97 PRO B N 1
ATOM 5626 C CA . PRO B 1 120 ? 94.161 17.794 201.379 1.00 20.37 97 PRO B CA 1
ATOM 5627 C C . PRO B 1 120 ? 92.828 17.658 202.040 1.00 20.76 97 PRO B C 1
ATOM 5628 O O . PRO B 1 120 ? 92.815 17.351 203.221 1.00 24.60 97 PRO B O 1
ATOM 5632 N N . SER B 1 121 ? 91.732 17.828 201.308 1.00 20.96 98 SER B N 1
ATOM 5633 C CA . SER B 1 121 ? 90.415 17.638 201.885 1.00 22.03 98 SER B CA 1
ATOM 5634 C C . SER B 1 121 ? 89.855 16.216 201.827 1.00 21.13 98 SER B C 1
ATOM 5635 O O . SER B 1 121 ? 88.754 15.946 202.313 1.00 20.35 98 SER B O 1
ATOM 5638 N N . ALA B 1 122 ? 90.600 15.258 201.282 1.00 16.08 99 ALA B N 1
ATOM 5639 C CA . ALA B 1 122 ? 90.069 13.928 201.238 1.00 14.89 99 ALA B CA 1
ATOM 5640 C C . ALA B 1 122 ? 89.946 13.274 202.624 1.00 15.14 99 ALA B C 1
ATOM 5641 O O . ALA B 1 122 ? 90.735 13.604 203.500 1.00 17.03 99 ALA B O 1
ATOM 5643 N N . PRO B 1 123 ? 89.006 12.320 202.751 1.00 16.98 100 PRO B N 1
ATOM 5644 C CA . PRO B 1 123 ? 88.840 11.603 204.036 1.00 18.18 100 PRO B CA 1
ATOM 5645 C C . PRO B 1 123 ? 90.127 10.914 204.472 1.00 16.35 100 PRO B C 1
ATOM 5646 O O . PRO B 1 123 ? 90.875 10.360 203.628 1.00 13.92 100 PRO B O 1
ATOM 5650 N N . LEU B 1 124 ? 90.315 10.911 205.779 1.00 16.33 101 LEU B N 1
ATOM 5651 C CA . LEU B 1 124 ? 91.377 10.200 206.470 1.00 16.35 101 LEU B CA 1
ATOM 5652 C C . LEU B 1 124 ? 90.737 8.952 207.013 1.00 17.22 101 LEU B C 1
ATOM 5653 O O . LEU B 1 124 ? 89.747 9.046 207.788 1.00 21.82 101 LEU B O 1
ATOM 5658 N N . GLU B 1 125 ? 91.227 7.780 206.650 1.00 14.59 102 GLU B N 1
ATOM 5659 C CA . GLU B 1 125 ? 90.639 6.496 207.066 1.00 15.63 102 GLU B CA 1
ATOM 5660 C C . GLU B 1 125 ? 91.738 5.561 207.586 1.00 14.04 102 GLU B C 1
ATOM 5661 O O . GLU B 1 125 ? 92.888 5.659 207.141 1.00 12.68 102 GLU B O 1
ATOM 5667 N N . PRO B 1 126 ? 91.400 4.640 208.471 1.00 13.64 103 PRO B N 1
ATOM 5668 C CA . PRO B 1 126 ? 92.386 3.676 208.959 1.00 12.96 103 PRO B CA 1
ATOM 5669 C C . PRO B 1 126 ? 92.557 2.469 208.080 1.00 12.13 103 PRO B C 1
ATOM 5670 O O . PRO B 1 126 ? 91.531 1.932 207.576 1.00 12.98 103 PRO B O 1
ATOM 5674 N N . PHE B 1 127 ? 93.826 2.049 207.888 1.00 11.35 104 PHE B N 1
ATOM 5675 C CA . PHE B 1 127 ? 94.134 0.875 207.056 1.00 10.93 104 PHE B CA 1
ATOM 5676 C C . PHE B 1 127 ? 95.100 -0.061 207.738 1.00 10.92 104 PHE B C 1
ATOM 5677 O O . PHE B 1 127 ? 96.077 0.401 208.309 1.00 11.57 104 PHE B O 1
ATOM 5685 N N . PRO B 1 128 ? 94.811 -1.362 207.724 1.00 11.01 105 PRO B N 1
ATOM 5686 C CA . PRO B 1 128 ? 95.629 -2.375 208.430 1.00 11.83 105 PRO B CA 1
ATOM 5687 C C . PRO B 1 128 ? 96.842 -2.735 207.546 1.00 10.53 105 PRO B C 1
ATOM 5688 O O . PRO B 1 128 ? 96.948 -3.828 207.008 1.00 10.84 105 PRO B O 1
ATOM 5692 N N . ASP B 1 129 ? 97.730 -1.768 207.393 1.00 10.12 106 ASP B N 1
ATOM 5693 C CA . ASP B 1 129 ? 98.836 -1.813 206.417 1.00 10.13 106 ASP B CA 1
ATOM 5694 C C . ASP B 1 129 ? 100.130 -2.298 207.079 1.00 10.31 106 ASP B C 1
ATOM 5695 O O . ASP B 1 129 ? 101.120 -2.469 206.343 1.00 10.29 106 ASP B O 1
ATOM 5700 N N . ILE B 1 130 ? 100.168 -2.505 208.413 1.00 9.95 107 ILE B N 1
ATOM 5701 C CA . ILE B 1 130 ? 101.425 -2.755 209.085 1.00 9.70 107 ILE B CA 1
ATOM 5702 C C . ILE B 1 130 ? 101.399 -4.150 209.696 1.00 10.00 107 ILE B C 1
ATOM 5703 O O . ILE B 1 130 ? 100.537 -4.431 210.546 1.00 11.73 107 ILE B O 1
ATOM 5708 N N . ILE B 1 131 ? 102.329 -5.004 209.326 1.00 9.19 108 ILE B N 1
ATOM 5709 C CA . ILE B 1 131 ? 102.489 -6.330 209.972 1.00 9.94 108 ILE B CA 1
ATOM 5710 C C . ILE B 1 131 ? 103.332 -6.037 211.212 1.00 11.55 108 ILE B C 1
ATOM 5711 O O . ILE B 1 131 ? 104.504 -5.791 211.104 1.00 11.26 108 ILE B O 1
ATOM 5716 N N . HIS B 1 132 ? 102.687 -6.028 212.366 1.00 11.28 109 HIS B N 1
ATOM 5717 C CA . HIS B 1 132 ? 103.258 -5.456 213.571 1.00 12.01 109 HIS B CA 1
ATOM 5718 C C . HIS B 1 132 ? 103.807 -6.564 214.482 1.00 12.47 109 HIS B C 1
ATOM 5719 O O . HIS B 1 132 ? 104.620 -7.368 214.024 1.00 16.40 109 HIS B O 1
ATOM 5726 N N . ASN B 1 133 ? 103.442 -6.582 215.754 1.00 14.29 110 ASN B N 1
ATOM 5727 C CA . ASN B 1 133 ? 104.143 -7.511 216.662 1.00 15.31 110 ASN B CA 1
ATOM 5728 C C . ASN B 1 133 ? 103.278 -8.690 217.052 1.00 15.81 110 ASN B C 1
ATOM 5729 O O . ASN B 1 133 ? 102.035 -8.713 216.827 1.00 15.53 110 ASN B O 1
ATOM 5734 N N . SER B 1 134 ? 103.995 -9.694 217.574 1.00 18.14 111 SER B N 1
ATOM 5735 C CA . SER B 1 134 ? 103.371 -10.910 218.090 1.00 19.36 111 SER B CA 1
ATOM 5736 C C . SER B 1 134 ? 102.955 -10.678 219.539 1.00 21.94 111 SER B C 1
ATOM 5737 O O . SER B 1 134 ? 103.151 -9.590 220.085 1.00 25.15 111 SER B O 1
ATOM 5740 N N . GLY B 1 135 ? 102.343 -11.677 220.146 1.00 22.71 112 GLY B N 1
ATOM 5741 C CA . GLY B 1 135 ? 101.951 -11.515 221.549 1.00 24.99 112 GLY B CA 1
ATOM 5742 C C . GLY B 1 135 ? 100.522 -11.059 221.733 1.00 26.68 112 GLY B C 1
ATOM 5743 O O . GLY B 1 135 ? 99.708 -11.162 220.813 1.00 22.84 112 GLY B O 1
ATOM 5744 N N A SER B 1 136 ? 100.215 -10.506 222.901 0.48 25.01 113 SER B N 1
ATOM 5745 N N B SER B 1 136 ? 100.211 -10.571 222.934 0.52 25.01 113 SER B N 1
ATOM 5746 C CA A SER B 1 136 ? 98.825 -10.312 223.300 0.48 25.74 113 SER B CA 1
ATOM 5747 C CA B SER B 1 136 ? 98.825 -10.288 223.319 0.52 25.91 113 SER B CA 1
ATOM 5748 C C A SER B 1 136 ? 98.330 -8.882 223.108 0.48 24.83 113 SER B C 1
ATOM 5749 C C B SER B 1 136 ? 98.389 -8.911 222.854 0.52 25.08 113 SER B C 1
ATOM 5750 O O A SER B 1 136 ? 99.030 -7.929 223.426 0.48 24.01 113 SER B O 1
ATOM 5751 O O B SER B 1 136 ? 99.215 -8.033 222.642 0.52 26.48 113 SER B O 1
ATOM 5756 N N . LEU B 1 137 ? 97.086 -8.741 222.657 1.00 24.64 114 LEU B N 1
ATOM 5757 C CA . LEU B 1 137 ? 96.494 -7.438 222.368 1.00 24.74 114 LEU B CA 1
ATOM 5758 C C . LEU B 1 137 ? 95.177 -7.266 223.127 1.00 23.55 114 LEU B C 1
ATOM 5759 O O . LEU B 1 137 ? 94.381 -8.201 223.217 1.00 24.13 114 LEU B O 1
ATOM 5764 N N . ASN B 1 138 ? 94.950 -6.058 223.607 1.00 25.88 115 ASN B N 1
ATOM 5765 C CA . ASN B 1 138 ? 93.644 -5.636 224.112 1.00 27.86 115 ASN B CA 1
ATOM 5766 C C . ASN B 1 138 ? 92.873 -4.896 223.065 1.00 28.27 115 ASN B C 1
ATOM 5767 O O . ASN B 1 138 ? 93.406 -3.973 222.477 1.00 33.46 115 ASN B O 1
ATOM 5772 N N . ILE B 1 139 ? 91.612 -5.280 222.850 1.00 28.22 116 ILE B N 1
ATOM 5773 C CA . ILE B 1 139 ? 90.778 -4.735 221.768 1.00 27.07 116 ILE B CA 1
ATOM 5774 C C . ILE B 1 139 ? 89.600 -3.974 222.354 1.00 29.19 116 ILE B C 1
ATOM 5775 O O . ILE B 1 139 ? 88.915 -4.476 223.253 1.00 28.04 116 ILE B O 1
ATOM 5780 N N . GLU B 1 140 ? 89.371 -2.769 221.851 1.00 29.75 117 GLU B N 1
ATOM 5781 C CA . GLU B 1 140 ? 88.221 -1.956 222.253 1.00 32.59 117 GLU B CA 1
ATOM 5782 C C . GLU B 1 140 ? 86.906 -2.590 221.756 1.00 31.47 117 GLU B C 1
ATOM 5783 O O . GLU B 1 140 ? 86.911 -3.539 220.959 1.00 28.91 117 GLU B O 1
ATOM 5789 N N . LYS B 1 141 ? 85.786 -2.058 222.249 1.00 30.12 118 LYS B N 1
ATOM 5790 C CA . LYS B 1 141 ? 84.465 -2.502 221.849 1.00 30.03 118 LYS B CA 1
ATOM 5791 C C . LYS B 1 141 ? 84.210 -2.186 220.359 1.00 26.77 118 LYS B C 1
ATOM 5792 O O . LYS B 1 141 ? 84.810 -1.257 219.819 1.00 29.26 118 LYS B O 1
ATOM 5798 N N . ASN B 1 142 ? 83.356 -2.972 219.706 1.00 24.90 119 ASN B N 1
ATOM 5799 C CA . ASN B 1 142 ? 82.863 -2.691 218.350 1.00 25.74 119 ASN B CA 1
ATOM 5800 C C . ASN B 1 142 ? 84.026 -2.425 217.355 1.00 24.13 119 ASN B C 1
ATOM 5801 O O . ASN B 1 142 ? 84.013 -1.457 216.611 1.00 24.45 119 ASN B O 1
ATOM 5806 N N . LYS B 1 143 ? 85.007 -3.308 217.404 1.00 23.03 120 LYS B N 1
ATOM 5807 C CA . LYS B 1 143 ? 86.226 -3.188 216.606 1.00 24.07 120 LYS B CA 1
ATOM 5808 C C . LYS B 1 143 ? 86.531 -4.469 215.842 1.00 23.67 120 LYS B C 1
ATOM 5809 O O . LYS B 1 143 ? 86.282 -5.587 216.316 1.00 23.35 120 LYS B O 1
ATOM 5815 N N . ILE B 1 144 ? 87.154 -4.273 214.676 1.00 19.19 121 ILE B N 1
ATOM 5816 C CA . ILE B 1 144 ? 87.817 -5.312 213.932 1.00 18.71 121 ILE B CA 1
ATOM 5817 C C . ILE B 1 144 ? 89.298 -5.244 214.293 1.00 17.17 121 ILE B C 1
ATOM 5818 O O . ILE B 1 144 ? 89.883 -4.131 214.401 1.00 20.27 121 ILE B O 1
ATOM 5823 N N . ALA B 1 145 ? 89.902 -6.426 214.409 1.00 17.55 122 ALA B N 1
ATOM 5824 C CA . ALA B 1 145 ? 91.351 -6.547 214.519 1.00 16.07 122 ALA B CA 1
ATOM 5825 C C . ALA B 1 145 ? 91.760 -7.820 213.875 1.00 16.25 122 ALA B C 1
ATOM 5826 O O . ALA B 1 145 ? 91.175 -8.880 214.159 1.00 18.70 122 ALA B O 1
ATOM 5828 N N . SER B 1 146 ? 92.812 -7.800 213.039 1.00 14.23 123 SER B N 1
ATOM 5829 C CA . SER B 1 146 ? 93.272 -8.986 212.369 1.00 13.73 123 SER B CA 1
ATOM 5830 C C . SER B 1 146 ? 94.720 -9.337 212.689 1.00 13.05 123 SER B C 1
ATOM 5831 O O . SER B 1 146 ? 95.501 -8.450 213.018 1.00 13.24 123 SER B O 1
ATOM 5834 N N . ALA B 1 147 ? 95.049 -10.614 212.585 1.00 14.01 124 ALA B N 1
ATOM 5835 C CA . ALA B 1 147 ? 96.419 -11.094 212.716 1.00 13.24 124 ALA B CA 1
ATOM 5836 C C . ALA B 1 147 ? 96.889 -11.796 211.476 1.00 13.61 124 ALA B C 1
ATOM 5837 O O . ALA B 1 147 ? 96.203 -12.663 210.925 1.00 14.44 124 ALA B O 1
ATOM 5839 N N . TRP B 1 148 ? 98.088 -11.423 211.024 1.00 11.71 125 TRP B N 1
ATOM 5840 C CA . TRP B 1 148 ? 98.773 -11.999 209.869 1.00 12.56 125 TRP B CA 1
ATOM 5841 C C . TRP B 1 148 ? 99.476 -13.257 210.310 1.00 13.88 125 TRP B C 1
ATOM 5842 O O . TRP B 1 148 ? 100.088 -13.258 211.395 1.00 14.28 125 TRP B O 1
ATOM 5853 N N . ILE B 1 149 ? 99.349 -14.310 209.537 1.00 13.82 126 ILE B N 1
ATOM 5854 C CA . ILE B 1 149 ? 100.006 -15.610 209.810 1.00 14.33 126 ILE B CA 1
ATOM 5855 C C . ILE B 1 149 ? 100.989 -15.879 208.711 1.00 14.46 126 ILE B C 1
ATOM 5856 O O . ILE B 1 149 ? 100.664 -15.907 207.507 1.00 13.97 126 ILE B O 1
ATOM 5861 N N . ASN B 1 150 ? 102.252 -16.097 209.070 1.00 13.46 127 ASN B N 1
ATOM 5862 C CA . ASN B 1 150 ? 103.268 -16.441 208.115 1.00 14.56 127 ASN B CA 1
ATOM 5863 C C . ASN B 1 150 ? 103.832 -17.820 208.413 1.00 14.71 127 ASN B C 1
ATOM 5864 O O . ASN B 1 150 ? 104.271 -18.037 209.521 1.00 15.17 127 ASN B O 1
ATOM 5869 N N . ILE B 1 151 ? 103.803 -18.715 207.443 1.00 14.30 128 ILE B N 1
ATOM 5870 C CA . ILE B 1 151 ? 104.310 -20.072 207.586 1.00 15.02 128 ILE B CA 1
ATOM 5871 C C . ILE B 1 151 ? 105.537 -20.240 206.725 1.00 14.76 128 ILE B C 1
ATOM 5872 O O . ILE B 1 151 ? 105.467 -20.199 205.469 1.00 14.83 128 ILE B O 1
ATOM 5877 N N A LYS B 1 152 ? 106.699 -20.436 207.365 0.55 14.47 129 LYS B N 1
ATOM 5878 N N B LYS B 1 152 ? 106.699 -20.399 207.367 0.45 14.45 129 LYS B N 1
ATOM 5879 C CA A LYS B 1 152 ? 107.939 -20.649 206.617 0.55 15.56 129 LYS B CA 1
ATOM 5880 C CA B LYS B 1 152 ? 107.905 -20.703 206.612 0.45 15.40 129 LYS B CA 1
ATOM 5881 C C A LYS B 1 152 ? 108.265 -22.146 206.519 0.55 16.29 129 LYS B C 1
ATOM 5882 C C B LYS B 1 152 ? 108.026 -22.220 206.521 0.45 15.54 129 LYS B C 1
ATOM 5883 O O A LYS B 1 152 ? 108.605 -22.779 207.534 0.55 17.93 129 LYS B O 1
ATOM 5884 O O B LYS B 1 152 ? 107.902 -22.949 207.519 0.45 15.23 129 LYS B O 1
ATOM 5895 N N . ILE B 1 153 ? 108.203 -22.703 205.320 1.00 14.23 130 ILE B N 1
ATOM 5896 C CA . ILE B 1 153 ? 108.486 -24.134 205.094 1.00 15.41 130 ILE B CA 1
ATOM 5897 C C . ILE B 1 153 ? 110.008 -24.282 205.103 1.00 15.00 130 ILE B C 1
ATOM 5898 O O . ILE B 1 153 ? 110.703 -23.744 204.237 1.00 16.17 130 ILE B O 1
ATOM 5903 N N . PRO B 1 154 ? 110.561 -25.123 206.037 1.00 14.75 131 PRO B N 1
ATOM 5904 C CA . PRO B 1 154 ? 112.009 -25.279 206.013 1.00 15.47 131 PRO B CA 1
ATOM 5905 C C . PRO B 1 154 ? 112.537 -25.761 204.678 1.00 14.38 131 PRO B C 1
ATOM 5906 O O . PRO B 1 154 ? 111.849 -26.507 203.949 1.00 13.69 131 PRO B O 1
ATOM 5910 N N . ARG B 1 155 ? 113.751 -25.390 204.322 1.00 14.51 132 ARG B N 1
ATOM 5911 C CA . ARG B 1 155 ? 114.401 -25.809 203.085 1.00 13.92 132 ARG B CA 1
ATOM 5912 C C . ARG B 1 155 ? 114.742 -27.328 203.035 1.00 14.63 132 ARG B C 1
ATOM 5913 O O . ARG B 1 155 ? 115.074 -27.871 201.994 1.00 15.62 132 ARG B O 1
ATOM 5921 N N . ASN B 1 156 ? 114.711 -27.947 204.213 1.00 13.81 133 ASN B N 1
ATOM 5922 C CA . ASN B 1 156 ? 114.911 -29.385 204.301 1.00 15.40 133 ASN B CA 1
ATOM 5923 C C . ASN B 1 156 ? 113.678 -30.072 204.823 1.00 16.85 133 ASN B C 1
ATOM 5924 O O . ASN B 1 156 ? 113.762 -31.198 205.305 1.00 17.33 133 ASN B O 1
ATOM 5929 N N . ALA B 1 157 ? 112.493 -29.470 204.688 1.00 15.79 134 ALA B N 1
ATOM 5930 C CA . ALA B 1 157 ? 111.233 -30.155 205.008 1.00 17.35 134 ALA B CA 1
ATOM 5931 C C . ALA B 1 157 ? 110.996 -31.312 204.057 1.00 15.70 134 ALA B C 1
ATOM 5932 O O . ALA B 1 157 ? 111.453 -31.264 202.916 1.00 18.15 134 ALA B O 1
ATOM 5934 N N . LYS B 1 158 ? 110.323 -32.342 204.570 1.00 18.88 135 LYS B N 1
ATOM 5935 C CA . LYS B 1 158 ? 109.939 -33.478 203.732 1.00 19.90 135 LYS B CA 1
ATOM 5936 C C . LYS B 1 158 ? 108.597 -33.148 203.048 1.00 19.19 135 LYS B C 1
ATOM 5937 O O . LYS B 1 158 ? 107.788 -32.419 203.626 1.00 21.90 135 LYS B O 1
ATOM 5943 N N . PRO B 1 159 ? 108.382 -33.708 201.856 1.00 19.23 136 PRO B N 1
ATOM 5944 C CA . PRO B 1 159 ? 107.036 -33.528 201.244 1.00 20.65 136 PRO B CA 1
ATOM 5945 C C . PRO B 1 159 ? 105.951 -34.203 202.048 1.00 22.99 136 PRO B C 1
ATOM 5946 O O . PRO B 1 159 ? 106.201 -35.037 202.917 1.00 23.24 136 PRO B O 1
ATOM 5950 N N . GLY B 1 160 ? 104.717 -33.822 201.763 1.00 20.92 137 GLY B N 1
ATOM 5951 C CA . GLY B 1 160 ? 103.567 -34.468 202.328 1.00 19.76 137 GLY B CA 1
ATOM 5952 C C . GLY B 1 160 ? 102.506 -33.486 202.747 1.00 19.75 137 GLY B C 1
ATOM 5953 O O . GLY B 1 160 ? 102.626 -32.286 202.493 1.00 22.76 137 GLY B O 1
ATOM 5954 N N . ILE B 1 161 ? 101.434 -33.987 203.326 1.00 19.41 138 ILE B N 1
ATOM 5955 C CA . ILE B 1 161 ? 100.317 -33.184 203.714 1.00 19.95 138 ILE B CA 1
ATOM 5956 C C . ILE B 1 161 ? 100.384 -32.983 205.204 1.00 20.49 138 ILE B C 1
ATOM 5957 O O . ILE B 1 161 ? 100.243 -33.958 205.994 1.00 23.84 138 ILE B O 1
ATOM 5962 N N . TYR B 1 162 ? 100.680 -31.738 205.610 1.00 20.20 139 TYR B N 1
ATOM 5963 C CA . TYR B 1 162 ? 100.843 -31.369 207.005 1.00 18.76 139 TYR B CA 1
ATOM 5964 C C . TYR B 1 162 ? 99.605 -30.779 207.636 1.00 19.72 139 TYR B C 1
ATOM 5965 O O . TYR B 1 162 ? 98.917 -29.913 207.033 1.00 23.13 139 TYR B O 1
ATOM 5974 N N . ASN B 1 163 ? 99.329 -31.161 208.870 1.00 19.01 140 ASN B N 1
ATOM 5975 C CA . ASN B 1 163 ? 98.240 -30.664 209.637 1.00 18.99 140 ASN B CA 1
ATOM 5976 C C . ASN B 1 163 ? 98.619 -30.030 210.951 1.00 19.78 140 ASN B C 1
ATOM 5977 O O . ASN B 1 163 ? 99.514 -30.502 211.672 1.00 21.23 140 ASN B O 1
ATOM 5982 N N . GLY B 1 164 ? 97.882 -29.005 211.313 1.00 19.44 141 GLY B N 1
ATOM 5983 C CA . GLY B 1 164 ? 98.103 -28.253 212.525 1.00 19.93 141 GLY B CA 1
ATOM 5984 C C . GLY B 1 164 ? 96.958 -27.358 212.870 1.00 19.90 141 GLY B C 1
ATOM 5985 O O . GLY B 1 164 ? 95.926 -27.330 212.185 1.00 21.40 141 GLY B O 1
ATOM 5986 N N . SER B 1 165 ? 97.096 -26.606 213.931 1.00 20.27 142 SER B N 1
ATOM 5987 C CA . SER B 1 165 ? 95.998 -25.786 214.381 1.00 22.39 142 SER B CA 1
ATOM 5988 C C . SER B 1 165 ? 96.458 -24.473 214.925 1.00 23.78 142 SER B C 1
ATOM 5989 O O . SER B 1 165 ? 97.527 -24.382 215.531 1.00 25.82 142 SER B O 1
ATOM 5992 N N . ILE B 1 166 ? 95.633 -23.445 214.728 1.00 22.05 143 ILE B N 1
ATOM 5993 C CA . ILE B 1 166 ? 95.812 -22.156 215.381 1.00 21.96 143 ILE B CA 1
ATOM 5994 C C . ILE B 1 166 ? 94.723 -21.873 216.368 1.00 23.05 143 ILE B C 1
ATOM 5995 O O . ILE B 1 166 ? 93.561 -21.980 216.048 1.00 23.16 143 ILE B O 1
ATOM 6000 N N . GLU B 1 167 ? 95.095 -21.475 217.577 1.00 23.04 144 GLU B N 1
ATOM 6001 C CA . GLU B 1 167 ? 94.168 -21.288 218.669 1.00 25.21 144 GLU B CA 1
ATOM 6002 C C . GLU B 1 167 ? 94.080 -19.843 219.078 1.00 23.80 144 GLU B C 1
ATOM 6003 O O . GLU B 1 167 ? 95.114 -19.150 219.182 1.00 25.62 144 GLU B O 1
ATOM 6009 N N . VAL B 1 168 ? 92.875 -19.332 219.249 1.00 22.00 145 VAL B N 1
ATOM 6010 C CA . VAL B 1 168 ? 92.672 -17.980 219.703 1.00 20.36 145 VAL B CA 1
ATOM 6011 C C . VAL B 1 168 ? 92.059 -18.008 221.069 1.00 23.90 145 VAL B C 1
ATOM 6012 O O . VAL B 1 168 ? 91.037 -18.658 221.245 1.00 22.72 145 VAL B O 1
ATOM 6016 N N . THR B 1 169 ? 92.682 -17.318 222.015 1.00 24.89 146 THR B N 1
ATOM 6017 C CA . THR B 1 169 ? 92.171 -17.190 223.395 1.00 25.55 146 THR B CA 1
ATOM 6018 C C . THR B 1 169 ? 92.084 -15.733 223.841 1.00 26.31 146 THR B C 1
ATOM 6019 O O . THR B 1 169 ? 92.741 -14.834 223.268 1.00 25.48 146 THR B O 1
ATOM 6023 N N . ALA B 1 170 ? 91.289 -15.469 224.883 1.00 24.30 147 ALA B N 1
ATOM 6024 C CA . ALA B 1 170 ? 91.210 -14.153 225.445 1.00 25.04 147 ALA B CA 1
ATOM 6025 C C . ALA B 1 170 ? 90.677 -14.288 226.886 1.00 27.87 147 ALA B C 1
ATOM 6026 O O . ALA B 1 170 ? 90.062 -15.300 227.214 1.00 29.65 147 ALA B O 1
ATOM 6028 N N . ASP B 1 171 ? 90.897 -13.275 227.699 1.00 29.81 148 ASP B N 1
ATOM 6029 C CA . ASP B 1 171 ? 90.406 -13.320 229.082 1.00 32.48 148 ASP B CA 1
ATOM 6030 C C . ASP B 1 171 ? 88.893 -13.533 229.161 1.00 35.29 148 ASP B C 1
ATOM 6031 O O . ASP B 1 171 ? 88.431 -14.467 229.822 1.00 35.90 148 ASP B O 1
ATOM 6036 N N . GLU B 1 172 ? 88.126 -12.698 228.469 1.00 37.89 149 GLU B N 1
ATOM 6037 C CA . GLU B 1 172 ? 86.652 -12.774 228.565 1.00 41.44 149 GLU B CA 1
ATOM 6038 C C . GLU B 1 172 ? 86.005 -13.846 227.655 1.00 41.22 149 GLU B C 1
ATOM 6039 O O . GLU B 1 172 ? 84.782 -13.959 227.620 1.00 47.54 149 GLU B O 1
ATOM 6045 N N . LEU B 1 173 ? 86.805 -14.634 226.937 1.00 39.68 150 LEU B N 1
ATOM 6046 C CA . LEU B 1 173 ? 86.288 -15.638 226.011 1.00 38.48 150 LEU B CA 1
ATOM 6047 C C . LEU B 1 173 ? 86.290 -17.013 226.685 1.00 38.03 150 LEU B C 1
ATOM 6048 O O . LEU B 1 173 ? 87.356 -17.574 226.956 1.00 37.37 150 LEU B O 1
ATOM 6053 N N . GLU B 1 174 ? 85.100 -17.549 226.958 1.00 39.31 151 GLU B N 1
ATOM 6054 C CA . GLU B 1 174 ? 84.959 -18.830 227.657 1.00 39.42 151 GLU B CA 1
ATOM 6055 C C . GLU B 1 174 ? 85.521 -20.025 226.876 1.00 40.19 151 GLU B C 1
ATOM 6056 O O . GLU B 1 174 ? 86.321 -20.792 227.414 1.00 42.45 151 GLU B O 1
ATOM 6058 N N . LYS B 1 175 ? 85.087 -20.200 225.624 1.00 38.74 152 LYS B N 1
ATOM 6059 C CA . LYS B 1 175 ? 85.598 -21.266 224.751 1.00 39.08 152 LYS B CA 1
ATOM 6060 C C . LYS B 1 175 ? 86.570 -20.659 223.732 1.00 38.23 152 LYS B C 1
ATOM 6061 O O . LYS B 1 175 ? 86.202 -19.720 223.027 1.00 39.88 152 LYS B O 1
ATOM 6063 N N . SER B 1 176 ? 87.776 -21.221 223.645 1.00 37.07 153 SER B N 1
ATOM 6064 C CA . SER B 1 176 ? 88.794 -20.749 222.702 1.00 33.72 153 SER B CA 1
ATOM 6065 C C . SER B 1 176 ? 88.386 -21.171 221.298 1.00 31.76 153 SER B C 1
ATOM 6066 O O . SER B 1 176 ? 87.671 -22.143 221.133 1.00 34.82 153 SER B O 1
ATOM 6069 N N . TYR B 1 177 ? 88.827 -20.422 220.292 1.00 26.87 154 TYR B N 1
ATOM 6070 C CA . TYR B 1 177 ? 88.678 -20.858 218.904 1.00 26.25 154 TYR B CA 1
ATOM 6071 C C . TYR B 1 177 ? 89.864 -21.699 218.543 1.00 26.76 154 TYR B C 1
ATOM 6072 O O . TYR B 1 177 ? 91.018 -21.359 218.933 1.00 27.78 154 TYR B O 1
ATOM 6081 N N . THR B 1 178 ? 89.617 -22.778 217.812 1.00 24.66 155 THR B N 1
ATOM 6082 C CA . THR B 1 178 ? 90.619 -23.619 217.175 1.00 25.06 155 THR B CA 1
ATOM 6083 C C . THR B 1 178 ? 90.331 -23.594 215.674 1.00 26.56 155 THR B C 1
ATOM 6084 O O . THR B 1 178 ? 89.233 -23.962 215.222 1.00 27.04 155 THR B O 1
ATOM 6088 N N . PHE B 1 179 ? 91.325 -23.172 214.899 1.00 22.18 156 PHE B N 1
ATOM 6089 C CA . PHE B 1 179 ? 91.273 -23.243 213.443 1.00 20.77 156 PHE B CA 1
ATOM 6090 C C . PHE B 1 179 ? 92.132 -24.324 212.852 1.00 20.58 156 PHE B C 1
ATOM 6091 O O . PHE B 1 179 ? 93.296 -24.460 213.224 1.00 20.01 156 PHE B O 1
ATOM 6099 N N A ASP B 1 180 ? 91.559 -25.077 211.917 0.44 19.37 157 ASP B N 1
ATOM 6100 N N B ASP B 1 180 ? 91.568 -25.062 211.898 0.56 19.50 157 ASP B N 1
ATOM 6101 C CA A ASP B 1 180 ? 92.174 -26.250 211.341 0.44 20.89 157 ASP B CA 1
ATOM 6102 C CA B ASP B 1 180 ? 92.193 -26.239 211.347 0.56 21.62 157 ASP B CA 1
ATOM 6103 C C A ASP B 1 180 ? 92.959 -25.789 210.125 0.44 20.82 157 ASP B C 1
ATOM 6104 C C B ASP B 1 180 ? 92.976 -25.865 210.091 0.56 21.13 157 ASP B C 1
ATOM 6105 O O A ASP B 1 180 ? 92.368 -25.374 209.122 0.44 21.27 157 ASP B O 1
ATOM 6106 O O B ASP B 1 180 ? 92.418 -25.635 209.007 0.56 21.42 157 ASP B O 1
ATOM 6115 N N . TYR B 1 181 ? 94.285 -25.784 210.240 1.00 19.69 158 TYR B N 1
ATOM 6116 C CA . TYR B 1 181 ? 95.182 -25.495 209.108 1.00 19.29 158 TYR B CA 1
ATOM 6117 C C . TYR B 1 181 ? 95.855 -26.714 208.513 1.00 19.32 158 TYR B C 1
ATOM 6118 O O . TYR B 1 181 ? 96.342 -27.615 209.260 1.00 20.72 158 TYR B O 1
ATOM 6127 N N . SER B 1 182 ? 95.967 -26.784 207.195 1.00 19.28 159 SER B N 1
ATOM 6128 C CA . SER B 1 182 ? 96.754 -27.787 206.537 1.00 19.96 159 SER B CA 1
ATOM 6129 C C . SER B 1 182 ? 97.409 -27.244 205.313 1.00 19.54 159 SER B C 1
ATOM 6130 O O . SER B 1 182 ? 96.962 -26.242 204.742 1.00 20.95 159 SER B O 1
ATOM 6133 N N . PHE B 1 183 ? 98.492 -27.866 204.923 1.00 18.51 160 PHE B N 1
ATOM 6134 C CA . PHE B 1 183 ? 99.136 -27.587 203.667 1.00 18.78 160 PHE B CA 1
ATOM 6135 C C . PHE B 1 183 ? 99.845 -28.815 203.124 1.00 22.00 160 PHE B C 1
ATOM 6136 O O . PHE B 1 183 ? 100.385 -29.662 203.932 1.00 19.10 160 PHE B O 1
ATOM 6144 N N . GLU B 1 184 ? 99.992 -28.850 201.823 1.00 18.38 161 GLU B N 1
ATOM 6145 C CA . GLU B 1 184 ? 100.770 -29.845 201.158 1.00 19.34 161 GLU B CA 1
ATOM 6146 C C . GLU B 1 184 ? 102.076 -29.264 200.722 1.00 19.44 161 GLU B C 1
ATOM 6147 O O . GLU B 1 184 ? 102.111 -28.285 199.958 1.00 19.61 161 GLU B O 1
ATOM 6153 N N . VAL B 1 185 ? 103.165 -29.948 201.091 1.00 17.46 162 VAL B N 1
ATOM 6154 C CA . VAL B 1 185 ? 104.481 -29.619 200.604 1.00 18.39 162 VAL B CA 1
ATOM 6155 C C . VAL B 1 185 ? 104.775 -30.551 199.473 1.00 18.57 162 VAL B C 1
ATOM 6156 O O . VAL B 1 185 ? 104.824 -31.768 199.659 1.00 17.52 162 VAL B O 1
ATOM 6160 N N . LEU B 1 186 ? 104.931 -29.985 198.302 1.00 17.93 163 LEU B N 1
ATOM 6161 C CA . LEU B 1 186 ? 105.344 -30.667 197.137 1.00 18.54 163 LEU B CA 1
ATOM 6162 C C . LEU B 1 186 ? 106.850 -30.958 197.154 1.00 18.39 163 LEU B C 1
ATOM 6163 O O . LEU B 1 186 ? 107.643 -30.146 197.659 1.00 17.86 163 LEU B O 1
ATOM 6168 N N . ASN B 1 187 ? 107.267 -32.042 196.517 1.00 17.45 164 ASN B N 1
ATOM 6169 C CA . ASN B 1 187 ? 108.676 -32.454 196.448 1.00 17.79 164 ASN B CA 1
ATOM 6170 C C . ASN B 1 187 ? 109.495 -31.761 195.396 1.00 16.94 164 ASN B C 1
ATOM 6171 O O . ASN B 1 187 ? 110.129 -32.349 194.497 1.00 18.40 164 ASN B O 1
ATOM 6176 N N . LEU B 1 188 ? 109.502 -30.413 195.501 1.00 15.39 165 LEU B N 1
ATOM 6177 C CA . LEU B 1 188 ? 110.374 -29.557 194.729 1.00 16.32 165 LEU B CA 1
ATOM 6178 C C . LEU B 1 188 ? 110.828 -28.456 195.694 1.00 14.52 165 LEU B C 1
ATOM 6179 O O . LEU B 1 188 ? 110.115 -28.140 196.607 1.00 14.92 165 LEU B O 1
ATOM 6184 N N . VAL B 1 189 ? 112.012 -27.925 195.424 1.00 15.88 166 VAL B N 1
ATOM 6185 C CA . VAL B 1 189 ? 112.618 -26.904 196.310 1.00 15.75 166 VAL B CA 1
ATOM 6186 C C . VAL B 1 189 ? 112.483 -25.523 195.677 1.00 13.49 166 VAL B C 1
ATOM 6187 O O . VAL B 1 189 ? 112.942 -25.259 194.548 1.00 14.29 166 VAL B O 1
ATOM 6191 N N . GLN B 1 190 ? 111.862 -24.658 196.432 1.00 14.00 167 GLN B N 1
ATOM 6192 C CA . GLN B 1 190 ? 111.826 -23.208 196.058 1.00 13.85 167 GLN B CA 1
ATOM 6193 C C . GLN B 1 190 ? 113.224 -22.679 195.794 1.00 15.54 167 GLN B C 1
ATOM 6194 O O . GLN B 1 190 ? 114.096 -22.802 196.662 1.00 14.11 167 GLN B O 1
ATOM 6200 N N . PRO B 1 191 ? 113.502 -22.108 194.613 1.00 15.71 168 PRO B N 1
ATOM 6201 C CA . PRO B 1 191 ? 114.854 -21.623 194.389 1.00 15.78 168 PRO B CA 1
ATOM 6202 C C . PRO B 1 191 ? 115.247 -20.517 195.380 1.00 16.42 168 PRO B C 1
ATOM 6203 O O . PRO B 1 191 ? 114.396 -19.734 195.791 1.00 14.16 168 PRO B O 1
ATOM 6207 N N . LEU B 1 192 ? 116.513 -20.523 195.779 1.00 16.11 169 LEU B N 1
ATOM 6208 C CA . LEU B 1 192 ? 117.051 -19.345 196.437 1.00 16.66 169 LEU B CA 1
ATOM 6209 C C . LEU B 1 192 ? 117.053 -18.209 195.432 1.00 16.31 169 LEU B C 1
ATOM 6210 O O . LEU B 1 192 ? 117.282 -18.416 194.254 1.00 15.04 169 LEU B O 1
ATOM 6215 N N . PRO B 1 193 ? 116.873 -16.963 195.896 1.00 17.81 170 PRO B N 1
ATOM 6216 C CA . PRO B 1 193 ? 116.925 -15.832 194.941 1.00 17.08 170 PRO B CA 1
ATOM 6217 C C . PRO B 1 193 ? 118.123 -15.817 194.027 1.00 18.39 170 PRO B C 1
ATOM 6218 O O . PRO B 1 193 ? 118.004 -15.598 192.814 1.00 15.83 170 PRO B O 1
ATOM 6222 N N . SER B 1 194 ? 119.315 -16.079 194.556 1.00 17.13 171 SER B N 1
ATOM 6223 C CA . SER B 1 194 ? 120.514 -16.034 193.715 1.00 19.86 171 SER B CA 1
ATOM 6224 C C . SER B 1 194 ? 120.577 -17.111 192.627 1.00 18.08 171 SER B C 1
ATOM 6225 O O . SER B 1 194 ? 121.361 -16.982 191.672 1.00 22.30 171 SER B O 1
ATOM 6228 N N . GLU B 1 195 ? 119.733 -18.145 192.743 1.00 19.43 172 GLU B N 1
ATOM 6229 C CA . GLU B 1 195 ? 119.645 -19.264 191.754 1.00 17.79 172 GLU B CA 1
ATOM 6230 C C . GLU B 1 195 ? 118.712 -18.929 190.626 1.00 20.27 172 GLU B C 1
ATOM 6231 O O . GLU B 1 195 ? 118.598 -19.703 189.673 1.00 26.21 172 GLU B O 1
ATOM 6237 N N . THR B 1 196 ? 118.003 -17.801 190.725 1.00 15.88 173 THR B N 1
ATOM 6238 C CA . THR B 1 196 ? 117.041 -17.397 189.686 1.00 14.86 173 THR B CA 1
ATOM 6239 C C . THR B 1 196 ? 117.565 -16.320 188.725 1.00 14.59 173 THR B C 1
ATOM 6240 O O . THR B 1 196 ? 118.627 -15.757 188.937 1.00 14.43 173 THR B O 1
ATOM 6244 N N A ASN B 1 197 ? 116.802 -16.057 187.666 0.66 13.58 174 ASN B N 1
ATOM 6245 N N B ASN B 1 197 ? 116.852 -16.056 187.630 0.34 14.11 174 ASN B N 1
ATOM 6246 C CA A ASN B 1 197 ? 117.061 -14.954 186.753 0.66 13.80 174 ASN B CA 1
ATOM 6247 C CA B ASN B 1 197 ? 117.158 -14.874 186.812 0.34 14.25 174 ASN B CA 1
ATOM 6248 C C A ASN B 1 197 ? 116.125 -13.752 186.957 0.66 13.11 174 ASN B C 1
ATOM 6249 C C B ASN B 1 197 ? 116.114 -13.770 186.949 0.34 13.28 174 ASN B C 1
ATOM 6250 O O A ASN B 1 197 ? 116.067 -12.858 186.117 0.66 12.84 174 ASN B O 1
ATOM 6251 O O B ASN B 1 197 ? 115.926 -12.982 186.033 0.34 13.10 174 ASN B O 1
ATOM 6260 N N . THR B 1 198 ? 115.478 -13.704 188.112 1.00 11.95 175 THR B N 1
ATOM 6261 C CA . THR B 1 198 ? 114.568 -12.598 188.431 1.00 10.85 175 THR B CA 1
ATOM 6262 C C . THR B 1 198 ? 115.299 -11.393 188.890 1.00 10.99 175 THR B C 1
ATOM 6263 O O . THR B 1 198 ? 116.173 -11.470 189.735 1.00 11.69 175 THR B O 1
ATOM 6267 N N . GLN B 1 199 ? 114.931 -10.258 188.284 1.00 9.53 176 GLN B N 1
ATOM 6268 C CA . GLN B 1 199 ? 115.512 -8.950 188.610 1.00 9.43 176 GLN B CA 1
ATOM 6269 C C . GLN B 1 199 ? 114.499 -8.215 189.460 1.00 9.95 176 GLN B C 1
ATOM 6270 O O . GLN B 1 199 ? 113.363 -7.983 189.087 1.00 9.65 176 GLN B O 1
ATOM 6276 N N . ILE B 1 200 ? 114.950 -7.748 190.618 1.00 9.29 177 ILE B N 1
ATOM 6277 C CA . ILE B 1 200 ? 114.150 -6.910 191.505 1.00 10.51 177 ILE B CA 1
ATOM 6278 C C . ILE B 1 200 ? 115.001 -5.702 191.879 1.00 10.61 177 ILE B C 1
ATOM 6279 O O . ILE B 1 200 ? 116.185 -5.851 192.286 1.00 10.18 177 ILE B O 1
ATOM 6284 N N . GLU B 1 201 ? 114.408 -4.509 191.787 1.00 9.20 178 GLU B N 1
ATOM 6285 C CA . GLU B 1 201 ? 115.088 -3.275 192.145 1.00 9.27 178 GLU B CA 1
ATOM 6286 C C . GLU B 1 201 ? 114.095 -2.404 192.914 1.00 9.46 178 GLU B C 1
ATOM 6287 O O . GLU B 1 201 ? 113.136 -1.943 192.337 1.00 9.38 178 GLU B O 1
ATOM 6293 N N . PHE B 1 202 ? 114.387 -2.123 194.174 1.00 8.75 179 PHE B N 1
ATOM 6294 C CA . PHE B 1 202 ? 113.617 -1.157 194.984 1.00 8.61 179 PHE B CA 1
ATOM 6295 C C . PHE B 1 202 ? 114.563 -0.089 195.484 1.00 8.96 179 PHE B C 1
ATOM 6296 O O . PHE B 1 202 ? 115.655 -0.406 195.909 1.00 10.88 179 PHE B O 1
ATOM 6304 N N . TRP B 1 203 ? 114.197 1.165 195.316 1.00 8.29 180 TRP B N 1
ATOM 6305 C CA . TRP B 1 203 ? 115.096 2.279 195.656 1.00 8.36 180 TRP B CA 1
ATOM 6306 C C . TRP B 1 203 ? 115.058 2.571 197.131 1.00 8.49 180 TRP B C 1
ATOM 6307 O O . TRP B 1 203 ? 113.999 2.782 197.738 1.00 8.29 180 TRP B O 1
ATOM 6318 N N . GLN B 1 204 ? 116.261 2.552 197.712 1.00 8.86 181 GLN B N 1
ATOM 6319 C CA A GLN B 1 204 ? 116.531 2.745 199.124 0.55 8.84 181 GLN B CA 1
ATOM 6320 C CA B GLN B 1 204 ? 116.441 2.802 199.144 0.45 8.75 181 GLN B CA 1
ATOM 6321 C C . GLN B 1 204 ? 116.900 4.215 199.326 1.00 8.40 181 GLN B C 1
ATOM 6322 O O . GLN B 1 204 ? 117.509 4.837 198.453 1.00 9.61 181 GLN B O 1
ATOM 6333 N N . HIS B 1 205 ? 116.600 4.727 200.534 1.00 8.81 182 HIS B N 1
ATOM 6334 C CA . HIS B 1 205 ? 116.824 6.133 200.908 1.00 8.85 182 HIS B CA 1
ATOM 6335 C C . HIS B 1 205 ? 117.473 6.180 202.291 1.00 9.34 182 HIS B C 1
ATOM 6336 O O . HIS B 1 205 ? 116.814 6.423 203.285 1.00 9.31 182 HIS B O 1
ATOM 6343 N N . PRO B 1 206 ? 118.762 5.857 202.350 1.00 9.28 183 PRO B N 1
ATOM 6344 C CA . PRO B 1 206 ? 119.391 5.649 203.661 1.00 9.18 183 PRO B CA 1
ATOM 6345 C C . PRO B 1 206 ? 119.450 6.925 204.492 1.00 9.12 183 PRO B C 1
ATOM 6346 O O . PRO B 1 206 ? 119.559 6.839 205.732 1.00 9.31 183 PRO B O 1
ATOM 6350 N N . TYR B 1 207 ? 119.416 8.091 203.863 1.00 9.06 184 TYR B N 1
ATOM 6351 C CA . TYR B 1 207 ? 119.378 9.319 204.654 1.00 9.38 184 TYR B CA 1
ATOM 6352 C C . TYR B 1 207 ? 118.027 9.516 205.343 1.00 9.94 184 TYR B C 1
ATOM 6353 O O . TYR B 1 207 ? 117.929 10.257 206.327 1.00 10.28 184 TYR B O 1
ATOM 6362 N N . THR B 1 208 ? 116.958 8.964 204.794 1.00 8.94 185 THR B N 1
ATOM 6363 C CA . THR B 1 208 ? 115.639 8.956 205.441 1.00 8.97 185 THR B CA 1
ATOM 6364 C C . THR B 1 208 ? 115.650 8.116 206.693 1.00 8.66 185 THR B C 1
ATOM 6365 O O . THR B 1 208 ? 115.106 8.503 207.731 1.00 9.18 185 THR B O 1
ATOM 6369 N N . ILE B 1 209 ? 116.263 6.934 206.600 1.00 9.27 186 ILE B N 1
ATOM 6370 C CA . ILE B 1 209 ? 116.486 6.083 207.776 1.00 9.80 186 ILE B CA 1
ATOM 6371 C C . ILE B 1 209 ? 117.236 6.865 208.833 1.00 10.45 186 ILE B C 1
ATOM 6372 O O . ILE B 1 209 ? 116.839 6.862 210.007 1.00 10.89 186 ILE B O 1
ATOM 6377 N N . ALA B 1 210 ? 118.255 7.598 208.418 1.00 9.54 187 ALA B N 1
ATOM 6378 C CA . ALA B 1 210 ? 119.005 8.441 209.376 1.00 9.92 187 ALA B CA 1
ATOM 6379 C C . ALA B 1 210 ? 118.119 9.448 210.041 1.00 10.56 187 ALA B C 1
ATOM 6380 O O . ALA B 1 210 ? 118.217 9.658 211.245 1.00 11.09 187 ALA B O 1
ATOM 6382 N N . ARG B 1 211 ? 117.322 10.143 209.247 1.00 9.70 188 ARG B N 1
ATOM 6383 C CA . ARG B 1 211 ? 116.451 11.180 209.828 1.00 9.98 188 ARG B CA 1
ATOM 6384 C C . ARG B 1 211 ? 115.526 10.561 210.846 1.00 10.44 188 ARG B C 1
ATOM 6385 O O . ARG B 1 211 ? 115.373 11.038 212.016 1.00 11.68 188 ARG B O 1
ATOM 6393 N N . TYR B 1 212 ? 114.878 9.477 210.433 1.00 10.20 189 TYR B N 1
ATOM 6394 C CA . TYR B 1 212 ? 113.895 8.882 211.327 1.00 10.74 189 TYR B CA 1
ATOM 6395 C C . TYR B 1 212 ? 114.481 8.429 212.661 1.00 11.05 189 TYR B C 1
ATOM 6396 O O . TYR B 1 212 ? 113.823 8.609 213.721 1.00 12.55 189 TYR B O 1
ATOM 6405 N N . TYR B 1 213 ? 115.648 7.843 212.605 1.00 10.90 190 TYR B N 1
ATOM 6406 C CA . TYR B 1 213 ? 116.302 7.221 213.789 1.00 11.55 190 TYR B CA 1
ATOM 6407 C C . TYR B 1 213 ? 117.308 8.186 214.443 1.00 13.10 190 TYR B C 1
ATOM 6408 O O . TYR B 1 213 ? 118.085 7.770 215.304 1.00 14.69 190 TYR B O 1
ATOM 6417 N N . LYS B 1 214 ? 117.245 9.448 214.062 1.00 14.43 191 LYS B N 1
ATOM 6418 C CA . LYS B 1 214 ? 117.962 10.527 214.787 1.00 15.19 191 LYS B CA 1
ATOM 6419 C C . LYS B 1 214 ? 119.462 10.391 214.674 1.00 14.81 191 LYS B C 1
ATOM 6420 O O . LYS B 1 214 ? 120.230 10.600 215.651 1.00 16.36 191 LYS B O 1
ATOM 6426 N N . ILE B 1 215 ? 119.945 9.979 213.514 1.00 13.53 192 ILE B N 1
ATOM 6427 C CA . ILE B 1 215 ? 121.366 9.864 213.234 1.00 14.56 192 ILE B CA 1
ATOM 6428 C C . ILE B 1 215 ? 121.843 11.248 212.768 1.00 14.46 192 ILE B C 1
ATOM 6429 O O . ILE B 1 215 ? 121.360 11.757 211.743 1.00 15.31 192 ILE B O 1
ATOM 6434 N N . CYS B 1 216 ? 122.836 11.806 213.474 1.00 14.17 193 CYS B N 1
ATOM 6435 C CA . CYS B 1 216 ? 123.414 13.110 213.116 1.00 17.29 193 CYS B CA 1
ATOM 6436 C C . CYS B 1 216 ? 124.319 12.983 211.937 1.00 15.61 193 CYS B C 1
ATOM 6437 O O . CYS B 1 216 ? 124.876 11.913 211.647 1.00 15.51 193 CYS B O 1
ATOM 6440 N N . LYS B 1 217 ? 124.606 14.138 211.315 1.00 15.70 194 LYS B N 1
ATOM 6441 C CA . LYS B 1 217 ? 125.450 14.164 210.113 1.00 18.84 194 LYS B CA 1
ATOM 6442 C C . LYS B 1 217 ? 126.790 13.462 210.271 1.00 17.90 194 LYS B C 1
ATOM 6443 O O . LYS B 1 217 ? 127.201 12.694 209.406 1.00 18.60 194 LYS B O 1
ATOM 6449 N N . GLU B 1 218 ? 127.496 13.682 211.386 1.00 18.43 195 GLU B N 1
ATOM 6450 C CA . GLU B 1 218 ? 128.803 13.102 211.540 1.00 21.48 195 GLU B CA 1
ATOM 6451 C C . GLU B 1 218 ? 128.766 11.585 211.671 1.00 17.87 195 GLU B C 1
ATOM 6452 O O . GLU B 1 218 ? 129.748 10.913 211.420 1.00 18.68 195 GLU B O 1
ATOM 6458 N N . ASP B 1 219 ? 127.575 11.039 212.010 1.00 16.35 196 ASP B N 1
ATOM 6459 C CA . ASP B 1 219 ? 127.392 9.622 212.171 1.00 15.58 196 ASP B CA 1
ATOM 6460 C C . ASP B 1 219 ? 126.807 8.916 210.924 1.00 14.08 196 ASP B C 1
ATOM 6461 O O . ASP B 1 219 ? 126.592 7.681 210.927 1.00 13.49 196 ASP B O 1
ATOM 6466 N N . LEU B 1 220 ? 126.621 9.661 209.854 1.00 12.60 197 LEU B N 1
ATOM 6467 C CA . LEU B 1 220 ? 126.105 9.033 208.623 1.00 12.56 197 LEU B CA 1
ATOM 6468 C C . LEU B 1 220 ? 127.073 7.999 208.130 1.00 12.76 197 LEU B C 1
ATOM 6469 O O . LEU B 1 220 ? 128.311 8.242 208.110 1.00 14.97 197 LEU B O 1
ATOM 6474 N N . PHE B 1 221 ? 126.584 6.809 207.805 1.00 12.12 198 PHE B N 1
ATOM 6475 C CA . PHE B 1 221 ? 127.337 5.726 207.242 1.00 12.93 198 PHE B CA 1
ATOM 6476 C C . PHE B 1 221 ? 128.439 5.233 208.176 1.00 14.15 198 PHE B C 1
ATOM 6477 O O . PHE B 1 221 ? 129.422 4.674 207.706 1.00 16.71 198 PHE B O 1
ATOM 6485 N N . THR B 1 222 ? 128.200 5.431 209.466 1.00 13.86 199 THR B N 1
ATOM 6486 C CA . THR B 1 222 ? 128.969 4.750 210.521 1.00 16.36 199 THR B CA 1
ATOM 6487 C C . THR B 1 222 ? 128.151 3.575 211.056 1.00 16.01 199 THR B C 1
ATOM 6488 O O . THR B 1 222 ? 126.969 3.353 210.734 1.00 13.94 199 THR B O 1
ATOM 6492 N N . GLU B 1 223 ? 128.758 2.830 211.959 1.00 15.41 200 GLU B N 1
ATOM 6493 C CA . GLU B 1 223 ? 128.054 1.701 212.555 1.00 15.61 200 GLU B CA 1
ATOM 6494 C C . GLU B 1 223 ? 126.733 2.116 213.224 1.00 14.14 200 GLU B C 1
ATOM 6495 O O . GLU B 1 223 ? 125.719 1.405 213.181 1.00 14.03 200 GLU B O 1
ATOM 6501 N N . LYS B 1 224 ? 126.652 3.312 213.797 1.00 13.61 201 LYS B N 1
ATOM 6502 C CA . LYS B 1 224 ? 125.467 3.784 214.407 1.00 14.40 201 LYS B CA 1
ATOM 6503 C C . LYS B 1 224 ? 124.299 3.893 213.418 1.00 14.20 201 LYS B C 1
ATOM 6504 O O . LYS B 1 224 ? 123.176 3.553 213.745 1.00 16.30 201 LYS B O 1
ATOM 6510 N N . HIS B 1 225 ? 124.616 4.296 212.204 1.00 12.99 202 HIS B N 1
ATOM 6511 C CA . HIS B 1 225 ? 123.602 4.306 211.098 1.00 11.45 202 HIS B CA 1
ATOM 6512 C C . HIS B 1 225 ? 123.344 2.897 210.583 1.00 10.65 202 HIS B C 1
ATOM 6513 O O . HIS B 1 225 ? 122.174 2.520 210.368 1.00 11.20 202 HIS B O 1
ATOM 6520 N N . PHE B 1 226 ? 124.402 2.094 210.418 1.00 10.92 203 PHE B N 1
ATOM 6521 C CA . PHE B 1 226 ? 124.263 0.740 209.899 1.00 11.42 203 PHE B CA 1
ATOM 6522 C C . PHE B 1 226 ? 123.349 -0.109 210.743 1.00 12.10 203 PHE B C 1
ATOM 6523 O O . PHE B 1 226 ? 122.603 -0.980 210.180 1.00 11.52 203 PHE B O 1
ATOM 6531 N N . LYS B 1 227 ? 123.247 0.143 212.054 1.00 11.94 204 LYS B N 1
ATOM 6532 C CA . LYS B 1 227 ? 122.391 -0.615 212.923 1.00 13.30 204 LYS B CA 1
ATOM 6533 C C . LYS B 1 227 ? 120.914 -0.513 212.577 1.00 12.41 204 LYS B C 1
ATOM 6534 O O . LYS B 1 227 ? 120.101 -1.378 212.904 1.00 12.92 204 LYS B O 1
ATOM 6540 N N . TYR B 1 228 ? 120.555 0.604 211.918 1.00 10.69 205 TYR B N 1
ATOM 6541 C CA . TYR B 1 228 ? 119.239 0.823 211.421 1.00 11.05 205 TYR B CA 1
ATOM 6542 C C . TYR B 1 228 ? 118.990 0.441 209.965 1.00 11.03 205 TYR B C 1
ATOM 6543 O O . TYR B 1 228 ? 117.857 0.561 209.538 1.00 11.25 205 TYR B O 1
ATOM 6552 N N . LEU B 1 229 ? 120.016 0.027 209.264 1.00 10.85 206 LEU B N 1
ATOM 6553 C CA . LEU B 1 229 ? 119.940 -0.367 207.839 1.00 11.10 206 LEU B CA 1
ATOM 6554 C C . LEU B 1 229 ? 119.973 -1.848 207.618 1.00 10.41 206 LEU B C 1
ATOM 6555 O O . LEU B 1 229 ? 119.306 -2.317 206.652 1.00 10.41 206 LEU B O 1
ATOM 6560 N N . ARG B 1 230 ? 120.767 -2.605 208.382 1.00 10.83 207 ARG B N 1
ATOM 6561 C CA . ARG B 1 230 ? 121.020 -3.982 208.009 1.00 11.23 207 ARG B CA 1
ATOM 6562 C C . ARG B 1 230 ? 119.778 -4.858 207.922 1.00 10.40 207 ARG B C 1
ATOM 6563 O O . ARG B 1 230 ? 119.680 -5.675 207.011 1.00 11.98 207 ARG B O 1
ATOM 6571 N N . GLY B 1 231 ? 118.860 -4.725 208.841 1.00 9.88 208 GLY B N 1
ATOM 6572 C CA . GLY B 1 231 ? 117.687 -5.547 208.875 1.00 9.72 208 GLY B CA 1
ATOM 6573 C C . GLY B 1 231 ? 116.861 -5.345 207.634 1.00 10.36 208 GLY B C 1
ATOM 6574 O O . GLY B 1 231 ? 116.478 -6.347 207.024 1.00 11.68 208 GLY B O 1
ATOM 6575 N N . ASN B 1 232 ? 116.598 -4.092 207.281 1.00 10.28 209 ASN B N 1
ATOM 6576 C CA . ASN B 1 232 ? 115.758 -3.890 206.104 1.00 10.37 209 ASN B CA 1
ATOM 6577 C C . ASN B 1 232 ? 116.474 -4.260 204.819 1.00 10.83 209 ASN B C 1
ATOM 6578 O O . ASN B 1 232 ? 115.826 -4.729 203.862 1.00 10.30 209 ASN B O 1
ATOM 6583 N N . LEU B 1 233 ? 117.796 -4.054 204.751 1.00 9.99 210 LEU B N 1
ATOM 6584 C CA . LEU B 1 233 ? 118.521 -4.435 203.570 1.00 10.20 210 LEU B CA 1
ATOM 6585 C C . LEU B 1 233 ? 118.562 -5.969 203.411 1.00 10.10 210 LEU B C 1
ATOM 6586 O O . LEU B 1 233 ? 118.526 -6.469 202.271 1.00 9.55 210 LEU B O 1
ATOM 6591 N N . LYS B 1 234 ? 118.698 -6.701 204.522 1.00 10.56 211 LYS B N 1
ATOM 6592 C CA . LYS B 1 234 ? 118.616 -8.198 204.445 1.00 12.60 211 LYS B CA 1
ATOM 6593 C C . LYS B 1 234 ? 117.205 -8.611 203.983 1.00 11.27 211 LYS B C 1
ATOM 6594 O O . LYS B 1 234 ? 117.086 -9.510 203.198 1.00 12.41 211 LYS B O 1
ATOM 6600 N N . GLU B 1 235 ? 116.165 -7.890 204.419 1.00 10.29 212 GLU B N 1
ATOM 6601 C CA . GLU B 1 235 ? 114.774 -8.166 203.967 1.00 10.32 212 GLU B CA 1
ATOM 6602 C C . GLU B 1 235 ? 114.690 -8.048 202.457 1.00 10.31 212 GLU B C 1
ATOM 6603 O O . GLU B 1 235 ? 114.190 -8.952 201.750 1.00 10.97 212 GLU B O 1
ATOM 6609 N N . TYR B 1 236 ? 115.313 -6.993 201.961 1.00 9.33 213 TYR B N 1
ATOM 6610 C CA . TYR B 1 236 ? 115.370 -6.756 200.539 1.00 9.73 213 TYR B CA 1
ATOM 6611 C C . TYR B 1 236 ? 116.132 -7.840 199.788 1.00 9.95 213 TYR B C 1
ATOM 6612 O O . TYR B 1 236 ? 115.641 -8.400 198.784 1.00 9.81 213 TYR B O 1
ATOM 6621 N N . ARG B 1 237 ? 117.326 -8.154 200.252 1.00 10.27 214 ARG B N 1
ATOM 6622 C CA . ARG B 1 237 ? 118.148 -9.214 199.682 1.00 10.25 214 ARG B CA 1
ATOM 6623 C C . ARG B 1 237 ? 117.404 -10.546 199.637 1.00 9.86 214 ARG B C 1
ATOM 6624 O O . ARG B 1 237 ? 117.374 -11.221 198.596 1.00 10.42 214 ARG B O 1
ATOM 6632 N N . ASN B 1 238 ? 116.785 -10.895 200.738 1.00 10.61 215 ASN B N 1
ATOM 6633 C CA . ASN B 1 238 ? 116.167 -12.213 200.873 1.00 11.45 215 ASN B CA 1
ATOM 6634 C C . ASN B 1 238 ? 114.947 -12.406 199.995 1.00 11.78 215 ASN B C 1
ATOM 6635 O O . ASN B 1 238 ? 114.586 -13.579 199.709 1.00 13.42 215 ASN B O 1
ATOM 6640 N N . MET B 1 239 ? 114.301 -11.317 199.564 1.00 11.05 216 MET B N 1
ATOM 6641 C CA . MET B 1 239 ? 113.199 -11.449 198.621 1.00 11.14 216 MET B CA 1
ATOM 6642 C C . MET B 1 239 ? 113.640 -11.363 197.184 1.00 10.86 216 MET B C 1
ATOM 6643 O O . MET B 1 239 ? 112.750 -11.409 196.277 1.00 14.60 216 MET B O 1
ATOM 6648 N N . GLY B 1 240 ? 114.935 -11.218 196.908 1.00 10.87 217 GLY B N 1
ATOM 6649 C CA . GLY B 1 240 ? 115.398 -11.087 195.528 1.00 11.01 217 GLY B CA 1
ATOM 6650 C C . GLY B 1 240 ? 115.983 -9.781 195.077 1.00 9.69 217 GLY B C 1
ATOM 6651 O O . GLY B 1 240 ? 116.323 -9.609 193.894 1.00 9.79 217 GLY B O 1
ATOM 6652 N N . GLY B 1 241 ? 116.146 -8.838 196.003 1.00 9.53 218 GLY B N 1
ATOM 6653 C CA . GLY B 1 241 ? 116.706 -7.573 195.605 1.00 9.61 218 GLY B CA 1
ATOM 6654 C C . GLY B 1 241 ? 118.086 -7.631 195.059 1.00 10.08 218 GLY B C 1
ATOM 6655 O O . GLY B 1 241 ? 118.957 -8.275 195.626 1.00 11.92 218 GLY B O 1
ATOM 6656 N N . ARG B 1 242 ? 118.318 -7.005 193.913 1.00 8.69 219 ARG B N 1
ATOM 6657 C CA . ARG B 1 242 ? 119.592 -6.966 193.213 1.00 9.57 219 ARG B CA 1
ATOM 6658 C C . ARG B 1 242 ? 120.113 -5.548 192.915 1.00 8.94 219 ARG B C 1
ATOM 6659 O O . ARG B 1 242 ? 121.325 -5.322 192.836 1.00 9.49 219 ARG B O 1
ATOM 6667 N N . GLY B 1 243 ? 119.209 -4.597 192.688 1.00 8.78 220 GLY B N 1
ATOM 6668 C CA . GLY B 1 243 ? 119.637 -3.235 192.355 1.00 9.47 220 GLY B CA 1
ATOM 6669 C C . GLY B 1 243 ? 119.761 -2.348 193.578 1.00 9.51 220 GLY B C 1
ATOM 6670 O O . GLY B 1 243 ? 118.920 -2.340 194.477 1.00 10.48 220 GLY B O 1
ATOM 6671 N N . VAL B 1 244 ? 120.839 -1.582 193.613 1.00 8.81 221 VAL B N 1
ATOM 6672 C CA . VAL B 1 244 ? 121.162 -0.660 194.693 1.00 9.49 221 VAL B CA 1
ATOM 6673 C C . VAL B 1 244 ? 121.364 0.721 194.111 1.00 9.28 221 VAL B C 1
ATOM 6674 O O . VAL B 1 244 ? 122.235 0.955 193.321 1.00 10.49 221 VAL B O 1
ATOM 6678 N N . ILE B 1 245 ? 120.455 1.635 194.438 1.00 8.77 222 ILE B N 1
ATOM 6679 C CA . ILE B 1 245 ? 120.563 2.999 193.911 1.00 8.48 222 ILE B CA 1
ATOM 6680 C C . ILE B 1 245 ? 121.557 3.795 194.771 1.00 8.05 222 ILE B C 1
ATOM 6681 O O . ILE B 1 245 ? 121.647 3.614 196.039 1.00 8.58 222 ILE B O 1
ATOM 6686 N N . ALA B 1 246 ? 122.241 4.726 194.138 1.00 8.07 223 ALA B N 1
ATOM 6687 C CA . ALA B 1 246 ? 123.138 5.676 194.794 1.00 9.06 223 ALA B CA 1
ATOM 6688 C C . ALA B 1 246 ? 123.054 7.020 194.081 1.00 9.23 223 ALA B C 1
ATOM 6689 O O . ALA B 1 246 ? 123.154 7.053 192.850 1.00 10.61 223 ALA B O 1
ATOM 6691 N N . THR B 1 247 ? 122.771 8.085 194.796 1.00 9.72 224 THR B N 1
ATOM 6692 C CA . THR B 1 247 ? 122.724 9.382 194.166 1.00 9.45 224 THR B CA 1
ATOM 6693 C C . THR B 1 247 ? 124.118 9.921 193.896 1.00 9.59 224 THR B C 1
ATOM 6694 O O . THR B 1 247 ? 125.045 9.766 194.687 1.00 9.91 224 THR B O 1
ATOM 6698 N N . ILE B 1 248 ? 124.272 10.562 192.747 1.00 9.03 225 ILE B N 1
ATOM 6699 C CA . ILE B 1 248 ? 125.563 11.133 192.315 1.00 9.59 225 ILE B CA 1
ATOM 6700 C C . ILE B 1 248 ? 125.579 12.642 192.185 1.00 11.08 225 ILE B C 1
ATOM 6701 O O . ILE B 1 248 ? 126.655 13.209 191.931 1.00 12.22 225 ILE B O 1
ATOM 6706 N N . VAL B 1 249 ? 124.417 13.285 192.250 1.00 10.27 226 VAL B N 1
ATOM 6707 C CA . VAL B 1 249 ? 124.332 14.729 192.396 1.00 10.41 226 VAL B CA 1
ATOM 6708 C C . VAL B 1 249 ? 123.389 15.100 193.505 1.00 9.20 226 VAL B C 1
ATOM 6709 O O . VAL B 1 249 ? 122.599 14.264 193.962 1.00 9.47 226 VAL B O 1
ATOM 6713 N N . HIS B 1 250 ? 123.460 16.360 193.957 1.00 9.96 227 HIS B N 1
ATOM 6714 C CA . HIS B 1 250 ? 122.553 16.836 195.044 1.00 10.05 227 HIS B CA 1
ATOM 6715 C C . HIS B 1 250 ? 121.085 16.946 194.631 1.00 9.62 227 HIS B C 1
ATOM 6716 O O . HIS B 1 250 ? 120.785 17.364 193.515 1.00 9.89 227 HIS B O 1
ATOM 6723 N N . GLU B 1 251 ? 120.184 16.488 195.503 1.00 9.62 228 GLU B N 1
ATOM 6724 C CA . GLU B 1 251 ? 118.751 16.723 195.343 1.00 9.56 228 GLU B CA 1
ATOM 6725 C C . GLU B 1 251 ? 118.261 16.329 193.968 1.00 9.25 228 GLU B C 1
ATOM 6726 O O . GLU B 1 251 ? 117.555 17.084 193.281 1.00 9.48 228 GLU B O 1
ATOM 6732 N N . ALA B 1 252 ? 118.611 15.130 193.538 1.00 9.26 229 ALA B N 1
ATOM 6733 C CA . ALA B 1 252 ? 118.416 14.743 192.162 1.00 9.02 229 ALA B CA 1
ATOM 6734 C C . ALA B 1 252 ? 116.971 14.678 191.704 1.00 9.08 229 ALA B C 1
ATOM 6735 O O . ALA B 1 252 ? 116.735 14.666 190.481 1.00 9.54 229 ALA B O 1
ATOM 6737 N N . TRP B 1 253 ? 116.019 14.572 192.648 1.00 9.23 230 TRP B N 1
ATOM 6738 C CA . TRP B 1 253 ? 114.599 14.525 192.332 1.00 9.55 230 TRP B CA 1
ATOM 6739 C C . TRP B 1 253 ? 113.900 15.776 192.820 1.00 10.19 230 TRP B C 1
ATOM 6740 O O . TRP B 1 253 ? 112.667 15.745 193.020 1.00 10.71 230 TRP B O 1
ATOM 6751 N N . ASN B 1 254 ? 114.626 16.868 192.982 1.00 10.32 231 ASN B N 1
ATOM 6752 C CA . ASN B 1 254 ? 114.035 18.163 193.369 1.00 11.29 231 ASN B CA 1
ATOM 6753 C C . ASN B 1 254 ? 113.193 18.110 194.620 1.00 10.61 231 ASN B C 1
ATOM 6754 O O . ASN B 1 254 ? 112.200 18.839 194.759 1.00 11.73 231 ASN B O 1
ATOM 6759 N N . HIS B 1 255 ? 113.605 17.294 195.581 1.00 9.75 232 HIS B N 1
ATOM 6760 C CA . HIS B 1 255 ? 112.912 17.203 196.886 1.00 10.27 232 HIS B CA 1
ATOM 6761 C C . HIS B 1 255 ? 111.472 16.759 196.749 1.00 9.95 232 HIS B C 1
ATOM 6762 O O . HIS B 1 255 ? 110.595 17.132 197.556 1.00 11.50 232 HIS B O 1
ATOM 6769 N N . GLN B 1 256 ? 111.195 15.878 195.804 1.00 10.11 233 GLN B N 1
ATOM 6770 C CA . GLN B 1 256 ? 109.834 15.344 195.644 1.00 10.29 233 GLN B CA 1
ATOM 6771 C C . GLN B 1 256 ? 109.336 14.671 196.915 1.00 10.39 233 GLN B C 1
ATOM 6772 O O . GLN B 1 256 ? 108.129 14.651 197.151 1.00 11.15 233 GLN B O 1
ATOM 6778 N N . SER B 1 257 ? 110.239 14.095 197.717 1.00 9.53 234 SER B N 1
ATOM 6779 C CA . SER B 1 257 ? 109.862 13.303 198.876 1.00 10.75 234 SER B CA 1
ATOM 6780 C C . SER B 1 257 ? 109.895 14.098 200.157 1.00 9.70 234 SER B C 1
ATOM 6781 O O . SER B 1 257 ? 110.409 15.207 200.207 1.00 10.10 234 SER B O 1
ATOM 6784 N N . TYR B 1 258 ? 109.337 13.483 201.205 1.00 9.58 235 TYR B N 1
ATOM 6785 C CA . TYR B 1 258 ? 109.305 14.138 202.503 1.00 9.91 235 TYR B CA 1
ATOM 6786 C C . TYR B 1 258 ? 110.680 14.602 202.961 1.00 10.07 235 TYR B C 1
ATOM 6787 O O . TYR B 1 258 ? 110.843 15.732 203.462 1.00 10.40 235 TYR B O 1
ATOM 6796 N N . ASP B 1 259 ? 111.671 13.701 202.845 1.00 9.96 236 ASP B N 1
ATOM 6797 C CA . ASP B 1 259 ? 113.067 13.998 203.133 1.00 10.19 236 ASP B CA 1
ATOM 6798 C C . ASP B 1 259 ? 113.745 14.402 201.851 1.00 10.08 236 ASP B C 1
ATOM 6799 O O . ASP B 1 259 ? 113.472 13.852 200.799 1.00 10.86 236 ASP B O 1
ATOM 6804 N N . SER B 1 260 ? 114.709 15.306 201.977 1.00 10.25 237 SER B N 1
ATOM 6805 C CA A SER B 1 260 ? 115.664 15.628 200.908 0.55 10.78 237 SER B CA 1
ATOM 6806 C CA B SER B 1 260 ? 115.642 15.604 200.884 0.45 10.43 237 SER B CA 1
ATOM 6807 C C . SER B 1 260 ? 116.401 14.361 200.444 1.00 10.91 237 SER B C 1
ATOM 6808 O O . SER B 1 260 ? 116.539 13.391 201.230 1.00 11.83 237 SER B O 1
ATOM 6813 N N . ASP B 1 261 ? 116.975 14.424 199.248 1.00 10.69 238 ASP B N 1
ATOM 6814 C CA . ASP B 1 261 ? 117.886 13.365 198.742 1.00 10.13 238 ASP B CA 1
ATOM 6815 C C . ASP B 1 261 ? 119.304 13.964 198.624 1.00 10.14 238 ASP B C 1
ATOM 6816 O O . ASP B 1 261 ? 119.675 14.561 197.591 1.00 10.28 238 ASP B O 1
ATOM 6821 N N . PRO B 1 262 ? 120.133 13.783 199.660 1.00 10.29 239 PRO B N 1
ATOM 6822 C CA . PRO B 1 262 ? 121.521 14.267 199.566 1.00 10.54 239 PRO B CA 1
ATOM 6823 C C . PRO B 1 262 ? 122.283 13.471 198.523 1.00 10.70 239 PRO B C 1
ATOM 6824 O O . PRO B 1 262 ? 121.905 12.314 198.229 1.00 10.89 239 PRO B O 1
ATOM 6828 N N . SER B 1 263 ? 123.310 14.075 197.942 1.00 10.17 240 SER B N 1
ATOM 6829 C CA . SER B 1 263 ? 124.225 13.347 197.050 1.00 10.37 240 SER B CA 1
ATOM 6830 C C . SER B 1 263 ? 125.135 12.457 197.877 1.00 9.87 240 SER B C 1
ATOM 6831 O O . SER B 1 263 ? 125.688 12.914 198.837 1.00 10.80 240 SER B O 1
ATOM 6834 N N . MET B 1 264 ? 125.341 11.230 197.411 1.00 9.32 241 MET B N 1
ATOM 6835 C CA . MET B 1 264 ? 126.364 10.362 197.995 1.00 9.81 241 MET B CA 1
ATOM 6836 C C . MET B 1 264 ? 127.765 10.721 197.483 1.00 10.78 241 MET B C 1
ATOM 6837 O O . MET B 1 264 ? 128.734 10.187 198.025 1.00 11.25 241 MET B O 1
ATOM 6842 N N . ILE B 1 265 ? 127.863 11.566 196.463 1.00 10.44 242 ILE B N 1
ATOM 6843 C CA . ILE B 1 265 ? 129.126 12.084 195.964 1.00 10.64 242 ILE B CA 1
ATOM 6844 C C . ILE B 1 265 ? 129.057 13.611 196.050 1.00 11.10 242 ILE B C 1
ATOM 6845 O O . ILE B 1 265 ? 128.252 14.244 195.360 1.00 11.25 242 ILE B O 1
ATOM 6850 N N A LYS B 1 266 ? 129.861 14.213 196.933 0.59 11.70 243 LYS B N 1
ATOM 6851 N N B LYS B 1 266 ? 129.892 14.218 196.898 0.41 11.19 243 LYS B N 1
ATOM 6852 C CA A LYS B 1 266 ? 129.875 15.672 197.044 0.59 11.58 243 LYS B CA 1
ATOM 6853 C CA B LYS B 1 266 ? 129.885 15.675 197.066 0.41 10.91 243 LYS B CA 1
ATOM 6854 C C A LYS B 1 266 ? 130.725 16.304 195.955 0.59 11.50 243 LYS B C 1
ATOM 6855 C C B LYS B 1 266 ? 130.755 16.373 196.035 0.41 11.14 243 LYS B C 1
ATOM 6856 O O A LYS B 1 266 ? 131.873 15.890 195.736 0.59 11.60 243 LYS B O 1
ATOM 6857 O O B LYS B 1 266 ? 131.959 16.098 195.967 0.41 11.56 243 LYS B O 1
ATOM 6868 N N . TRP B 1 267 ? 130.177 17.291 195.264 1.00 11.01 244 TRP B N 1
ATOM 6869 C CA . TRP B 1 267 ? 130.899 17.986 194.194 1.00 10.93 244 TRP B CA 1
ATOM 6870 C C . TRP B 1 267 ? 131.441 19.307 194.697 1.00 11.71 244 TRP B C 1
ATOM 6871 O O . TRP B 1 267 ? 130.789 20.056 195.451 1.00 11.67 244 TRP B O 1
ATOM 6882 N N . ARG B 1 268 ? 132.644 19.630 194.213 1.00 12.69 245 ARG B N 1
ATOM 6883 C CA . ARG B 1 268 ? 133.255 20.942 194.469 1.00 13.67 245 ARG B CA 1
ATOM 6884 C C . ARG B 1 268 ? 134.017 21.365 193.227 1.00 13.45 245 ARG B C 1
ATOM 6885 O O . ARG B 1 268 ? 134.404 20.543 192.385 1.00 14.59 245 ARG B O 1
ATOM 6893 N N . LYS B 1 269 ? 134.160 22.685 193.074 1.00 14.38 246 LYS B N 1
ATOM 6894 C CA . LYS B 1 269 ? 134.915 23.250 191.952 1.00 15.11 246 LYS B CA 1
ATOM 6895 C C . LYS B 1 269 ? 136.150 23.924 192.598 1.00 14.66 246 LYS B C 1
ATOM 6896 O O . LYS B 1 269 ? 136.020 24.708 193.520 1.00 16.38 246 LYS B O 1
ATOM 6902 N N . ASN B 1 270 ? 137.325 23.474 192.175 1.00 15.59 247 ASN B N 1
ATOM 6903 C CA . ASN B 1 270 ? 138.584 23.990 192.720 1.00 16.02 247 ASN B CA 1
ATOM 6904 C C . ASN B 1 270 ? 138.908 25.383 192.159 1.00 17.60 247 ASN B C 1
ATOM 6905 O O . ASN B 1 270 ? 138.244 25.867 191.287 1.00 16.33 247 ASN B O 1
ATOM 6910 N N . SER B 1 271 ? 139.935 25.990 192.737 1.00 19.96 248 SER B N 1
ATOM 6911 C CA . SER B 1 271 ? 140.424 27.328 192.314 1.00 23.91 248 SER B CA 1
ATOM 6912 C C . SER B 1 271 ? 140.811 27.398 190.861 1.00 22.13 248 SER B C 1
ATOM 6913 O O . SER B 1 271 ? 140.537 28.417 190.206 1.00 24.38 248 SER B O 1
ATOM 6916 N N . TYR B 1 272 ? 141.366 26.316 190.337 1.00 19.09 249 TYR B N 1
ATOM 6917 C CA . TYR B 1 272 ? 141.708 26.194 188.921 1.00 20.30 249 TYR B CA 1
ATOM 6918 C C . TYR B 1 272 ? 140.469 26.238 188.029 1.00 18.70 249 TYR B C 1
ATOM 6919 O O . TYR B 1 272 ? 140.530 26.696 186.891 1.00 19.19 249 TYR B O 1
ATOM 6928 N N . GLY B 1 273 ? 139.320 25.815 188.558 1.00 19.21 250 GLY B N 1
ATOM 6929 C CA . GLY B 1 273 ? 138.060 25.795 187.819 1.00 18.88 250 GLY B CA 1
ATOM 6930 C C . GLY B 1 273 ? 137.549 24.428 187.350 1.00 18.51 250 GLY B C 1
ATOM 6931 O O . GLY B 1 273 ? 136.613 24.369 186.527 1.00 18.49 250 GLY B O 1
ATOM 6932 N N . THR B 1 274 ? 138.160 23.332 187.822 1.00 17.01 251 THR B N 1
ATOM 6933 C CA . THR B 1 274 ? 137.650 21.979 187.474 1.00 15.47 251 THR B CA 1
ATOM 6934 C C . THR B 1 274 ? 137.012 21.319 188.703 1.00 15.01 251 THR B C 1
ATOM 6935 O O . THR B 1 274 ? 137.158 21.801 189.817 1.00 15.04 251 THR B O 1
ATOM 6939 N N . PHE B 1 275 ? 136.270 20.262 188.453 1.00 15.18 252 PHE B N 1
ATOM 6940 C CA . PHE B 1 275 ? 135.516 19.638 189.522 1.00 13.45 252 PHE B CA 1
ATOM 6941 C C . PHE B 1 275 ? 136.262 18.530 190.203 1.00 13.48 252 PHE B C 1
ATOM 6942 O O . PHE B 1 275 ? 137.007 17.779 189.565 1.00 14.27 252 PHE B O 1
ATOM 6950 N N . GLU B 1 276 ? 136.049 18.433 191.496 1.00 12.97 253 GLU B N 1
ATOM 6951 C CA . GLU B 1 276 ? 136.528 17.319 192.295 1.00 14.06 253 GLU B CA 1
ATOM 6952 C C . GLU B 1 276 ? 135.382 16.712 193.081 1.00 12.69 253 GLU B C 1
ATOM 6953 O O . GLU B 1 276 ? 134.374 17.345 193.288 1.00 12.19 253 GLU B O 1
ATOM 6959 N N . PHE B 1 277 ? 135.602 15.469 193.472 1.00 12.48 254 PHE B N 1
ATOM 6960 C CA . PHE B 1 277 ? 134.491 14.639 193.957 1.00 11.54 254 PHE B CA 1
ATOM 6961 C C . PHE B 1 277 ? 134.877 13.973 195.259 1.00 12.49 254 PHE B C 1
ATOM 6962 O O . PHE B 1 277 ? 135.966 13.400 195.352 1.00 13.23 254 PHE B O 1
ATOM 6970 N N . ASP B 1 278 ? 133.990 13.998 196.254 1.00 10.85 255 ASP B N 1
ATOM 6971 C CA . ASP B 1 278 ? 134.186 13.310 197.519 1.00 11.78 255 ASP B CA 1
ATOM 6972 C C . ASP B 1 278 ? 133.228 12.110 197.537 1.00 12.27 255 ASP B C 1
ATOM 6973 O O . ASP B 1 278 ? 132.013 12.308 197.691 1.00 11.31 255 ASP B O 1
ATOM 6978 N N . TYR B 1 279 ? 133.779 10.917 197.345 1.00 10.58 256 TYR B N 1
ATOM 6979 C CA . TYR B 1 279 ? 133.016 9.675 197.239 1.00 11.00 256 TYR B CA 1
ATOM 6980 C C . TYR B 1 279 ? 132.766 9.014 198.574 1.00 11.07 256 TYR B C 1
ATOM 6981 O O . TYR B 1 279 ? 132.336 7.851 198.587 1.00 10.37 256 TYR B O 1
ATOM 6990 N N . SER B 1 280 ? 133.022 9.670 199.711 1.00 10.07 257 SER B N 1
ATOM 6991 C CA . SER B 1 280 ? 132.994 8.986 201.026 1.00 11.85 257 SER B CA 1
ATOM 6992 C C . SER B 1 280 ? 131.697 8.260 201.356 1.00 10.53 257 SER B C 1
ATOM 6993 O O . SER B 1 280 ? 131.685 7.063 201.692 1.00 11.50 257 SER B O 1
ATOM 6996 N N . HIS B 1 281 ? 130.591 8.932 201.181 1.00 10.32 258 HIS B N 1
ATOM 6997 C CA . HIS B 1 281 ? 129.311 8.283 201.524 1.00 10.35 258 HIS B CA 1
ATOM 6998 C C . HIS B 1 281 ? 128.970 7.169 200.542 1.00 9.98 258 HIS B C 1
ATOM 6999 O O . HIS B 1 281 ? 128.568 6.073 200.943 1.00 10.01 258 HIS B O 1
ATOM 7006 N N . PHE B 1 282 ? 129.095 7.471 199.255 1.00 10.16 259 PHE B N 1
ATOM 7007 C CA . PHE B 1 282 ? 128.932 6.461 198.184 1.00 9.20 259 PHE B CA 1
ATOM 7008 C C . PHE B 1 282 ? 129.714 5.163 198.537 1.00 9.92 259 PHE B C 1
ATOM 7009 O O . PHE B 1 282 ? 129.175 4.047 198.531 1.00 9.39 259 PHE B O 1
ATOM 7017 N N . ASP B 1 283 ? 130.984 5.343 198.886 1.00 9.30 260 ASP B N 1
ATOM 7018 C CA . ASP B 1 283 ? 131.838 4.165 199.157 1.00 10.65 260 ASP B CA 1
ATOM 7019 C C . ASP B 1 283 ? 131.368 3.374 200.378 1.00 10.98 260 ASP B C 1
ATOM 7020 O O . ASP B 1 283 ? 131.369 2.149 200.372 1.00 11.07 260 ASP B O 1
ATOM 7025 N N . LYS B 1 284 ? 130.961 4.072 201.426 1.00 10.47 261 LYS B N 1
ATOM 7026 C CA . LYS B 1 284 ? 130.459 3.375 202.603 1.00 11.25 261 LYS B CA 1
ATOM 7027 C C . LYS B 1 284 ? 129.135 2.653 202.365 1.00 10.07 261 LYS B C 1
ATOM 7028 O O . LYS B 1 284 ? 128.924 1.518 202.815 1.00 11.86 261 LYS B O 1
ATOM 7034 N N . TRP B 1 285 ? 128.288 3.275 201.576 1.00 10.10 262 TRP B N 1
ATOM 7035 C CA . TRP B 1 285 ? 127.004 2.671 201.228 1.00 9.72 262 TRP B CA 1
ATOM 7036 C C . TRP B 1 285 ? 127.182 1.422 200.363 1.00 9.35 262 TRP B C 1
ATOM 7037 O O . TRP B 1 285 ? 126.533 0.396 200.626 1.00 9.70 262 TRP B O 1
ATOM 7048 N N . ILE B 1 286 ? 127.965 1.538 199.294 1.00 9.32 263 ILE B N 1
ATOM 7049 C CA . ILE B 1 286 ? 128.198 0.400 198.432 1.00 9.94 263 ILE B CA 1
ATOM 7050 C C . ILE B 1 286 ? 128.882 -0.740 199.222 1.00 10.45 263 ILE B C 1
ATOM 7051 O O . ILE B 1 286 ? 128.460 -1.897 199.136 1.00 10.27 263 ILE B O 1
ATOM 7056 N N . GLN B 1 287 ? 129.876 -0.402 200.051 1.00 10.75 264 GLN B N 1
ATOM 7057 C CA . GLN B 1 287 ? 130.569 -1.457 200.792 1.00 11.59 264 GLN B CA 1
ATOM 7058 C C . GLN B 1 287 ? 129.615 -2.157 201.743 1.00 11.33 264 GLN B C 1
ATOM 7059 O O . GLN B 1 287 ? 129.711 -3.361 201.918 1.00 11.90 264 GLN B O 1
ATOM 7065 N N . LEU B 1 288 ? 128.679 -1.444 202.374 1.00 10.66 265 LEU B N 1
ATOM 7066 C CA . LEU B 1 288 ? 127.689 -2.075 203.230 1.00 10.54 265 LEU B CA 1
ATOM 7067 C C . LEU B 1 288 ? 126.884 -3.101 202.432 1.00 10.53 265 LEU B C 1
ATOM 7068 O O . LEU B 1 288 ? 126.596 -4.224 202.869 1.00 11.13 265 LEU B O 1
ATOM 7073 N N . ASN B 1 289 ? 126.463 -2.697 201.244 1.00 9.56 266 ASN B N 1
ATOM 7074 C CA . ASN B 1 289 ? 125.693 -3.609 200.410 1.00 10.67 266 ASN B CA 1
ATOM 7075 C C . ASN B 1 289 ? 126.477 -4.810 199.865 1.00 11.05 266 ASN B C 1
ATOM 7076 O O . ASN B 1 289 ? 125.884 -5.906 199.677 1.00 11.40 266 ASN B O 1
ATOM 7081 N N . ILE B 1 290 ? 127.772 -4.632 199.666 1.00 10.22 267 ILE B N 1
ATOM 7082 C CA . ILE B 1 290 ? 128.665 -5.764 199.398 1.00 11.54 267 ILE B CA 1
ATOM 7083 C C . ILE B 1 290 ? 128.783 -6.675 200.628 1.00 11.72 267 ILE B C 1
ATOM 7084 O O . ILE B 1 290 ? 128.626 -7.886 200.525 1.00 12.96 267 ILE B O 1
ATOM 7089 N N . ASP B 1 291 ? 128.965 -6.078 201.781 1.00 12.57 268 ASP B N 1
ATOM 7090 C CA . ASP B 1 291 ? 129.150 -6.860 203.023 1.00 13.06 268 ASP B CA 1
ATOM 7091 C C . ASP B 1 291 ? 127.935 -7.682 203.349 1.00 13.88 268 ASP B C 1
ATOM 7092 O O . ASP B 1 291 ? 128.059 -8.828 203.802 1.00 15.51 268 ASP B O 1
ATOM 7097 N N . LEU B 1 292 ? 126.731 -7.167 203.039 1.00 13.36 269 LEU B N 1
ATOM 7098 C CA . LEU B 1 292 ? 125.486 -7.882 203.241 1.00 14.31 269 LEU B CA 1
ATOM 7099 C C . LEU B 1 292 ? 125.162 -8.844 202.106 1.00 13.60 269 LEU B C 1
ATOM 7100 O O . LEU B 1 292 ? 124.152 -9.540 202.206 1.00 14.92 269 LEU B O 1
ATOM 7105 N N . GLY B 1 293 ? 125.971 -8.897 201.059 1.00 13.53 270 GLY B N 1
ATOM 7106 C CA . GLY B 1 293 ? 125.769 -9.860 199.957 1.00 14.56 270 GLY B CA 1
ATOM 7107 C C . GLY B 1 293 ? 124.730 -9.491 198.931 1.00 14.92 270 GLY B C 1
ATOM 7108 O O . GLY B 1 293 ? 124.348 -10.326 198.113 1.00 16.25 270 GLY B O 1
ATOM 7109 N N . ILE B 1 294 ? 124.266 -8.262 198.954 1.00 13.00 271 ILE B N 1
ATOM 7110 C CA . ILE B 1 294 ? 123.382 -7.763 197.853 1.00 12.78 271 ILE B CA 1
ATOM 7111 C C . ILE B 1 294 ? 124.152 -7.544 196.553 1.00 13.00 271 ILE B C 1
ATOM 7112 O O . ILE B 1 294 ? 123.636 -7.834 195.442 1.00 13.04 271 ILE B O 1
ATOM 7117 N N . LEU B 1 295 ? 125.357 -7.020 196.663 1.00 12.60 272 LEU B N 1
ATOM 7118 C CA . LEU B 1 295 ? 126.241 -6.758 195.558 1.00 12.26 272 LEU B CA 1
ATOM 7119 C C . LEU B 1 295 ? 127.448 -7.697 195.681 1.00 13.89 272 LEU B C 1
ATOM 7120 O O . LEU B 1 295 ? 127.981 -7.828 196.765 1.00 14.89 272 LEU B O 1
ATOM 7125 N N . ASP B 1 296 ? 127.954 -8.196 194.560 1.00 14.05 273 ASP B N 1
ATOM 7126 C CA . ASP B 1 296 ? 129.218 -8.995 194.556 1.00 15.63 273 ASP B CA 1
ATOM 7127 C C . ASP B 1 296 ? 129.992 -8.618 193.304 1.00 15.23 273 ASP B C 1
ATOM 7128 O O . ASP B 1 296 ? 129.836 -9.256 192.242 1.00 15.79 273 ASP B O 1
ATOM 7133 N N . PRO B 1 297 ? 130.760 -7.535 193.371 1.00 16.68 274 PRO B N 1
ATOM 7134 C CA . PRO B 1 297 ? 131.494 -7.074 192.189 1.00 18.51 274 PRO B CA 1
ATOM 7135 C C . PRO B 1 297 ? 132.496 -8.085 191.652 1.00 22.01 274 PRO B C 1
ATOM 7136 O O . PRO B 1 297 ? 132.804 -8.028 190.491 1.00 24.10 274 PRO B O 1
ATOM 7140 N N . GLU B 1 298 ? 133.007 -8.957 192.498 1.00 23.00 275 GLU B N 1
ATOM 7141 C CA . GLU B 1 298 ? 133.974 -9.932 192.015 1.00 27.50 275 GLU B CA 1
ATOM 7142 C C . GLU B 1 298 ? 133.313 -10.932 191.089 1.00 27.04 275 GLU B C 1
ATOM 7143 O O . GLU B 1 298 ? 133.913 -11.303 190.081 1.00 31.70 275 GLU B O 1
ATOM 7149 N N . LYS B 1 299 ? 132.090 -11.352 191.404 1.00 23.10 276 LYS B N 1
ATOM 7150 C CA . LYS B 1 299 ? 131.343 -12.284 190.568 1.00 24.24 276 LYS B CA 1
ATOM 7151 C C . LYS B 1 299 ? 130.432 -11.622 189.532 1.00 23.26 276 LYS B C 1
ATOM 7152 O O . LYS B 1 299 ? 129.788 -12.317 188.768 1.00 24.11 276 LYS B O 1
ATOM 7158 N N . GLY B 1 300 ? 130.352 -10.289 189.559 1.00 20.77 277 GLY B N 1
ATOM 7159 C CA . GLY B 1 300 ? 129.511 -9.526 188.659 1.00 20.09 277 GLY B CA 1
ATOM 7160 C C . GLY B 1 300 ? 128.055 -9.668 188.994 1.00 17.21 277 GLY B C 1
ATOM 7161 O O . GLY B 1 300 ? 127.214 -9.637 188.087 1.00 20.44 277 GLY B O 1
ATOM 7162 N N . PHE B 1 301 ? 127.714 -9.773 190.276 1.00 17.38 278 PHE B N 1
ATOM 7163 C CA . PHE B 1 301 ? 126.305 -9.918 190.712 1.00 17.37 278 PHE B CA 1
ATOM 7164 C C . PHE B 1 301 ? 125.792 -8.605 191.311 1.00 15.36 278 PHE B C 1
ATOM 7165 O O . PHE B 1 301 ? 126.505 -7.948 192.044 1.00 14.32 278 PHE B O 1
ATOM 7173 N N . GLY B 1 302 ? 124.557 -8.273 191.015 1.00 13.27 279 GLY B N 1
ATOM 7174 C CA . GLY B 1 302 ? 123.915 -7.070 191.545 1.00 12.24 279 GLY B CA 1
ATOM 7175 C C . GLY B 1 302 ? 124.260 -5.875 190.684 1.00 12.17 279 GLY B C 1
ATOM 7176 O O . GLY B 1 302 ? 125.102 -5.924 189.776 1.00 12.14 279 GLY B O 1
ATOM 7177 N N . GLN B 1 303 ? 123.564 -4.758 190.936 1.00 9.53 280 GLN B N 1
ATOM 7178 C CA . GLN B 1 303 ? 123.810 -3.526 190.178 1.00 9.58 280 GLN B CA 1
ATOM 7179 C C . GLN B 1 303 ? 123.900 -2.321 191.079 1.00 10.14 280 GLN B C 1
ATOM 7180 O O . GLN B 1 303 ? 123.098 -2.195 191.984 1.00 9.92 280 GLN B O 1
ATOM 7186 N N . ILE B 1 304 ? 124.877 -1.461 190.802 1.00 9.61 281 ILE B N 1
ATOM 7187 C CA . ILE B 1 304 ? 124.957 -0.124 191.388 1.00 10.20 281 ILE B CA 1
ATOM 7188 C C . ILE B 1 304 ? 124.320 0.823 190.373 1.00 10.25 281 ILE B C 1
ATOM 7189 O O . ILE B 1 304 ? 124.844 0.985 189.276 1.00 10.48 281 ILE B O 1
ATOM 7194 N N . LYS B 1 305 ? 123.185 1.423 190.707 1.00 9.55 282 LYS B N 1
ATOM 7195 C CA . LYS B 1 305 ? 122.434 2.310 189.832 1.00 9.69 282 LYS B CA 1
ATOM 7196 C C . LYS B 1 305 ? 122.660 3.743 190.277 1.00 9.69 282 LYS B C 1
ATOM 7197 O O . LYS B 1 305 ? 122.273 4.142 191.369 1.00 10.10 282 LYS B O 1
ATOM 7203 N N . CYS B 1 306 ? 123.352 4.508 189.461 1.00 9.15 283 CYS B N 1
ATOM 7204 C CA . CYS B 1 306 ? 123.857 5.819 189.802 1.00 8.71 283 CYS B CA 1
ATOM 7205 C C . CYS B 1 306 ? 122.964 6.906 189.258 1.00 9.21 283 CYS B C 1
ATOM 7206 O O . CYS B 1 306 ? 122.984 7.195 188.072 1.00 9.67 283 CYS B O 1
ATOM 7209 N N . TYR B 1 307 ? 122.232 7.560 190.133 1.00 8.74 284 TYR B N 1
ATOM 7210 C CA . TYR B 1 307 ? 121.191 8.499 189.740 1.00 8.77 284 TYR B CA 1
ATOM 7211 C C . TYR B 1 307 ? 121.628 9.931 189.960 1.00 9.20 284 TYR B C 1
ATOM 7212 O O . TYR B 1 307 ? 121.910 10.316 191.072 1.00 9.55 284 TYR B O 1
ATOM 7221 N N . SER B 1 308 ? 121.750 10.742 188.906 1.00 9.20 285 SER B N 1
ATOM 7222 C CA . SER B 1 308 ? 121.535 10.449 187.477 1.00 9.74 285 SER B CA 1
ATOM 7223 C C . SER B 1 308 ? 122.370 11.454 186.666 1.00 9.64 285 SER B C 1
ATOM 7224 O O . SER B 1 308 ? 122.666 12.542 187.148 1.00 9.23 285 SER B O 1
ATOM 7227 N N . ILE B 1 309 ? 122.662 11.093 185.421 1.00 9.41 286 ILE B N 1
ATOM 7228 C CA . ILE B 1 309 ? 123.225 12.014 184.432 1.00 9.91 286 ILE B CA 1
ATOM 7229 C C . ILE B 1 309 ? 122.171 13.000 183.904 1.00 10.73 286 ILE B C 1
ATOM 7230 O O . ILE B 1 309 ? 122.542 14.030 183.355 1.00 11.22 286 ILE B O 1
ATOM 7235 N N . VAL B 1 310 ? 120.880 12.741 184.160 1.00 9.86 287 VAL B N 1
ATOM 7236 C CA . VAL B 1 310 ? 119.800 13.678 183.840 1.00 10.19 287 VAL B CA 1
ATOM 7237 C C . VAL B 1 310 ? 118.981 13.841 185.120 1.00 9.84 287 VAL B C 1
ATOM 7238 O O . VAL B 1 310 ? 117.817 13.404 185.180 1.00 12.09 287 VAL B O 1
ATOM 7242 N N . PRO B 1 311 ? 119.586 14.461 186.151 1.00 10.03 288 PRO B N 1
ATOM 7243 C CA . PRO B 1 311 ? 118.840 14.776 187.353 1.00 10.44 288 PRO B CA 1
ATOM 7244 C C . PRO B 1 311 ? 117.833 15.913 187.022 1.00 10.56 288 PRO B C 1
ATOM 7245 O O . PRO B 1 311 ? 117.863 16.468 185.913 1.00 10.24 288 PRO B O 1
ATOM 7249 N N . TRP B 1 312 ? 116.997 16.219 187.985 1.00 8.86 289 TRP B N 1
ATOM 7250 C CA . TRP B 1 312 ? 115.955 17.223 187.785 1.00 9.60 289 TRP B CA 1
ATOM 7251 C C . TRP B 1 312 ? 116.498 18.524 187.177 1.00 10.10 289 TRP B C 1
ATOM 7252 O O . TRP B 1 312 ? 117.428 19.117 187.686 1.00 9.13 289 TRP B O 1
ATOM 7263 N N . ASN B 1 313 ? 115.924 18.931 186.025 1.00 10.17 290 ASN B N 1
ATOM 7264 C CA . ASN B 1 313 ? 116.269 20.191 185.352 1.00 11.60 290 ASN B CA 1
ATOM 7265 C C . ASN B 1 313 ? 117.744 20.298 185.013 1.00 11.41 290 ASN B C 1
ATOM 7266 O O . ASN B 1 313 ? 118.252 21.392 184.843 1.00 12.56 290 ASN B O 1
ATOM 7271 N N . ASN B 1 314 ? 118.424 19.161 184.938 1.00 10.99 291 ASN B N 1
ATOM 7272 C CA . ASN B 1 314 ? 119.886 19.093 184.703 1.00 11.06 291 ASN B CA 1
ATOM 7273 C C . ASN B 1 314 ? 120.701 19.809 185.763 1.00 10.94 291 ASN B C 1
ATOM 7274 O O . ASN B 1 314 ? 121.884 20.140 185.526 1.00 11.00 291 ASN B O 1
ATOM 7279 N N . ARG B 1 315 ? 120.148 20.095 186.951 1.00 10.84 292 ARG B N 1
ATOM 7280 C CA . ARG B 1 315 ? 120.776 20.935 187.931 1.00 11.60 292 ARG B CA 1
ATOM 7281 C C . ARG B 1 315 ? 121.857 20.178 188.701 1.00 10.55 292 ARG B C 1
ATOM 7282 O O . ARG B 1 315 ? 121.597 19.125 189.255 1.00 10.95 292 ARG B O 1
ATOM 7290 N N . ILE B 1 316 ? 123.018 20.807 188.760 1.00 10.89 293 ILE B N 1
ATOM 7291 C CA . ILE B 1 316 ? 124.162 20.287 189.513 1.00 11.24 293 ILE B CA 1
ATOM 7292 C C . ILE B 1 316 ? 124.534 21.358 190.513 1.00 11.88 293 ILE B C 1
ATOM 7293 O O . ILE B 1 316 ? 124.998 22.478 190.107 1.00 12.74 293 ILE B O 1
ATOM 7298 N N . GLN B 1 317 ? 124.371 21.062 191.797 1.00 11.94 294 GLN B N 1
ATOM 7299 C CA . GLN B 1 317 ? 124.809 21.945 192.835 1.00 12.86 294 GLN B CA 1
ATOM 7300 C C . GLN B 1 317 ? 126.205 21.540 193.306 1.00 12.97 294 GLN B C 1
ATOM 7301 O O . GLN B 1 317 ? 126.493 20.373 193.344 1.00 14.70 294 GLN B O 1
ATOM 7307 N N . TYR B 1 318 ? 127.071 22.497 193.641 1.00 11.77 295 TYR B N 1
ATOM 7308 C CA . TYR B 1 318 ? 128.434 22.195 194.078 1.00 12.19 295 TYR B CA 1
ATOM 7309 C C . TYR B 1 318 ? 128.950 23.303 194.953 1.00 12.63 295 TYR B C 1
ATOM 7310 O O . TYR B 1 318 ? 128.418 24.431 194.928 1.00 13.69 295 TYR B O 1
ATOM 7319 N N . PHE B 1 319 ? 130.010 22.991 195.689 1.00 12.86 296 PHE B N 1
ATOM 7320 C CA . PHE B 1 319 ? 130.702 24.010 196.491 1.00 14.60 296 PHE B CA 1
ATOM 7321 C C . PHE B 1 319 ? 131.804 24.643 195.653 1.00 15.13 296 PHE B C 1
ATOM 7322 O O . PHE B 1 319 ? 132.682 23.936 195.140 1.00 15.13 296 PHE B O 1
ATOM 7330 N N . ASN B 1 320 ? 131.768 25.966 195.499 1.00 16.37 297 ASN B N 1
ATOM 7331 C CA . ASN B 1 320 ? 132.739 26.657 194.700 1.00 18.22 297 ASN B CA 1
ATOM 7332 C C . ASN B 1 320 ? 133.864 27.165 195.632 1.00 19.23 297 ASN B C 1
ATOM 7333 O O . ASN B 1 320 ? 133.642 28.098 196.423 1.00 20.59 297 ASN B O 1
ATOM 7338 N N . GLU B 1 321 ? 135.048 26.543 195.549 1.00 19.07 298 GLU B N 1
ATOM 7339 C CA . GLU B 1 321 ? 136.139 26.867 196.477 1.00 21.71 298 GLU B CA 1
ATOM 7340 C C . GLU B 1 321 ? 136.647 28.277 196.286 1.00 22.96 298 GLU B C 1
ATOM 7341 O O . GLU B 1 321 ? 137.111 28.895 197.261 1.00 27.80 298 GLU B O 1
ATOM 7347 N N . ALA B 1 322 ? 136.546 28.786 195.077 1.00 21.80 299 ALA B N 1
ATOM 7348 C CA . ALA B 1 322 ? 137.089 30.151 194.769 1.00 24.97 299 ALA B CA 1
ATOM 7349 C C . ALA B 1 322 ? 136.272 31.229 195.426 1.00 29.67 299 ALA B C 1
ATOM 7350 O O . ALA B 1 322 ? 136.828 32.276 195.776 1.00 31.46 299 ALA B O 1
ATOM 7352 N N . THR B 1 323 ? 134.971 30.987 195.627 1.00 30.42 300 THR B N 1
ATOM 7353 C CA . THR B 1 323 ? 134.080 31.937 196.341 1.00 29.70 300 THR B CA 1
ATOM 7354 C C . THR B 1 323 ? 133.647 31.496 197.719 1.00 31.61 300 THR B C 1
ATOM 7355 O O . THR B 1 323 ? 132.991 32.252 198.442 1.00 32.84 300 THR B O 1
ATOM 7359 N N . ASN B 1 324 ? 133.935 30.254 198.087 1.00 27.33 301 ASN B N 1
ATOM 7360 C CA . ASN B 1 324 ? 133.530 29.731 199.358 1.00 30.84 301 ASN B CA 1
ATOM 7361 C C . ASN B 1 324 ? 131.992 29.704 199.515 1.00 28.20 301 ASN B C 1
ATOM 7362 O O . ASN B 1 324 ? 131.467 29.787 200.630 1.00 29.68 301 ASN B O 1
ATOM 7367 N N . LYS B 1 325 ? 131.287 29.548 198.402 1.00 24.62 302 LYS B N 1
ATOM 7368 C CA . LYS B 1 325 ? 129.816 29.494 198.431 1.00 23.69 302 LYS B CA 1
ATOM 7369 C C . LYS B 1 325 ? 129.349 28.290 197.605 1.00 20.68 302 LYS B C 1
ATOM 7370 O O . LYS B 1 325 ? 129.997 27.924 196.618 1.00 17.55 302 LYS B O 1
ATOM 7376 N N . GLU B 1 326 ? 128.191 27.783 197.960 1.00 20.23 303 GLU B N 1
ATOM 7377 C CA . GLU B 1 326 ? 127.445 26.869 197.094 1.00 21.68 303 GLU B CA 1
ATOM 7378 C C . GLU B 1 326 ? 126.996 27.606 195.843 1.00 18.91 303 GLU B C 1
ATOM 7379 O O . GLU B 1 326 ? 126.622 28.782 195.887 1.00 19.04 303 GLU B O 1
ATOM 7385 N N . GLU B 1 327 ? 127.033 26.903 194.724 1.00 17.27 304 GLU B N 1
ATOM 7386 C CA . GLU B 1 327 ? 126.643 27.400 193.424 1.00 16.59 304 GLU B CA 1
ATOM 7387 C C . GLU B 1 327 ? 125.905 26.303 192.704 1.00 16.17 304 GLU B C 1
ATOM 7388 O O . GLU B 1 327 ? 125.976 25.123 193.106 1.00 14.70 304 GLU B O 1
ATOM 7394 N N . ALA B 1 328 ? 125.248 26.632 191.605 1.00 15.34 305 ALA B N 1
ATOM 7395 C CA . ALA B 1 328 ? 124.589 25.645 190.784 1.00 16.27 305 ALA B CA 1
ATOM 7396 C C . ALA B 1 328 ? 124.589 26.008 189.343 1.00 18.18 305 ALA B C 1
ATOM 7397 O O . ALA B 1 328 ? 124.514 27.205 189.007 1.00 19.87 305 ALA B O 1
ATOM 7399 N N . ILE B 1 329 ? 124.580 24.999 188.477 1.00 15.90 306 ILE B N 1
ATOM 7400 C CA . ILE B 1 329 ? 124.481 25.165 187.055 1.00 16.96 306 ILE B CA 1
ATOM 7401 C C . ILE B 1 329 ? 123.447 24.163 186.537 1.00 15.76 306 ILE B C 1
ATOM 7402 O O . ILE B 1 329 ? 123.109 23.174 187.254 1.00 15.26 306 ILE B O 1
ATOM 7407 N N . ASN B 1 330 ? 122.928 24.402 185.347 1.00 15.12 307 ASN B N 1
ATOM 7408 C CA A ASN B 1 330 ? 122.047 23.445 184.711 0.50 15.25 307 ASN B CA 1
ATOM 7409 C CA B ASN B 1 330 ? 121.926 23.582 184.688 0.50 15.12 307 ASN B CA 1
ATOM 7410 C C . ASN B 1 330 ? 122.230 23.371 183.198 1.00 15.47 307 ASN B C 1
ATOM 7411 O O . ASN B 1 330 ? 121.387 23.715 182.385 1.00 15.28 307 ASN B O 1
ATOM 7420 N N . PRO B 1 331 ? 123.394 22.848 182.825 1.00 15.24 308 PRO B N 1
ATOM 7421 C CA . PRO B 1 331 ? 123.778 22.720 181.424 1.00 17.24 308 PRO B CA 1
ATOM 7422 C C . PRO B 1 331 ? 122.826 21.820 180.611 1.00 16.70 308 PRO B C 1
ATOM 7423 O O . PRO B 1 331 ? 122.335 20.836 181.112 1.00 16.62 308 PRO B O 1
ATOM 7427 N N . THR B 1 332 ? 122.599 22.163 179.338 1.00 17.49 309 THR B N 1
ATOM 7428 C CA . THR B 1 332 ? 121.720 21.437 178.476 1.00 18.22 309 THR B CA 1
ATOM 7429 C C . THR B 1 332 ? 122.412 20.210 177.941 1.00 16.02 309 THR B C 1
ATOM 7430 O O . THR B 1 332 ? 123.508 20.330 177.403 1.00 16.66 309 THR B O 1
ATOM 7434 N N . PRO B 1 333 ? 121.805 19.029 178.061 1.00 14.68 310 PRO B N 1
ATOM 7435 C CA . PRO B 1 333 ? 122.403 17.813 177.556 1.00 13.86 310 PRO B CA 1
ATOM 7436 C C . PRO B 1 333 ? 122.845 17.950 176.118 1.00 14.93 310 PRO B C 1
ATOM 7437 O O . PRO B 1 333 ? 122.096 18.440 175.249 1.00 15.55 310 PRO B O 1
ATOM 7441 N N . GLY B 1 334 ? 124.103 17.612 175.891 1.00 15.02 311 GLY B N 1
ATOM 7442 C CA . GLY B 1 334 ? 124.694 17.628 174.540 1.00 16.13 311 GLY B CA 1
ATOM 7443 C C . GLY B 1 334 ? 125.410 18.923 174.233 1.00 16.10 311 GLY B C 1
ATOM 7444 O O . GLY B 1 334 ? 126.105 18.995 173.196 1.00 18.59 311 GLY B O 1
ATOM 7445 N N . SER B 1 335 ? 125.257 19.941 175.057 1.00 15.67 312 SER B N 1
ATOM 7446 C CA . SER B 1 335 ? 125.984 21.242 174.848 1.00 16.85 312 SER B CA 1
ATOM 7447 C C . SER B 1 335 ? 127.476 20.992 175.126 1.00 17.46 312 SER B C 1
ATOM 7448 O O . SER B 1 335 ? 127.857 20.011 175.790 1.00 17.04 312 SER B O 1
ATOM 7451 N N . ASP B 1 336 ? 128.321 21.910 174.683 1.00 19.06 313 ASP B N 1
ATOM 7452 C CA . ASP B 1 336 ? 129.742 21.782 174.959 1.00 20.16 313 ASP B CA 1
ATOM 7453 C C . ASP B 1 336 ? 130.042 21.812 176.464 1.00 18.06 313 ASP B C 1
ATOM 7454 O O . ASP B 1 336 ? 130.821 20.977 176.953 1.00 17.68 313 ASP B O 1
ATOM 7459 N N . LEU B 1 337 ? 129.387 22.685 177.209 1.00 17.94 314 LEU B N 1
ATOM 7460 C CA . LEU B 1 337 ? 129.593 22.796 178.623 1.00 16.93 314 LEU B CA 1
ATOM 7461 C C . LEU B 1 337 ? 129.157 21.478 179.346 1.00 14.99 314 LEU B C 1
ATOM 7462 O O . LEU B 1 337 ? 129.882 20.932 180.185 1.00 14.17 314 LEU B O 1
ATOM 7467 N N . TRP B 1 338 ? 128.009 20.973 178.966 1.00 14.41 315 TRP B N 1
ATOM 7468 C CA . TRP B 1 338 ? 127.502 19.726 179.569 1.00 13.58 315 TRP B CA 1
ATOM 7469 C C . TRP B 1 338 ? 128.471 18.582 179.288 1.00 13.27 315 TRP B C 1
ATOM 7470 O O . TRP B 1 338 ? 128.773 17.753 180.190 1.00 12.64 315 TRP B O 1
ATOM 7481 N N . ILE B 1 339 ? 128.913 18.469 178.048 1.00 13.66 316 ILE B N 1
ATOM 7482 C CA . ILE B 1 339 ? 129.881 17.395 177.706 1.00 14.21 316 ILE B CA 1
ATOM 7483 C C . ILE B 1 339 ? 131.125 17.571 178.553 1.00 13.75 316 ILE B C 1
ATOM 7484 O O . ILE B 1 339 ? 131.634 16.562 179.086 1.00 13.07 316 ILE B O 1
ATOM 7489 N N . ASN B 1 340 ? 131.619 18.803 178.698 1.00 14.57 317 ASN B N 1
ATOM 7490 C CA . ASN B 1 340 ? 132.827 19.084 179.516 1.00 16.35 317 ASN B CA 1
ATOM 7491 C C . ASN B 1 340 ? 132.651 18.578 180.942 1.00 14.96 317 ASN B C 1
ATOM 7492 O O . ASN B 1 340 ? 133.446 17.756 181.460 1.00 15.53 317 ASN B O 1
ATOM 7497 N N . ILE B 1 341 ? 131.522 18.961 181.540 1.00 13.68 318 ILE B N 1
ATOM 7498 C CA . ILE B 1 341 ? 131.283 18.695 182.950 1.00 14.89 318 ILE B CA 1
ATOM 7499 C C . ILE B 1 341 ? 131.080 17.188 183.187 1.00 12.94 318 ILE B C 1
ATOM 7500 O O . ILE B 1 341 ? 131.669 16.626 184.095 1.00 12.40 318 ILE B O 1
ATOM 7505 N N . TRP B 1 342 ? 130.237 16.566 182.414 1.00 11.96 319 TRP B N 1
ATOM 7506 C CA . TRP B 1 342 ? 129.963 15.146 182.604 1.00 11.32 319 TRP B CA 1
ATOM 7507 C C . TRP B 1 342 ? 131.154 14.267 182.238 1.00 12.16 319 TRP B C 1
ATOM 7508 O O . TRP B 1 342 ? 131.283 13.168 182.808 1.00 12.42 319 TRP B O 1
ATOM 7519 N N . THR B 1 343 ? 131.975 14.742 181.291 1.00 11.71 320 THR B N 1
ATOM 7520 C CA . THR B 1 343 ? 133.243 14.036 181.052 1.00 12.82 320 THR B CA 1
ATOM 7521 C C . THR B 1 343 ? 134.138 14.073 182.288 1.00 11.87 320 THR B C 1
ATOM 7522 O O . THR B 1 343 ? 134.769 13.048 182.605 1.00 11.84 320 THR B O 1
ATOM 7526 N N . GLN B 1 344 ? 134.209 15.223 182.982 1.00 11.71 321 GLN B N 1
ATOM 7527 C CA . GLN B 1 344 ? 135.002 15.319 184.206 1.00 12.13 321 GLN B CA 1
ATOM 7528 C C . GLN B 1 344 ? 134.484 14.321 185.239 1.00 11.84 321 GLN B C 1
ATOM 7529 O O . GLN B 1 344 ? 135.229 13.583 185.844 1.00 12.20 321 GLN B O 1
ATOM 7535 N N . PHE B 1 345 ? 133.153 14.285 185.398 1.00 11.53 322 PHE B N 1
ATOM 7536 C CA . PHE B 1 345 ? 132.576 13.354 186.324 1.00 11.26 322 PHE B CA 1
ATOM 7537 C C . PHE B 1 345 ? 132.844 11.889 185.952 1.00 10.80 322 PHE B C 1
ATOM 7538 O O . PHE B 1 345 ? 133.284 11.084 186.784 1.00 10.59 322 PHE B O 1
ATOM 7546 N N . LEU B 1 346 ? 132.498 11.514 184.732 1.00 10.51 323 LEU B N 1
ATOM 7547 C CA . LEU B 1 346 ? 132.516 10.108 184.365 1.00 10.95 323 LEU B CA 1
ATOM 7548 C C . LEU B 1 346 ? 133.948 9.534 184.315 1.00 11.15 323 LEU B C 1
ATOM 7549 O O . LEU B 1 346 ? 134.159 8.401 184.716 1.00 11.60 323 LEU B O 1
ATOM 7554 N N . THR B 1 347 ? 134.913 10.359 183.918 1.00 11.50 324 THR B N 1
ATOM 7555 C CA . THR B 1 347 ? 136.310 9.867 183.946 1.00 12.23 324 THR B CA 1
ATOM 7556 C C . THR B 1 347 ? 136.810 9.696 185.346 1.00 10.82 324 THR B C 1
ATOM 7557 O O . THR B 1 347 ? 137.420 8.683 185.680 1.00 11.47 324 THR B O 1
ATOM 7561 N N . SER B 1 348 ? 136.528 10.651 186.228 1.00 11.16 325 SER B N 1
ATOM 7562 C CA . SER B 1 348 ? 136.971 10.512 187.651 1.00 11.50 325 SER B CA 1
ATOM 7563 C C . SER B 1 348 ? 136.282 9.303 188.323 1.00 10.89 325 SER B C 1
ATOM 7564 O O . SER B 1 348 ? 136.892 8.498 189.046 1.00 10.72 325 SER B O 1
ATOM 7567 N N . PHE B 1 349 ? 134.978 9.146 188.025 1.00 11.01 326 PHE B N 1
ATOM 7568 C CA . PHE B 1 349 ? 134.194 8.072 188.623 1.00 10.05 326 PHE B CA 1
ATOM 7569 C C . PHE B 1 349 ? 134.638 6.705 188.157 1.00 10.62 326 PHE B C 1
ATOM 7570 O O . PHE B 1 349 ? 134.799 5.787 188.955 1.00 10.77 326 PHE B O 1
ATOM 7578 N N . MET B 1 350 ? 134.898 6.608 186.839 1.00 10.68 327 MET B N 1
ATOM 7579 C CA . MET B 1 350 ? 135.372 5.341 186.280 1.00 11.01 327 MET B CA 1
ATOM 7580 C C . MET B 1 350 ? 136.687 4.953 186.961 1.00 11.59 327 MET B C 1
ATOM 7581 O O . MET B 1 350 ? 136.832 3.831 187.368 1.00 11.49 327 MET B O 1
ATOM 7586 N N A SER B 1 351 ? 137.613 5.896 187.034 0.69 11.83 328 SER B N 1
ATOM 7587 N N B SER B 1 351 ? 137.631 5.880 187.062 0.31 11.80 328 SER B N 1
ATOM 7588 C CA A SER B 1 351 ? 138.890 5.639 187.701 0.69 12.32 328 SER B CA 1
ATOM 7589 C CA B SER B 1 351 ? 138.904 5.553 187.706 0.31 12.19 328 SER B CA 1
ATOM 7590 C C A SER B 1 351 ? 138.706 5.165 189.122 0.69 12.70 328 SER B C 1
ATOM 7591 C C B SER B 1 351 ? 138.734 5.159 189.160 0.31 12.51 328 SER B C 1
ATOM 7592 O O A SER B 1 351 ? 139.329 4.177 189.527 0.69 13.17 328 SER B O 1
ATOM 7593 O O B SER B 1 351 ? 139.395 4.229 189.633 0.31 12.75 328 SER B O 1
ATOM 7598 N N . HIS B 1 352 ? 137.861 5.863 189.876 1.00 12.77 329 HIS B N 1
ATOM 7599 C CA . HIS B 1 352 ? 137.599 5.523 191.275 1.00 12.35 329 HIS B CA 1
ATOM 7600 C C . HIS B 1 352 ? 137.047 4.112 191.398 1.00 12.55 329 HIS B C 1
ATOM 7601 O O . HIS B 1 352 ? 137.454 3.300 192.258 1.00 12.53 329 HIS B O 1
ATOM 7608 N N . LEU B 1 353 ? 136.082 3.790 190.536 1.00 11.03 330 LEU B N 1
ATOM 7609 C CA . LEU B 1 353 ? 135.447 2.502 190.595 1.00 11.10 330 LEU B CA 1
ATOM 7610 C C . LEU B 1 353 ? 136.365 1.332 190.174 1.00 12.45 330 LEU B C 1
ATOM 7611 O O . LEU B 1 353 ? 136.279 0.270 190.772 1.00 13.66 330 LEU B O 1
ATOM 7616 N N . GLU B 1 354 ? 137.237 1.598 189.211 1.00 13.39 331 GLU B N 1
ATOM 7617 C CA . GLU B 1 354 ? 138.250 0.608 188.785 1.00 14.55 331 GLU B CA 1
ATOM 7618 C C . GLU B 1 354 ? 139.197 0.290 189.934 1.00 15.62 331 GLU B C 1
ATOM 7619 O O . GLU B 1 354 ? 139.503 -0.889 190.175 1.00 16.42 331 GLU B O 1
ATOM 7625 N N A GLU B 1 355 ? 139.579 1.290 190.721 0.54 15.48 332 GLU B N 1
ATOM 7626 N N B GLU B 1 355 ? 139.605 1.330 190.675 0.46 16.29 332 GLU B N 1
ATOM 7627 C CA A GLU B 1 355 ? 140.488 1.065 191.853 0.54 17.35 332 GLU B CA 1
ATOM 7628 C CA B GLU B 1 355 ? 140.468 1.174 191.853 0.46 18.02 332 GLU B CA 1
ATOM 7629 C C A GLU B 1 355 ? 139.809 0.260 192.957 0.54 17.18 332 GLU B C 1
ATOM 7630 C C B GLU B 1 355 ? 139.787 0.192 192.796 0.46 17.05 332 GLU B C 1
ATOM 7631 O O A GLU B 1 355 ? 140.464 -0.534 193.682 0.54 17.89 332 GLU B O 1
ATOM 7632 O O B GLU B 1 355 ? 140.410 -0.828 193.157 0.46 16.25 332 GLU B O 1
ATOM 7643 N N . LYS B 1 356 ? 138.488 0.438 193.093 1.00 15.86 333 LYS B N 1
ATOM 7644 C CA . LYS B 1 356 ? 137.724 -0.390 194.024 1.00 15.65 333 LYS B CA 1
ATOM 7645 C C . LYS B 1 356 ? 137.377 -1.795 193.520 1.00 14.30 333 LYS B C 1
ATOM 7646 O O . LYS B 1 356 ? 137.002 -2.674 194.314 1.00 16.64 333 LYS B O 1
ATOM 7652 N N . GLY B 1 357 ? 137.408 -2.025 192.215 1.00 13.31 334 GLY B N 1
ATOM 7653 C CA . GLY B 1 357 ? 136.908 -3.254 191.609 1.00 13.74 334 GLY B CA 1
ATOM 7654 C C . GLY B 1 357 ? 135.406 -3.306 191.464 1.00 13.55 334 GLY B C 1
ATOM 7655 O O . GLY B 1 357 ? 134.836 -4.377 191.319 1.00 14.93 334 GLY B O 1
ATOM 7656 N N . TRP B 1 358 ? 134.751 -2.141 191.423 1.00 12.76 335 TRP B N 1
ATOM 7657 C CA . TRP B 1 358 ? 133.274 -2.068 191.320 1.00 12.05 335 TRP B CA 1
ATOM 7658 C C . TRP B 1 358 ? 132.758 -1.630 189.950 1.00 11.71 335 TRP B C 1
ATOM 7659 O O . TRP B 1 358 ? 131.543 -1.618 189.738 1.00 12.00 335 TRP B O 1
ATOM 7670 N N . PHE B 1 359 ? 133.619 -1.271 189.018 1.00 10.71 336 PHE B N 1
ATOM 7671 C CA . PHE B 1 359 ? 133.181 -0.677 187.767 1.00 12.11 336 PHE B CA 1
ATOM 7672 C C . PHE B 1 359 ? 132.261 -1.602 186.998 1.00 12.82 336 PHE B C 1
ATOM 7673 O O . PHE B 1 359 ? 131.260 -1.155 186.449 1.00 12.17 336 PHE B O 1
ATOM 7681 N N . ASN B 1 360 ? 132.577 -2.899 186.970 1.00 13.22 337 ASN B N 1
ATOM 7682 C CA . ASN B 1 360 ? 131.871 -3.838 186.144 1.00 14.64 337 ASN B CA 1
ATOM 7683 C C . ASN B 1 360 ? 130.398 -3.990 186.479 1.00 14.03 337 ASN B C 1
ATOM 7684 O O . ASN B 1 360 ? 129.654 -4.373 185.584 1.00 16.45 337 ASN B O 1
ATOM 7689 N N . ILE B 1 361 ? 129.958 -3.646 187.705 1.00 12.58 338 ILE B N 1
ATOM 7690 C CA . ILE B 1 361 ? 128.548 -3.772 188.057 1.00 12.71 338 ILE B CA 1
ATOM 7691 C C . ILE B 1 361 ? 127.881 -2.381 188.133 1.00 11.39 338 ILE B C 1
ATOM 7692 O O . ILE B 1 361 ? 126.757 -2.290 188.662 1.00 11.71 338 ILE B O 1
ATOM 7697 N N . THR B 1 362 ? 128.540 -1.328 187.658 1.00 10.28 339 THR B N 1
ATOM 7698 C CA . THR B 1 362 ? 128.035 0.029 187.821 1.00 10.02 339 THR B CA 1
ATOM 7699 C C . THR B 1 362 ? 127.308 0.499 186.589 1.00 10.52 339 THR B C 1
ATOM 7700 O O . THR B 1 362 ? 127.827 0.395 185.445 1.00 11.01 339 THR B O 1
ATOM 7704 N N . TYR B 1 363 ? 126.094 1.068 186.779 1.00 9.82 340 TYR B N 1
ATOM 7705 C CA . TYR B 1 363 ? 125.267 1.600 185.686 1.00 9.88 340 TYR B CA 1
ATOM 7706 C C . TYR B 1 363 ? 125.073 3.086 185.986 1.00 9.46 340 TYR B C 1
ATOM 7707 O O . TYR B 1 363 ? 124.845 3.482 187.127 1.00 10.68 340 TYR B O 1
ATOM 7716 N N . ILE B 1 364 ? 125.130 3.922 184.951 1.00 9.49 341 ILE B N 1
ATOM 7717 C CA . ILE B 1 364 ? 124.703 5.311 185.035 1.00 10.05 341 ILE B CA 1
ATOM 7718 C C . ILE B 1 364 ? 123.208 5.316 184.682 1.00 10.21 341 ILE B C 1
ATOM 7719 O O . ILE B 1 364 ? 122.809 4.804 183.647 1.00 10.19 341 ILE B O 1
ATOM 7724 N N . SER B 1 365 ? 122.395 5.850 185.591 1.00 9.87 342 SER B N 1
ATOM 7725 C CA . SER B 1 365 ? 120.953 5.915 185.376 1.00 10.66 342 SER B CA 1
ATOM 7726 C C . SER B 1 365 ? 120.539 7.188 184.674 1.00 10.66 342 SER B C 1
ATOM 7727 O O . SER B 1 365 ? 121.043 8.272 184.972 1.00 11.33 342 SER B O 1
ATOM 7730 N N . MET B 1 366 ? 119.604 7.030 183.727 1.00 10.27 343 MET B N 1
ATOM 7731 C CA . MET B 1 366 ? 118.940 8.182 183.112 1.00 11.19 343 MET B CA 1
ATOM 7732 C C . MET B 1 366 ? 117.567 8.266 183.752 1.00 11.66 343 MET B C 1
ATOM 7733 O O . MET B 1 366 ? 117.362 7.872 184.900 1.00 12.07 343 MET B O 1
ATOM 7738 N N . ASP B 1 367 ? 116.601 8.826 183.040 1.00 11.40 344 ASP B N 1
ATOM 7739 C CA A ASP B 1 367 ? 115.229 9.005 183.557 0.63 11.72 344 ASP B CA 1
ATOM 7740 C CA B ASP B 1 367 ? 115.216 8.871 183.515 0.37 11.80 344 ASP B CA 1
ATOM 7741 C C . ASP B 1 367 ? 114.371 9.143 182.295 1.00 12.36 344 ASP B C 1
ATOM 7742 O O . ASP B 1 367 ? 114.904 9.268 181.198 1.00 12.61 344 ASP B O 1
ATOM 7751 N N . GLU B 1 368 ? 113.060 9.176 182.459 1.00 13.03 345 GLU B N 1
ATOM 7752 C CA . GLU B 1 368 ? 112.110 9.486 181.320 1.00 15.02 345 GLU B CA 1
ATOM 7753 C C . GLU B 1 368 ? 112.202 10.950 180.917 1.00 14.86 345 GLU B C 1
ATOM 7754 O O . GLU B 1 368 ? 111.585 11.811 181.498 1.00 20.96 345 GLU B O 1
ATOM 7760 N N . ARG B 1 369 ? 113.055 11.238 179.934 1.00 13.91 346 ARG B N 1
ATOM 7761 C CA A ARG B 1 369 ? 113.317 12.604 179.543 0.44 13.45 346 ARG B CA 1
ATOM 7762 C CA B ARG B 1 369 ? 113.400 12.587 179.522 0.56 13.27 346 ARG B CA 1
ATOM 7763 C C . ARG B 1 369 ? 113.234 12.676 178.025 1.00 12.74 346 ARG B C 1
ATOM 7764 O O . ARG B 1 369 ? 112.979 11.689 177.397 1.00 13.89 346 ARG B O 1
ATOM 7779 N N . SER B 1 370 ? 113.452 13.874 177.484 1.00 14.20 347 SER B N 1
ATOM 7780 C CA . SER B 1 370 ? 113.343 14.022 176.059 1.00 16.72 347 SER B CA 1
ATOM 7781 C C . SER B 1 370 ? 114.306 13.087 175.373 1.00 15.70 347 SER B C 1
ATOM 7782 O O . SER B 1 370 ? 115.418 12.894 175.852 1.00 13.67 347 SER B O 1
ATOM 7785 N N . MET B 1 371 ? 113.937 12.618 174.188 1.00 14.43 348 MET B N 1
ATOM 7786 C CA . MET B 1 371 ? 114.786 11.745 173.474 1.00 15.90 348 MET B CA 1
ATOM 7787 C C . MET B 1 371 ? 116.068 12.479 173.052 1.00 15.32 348 MET B C 1
ATOM 7788 O O . MET B 1 371 ? 117.144 11.888 172.926 1.00 15.57 348 MET B O 1
ATOM 7793 N N . ASP B 1 372 ? 115.999 13.779 172.843 1.00 15.68 349 ASP B N 1
ATOM 7794 C CA . ASP B 1 372 ? 117.221 14.556 172.557 1.00 14.99 349 ASP B CA 1
ATOM 7795 C C . ASP B 1 372 ? 118.195 14.430 173.707 1.00 15.13 349 ASP B C 1
ATOM 7796 O O . ASP B 1 372 ? 119.409 14.200 173.497 1.00 15.94 349 ASP B O 1
ATOM 7801 N N . ASP B 1 373 ? 117.691 14.571 174.924 1.00 14.16 350 ASP B N 1
ATOM 7802 C CA . ASP B 1 373 ? 118.534 14.485 176.102 1.00 13.92 350 ASP B CA 1
ATOM 7803 C C . ASP B 1 373 ? 119.061 13.076 176.261 1.00 14.81 350 ASP B C 1
ATOM 7804 O O . ASP B 1 373 ? 120.240 12.893 176.559 1.00 12.69 350 ASP B O 1
ATOM 7809 N N . LEU B 1 374 ? 118.224 12.068 176.050 1.00 13.42 351 LEU B N 1
ATOM 7810 C CA . LEU B 1 374 ? 118.660 10.668 176.242 1.00 13.30 351 LEU B CA 1
ATOM 7811 C C . LEU B 1 374 ? 119.721 10.252 175.250 1.00 14.72 351 LEU B C 1
ATOM 7812 O O . LEU B 1 374 ? 120.695 9.575 175.602 1.00 14.01 351 LEU B O 1
ATOM 7817 N N . LYS B 1 375 ? 119.565 10.700 174.002 1.00 15.07 352 LYS B N 1
ATOM 7818 C CA . LYS B 1 375 ? 120.589 10.473 172.979 1.00 16.27 352 LYS B CA 1
ATOM 7819 C C . LYS B 1 375 ? 121.899 11.096 173.343 1.00 14.27 352 LYS B C 1
ATOM 7820 O O . LYS B 1 375 ? 122.921 10.495 173.137 1.00 14.44 352 LYS B O 1
ATOM 7826 N N . ALA B 1 376 ? 121.855 12.287 173.919 1.00 12.50 353 ALA B N 1
ATOM 7827 C CA . ALA B 1 376 ? 123.069 12.980 174.290 1.00 11.71 353 ALA B CA 1
ATOM 7828 C C . ALA B 1 376 ? 123.763 12.178 175.392 1.00 13.88 353 ALA B C 1
ATOM 7829 O O . ALA B 1 376 ? 125.004 12.020 175.423 1.00 12.70 353 ALA B O 1
ATOM 7831 N N . CYS B 1 377 ? 122.958 11.656 176.307 1.00 12.46 354 CYS B N 1
ATOM 7832 C CA . CYS B 1 377 ? 123.533 10.860 177.419 1.00 12.65 354 CYS B CA 1
ATOM 7833 C C . CYS B 1 377 ? 124.185 9.568 176.952 1.00 13.36 354 CYS B C 1
ATOM 7834 O O . CYS B 1 377 ? 125.307 9.218 177.373 1.00 12.41 354 CYS B O 1
ATOM 7837 N N . VAL B 1 378 ? 123.493 8.828 176.100 1.00 13.17 355 VAL B N 1
ATOM 7838 C CA . VAL B 1 378 ? 123.971 7.536 175.610 1.00 12.36 355 VAL B CA 1
ATOM 7839 C C . VAL B 1 378 ? 125.258 7.753 174.745 1.00 13.18 355 VAL B C 1
ATOM 7840 O O . VAL B 1 378 ? 126.239 7.008 174.884 1.00 14.77 355 VAL B O 1
ATOM 7844 N N . ASP B 1 379 ? 125.246 8.828 173.955 1.00 13.54 356 ASP B N 1
ATOM 7845 C CA . ASP B 1 379 ? 126.395 9.164 173.084 1.00 14.54 356 ASP B CA 1
ATOM 7846 C C . ASP B 1 379 ? 127.589 9.462 173.986 1.00 14.93 356 ASP B C 1
ATOM 7847 O O . ASP B 1 379 ? 128.674 8.957 173.744 1.00 16.67 356 ASP B O 1
ATOM 7852 N N . LEU B 1 380 ? 127.413 10.285 175.017 1.00 13.77 357 LEU B N 1
ATOM 7853 C CA . LEU B 1 380 ? 128.564 10.628 175.871 1.00 13.19 357 LEU B CA 1
ATOM 7854 C C . LEU B 1 380 ? 129.047 9.403 176.658 1.00 12.76 357 LEU B C 1
ATOM 7855 O O . LEU B 1 380 ? 130.259 9.101 176.714 1.00 13.85 357 LEU B O 1
ATOM 7860 N N . ILE B 1 381 ? 128.143 8.663 177.278 1.00 12.57 358 ILE B N 1
ATOM 7861 C CA . ILE B 1 381 ? 128.548 7.483 178.073 1.00 14.00 358 ILE B CA 1
ATOM 7862 C C . ILE B 1 381 ? 129.296 6.466 177.195 1.00 15.20 358 ILE B C 1
ATOM 7863 O O . ILE B 1 381 ? 130.303 5.902 177.606 1.00 15.17 358 ILE B O 1
ATOM 7868 N N . GLU B 1 382 ? 128.862 6.272 175.973 1.00 14.52 359 GLU B N 1
ATOM 7869 C CA . GLU B 1 382 ? 129.523 5.280 175.086 1.00 15.66 359 GLU B CA 1
ATOM 7870 C C . GLU B 1 382 ? 130.896 5.788 174.711 1.00 17.01 359 GLU B C 1
ATOM 7871 O O . GLU B 1 382 ? 131.800 4.958 174.414 1.00 17.73 359 GLU B O 1
ATOM 7877 N N . ASN B 1 383 ? 131.066 7.105 174.670 1.00 16.35 360 ASN B N 1
ATOM 7878 C CA . ASN B 1 383 ? 132.328 7.724 174.243 1.00 18.89 360 ASN B CA 1
ATOM 7879 C C . ASN B 1 383 ? 133.418 7.767 175.307 1.00 17.81 360 ASN B C 1
ATOM 7880 O O . ASN B 1 383 ? 134.574 8.021 174.965 1.00 21.65 360 ASN B O 1
ATOM 7885 N N . ILE B 1 384 ? 133.091 7.527 176.583 1.00 15.66 361 ILE B N 1
ATOM 7886 C CA . ILE B 1 384 ? 134.020 7.599 177.696 1.00 14.26 361 ILE B CA 1
ATOM 7887 C C . ILE B 1 384 ? 134.383 6.167 178.078 1.00 14.23 361 ILE B C 1
ATOM 7888 O O . ILE B 1 384 ? 133.592 5.419 178.668 1.00 13.79 361 ILE B O 1
ATOM 7893 N N . THR B 1 385 ? 135.610 5.742 177.702 1.00 14.47 362 THR B N 1
ATOM 7894 C CA . THR B 1 385 ? 135.947 4.342 177.910 1.00 14.81 362 THR B CA 1
ATOM 7895 C C . THR B 1 385 ? 137.282 4.206 178.598 1.00 14.69 362 THR B C 1
ATOM 7896 O O . THR B 1 385 ? 138.088 5.144 178.592 1.00 15.39 362 THR B O 1
ATOM 7900 N N . ASN B 1 386 ? 137.473 3.035 179.190 1.00 14.37 363 ASN B N 1
ATOM 7901 C CA . ASN B 1 386 ? 138.774 2.673 179.723 1.00 14.08 363 ASN B CA 1
ATOM 7902 C C . ASN B 1 386 ? 139.639 2.153 178.571 1.00 13.66 363 ASN B C 1
ATOM 7903 O O . ASN B 1 386 ? 139.227 2.130 177.428 1.00 13.97 363 ASN B O 1
ATOM 7908 N N . ASN B 1 387 ? 140.849 1.720 178.915 1.00 15.70 364 ASN B N 1
ATOM 7909 C CA . ASN B 1 387 ? 141.759 1.307 177.859 1.00 17.15 364 ASN B CA 1
ATOM 7910 C C . ASN B 1 387 ? 141.416 0.010 177.188 1.00 15.99 364 ASN B C 1
ATOM 7911 O O . ASN B 1 387 ? 141.923 -0.217 176.084 1.00 16.33 364 ASN B O 1
ATOM 7916 N N . SER B 1 388 ? 140.510 -0.792 177.778 1.00 15.06 365 SER B N 1
ATOM 7917 C CA . SER B 1 388 ? 139.897 -1.969 177.130 1.00 15.65 365 SER B CA 1
ATOM 7918 C C . SER B 1 388 ? 138.629 -1.647 176.352 1.00 16.50 365 SER B C 1
ATOM 7919 O O . SER B 1 388 ? 137.879 -2.535 175.960 1.00 16.67 365 SER B O 1
ATOM 7922 N N . TYR B 1 389 ? 138.390 -0.370 176.122 1.00 15.02 366 TYR B N 1
ATOM 7923 C CA . TYR B 1 389 ? 137.244 0.114 175.368 1.00 15.61 366 TYR B CA 1
ATOM 7924 C C . TYR B 1 389 ? 135.928 -0.169 176.101 1.00 17.03 366 TYR B C 1
ATOM 7925 O O . TYR B 1 389 ? 134.894 -0.201 175.444 1.00 20.36 366 TYR B O 1
ATOM 7934 N N . GLU B 1 390 ? 135.961 -0.351 177.412 1.00 15.65 367 GLU B N 1
ATOM 7935 C CA . GLU B 1 390 ? 134.702 -0.590 178.177 1.00 15.33 367 GLU B CA 1
ATOM 7936 C C . GLU B 1 390 ? 134.157 0.748 178.647 1.00 15.64 367 GLU B C 1
ATOM 7937 O O . GLU B 1 390 ? 134.897 1.613 179.131 1.00 14.44 367 GLU B O 1
ATOM 7943 N N . HIS B 1 391 ? 132.840 0.920 178.528 1.00 14.53 368 HIS B N 1
ATOM 7944 C CA . HIS B 1 391 ? 132.174 2.159 179.006 1.00 13.26 368 HIS B CA 1
ATOM 7945 C C . HIS B 1 391 ? 131.216 1.744 180.112 1.00 12.63 368 HIS B C 1
ATOM 7946 O O . HIS B 1 391 ? 130.908 0.568 180.260 1.00 13.31 368 HIS B O 1
ATOM 7953 N N . PHE B 1 392 ? 130.719 2.727 180.860 1.00 11.24 369 PHE B N 1
ATOM 7954 C CA . PHE B 1 392 ? 129.669 2.420 181.812 1.00 11.38 369 PHE B CA 1
ATOM 7955 C C . PHE B 1 392 ? 128.484 1.742 181.183 1.00 10.27 369 PHE B C 1
ATOM 7956 O O . PHE B 1 392 ? 128.036 2.088 180.054 1.00 11.45 369 PHE B O 1
ATOM 7964 N N . LYS B 1 393 ? 127.891 0.825 181.952 1.00 10.84 370 LYS B N 1
ATOM 7965 C CA . LYS B 1 393 ? 126.532 0.331 181.657 1.00 11.71 370 LYS B CA 1
ATOM 7966 C C . LYS B 1 393 ? 125.528 1.480 181.901 1.00 10.82 370 LYS B C 1
ATOM 7967 O O . LYS B 1 393 ? 125.806 2.464 182.618 1.00 9.89 370 LYS B O 1
ATOM 7973 N N . ILE B 1 394 ? 124.368 1.338 181.246 1.00 11.37 371 ILE B N 1
ATOM 7974 C CA . ILE B 1 394 ? 123.329 2.402 181.273 1.00 10.56 371 ILE B CA 1
ATOM 7975 C C . ILE B 1 394 ? 122.027 1.750 181.712 1.00 10.59 371 ILE B C 1
ATOM 7976 O O . ILE B 1 394 ? 121.675 0.652 181.293 1.00 10.22 371 ILE B O 1
ATOM 7981 N N . SER B 1 395 ? 121.298 2.470 182.593 1.00 9.18 372 SER B N 1
ATOM 7982 C CA . SER B 1 395 ? 119.986 2.064 183.124 1.00 10.33 372 SER B CA 1
ATOM 7983 C C . SER B 1 395 ? 118.988 3.166 182.954 1.00 9.90 372 SER B C 1
ATOM 7984 O O . SER B 1 395 ? 119.343 4.319 183.132 1.00 10.26 372 SER B O 1
ATOM 7987 N N . SER B 1 396 ? 117.730 2.862 182.588 1.00 10.12 373 SER B N 1
ATOM 7988 C CA . SER B 1 396 ? 116.747 3.940 182.577 1.00 10.68 373 SER B CA 1
ATOM 7989 C C . SER B 1 396 ? 115.318 3.425 182.554 1.00 10.44 373 SER B C 1
ATOM 7990 O O . SER B 1 396 ? 114.982 2.492 181.852 1.00 10.30 373 SER B O 1
ATOM 7993 N N . ALA B 1 397 ? 114.450 4.149 183.264 1.00 10.52 374 ALA B N 1
ATOM 7994 C CA . ALA B 1 397 ? 113.030 4.050 182.961 1.00 10.18 374 ALA B CA 1
ATOM 7995 C C . ALA B 1 397 ? 112.843 4.539 181.557 1.00 11.10 374 ALA B C 1
ATOM 7996 O O . ALA B 1 397 ? 113.504 5.480 181.102 1.00 11.06 374 ALA B O 1
ATOM 7998 N N . MET B 1 398 ? 111.961 3.880 180.799 1.00 11.48 375 MET B N 1
ATOM 7999 C CA . MET B 1 398 ? 111.710 4.289 179.456 1.00 12.91 375 MET B CA 1
ATOM 8000 C C . MET B 1 398 ? 110.220 4.233 179.159 1.00 14.19 375 MET B C 1
ATOM 8001 O O . MET B 1 398 ? 109.568 3.283 179.560 1.00 15.23 375 MET B O 1
ATOM 8006 N N A ASP B 1 399 ? 109.682 5.193 178.407 0.58 15.41 376 ASP B N 1
ATOM 8007 N N B ASP B 1 399 ? 109.756 5.207 178.371 0.42 15.27 376 ASP B N 1
ATOM 8008 C CA A ASP B 1 399 ? 108.203 5.173 178.142 0.58 16.46 376 ASP B CA 1
ATOM 8009 C CA B ASP B 1 399 ? 108.349 5.290 177.943 0.42 16.50 376 ASP B CA 1
ATOM 8010 C C A ASP B 1 399 ? 107.787 4.428 176.851 0.58 16.10 376 ASP B C 1
ATOM 8011 C C B ASP B 1 399 ? 108.108 4.560 176.642 0.42 17.01 376 ASP B C 1
ATOM 8012 O O A ASP B 1 399 ? 106.854 4.839 176.120 0.58 16.03 376 ASP B O 1
ATOM 8013 O O B ASP B 1 399 ? 107.683 5.152 175.648 0.42 20.69 376 ASP B O 1
ATOM 8022 N N . TYR B 1 400 ? 108.418 3.272 176.637 1.00 16.20 377 TYR B N 1
ATOM 8023 C CA . TYR B 1 400 ? 108.167 2.422 175.479 1.00 15.50 377 TYR B CA 1
ATOM 8024 C C . TYR B 1 400 ? 106.703 1.987 175.479 1.00 16.34 377 TYR B C 1
ATOM 8025 O O . TYR B 1 400 ? 106.202 1.445 176.467 1.00 14.72 377 TYR B O 1
ATOM 8034 N N . GLU B 1 401 ? 106.047 2.184 174.313 1.00 16.67 378 GLU B N 1
ATOM 8035 C CA . GLU B 1 401 ? 104.647 1.756 174.111 1.00 17.43 378 GLU B CA 1
ATOM 8036 C C . GLU B 1 401 ? 104.453 0.875 172.895 1.00 16.43 378 GLU B C 1
ATOM 8037 O O . GLU B 1 401 ? 103.644 -0.053 172.929 1.00 15.62 378 GLU B O 1
ATOM 8043 N N . SER B 1 402 ? 105.162 1.136 171.808 1.00 16.97 379 SER B N 1
ATOM 8044 C CA . SER B 1 402 ? 104.986 0.337 170.614 1.00 19.30 379 SER B CA 1
ATOM 8045 C C . SER B 1 402 ? 106.139 0.560 169.678 1.00 18.94 379 SER B C 1
ATOM 8046 O O . SER B 1 402 ? 106.862 1.536 169.815 1.00 21.14 379 SER B O 1
ATOM 8049 N N . GLY B 1 403 ? 106.272 -0.366 168.757 1.00 20.57 380 GLY B N 1
ATOM 8050 C CA . GLY B 1 403 ? 107.264 -0.252 167.697 1.00 23.63 380 GLY B CA 1
ATOM 8051 C C . GLY B 1 403 ? 108.293 -1.346 167.786 1.00 25.05 380 GLY B C 1
ATOM 8052 O O . GLY B 1 403 ? 108.548 -1.908 168.836 1.00 23.29 380 GLY B O 1
ATOM 8053 N N . ASN B 1 404 ? 108.889 -1.668 166.647 1.00 22.49 381 ASN B N 1
ATOM 8054 C CA . ASN B 1 404 ? 109.883 -2.707 166.650 1.00 24.00 381 ASN B CA 1
ATOM 8055 C C . ASN B 1 404 ? 111.266 -2.191 166.294 1.00 19.17 381 ASN B C 1
ATOM 8056 O O . ASN B 1 404 ? 112.114 -3.001 166.052 1.00 20.89 381 ASN B O 1
ATOM 8061 N N . ASP B 1 405 ? 111.480 -0.881 166.352 1.00 20.09 382 ASP B N 1
ATOM 8062 C CA . ASP B 1 405 ? 112.823 -0.312 166.182 1.00 22.00 382 ASP B CA 1
ATOM 8063 C C . ASP B 1 405 ? 113.503 -0.255 167.578 1.00 18.70 382 ASP B C 1
ATOM 8064 O O . ASP B 1 405 ? 113.140 0.547 168.442 1.00 20.79 382 ASP B O 1
ATOM 8069 N N . TYR B 1 406 ? 114.440 -1.160 167.763 1.00 17.66 383 TYR B N 1
ATOM 8070 C CA . TYR B 1 406 ? 115.102 -1.368 169.063 1.00 16.84 383 TYR B CA 1
ATOM 8071 C C . TYR B 1 406 ? 116.531 -0.819 169.025 1.00 18.24 383 TYR B C 1
ATOM 8072 O O . TYR B 1 406 ? 117.311 -1.060 169.945 1.00 18.01 383 TYR B O 1
ATOM 8081 N N A SER B 1 407 ? 116.872 -0.062 167.980 0.23 17.73 384 SER B N 1
ATOM 8082 N N B SER B 1 407 ? 116.870 -0.070 167.987 0.77 18.30 384 SER B N 1
ATOM 8083 C CA A SER B 1 407 ? 118.233 0.459 167.827 0.23 17.78 384 SER B CA 1
ATOM 8084 C CA B SER B 1 407 ? 118.255 0.406 167.827 0.77 18.93 384 SER B CA 1
ATOM 8085 C C A SER B 1 407 ? 118.683 1.238 169.056 0.23 17.27 384 SER B C 1
ATOM 8086 C C B SER B 1 407 ? 118.733 1.363 168.946 0.77 18.75 384 SER B C 1
ATOM 8087 O O A SER B 1 407 ? 119.773 0.974 169.583 0.23 17.22 384 SER B O 1
ATOM 8088 O O B SER B 1 407 ? 119.923 1.397 169.237 0.77 20.51 384 SER B O 1
ATOM 8093 N N . PHE B 1 408 ? 117.833 2.149 169.538 1.00 16.39 385 PHE B N 1
ATOM 8094 C CA . PHE B 1 408 ? 118.207 2.970 170.688 1.00 15.00 385 PHE B CA 1
ATOM 8095 C C . PHE B 1 408 ? 118.106 2.149 171.975 1.00 14.78 385 PHE B C 1
ATOM 8096 O O . PHE B 1 408 ? 119.044 2.135 172.775 1.00 14.19 385 PHE B O 1
ATOM 8104 N N . LEU B 1 409 ? 117.028 1.400 172.150 1.00 15.01 386 LEU B N 1
ATOM 8105 C CA . LEU B 1 409 ? 116.850 0.635 173.419 1.00 15.65 386 LEU B CA 1
ATOM 8106 C C . LEU B 1 409 ? 118.000 -0.372 173.612 1.00 15.08 386 LEU B C 1
ATOM 8107 O O . LEU B 1 409 ? 118.476 -0.610 174.738 1.00 14.13 386 LEU B O 1
ATOM 8112 N N . ASP B 1 410 ? 118.515 -0.963 172.536 1.00 14.72 387 ASP B N 1
ATOM 8113 C CA . ASP B 1 410 ? 119.574 -1.910 172.681 1.00 15.17 387 ASP B CA 1
ATOM 8114 C C . ASP B 1 410 ? 120.925 -1.353 173.217 1.00 14.17 387 ASP B C 1
ATOM 8115 O O . ASP B 1 410 ? 121.775 -2.129 173.628 1.00 17.29 387 ASP B O 1
ATOM 8120 N N . ARG B 1 411 ? 121.067 -0.039 173.195 1.00 15.35 388 ARG B N 1
ATOM 8121 C CA . ARG B 1 411 ? 122.217 0.690 173.731 1.00 14.07 388 ARG B CA 1
ATOM 8122 C C . ARG B 1 411 ? 122.093 0.928 175.236 1.00 14.72 388 ARG B C 1
ATOM 8123 O O . ARG B 1 411 ? 123.052 1.384 175.857 1.00 16.19 388 ARG B O 1
ATOM 8131 N N . ILE B 1 412 ? 120.947 0.590 175.810 1.00 13.58 389 ILE B N 1
ATOM 8132 C CA . ILE B 1 412 ? 120.707 0.712 177.271 1.00 12.14 389 ILE B CA 1
ATOM 8133 C C . ILE B 1 412 ? 120.618 -0.667 177.914 1.00 11.14 389 ILE B C 1
ATOM 8134 O O . ILE B 1 412 ? 119.822 -1.526 177.519 1.00 11.66 389 ILE B O 1
ATOM 8139 N N . ASP B 1 413 ? 121.428 -0.932 178.923 1.00 11.08 390 ASP B N 1
ATOM 8140 C CA . ASP B 1 413 ? 121.602 -2.250 179.467 1.00 11.64 390 ASP B CA 1
ATOM 8141 C C . ASP B 1 413 ? 120.476 -2.733 180.356 1.00 10.86 390 ASP B C 1
ATOM 8142 O O . ASP B 1 413 ? 120.275 -3.944 180.510 1.00 11.80 390 ASP B O 1
ATOM 8147 N N . ASP B 1 414 ? 119.769 -1.807 180.994 1.00 10.11 391 ASP B N 1
ATOM 8148 C CA . ASP B 1 414 ? 118.626 -2.209 181.855 1.00 10.55 391 ASP B CA 1
ATOM 8149 C C . ASP B 1 414 ? 117.566 -1.125 181.728 1.00 9.85 391 ASP B C 1
ATOM 8150 O O . ASP B 1 414 ? 117.865 0.070 181.896 1.00 10.36 391 ASP B O 1
ATOM 8155 N N . ILE B 1 415 ? 116.369 -1.538 181.319 1.00 9.50 392 ILE B N 1
ATOM 8156 C CA . ILE B 1 415 ? 115.268 -0.566 181.205 1.00 9.89 392 ILE B CA 1
ATOM 8157 C C . ILE B 1 415 ? 114.056 -1.024 182.010 1.00 9.00 392 ILE B C 1
ATOM 8158 O O . ILE B 1 415 ? 113.891 -2.223 182.237 1.00 9.78 392 ILE B O 1
ATOM 8163 N N . SER B 1 416 ? 113.252 -0.053 182.477 1.00 9.30 393 SER B N 1
ATOM 8164 C CA . SER B 1 416 ? 112.044 -0.346 183.247 1.00 9.61 393 SER B CA 1
ATOM 8165 C C . SER B 1 416 ? 110.892 0.404 182.583 1.00 9.13 393 SER B C 1
ATOM 8166 O O . SER B 1 416 ? 111.038 1.597 182.316 1.00 9.29 393 SER B O 1
ATOM 8169 N N . ILE B 1 417 ? 109.812 -0.318 182.304 1.00 9.64 394 ILE B N 1
ATOM 8170 C CA . ILE B 1 417 ? 108.626 0.262 181.606 1.00 10.10 394 ILE B CA 1
ATOM 8171 C C . ILE B 1 417 ? 107.477 0.319 182.597 1.00 9.08 394 ILE B C 1
ATOM 8172 O O . ILE B 1 417 ? 107.103 -0.701 183.221 1.00 9.32 394 ILE B O 1
ATOM 8177 N N . GLY B 1 418 ? 106.868 1.470 182.736 1.00 9.36 395 GLY B N 1
ATOM 8178 C CA . GLY B 1 418 ? 105.745 1.650 183.658 1.00 9.81 395 GLY B CA 1
ATOM 8179 C C . GLY B 1 418 ? 104.501 0.973 183.152 1.00 10.63 395 GLY B C 1
ATOM 8180 O O . GLY B 1 418 ? 104.197 1.013 181.978 1.00 9.67 395 GLY B O 1
ATOM 8181 N N . LEU B 1 419 ? 103.761 0.363 184.059 1.00 10.53 396 LEU B N 1
ATOM 8182 C CA . LEU B 1 419 ? 102.540 -0.339 183.744 1.00 10.30 396 LEU B CA 1
ATOM 8183 C C . LEU B 1 419 ? 101.600 0.523 182.880 1.00 10.85 396 LEU B C 1
ATOM 8184 O O . LEU B 1 419 ? 101.031 0.008 181.911 1.00 10.43 396 LEU B O 1
ATOM 8189 N N . SER B 1 420 ? 101.503 1.803 183.184 1.00 11.76 397 SER B N 1
ATOM 8190 C CA A SER B 1 420 ? 100.617 2.752 182.475 0.34 12.84 397 SER B CA 1
ATOM 8191 C CA B SER B 1 420 ? 100.540 2.650 182.450 0.66 12.71 397 SER B CA 1
ATOM 8192 C C . SER B 1 420 ? 100.933 2.817 180.980 1.00 13.51 397 SER B C 1
ATOM 8193 O O . SER B 1 420 ? 100.068 3.181 180.165 1.00 15.21 397 SER B O 1
ATOM 8198 N N . HIS B 1 421 ? 102.170 2.531 180.613 1.00 12.62 398 HIS B N 1
ATOM 8199 C CA . HIS B 1 421 ? 102.580 2.590 179.198 1.00 13.35 398 HIS B CA 1
ATOM 8200 C C . HIS B 1 421 ? 102.395 1.298 178.450 1.00 13.89 398 HIS B C 1
ATOM 8201 O O . HIS B 1 421 ? 102.528 1.278 177.221 1.00 15.35 398 HIS B O 1
ATOM 8208 N N . ILE B 1 422 ? 102.065 0.210 179.120 1.00 12.22 399 ILE B N 1
ATOM 8209 C CA . ILE B 1 422 ? 102.001 -1.095 178.475 1.00 12.64 399 ILE B CA 1
ATOM 8210 C C . ILE B 1 422 ? 100.581 -1.313 177.946 1.00 13.20 399 ILE B C 1
ATOM 8211 O O . ILE B 1 422 ? 99.593 -1.268 178.674 1.00 12.94 399 ILE B O 1
ATOM 8216 N N . ASN B 1 423 ? 100.533 -1.532 176.639 1.00 14.71 400 ASN B N 1
ATOM 8217 C CA . ASN B 1 423 ? 99.266 -1.904 175.971 1.00 18.08 400 ASN B CA 1
ATOM 8218 C C . ASN B 1 423 ? 99.022 -3.417 176.079 1.00 18.88 400 ASN B C 1
ATOM 8219 O O . ASN B 1 423 ? 99.716 -4.248 175.458 1.00 18.22 400 ASN B O 1
ATOM 8224 N N . HIS B 1 424 ? 98.038 -3.799 176.864 1.00 19.04 401 HIS B N 1
ATOM 8225 C CA . HIS B 1 424 ? 97.719 -5.219 177.060 1.00 17.73 401 HIS B CA 1
ATOM 8226 C C . HIS B 1 424 ? 97.220 -5.989 175.827 1.00 19.36 401 HIS B C 1
ATOM 8227 O O . HIS B 1 424 ? 97.392 -7.196 175.747 1.00 20.14 401 HIS B O 1
ATOM 8234 N N A ASN B 1 425 ? 96.600 -5.303 174.893 0.54 21.46 402 ASN B N 1
ATOM 8235 N N B ASN B 1 425 ? 96.608 -5.241 174.898 0.46 20.01 402 ASN B N 1
ATOM 8236 C CA A ASN B 1 425 ? 96.108 -5.999 173.705 0.54 23.38 402 ASN B CA 1
ATOM 8237 C CA B ASN B 1 425 ? 96.060 -5.759 173.613 0.46 21.02 402 ASN B CA 1
ATOM 8238 C C A ASN B 1 425 ? 97.051 -5.786 172.526 0.54 23.27 402 ASN B C 1
ATOM 8239 C C B ASN B 1 425 ? 97.078 -6.044 172.528 0.46 21.48 402 ASN B C 1
ATOM 8240 O O A ASN B 1 425 ? 96.625 -5.589 171.391 0.54 24.70 402 ASN B O 1
ATOM 8241 O O B ASN B 1 425 ? 96.709 -6.494 171.428 0.46 21.30 402 ASN B O 1
ATOM 8250 N N . SER B 1 426 ? 98.358 -5.803 172.807 1.00 20.25 403 SER B N 1
ATOM 8251 C CA . SER B 1 426 ? 99.394 -5.852 171.800 1.00 20.66 403 SER B CA 1
ATOM 8252 C C . SER B 1 426 ? 100.500 -6.715 172.333 1.00 20.47 403 SER B C 1
ATOM 8253 O O . SER B 1 426 ? 100.675 -6.819 173.569 1.00 20.32 403 SER B O 1
ATOM 8256 N N . ASP B 1 427 ? 101.199 -7.373 171.418 1.00 19.29 404 ASP B N 1
ATOM 8257 C CA . ASP B 1 427 ? 102.372 -8.128 171.768 1.00 19.33 404 ASP B CA 1
ATOM 8258 C C . ASP B 1 427 ? 103.631 -7.256 171.648 1.00 16.78 404 ASP B C 1
ATOM 8259 O O . ASP B 1 427 ? 104.725 -7.790 171.812 1.00 16.17 404 ASP B O 1
ATOM 8264 N N . ASP B 1 428 ? 103.510 -5.948 171.391 1.00 17.23 405 ASP B N 1
ATOM 8265 C CA . ASP B 1 428 ? 104.707 -5.096 171.181 1.00 18.25 405 ASP B CA 1
ATOM 8266 C C . ASP B 1 428 ? 105.651 -5.122 172.409 1.00 15.35 405 ASP B C 1
ATOM 8267 O O . ASP B 1 428 ? 106.850 -5.279 172.223 1.00 17.69 405 ASP B O 1
ATOM 8272 N N . MET B 1 429 ? 105.083 -5.083 173.611 1.00 15.19 406 MET B N 1
ATOM 8273 C CA . MET B 1 429 ? 105.949 -5.106 174.820 1.00 13.95 406 MET B CA 1
ATOM 8274 C C . MET B 1 429 ? 106.670 -6.450 174.966 1.00 14.04 406 MET B C 1
ATOM 8275 O O . MET B 1 429 ? 107.858 -6.451 175.223 1.00 14.52 406 MET B O 1
ATOM 8280 N N A LYS B 1 430 ? 105.938 -7.573 174.807 0.42 13.53 407 LYS B N 1
ATOM 8281 N N B LYS B 1 430 ? 105.989 -7.595 174.783 0.58 12.78 407 LYS B N 1
ATOM 8282 C CA A LYS B 1 430 ? 106.459 -8.938 174.914 0.42 13.92 407 LYS B CA 1
ATOM 8283 C CA B LYS B 1 430 ? 106.632 -8.885 174.950 0.58 13.19 407 LYS B CA 1
ATOM 8284 C C A LYS B 1 430 ? 107.534 -9.142 173.871 0.42 14.61 407 LYS B C 1
ATOM 8285 C C B LYS B 1 430 ? 107.652 -9.053 173.867 0.58 14.24 407 LYS B C 1
ATOM 8286 O O A LYS B 1 430 ? 108.544 -9.788 174.151 0.42 13.82 407 LYS B O 1
ATOM 8287 O O B LYS B 1 430 ? 108.738 -9.573 174.094 0.58 12.67 407 LYS B O 1
ATOM 8298 N N . ASN B 1 431 ? 107.349 -8.569 172.679 1.00 14.86 408 ASN B N 1
ATOM 8299 C CA . ASN B 1 431 ? 108.330 -8.732 171.613 1.00 15.29 408 ASN B CA 1
ATOM 8300 C C . ASN B 1 431 ? 109.603 -7.911 171.860 1.00 14.83 408 ASN B C 1
ATOM 8301 O O . ASN B 1 431 ? 110.688 -8.393 171.634 1.00 16.06 408 ASN B O 1
ATOM 8306 N N . MET B 1 432 ? 109.421 -6.697 172.381 1.00 13.15 409 MET B N 1
ATOM 8307 C CA . MET B 1 432 ? 110.525 -5.857 172.780 1.00 13.22 409 MET B CA 1
ATOM 8308 C C . MET B 1 432 ? 111.352 -6.533 173.879 1.00 12.42 409 MET B C 1
ATOM 8309 O O . MET B 1 432 ? 112.594 -6.626 173.789 1.00 13.05 409 MET B O 1
ATOM 8314 N N . ALA B 1 433 ? 110.666 -7.040 174.897 1.00 12.04 410 ALA B N 1
ATOM 8315 C CA . ALA B 1 433 ? 111.380 -7.685 176.014 1.00 12.39 410 ALA B CA 1
ATOM 8316 C C . ALA B 1 433 ? 112.083 -8.967 175.579 1.00 13.03 410 ALA B C 1
ATOM 8317 O O . ALA B 1 433 ? 113.165 -9.275 176.062 1.00 13.88 410 ALA B O 1
ATOM 8319 N N . THR B 1 434 ? 111.458 -9.701 174.641 1.00 13.38 411 THR B N 1
ATOM 8320 C CA . THR B 1 434 ? 112.027 -10.978 174.175 1.00 15.17 411 THR B CA 1
ATOM 8321 C C . THR B 1 434 ? 113.350 -10.701 173.453 1.00 14.75 411 THR B C 1
ATOM 8322 O O . THR B 1 434 ? 114.305 -11.424 173.656 1.00 15.94 411 THR B O 1
ATOM 8326 N N . HIS B 1 435 ? 113.385 -9.632 172.658 1.00 15.13 412 HIS B N 1
ATOM 8327 C CA . HIS B 1 435 ? 114.601 -9.247 171.944 1.00 16.35 412 HIS B CA 1
ATOM 8328 C C . HIS B 1 435 ? 115.729 -8.914 172.938 1.00 15.79 412 HIS B C 1
ATOM 8329 O O . HIS B 1 435 ? 116.861 -9.356 172.789 1.00 17.36 412 HIS B O 1
ATOM 8336 N N . ARG B 1 436 ? 115.371 -8.229 174.039 1.00 14.44 413 ARG B N 1
ATOM 8337 C CA . ARG B 1 436 ? 116.338 -7.932 175.075 1.00 14.55 413 ARG B CA 1
ATOM 8338 C C . ARG B 1 436 ? 116.827 -9.178 175.798 1.00 14.45 413 ARG B C 1
ATOM 8339 O O . ARG B 1 436 ? 118.031 -9.287 176.100 1.00 16.66 413 ARG B O 1
ATOM 8347 N N . GLN B 1 437 ? 115.946 -10.117 176.095 1.00 14.26 414 GLN B N 1
ATOM 8348 C CA . GLN B 1 437 ? 116.312 -11.333 176.762 1.00 15.05 414 GLN B CA 1
ATOM 8349 C C . GLN B 1 437 ? 117.333 -12.091 175.888 1.00 17.79 414 GLN B C 1
ATOM 8350 O O . GLN B 1 437 ? 118.305 -12.627 176.419 1.00 19.16 414 GLN B O 1
ATOM 8356 N N . GLU B 1 438 ? 117.125 -12.081 174.584 1.00 18.24 415 GLU B N 1
ATOM 8357 C CA . GLU B 1 438 ? 118.066 -12.745 173.643 1.00 19.65 415 GLU B CA 1
ATOM 8358 C C . GLU B 1 438 ? 119.434 -12.082 173.587 1.00 20.83 415 GLU B C 1
ATOM 8359 O O . GLU B 1 438 ? 120.436 -12.748 173.307 1.00 22.43 415 GLU B O 1
ATOM 8365 N N . LEU B 1 439 ? 119.501 -10.773 173.845 1.00 19.86 416 LEU B N 1
ATOM 8366 C CA . LEU B 1 439 ? 120.750 -10.028 173.914 1.00 20.00 416 LEU B CA 1
ATOM 8367 C C . LEU B 1 439 ? 121.403 -10.027 175.291 1.00 19.93 416 LEU B C 1
ATOM 8368 O O . LEU B 1 439 ? 122.503 -9.474 175.450 1.00 22.00 416 LEU B O 1
ATOM 8373 N N . GLY B 1 440 ? 120.751 -10.638 176.260 1.00 17.42 417 GLY B N 1
ATOM 8374 C CA . GLY B 1 440 ? 121.261 -10.676 177.643 1.00 18.52 417 GLY B CA 1
ATOM 8375 C C . GLY B 1 440 ? 121.110 -9.349 178.397 1.00 17.04 417 GLY B C 1
ATOM 8376 O O . GLY B 1 440 ? 121.814 -9.136 179.387 1.00 18.31 417 GLY B O 1
ATOM 8377 N N . LEU B 1 441 ? 120.247 -8.479 177.919 1.00 14.61 418 LEU B N 1
ATOM 8378 C CA . LEU B 1 441 ? 119.969 -7.192 178.557 1.00 14.42 418 LEU B CA 1
ATOM 8379 C C . LEU B 1 441 ? 118.837 -7.400 179.572 1.00 14.16 418 LEU B C 1
ATOM 8380 O O . LEU B 1 441 ? 118.093 -8.355 179.495 1.00 15.74 418 LEU B O 1
ATOM 8385 N N . LEU B 1 442 ? 118.716 -6.448 180.502 1.00 12.65 419 LEU B N 1
ATOM 8386 C CA . LEU B 1 442 ? 117.724 -6.530 181.569 1.00 12.35 419 LEU B CA 1
ATOM 8387 C C . LEU B 1 442 ? 116.498 -5.660 181.198 1.00 10.93 419 LEU B C 1
ATOM 8388 O O . LEU B 1 442 ? 116.616 -4.600 180.680 1.00 10.16 419 LEU B O 1
ATOM 8393 N N . THR B 1 443 ? 115.342 -6.181 181.561 1.00 9.44 420 THR B N 1
ATOM 8394 C CA . THR B 1 443 ? 114.100 -5.442 181.404 1.00 9.92 420 THR B CA 1
ATOM 8395 C C . THR B 1 443 ? 113.219 -5.729 182.617 1.00 9.56 420 THR B C 1
ATOM 8396 O O . THR B 1 443 ? 113.069 -6.857 183.080 1.00 10.33 420 THR B O 1
ATOM 8400 N N . THR B 1 444 ? 112.547 -4.665 183.120 1.00 9.58 421 THR B N 1
ATOM 8401 C CA . THR B 1 444 ? 111.536 -4.815 184.158 1.00 9.60 421 THR B CA 1
ATOM 8402 C C . THR B 1 444 ? 110.335 -3.949 183.849 1.00 8.89 421 THR B C 1
ATOM 8403 O O . THR B 1 444 ? 110.359 -3.154 182.904 1.00 9.64 421 THR B O 1
ATOM 8407 N N . ILE B 1 445 ? 109.276 -4.173 184.616 1.00 8.47 422 ILE B N 1
ATOM 8408 C CA . ILE B 1 445 ? 108.131 -3.246 184.682 1.00 8.53 422 ILE B CA 1
ATOM 8409 C C . ILE B 1 445 ? 108.169 -2.526 186.011 1.00 8.80 422 ILE B C 1
ATOM 8410 O O . ILE B 1 445 ? 108.778 -3.031 186.979 1.00 9.54 422 ILE B O 1
ATOM 8415 N N . TYR B 1 446 ? 107.470 -1.409 186.098 1.00 8.45 423 TYR B N 1
ATOM 8416 C CA . TYR B 1 446 ? 107.301 -0.717 187.389 1.00 8.63 423 TYR B CA 1
ATOM 8417 C C . TYR B 1 446 ? 105.917 -0.216 187.554 1.00 8.97 423 TYR B C 1
ATOM 8418 O O . TYR B 1 446 ? 105.153 -0.087 186.586 1.00 9.28 423 TYR B O 1
ATOM 8427 N N . THR B 1 447 ? 105.539 0.040 188.808 1.00 7.84 424 THR B N 1
ATOM 8428 C CA . THR B 1 447 ? 104.332 0.789 189.120 1.00 8.77 424 THR B CA 1
ATOM 8429 C C . THR B 1 447 ? 104.681 1.987 189.983 1.00 9.95 424 THR B C 1
ATOM 8430 O O . THR B 1 447 ? 105.727 2.038 190.609 1.00 9.38 424 THR B O 1
ATOM 8434 N N . CYS B 1 448 ? 103.802 2.975 189.953 1.00 9.73 425 CYS B N 1
ATOM 8435 C CA . CYS B 1 448 ? 103.997 4.243 190.648 1.00 10.66 425 CYS B CA 1
ATOM 8436 C C . CYS B 1 448 ? 102.631 4.902 190.861 1.00 9.80 425 CYS B C 1
ATOM 8437 O O . CYS B 1 448 ? 101.555 4.263 190.668 1.00 10.67 425 CYS B O 1
ATOM 8440 N N . THR B 1 449 ? 102.663 6.147 191.276 1.00 9.31 426 THR B N 1
ATOM 8441 C CA . THR B 1 449 ? 101.433 6.949 191.398 1.00 9.72 426 THR B CA 1
ATOM 8442 C C . THR B 1 449 ? 100.577 6.817 190.155 1.00 9.46 426 THR B C 1
ATOM 8443 O O . THR B 1 449 ? 101.112 6.827 189.045 1.00 10.72 426 THR B O 1
ATOM 8447 N N . GLY B 1 450 ? 99.269 6.718 190.340 1.00 8.89 427 GLY B N 1
ATOM 8448 C CA . GLY B 1 450 ? 98.355 6.634 189.196 1.00 9.39 427 GLY B CA 1
ATOM 8449 C C . GLY B 1 450 ? 98.162 5.305 188.533 1.00 9.95 427 GLY B C 1
ATOM 8450 O O . GLY B 1 450 ? 97.302 5.176 187.687 1.00 10.75 427 GLY B O 1
ATOM 8451 N N . ASP B 1 451 ? 98.937 4.286 188.929 1.00 9.94 428 ASP B N 1
ATOM 8452 C CA . ASP B 1 451 ? 98.781 2.957 188.393 1.00 10.77 428 ASP B CA 1
ATOM 8453 C C . ASP B 1 451 ? 97.741 2.162 189.138 1.00 9.65 428 ASP B C 1
ATOM 8454 O O . ASP B 1 451 ? 97.510 2.377 190.307 1.00 9.74 428 ASP B O 1
ATOM 8459 N N . TYR B 1 452 ? 97.102 1.263 188.389 1.00 9.58 429 TYR B N 1
ATOM 8460 C CA . TYR B 1 452 ? 96.274 0.171 188.928 1.00 9.31 429 TYR B CA 1
ATOM 8461 C C . TYR B 1 452 ? 96.417 -1.023 188.072 1.00 10.34 429 TYR B C 1
ATOM 8462 O O . TYR B 1 452 ? 96.175 -0.913 186.877 1.00 10.01 429 TYR B O 1
ATOM 8471 N N . PRO B 1 453 ? 96.735 -2.200 188.598 1.00 9.54 430 PRO B N 1
ATOM 8472 C CA . PRO B 1 453 ? 97.059 -2.462 190.012 1.00 10.03 430 PRO B CA 1
ATOM 8473 C C . PRO B 1 453 ? 98.296 -1.709 190.482 1.00 9.73 430 PRO B C 1
ATOM 8474 O O . PRO B 1 453 ? 99.160 -1.331 189.669 1.00 10.49 430 PRO B O 1
ATOM 8478 N N . SER B 1 454 ? 98.441 -1.573 191.792 1.00 9.27 431 SER B N 1
ATOM 8479 C CA . SER B 1 454 ? 99.629 -0.928 192.358 1.00 9.66 431 SER B CA 1
ATOM 8480 C C . SER B 1 454 ? 99.865 -1.444 193.766 1.00 9.07 431 SER B C 1
ATOM 8481 O O . SER B 1 454 ? 99.316 -2.431 194.148 1.00 9.26 431 SER B O 1
ATOM 8484 N N . SER B 1 455 ? 100.715 -0.709 194.504 1.00 8.84 432 SER B N 1
ATOM 8485 C CA . SER B 1 455 ? 101.196 -1.149 195.844 1.00 9.37 432 SER B CA 1
ATOM 8486 C C . SER B 1 455 ? 101.096 0.003 196.850 1.00 9.18 432 SER B C 1
ATOM 8487 O O . SER B 1 455 ? 102.076 0.400 197.466 1.00 10.64 432 SER B O 1
ATOM 8490 N N . PHE B 1 456 ? 99.889 0.556 196.978 1.00 8.89 433 PHE B N 1
ATOM 8491 C CA . PHE B 1 456 ? 99.574 1.634 197.926 1.00 9.15 433 PHE B CA 1
ATOM 8492 C C . PHE B 1 456 ? 98.969 1.089 199.184 1.00 9.08 433 PHE B C 1
ATOM 8493 O O . PHE B 1 456 ? 98.449 -0.007 199.192 1.00 9.28 433 PHE B O 1
ATOM 8501 N N . THR B 1 457 ? 98.918 1.904 200.203 1.00 9.27 434 THR B N 1
ATOM 8502 C CA . THR B 1 457 ? 98.193 1.550 201.467 1.00 9.80 434 THR B CA 1
ATOM 8503 C C . THR B 1 457 ? 96.744 1.165 201.209 1.00 11.01 434 THR B C 1
ATOM 8504 O O . THR B 1 457 ? 96.227 0.222 201.858 1.00 11.15 434 THR B O 1
ATOM 8508 N N . ILE B 1 458 ? 96.090 1.863 200.273 1.00 10.69 435 ILE B N 1
ATOM 8509 C CA . ILE B 1 458 ? 94.664 1.664 199.942 1.00 11.15 435 ILE B CA 1
ATOM 8510 C C . ILE B 1 458 ? 94.432 0.535 198.954 1.00 10.54 435 ILE B C 1
ATOM 8511 O O . ILE B 1 458 ? 93.291 0.104 198.711 1.00 12.72 435 ILE B O 1
ATOM 8516 N N . SER B 1 459 ? 95.503 -0.003 198.350 1.00 9.80 436 SER B N 1
ATOM 8517 C CA . SER B 1 459 ? 95.376 -1.108 197.396 1.00 10.10 436 SER B CA 1
ATOM 8518 C C . SER B 1 459 ? 94.924 -2.404 198.081 1.00 10.13 436 SER B C 1
ATOM 8519 O O . SER B 1 459 ? 95.213 -2.648 199.243 1.00 11.34 436 SER B O 1
ATOM 8522 N N . ASP B 1 460 ? 94.277 -3.278 197.324 1.00 9.77 437 ASP B N 1
ATOM 8523 C CA . ASP B 1 460 ? 94.192 -4.675 197.783 1.00 10.24 437 ASP B CA 1
ATOM 8524 C C . ASP B 1 460 ? 95.621 -5.202 197.752 1.00 10.18 437 ASP B C 1
ATOM 8525 O O . ASP B 1 460 ? 96.308 -5.116 196.727 1.00 10.12 437 ASP B O 1
ATOM 8530 N N . PRO B 1 461 ? 96.084 -5.845 198.834 1.00 9.39 438 PRO B N 1
ATOM 8531 C CA . PRO B 1 461 ? 97.441 -6.401 198.737 1.00 10.32 438 PRO B CA 1
ATOM 8532 C C . PRO B 1 461 ? 97.710 -7.366 197.580 1.00 10.83 438 PRO B C 1
ATOM 8533 O O . PRO B 1 461 ? 98.815 -7.359 197.055 1.00 11.18 438 PRO B O 1
ATOM 8537 N N . SER B 1 462 ? 96.710 -8.153 197.166 1.00 10.46 439 SER B N 1
ATOM 8538 C CA . SER B 1 462 ? 96.917 -9.072 196.051 1.00 12.54 439 SER B CA 1
ATOM 8539 C C . SER B 1 462 ? 97.289 -8.365 194.754 1.00 10.84 439 SER B C 1
ATOM 8540 O O . SER B 1 462 ? 97.796 -8.992 193.866 1.00 10.25 439 SER B O 1
ATOM 8543 N N . GLU B 1 463 ? 97.048 -7.044 194.650 1.00 9.53 440 GLU B N 1
ATOM 8544 C CA . GLU B 1 463 ? 97.523 -6.296 193.487 1.00 8.98 440 GLU B CA 1
ATOM 8545 C C . GLU B 1 463 ? 99.021 -6.466 193.236 1.00 9.27 440 GLU B C 1
ATOM 8546 O O . GLU B 1 463 ? 99.486 -6.475 192.090 1.00 8.78 440 GLU B O 1
ATOM 8552 N N . GLY B 1 464 ? 99.773 -6.641 194.311 1.00 9.05 441 GLY B N 1
ATOM 8553 C CA . GLY B 1 464 ? 101.202 -6.893 194.208 1.00 9.72 441 GLY B CA 1
ATOM 8554 C C . GLY B 1 464 ? 101.542 -8.220 193.583 1.00 9.11 441 GLY B C 1
ATOM 8555 O O . GLY B 1 464 ? 102.469 -8.290 192.751 1.00 10.21 441 GLY B O 1
ATOM 8556 N N . ALA B 1 465 ? 100.804 -9.266 193.921 1.00 9.62 442 ALA B N 1
ATOM 8557 C CA . ALA B 1 465 ? 101.050 -10.537 193.298 1.00 10.17 442 ALA B CA 1
ATOM 8558 C C . ALA B 1 465 ? 100.683 -10.453 191.789 1.00 9.31 442 ALA B C 1
ATOM 8559 O O . ALA B 1 465 ? 101.423 -10.951 190.959 1.00 9.45 442 ALA B O 1
ATOM 8561 N N . PHE B 1 466 ? 99.569 -9.763 191.480 1.00 9.26 443 PHE B N 1
ATOM 8562 C CA . PHE B 1 466 ? 99.245 -9.539 190.079 1.00 9.81 443 PHE B CA 1
ATOM 8563 C C . PHE B 1 466 ? 100.388 -8.881 189.338 1.00 9.17 443 PHE B C 1
ATOM 8564 O O . PHE B 1 466 ? 100.760 -9.254 188.230 1.00 9.43 443 PHE B O 1
ATOM 8572 N N . THR B 1 467 ? 100.921 -7.800 189.929 1.00 9.45 444 THR B N 1
ATOM 8573 C CA . THR B 1 467 ? 101.955 -7.017 189.321 1.00 10.07 444 THR B CA 1
ATOM 8574 C C . THR B 1 467 ? 103.148 -7.908 188.920 1.00 9.81 444 THR B C 1
ATOM 8575 O O . THR B 1 467 ? 103.690 -7.798 187.828 1.00 8.98 444 THR B O 1
ATOM 8579 N N . ILE B 1 468 ? 103.559 -8.812 189.846 1.00 9.37 445 ILE B N 1
ATOM 8580 C CA . ILE B 1 468 ? 104.743 -9.613 189.571 1.00 9.68 445 ILE B CA 1
ATOM 8581 C C . ILE B 1 468 ? 104.413 -10.624 188.432 1.00 9.65 445 ILE B C 1
ATOM 8582 O O . ILE B 1 468 ? 105.242 -10.817 187.551 1.00 10.16 445 ILE B O 1
ATOM 8587 N N . TRP B 1 469 ? 103.231 -11.244 188.479 1.00 9.27 446 TRP B N 1
ATOM 8588 C CA . TRP B 1 469 ? 102.815 -12.132 187.355 1.00 9.77 446 TRP B CA 1
ATOM 8589 C C . TRP B 1 469 ? 102.839 -11.357 186.032 1.00 9.70 446 TRP B C 1
ATOM 8590 O O . TRP B 1 469 ? 103.267 -11.844 184.996 1.00 9.40 446 TRP B O 1
ATOM 8601 N N . TYR B 1 470 ? 102.389 -10.103 186.069 1.00 9.41 447 TYR B N 1
ATOM 8602 C CA . TYR B 1 470 ? 102.390 -9.287 184.830 1.00 9.37 447 TYR B CA 1
ATOM 8603 C C . TYR B 1 470 ? 103.768 -9.120 184.278 1.00 8.76 447 TYR B C 1
ATOM 8604 O O . TYR B 1 470 ? 103.977 -9.055 183.074 1.00 9.49 447 TYR B O 1
ATOM 8613 N N . SER B 1 471 ? 104.784 -9.054 185.155 1.00 8.54 448 SER B N 1
ATOM 8614 C CA . SER B 1 471 ? 106.136 -8.907 184.646 1.00 9.20 448 SER B CA 1
ATOM 8615 C C . SER B 1 471 ? 106.585 -10.148 183.835 1.00 9.03 448 SER B C 1
ATOM 8616 O O . SER B 1 471 ? 107.342 -10.008 182.911 1.00 10.56 448 SER B O 1
ATOM 8619 N N . LEU B 1 472 ? 106.099 -11.329 184.226 1.00 9.95 449 LEU B N 1
ATOM 8620 C CA . LEU B 1 472 ? 106.402 -12.572 183.479 1.00 10.98 449 LEU B CA 1
ATOM 8621 C C . LEU B 1 472 ? 105.504 -12.707 182.227 1.00 11.04 449 LEU B C 1
ATOM 8622 O O . LEU B 1 472 ? 105.974 -13.159 181.172 1.00 11.51 449 LEU B O 1
ATOM 8627 N N . TYR B 1 473 ? 104.288 -12.222 182.347 1.00 10.53 450 TYR B N 1
ATOM 8628 C CA . TYR B 1 473 ? 103.378 -12.158 181.187 1.00 10.41 450 TYR B CA 1
ATOM 8629 C C . TYR B 1 473 ? 104.016 -11.379 180.071 1.00 10.56 450 TYR B C 1
ATOM 8630 O O . TYR B 1 473 ? 103.844 -11.731 178.867 1.00 11.58 450 TYR B O 1
ATOM 8639 N N . GLN B 1 474 ? 104.762 -10.319 180.395 1.00 10.05 451 GLN B N 1
ATOM 8640 C CA . GLN B 1 474 ? 105.415 -9.497 179.347 1.00 11.06 451 GLN B CA 1
ATOM 8641 C C . GLN B 1 474 ? 106.837 -9.959 178.997 1.00 11.09 451 GLN B C 1
ATOM 8642 O O . GLN B 1 474 ? 107.541 -9.262 178.257 1.00 11.79 451 GLN B O 1
ATOM 8648 N N . ASN B 1 475 ? 107.231 -11.133 179.485 1.00 11.61 452 ASN B N 1
ATOM 8649 C CA . ASN B 1 475 ? 108.548 -11.718 179.267 1.00 12.81 452 ASN B CA 1
ATOM 8650 C C . ASN B 1 475 ? 109.704 -10.814 179.669 1.00 11.64 452 ASN B C 1
ATOM 8651 O O . ASN B 1 475 ? 110.777 -10.772 179.063 1.00 12.87 452 ASN B O 1
ATOM 8656 N N . THR B 1 476 ? 109.467 -10.042 180.735 1.00 11.15 453 THR B N 1
ATOM 8657 C CA . THR B 1 476 ? 110.534 -9.263 181.340 1.00 11.00 453 THR B CA 1
ATOM 8658 C C . THR B 1 476 ? 111.209 -10.058 182.478 1.00 10.77 453 THR B C 1
ATOM 8659 O O . THR B 1 476 ? 110.757 -11.165 182.846 1.00 11.65 453 THR B O 1
ATOM 8663 N N . ASN B 1 477 ? 112.305 -9.496 183.004 1.00 10.57 454 ASN B N 1
ATOM 8664 C CA . ASN B 1 477 ? 113.041 -10.137 184.077 1.00 10.67 454 ASN B CA 1
ATOM 8665 C C . ASN B 1 477 ? 112.455 -9.929 185.456 1.00 10.01 454 ASN B C 1
ATOM 8666 O O . ASN B 1 477 ? 112.809 -10.656 186.378 1.00 11.27 454 ASN B O 1
ATOM 8671 N N . GLY B 1 478 ? 111.586 -8.928 185.620 1.00 9.21 455 GLY B N 1
ATOM 8672 C CA . GLY B 1 478 ? 111.012 -8.725 186.923 1.00 9.42 455 GLY B CA 1
ATOM 8673 C C . GLY B 1 478 ? 110.467 -7.309 187.108 1.00 9.26 455 GLY B C 1
ATOM 8674 O O . GLY B 1 478 ? 109.812 -6.749 186.209 1.00 9.85 455 GLY B O 1
ATOM 8675 N N . PHE B 1 479 ? 110.751 -6.754 188.265 1.00 8.23 456 PHE B N 1
ATOM 8676 C CA . PHE B 1 479 ? 109.991 -5.648 188.837 1.00 8.09 456 PHE B CA 1
ATOM 8677 C C . PHE B 1 479 ? 110.855 -4.618 189.505 1.00 8.64 456 PHE B C 1
ATOM 8678 O O . PHE B 1 479 ? 111.789 -4.963 190.245 1.00 9.73 456 PHE B O 1
ATOM 8686 N N . LEU B 1 480 ? 110.573 -3.351 189.232 1.00 8.79 457 LEU B N 1
ATOM 8687 C CA . LEU B 1 480 ? 111.247 -2.188 189.824 1.00 8.58 457 LEU B CA 1
ATOM 8688 C C . LEU B 1 480 ? 110.213 -1.351 190.515 1.00 8.68 457 LEU B C 1
ATOM 8689 O O . LEU B 1 480 ? 109.088 -1.171 190.030 1.00 9.13 457 LEU B O 1
ATOM 8694 N N . ARG B 1 481 ? 110.567 -0.803 191.681 1.00 8.39 458 ARG B N 1
ATOM 8695 C CA . ARG B 1 481 ? 109.753 0.265 192.280 1.00 8.41 458 ARG B CA 1
ATOM 8696 C C . ARG B 1 481 ? 110.641 1.245 192.992 1.00 8.38 458 ARG B C 1
ATOM 8697 O O . ARG B 1 481 ? 111.667 0.871 193.584 1.00 9.08 458 ARG B O 1
ATOM 8705 N N . TRP B 1 482 ? 110.256 2.487 192.979 1.00 8.41 459 TRP B N 1
ATOM 8706 C CA . TRP B 1 482 ? 111.072 3.579 193.510 1.00 8.87 459 TRP B CA 1
ATOM 8707 C C . TRP B 1 482 ? 111.006 3.652 195.041 1.00 9.04 459 TRP B C 1
ATOM 8708 O O . TRP B 1 482 ? 111.615 4.548 195.608 1.00 9.86 459 TRP B O 1
ATOM 8719 N N . SER B 1 483 ? 110.318 2.719 195.678 1.00 8.57 460 SER B N 1
ATOM 8720 C CA . SER B 1 483 ? 109.671 3.021 196.965 1.00 9.39 460 SER B CA 1
ATOM 8721 C C . SER B 1 483 ? 109.957 2.031 198.094 1.00 8.89 460 SER B C 1
ATOM 8722 O O . SER B 1 483 ? 109.015 1.562 198.735 1.00 10.50 460 SER B O 1
ATOM 8725 N N . TRP B 1 484 ? 111.215 1.778 198.464 1.00 8.58 461 TRP B N 1
ATOM 8726 C CA . TRP B 1 484 ? 111.424 0.872 199.590 1.00 8.26 461 TRP B CA 1
ATOM 8727 C C . TRP B 1 484 ? 110.987 1.497 200.896 1.00 8.78 461 TRP B C 1
ATOM 8728 O O . TRP B 1 484 ? 110.293 0.887 201.680 1.00 9.13 461 TRP B O 1
ATOM 8739 N N . ASP B 1 485 ? 111.408 2.729 201.132 1.00 9.21 462 ASP B N 1
ATOM 8740 C CA . ASP B 1 485 ? 111.520 3.236 202.486 1.00 8.95 462 ASP B CA 1
ATOM 8741 C C . ASP B 1 485 ? 111.371 4.776 202.604 1.00 8.61 462 ASP B C 1
ATOM 8742 O O . ASP B 1 485 ? 111.973 5.396 203.529 1.00 8.94 462 ASP B O 1
ATOM 8747 N N . GLY B 1 486 ? 110.609 5.414 201.676 1.00 8.62 463 GLY B N 1
ATOM 8748 C CA . GLY B 1 486 ? 110.447 6.849 201.655 1.00 9.07 463 GLY B CA 1
ATOM 8749 C C . GLY B 1 486 ? 109.467 7.417 202.689 1.00 9.06 463 GLY B C 1
ATOM 8750 O O . GLY B 1 486 ? 108.475 8.064 202.360 1.00 10.64 463 GLY B O 1
ATOM 8751 N N . TRP B 1 487 ? 109.812 7.188 203.955 1.00 8.88 464 TRP B N 1
ATOM 8752 C CA . TRP B 1 487 ? 108.909 7.496 205.061 1.00 9.04 464 TRP B CA 1
ATOM 8753 C C . TRP B 1 487 ? 108.536 8.985 205.158 1.00 9.37 464 TRP B C 1
ATOM 8754 O O . TRP B 1 487 ? 109.345 9.842 204.885 1.00 9.84 464 TRP B O 1
ATOM 8765 N N . VAL B 1 488 ? 107.313 9.234 205.606 1.00 9.43 465 VAL B N 1
ATOM 8766 C CA . VAL B 1 488 ? 106.890 10.565 206.063 1.00 10.65 465 VAL B CA 1
ATOM 8767 C C . VAL B 1 488 ? 107.331 10.769 207.528 1.00 10.44 465 VAL B C 1
ATOM 8768 O O . VAL B 1 488 ? 108.232 10.086 208.024 1.00 10.41 465 VAL B O 1
ATOM 8772 N N A GLU B 1 489 ? 106.755 11.745 208.227 0.44 11.67 466 GLU B N 1
ATOM 8773 N N B GLU B 1 489 ? 106.710 11.715 208.236 0.56 11.67 466 GLU B N 1
ATOM 8774 C CA A GLU B 1 489 ? 107.285 12.062 209.560 0.44 12.85 466 GLU B CA 1
ATOM 8775 C CA B GLU B 1 489 ? 107.192 12.016 209.595 0.56 13.08 466 GLU B CA 1
ATOM 8776 C C A GLU B 1 489 ? 107.059 10.933 210.542 0.44 12.63 466 GLU B C 1
ATOM 8777 C C B GLU B 1 489 ? 106.971 10.891 210.583 0.56 12.74 466 GLU B C 1
ATOM 8778 O O A GLU B 1 489 ? 107.985 10.486 211.238 0.44 12.75 466 GLU B O 1
ATOM 8779 O O B GLU B 1 489 ? 107.906 10.448 211.273 0.56 12.97 466 GLU B O 1
ATOM 8790 N N A ASN B 1 490 ? 105.834 10.427 210.550 0.44 12.43 467 ASN B N 1
ATOM 8791 N N B ASN B 1 490 ? 105.729 10.425 210.639 0.56 12.33 467 ASN B N 1
ATOM 8792 C CA A ASN B 1 490 ? 105.437 9.428 211.523 0.44 12.66 467 ASN B CA 1
ATOM 8793 C CA B ASN B 1 490 ? 105.302 9.403 211.589 0.56 12.43 467 ASN B CA 1
ATOM 8794 C C A ASN B 1 490 ? 104.447 8.432 210.909 0.44 11.73 467 ASN B C 1
ATOM 8795 C C B ASN B 1 490 ? 104.361 8.431 210.868 0.56 11.53 467 ASN B C 1
ATOM 8796 O O A ASN B 1 490 ? 103.293 8.363 211.306 0.44 11.10 467 ASN B O 1
ATOM 8797 O O B ASN B 1 490 ? 103.162 8.395 211.123 0.56 10.83 467 ASN B O 1
ATOM 8806 N N . PRO B 1 491 ? 104.912 7.629 209.942 1.0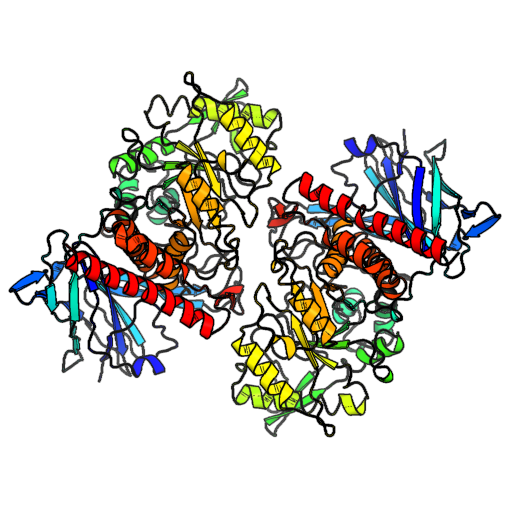0 10.89 468 PRO B N 1
ATOM 8807 C CA . PRO B 1 491 ? 104.002 6.763 209.172 1.00 10.40 468 PRO B CA 1
ATOM 8808 C C . PRO B 1 491 ? 103.230 5.737 209.996 1.00 10.45 468 PRO B C 1
ATOM 8809 O O . PRO B 1 491 ? 102.171 5.300 209.552 1.00 11.18 468 PRO B O 1
ATOM 8813 N N . LEU B 1 492 ? 103.765 5.332 211.156 1.00 10.01 469 LEU B N 1
ATOM 8814 C CA . LEU B 1 492 ? 103.041 4.376 211.999 1.00 10.70 469 LEU B CA 1
ATOM 8815 C C . LEU B 1 492 ? 101.705 4.952 212.474 1.00 11.68 469 LEU B C 1
ATOM 8816 O O . LEU B 1 492 ? 100.817 4.142 212.862 1.00 13.49 469 LEU B O 1
ATOM 8821 N N . GLU B 1 493 ? 101.575 6.274 212.465 1.00 11.90 470 GLU B N 1
ATOM 8822 C CA A GLU B 1 493 ? 100.291 6.894 212.820 0.43 13.23 470 GLU B CA 1
ATOM 8823 C CA B GLU B 1 493 ? 100.319 6.959 212.824 0.57 11.92 470 GLU B CA 1
ATOM 8824 C C . GLU B 1 493 ? 99.557 7.546 211.654 1.00 11.58 470 GLU B C 1
ATOM 8825 O O . GLU B 1 493 ? 98.317 7.513 211.629 1.00 12.82 470 GLU B O 1
ATOM 8836 N N . ASN B 1 494 ? 100.280 8.071 210.650 1.00 10.27 471 ASN B N 1
ATOM 8837 C CA . ASN B 1 494 ? 99.589 8.702 209.536 1.00 11.08 471 ASN B CA 1
ATOM 8838 C C . ASN B 1 494 ? 100.561 8.713 208.358 1.00 11.19 471 ASN B C 1
ATOM 8839 O O . ASN B 1 494 ? 101.631 9.266 208.452 1.00 10.63 471 ASN B O 1
ATOM 8844 N N . VAL B 1 495 ? 100.191 8.027 207.276 1.00 10.72 472 VAL B N 1
ATOM 8845 C CA . VAL B 1 495 ? 101.056 7.950 206.084 1.00 11.14 472 VAL B CA 1
ATOM 8846 C C . VAL B 1 495 ? 100.875 9.085 205.090 1.00 10.85 472 VAL B C 1
ATOM 8847 O O . VAL B 1 495 ? 101.591 9.156 204.082 1.00 11.15 472 VAL B O 1
ATOM 8851 N N . SER B 1 496 ? 99.917 9.959 205.330 1.00 10.83 473 SER B N 1
ATOM 8852 C CA . SER B 1 496 ? 99.557 10.932 204.331 1.00 10.42 473 SER B CA 1
ATOM 8853 C C . SER B 1 496 ? 100.714 11.841 203.914 1.00 10.12 473 SER B C 1
ATOM 8854 O O . SER B 1 496 ? 101.461 12.335 204.757 1.00 11.67 473 SER B O 1
ATOM 8857 N N . TYR B 1 497 ? 100.823 12.057 202.603 1.00 9.73 474 TYR B N 1
ATOM 8858 C CA . TYR B 1 497 ? 101.829 12.959 202.077 1.00 9.39 474 TYR B CA 1
ATOM 8859 C C . TYR B 1 497 ? 101.222 13.920 201.064 1.00 9.48 474 TYR B C 1
ATOM 8860 O O . TYR B 1 497 ? 100.148 13.645 200.486 1.00 9.75 474 TYR B O 1
ATOM 8869 N N . LYS B 1 498 ? 101.869 15.043 200.812 1.00 9.34 475 LYS B N 1
ATOM 8870 C CA . LYS B 1 498 ? 101.319 16.000 199.872 1.00 9.85 475 LYS B CA 1
ATOM 8871 C C . LYS B 1 498 ? 101.135 15.519 198.410 1.00 9.94 475 LYS B C 1
ATOM 8872 O O . LYS B 1 498 ? 100.331 16.121 197.696 1.00 11.26 475 LYS B O 1
ATOM 8878 N N . TYR B 1 499 ? 101.920 14.532 197.962 1.00 9.20 476 TYR B N 1
ATOM 8879 C CA . TYR B 1 499 ? 101.807 13.938 196.666 1.00 9.13 476 TYR B CA 1
ATOM 8880 C C . TYR B 1 499 ? 101.467 12.474 196.752 1.00 9.08 476 TYR B C 1
ATOM 8881 O O . TYR B 1 499 ? 101.854 11.807 197.695 1.00 9.22 476 TYR B O 1
ATOM 8890 N N . TRP B 1 500 ? 100.766 12.006 195.747 1.00 8.33 477 TRP B N 1
ATOM 8891 C CA . TRP B 1 500 ? 100.600 10.583 195.424 1.00 8.74 477 TRP B CA 1
ATOM 8892 C C . TRP B 1 500 ? 99.591 9.878 196.300 1.00 9.78 477 TRP B C 1
ATOM 8893 O O . TRP B 1 500 ? 99.217 10.325 197.379 1.00 10.41 477 TRP B O 1
ATOM 8904 N N . GLU B 1 501 ? 99.161 8.717 195.832 1.00 8.66 478 GLU B N 1
ATOM 8905 C CA . GLU B 1 501 ? 98.328 7.845 196.669 1.00 9.11 478 GLU B CA 1
ATOM 8906 C C . GLU B 1 501 ? 99.052 7.474 197.982 1.00 9.36 478 GLU B C 1
ATOM 8907 O O . GLU B 1 501 ? 100.278 7.406 198.001 1.00 9.20 478 GLU B O 1
ATOM 8913 N N . PRO B 1 502 ? 98.291 7.218 199.050 1.00 8.73 479 PRO B N 1
ATOM 8914 C CA . PRO B 1 502 ? 98.946 7.003 200.330 1.00 9.30 479 PRO B CA 1
ATOM 8915 C C . PRO B 1 502 ? 99.793 5.727 200.334 1.00 8.73 479 PRO B C 1
ATOM 8916 O O . PRO B 1 502 ? 99.353 4.673 199.794 1.00 8.84 479 PRO B O 1
ATOM 8920 N N . GLY B 1 503 ? 100.986 5.798 200.906 1.00 8.51 480 GLY B N 1
ATOM 8921 C CA . GLY B 1 503 ? 101.891 4.631 200.958 1.00 8.88 480 GLY B CA 1
ATOM 8922 C C . GLY B 1 503 ? 102.691 4.432 199.710 1.00 9.41 480 GLY B C 1
ATOM 8923 O O . GLY B 1 503 ? 103.554 3.575 199.666 1.00 8.93 480 GLY B O 1
ATOM 8924 N N . ASP B 1 504 ? 102.431 5.181 198.633 1.00 9.12 481 ASP B N 1
ATOM 8925 C CA . ASP B 1 504 ? 103.260 5.081 197.437 1.00 9.79 481 ASP B CA 1
ATOM 8926 C C . ASP B 1 504 ? 104.752 5.103 197.721 1.00 9.40 481 ASP B C 1
ATOM 8927 O O . ASP B 1 504 ? 105.449 4.303 197.085 1.00 9.48 481 ASP B O 1
ATOM 8932 N N . PRO B 1 505 ? 105.263 5.956 198.629 1.00 8.87 482 PRO B N 1
ATOM 8933 C CA . PRO B 1 505 ? 106.736 6.030 198.759 1.00 8.44 482 PRO B CA 1
ATOM 8934 C C . PRO B 1 505 ? 107.453 4.996 199.606 1.00 8.03 482 PRO B C 1
ATOM 8935 O O . PRO B 1 505 ? 108.675 4.968 199.640 1.00 7.95 482 PRO B O 1
ATOM 8939 N N . PHE B 1 506 ? 106.710 4.090 200.211 1.00 7.96 483 PHE B N 1
ATOM 8940 C CA . PHE B 1 506 ? 107.386 3.079 201.078 1.00 8.20 483 PHE B CA 1
ATOM 8941 C C . PHE B 1 506 ? 106.642 1.784 201.114 1.00 8.44 483 PHE B C 1
ATOM 8942 O O . PHE B 1 506 ? 105.467 1.784 201.368 1.00 9.88 483 PHE B O 1
ATOM 8950 N N . LEU B 1 507 ? 107.373 0.657 200.967 1.00 8.24 484 LEU B N 1
ATOM 8951 C CA . LEU B 1 507 ? 106.838 -0.697 201.076 1.00 7.78 484 LEU B CA 1
ATOM 8952 C C . LEU B 1 507 ? 107.020 -1.315 202.447 1.00 8.01 484 LEU B C 1
ATOM 8953 O O . LEU B 1 507 ? 106.360 -2.313 202.770 1.00 9.35 484 LEU B O 1
ATOM 8958 N N . ILE B 1 508 ? 107.964 -0.743 203.214 1.00 8.32 485 ILE B N 1
ATOM 8959 C CA . ILE B 1 508 ? 108.157 -1.111 204.629 1.00 9.15 485 ILE B CA 1
ATOM 8960 C C . ILE B 1 508 ? 107.904 0.099 205.504 1.00 8.93 485 ILE B C 1
ATOM 8961 O O . ILE B 1 508 ? 108.047 1.241 205.050 1.00 8.96 485 ILE B O 1
ATOM 8966 N N . TYR B 1 509 ? 107.515 -0.152 206.737 1.00 8.89 486 TYR B N 1
ATOM 8967 C CA . TYR B 1 509 ? 107.417 0.878 207.758 1.00 8.46 486 TYR B CA 1
ATOM 8968 C C . TYR B 1 509 ? 108.662 0.890 208.639 1.00 8.10 486 TYR B C 1
ATOM 8969 O O . TYR B 1 509 ? 109.308 -0.129 208.782 1.00 9.11 486 TYR B O 1
ATOM 8978 N N . PRO B 1 510 ? 108.978 2.039 209.243 1.00 8.41 487 PRO B N 1
ATOM 8979 C CA . PRO B 1 510 ? 109.950 2.037 210.305 1.00 9.42 487 PRO B CA 1
ATOM 8980 C C . PRO B 1 510 ? 109.380 1.378 211.570 1.00 9.76 487 PRO B C 1
ATOM 8981 O O . PRO B 1 510 ? 108.189 1.175 211.712 1.00 10.64 487 PRO B O 1
ATOM 8985 N N . ALA B 1 511 ? 110.271 1.020 212.496 1.00 10.11 488 ALA B N 1
ATOM 8986 C CA . ALA B 1 511 ? 109.812 0.667 213.831 1.00 11.35 488 ALA B CA 1
ATOM 8987 C C . ALA B 1 511 ? 109.519 1.941 214.565 1.00 12.00 488 ALA B C 1
ATOM 8988 O O . ALA B 1 511 ? 109.722 3.056 214.067 1.00 12.27 488 ALA B O 1
ATOM 8990 N N . GLU B 1 512 ? 109.041 1.811 215.790 1.00 12.45 489 GLU B N 1
ATOM 8991 C CA . GLU B 1 512 ? 108.755 2.985 216.634 1.00 13.29 489 GLU B CA 1
ATOM 8992 C C . GLU B 1 512 ? 109.987 3.838 216.843 1.00 14.55 489 GLU B C 1
ATOM 8993 O O . GLU B 1 512 ? 111.115 3.306 216.922 1.00 15.58 489 GLU B O 1
ATOM 8999 N N . LYS B 1 513 ? 109.758 5.146 216.858 1.00 16.85 490 LYS B N 1
ATOM 9000 C CA . LYS B 1 513 ? 110.811 6.071 217.176 1.00 20.63 490 LYS B CA 1
ATOM 9001 C C . LYS B 1 513 ? 111.441 5.762 218.517 1.00 21.52 490 LYS B C 1
ATOM 9002 O O . LYS B 1 513 ? 110.771 5.332 219.432 1.00 22.26 490 LYS B O 1
ATOM 9008 N N . ASP B 1 514 ? 112.747 5.968 218.574 1.00 25.23 491 ASP B N 1
ATOM 9009 C CA . ASP B 1 514 ? 113.497 5.820 219.817 1.00 28.49 491 ASP B CA 1
ATOM 9010 C C . ASP B 1 514 ? 113.481 4.383 220.285 1.00 30.42 491 ASP B C 1
ATOM 9011 O O . ASP B 1 514 ? 113.895 4.117 221.417 1.00 35.87 491 ASP B O 1
ATOM 9016 N N . SER B 1 515 ? 113.032 3.435 219.458 1.00 28.55 492 SER B N 1
ATOM 9017 C CA . SER B 1 515 ? 112.976 2.050 219.879 1.00 26.29 492 SER B CA 1
ATOM 9018 C C . SER B 1 515 ? 114.256 1.278 219.510 1.00 24.97 492 SER B C 1
ATOM 9019 O O . SER B 1 515 ? 115.008 1.683 218.585 1.00 26.06 492 SER B O 1
ATOM 9022 N N . ILE B 1 516 ? 114.454 0.182 220.214 1.00 26.96 493 ILE B N 1
ATOM 9023 C CA . ILE B 1 516 ? 115.615 -0.698 220.029 1.00 30.76 493 ILE B CA 1
ATOM 9024 C C . ILE B 1 516 ? 115.062 -2.118 219.901 1.00 29.05 493 ILE B C 1
ATOM 9025 O O . ILE B 1 516 ? 114.247 -2.537 220.690 1.00 34.09 493 ILE B O 1
ATOM 9030 N N . GLY B 1 517 ? 115.478 -2.825 218.867 1.00 26.11 494 GLY B N 1
ATOM 9031 C CA . GLY B 1 517 ? 115.005 -4.160 218.598 1.00 21.09 494 GLY B CA 1
ATOM 9032 C C . GLY B 1 517 ? 114.751 -4.164 217.106 1.00 17.73 494 GLY B C 1
ATOM 9033 O O . GLY B 1 517 ? 115.675 -3.965 216.288 1.00 18.90 494 GLY B O 1
ATOM 9034 N N . LYS B 1 518 ? 113.480 -4.340 216.750 1.00 16.57 495 LYS B N 1
ATOM 9035 C CA . LYS B 1 518 ? 113.088 -4.271 215.327 1.00 16.17 495 LYS B CA 1
ATOM 9036 C C . LYS B 1 518 ? 113.426 -2.881 214.795 1.00 14.14 495 LYS B C 1
ATOM 9037 O O . LYS B 1 518 ? 113.375 -1.891 215.479 1.00 13.67 495 LYS B O 1
ATOM 9043 N N . THR B 1 519 ? 113.802 -2.872 213.508 1.00 12.20 496 THR B N 1
ATOM 9044 C CA . THR B 1 519 ? 114.120 -1.653 212.805 1.00 11.93 496 THR B CA 1
ATOM 9045 C C . THR B 1 519 ? 113.181 -1.355 211.621 1.00 10.56 496 THR B C 1
ATOM 9046 O O . THR B 1 519 ? 113.322 -0.310 210.981 1.00 10.69 496 THR B O 1
ATOM 9050 N N . PHE B 1 520 ? 112.233 -2.237 211.373 1.00 10.16 497 PHE B N 1
ATOM 9051 C CA . PHE B 1 520 ? 111.226 -2.027 210.322 1.00 9.83 497 PHE B CA 1
ATOM 9052 C C . PHE B 1 520 ? 110.105 -3.027 210.551 1.00 9.72 497 PHE B C 1
ATOM 9053 O O . PHE B 1 520 ? 110.279 -4.027 211.281 1.00 10.14 497 PHE B O 1
ATOM 9061 N N . TYR B 1 521 ? 108.977 -2.745 209.899 1.00 9.35 498 TYR B N 1
ATOM 9062 C CA . TYR B 1 521 ? 107.848 -3.690 209.826 1.00 9.36 498 TYR B CA 1
ATOM 9063 C C . TYR B 1 521 ? 107.492 -3.905 208.353 1.00 9.64 498 TYR B C 1
ATOM 9064 O O . TYR B 1 521 ? 107.494 -2.929 207.579 1.00 8.62 498 TYR B O 1
ATOM 9073 N N . SER B 1 522 ? 107.157 -5.131 208.016 1.00 9.11 499 SER B N 1
ATOM 9074 C CA . SER B 1 522 ? 106.614 -5.402 206.688 1.00 9.51 499 SER B CA 1
ATOM 9075 C C . SER B 1 522 ? 105.165 -4.951 206.582 1.00 9.03 499 SER B C 1
ATOM 9076 O O . SER B 1 522 ? 104.548 -4.416 207.495 1.00 8.92 499 SER B O 1
ATOM 9079 N N . THR B 1 523 ? 104.607 -5.155 205.411 1.00 8.75 500 THR B N 1
ATOM 9080 C CA . THR B 1 523 ? 103.267 -4.771 205.038 1.00 8.70 500 THR B CA 1
ATOM 9081 C C . THR B 1 523 ? 102.616 -5.901 204.217 1.00 8.70 500 THR B C 1
ATOM 9082 O O . THR B 1 523 ? 103.317 -6.632 203.542 1.00 8.18 500 THR B O 1
ATOM 9086 N N . PRO B 1 524 ? 101.296 -6.006 204.265 1.00 9.48 501 PRO B N 1
ATOM 9087 C CA . PRO B 1 524 ? 100.657 -7.009 203.390 1.00 9.35 501 PRO B CA 1
ATOM 9088 C C . PRO B 1 524 ? 100.985 -6.829 201.927 1.00 9.46 501 PRO B C 1
ATOM 9089 O O . PRO B 1 524 ? 101.273 -7.803 201.238 1.00 9.73 501 PRO B O 1
ATOM 9093 N N . ARG B 1 525 ? 100.973 -5.581 201.477 1.00 8.70 502 ARG B N 1
ATOM 9094 C CA . ARG B 1 525 ? 101.318 -5.337 200.101 1.00 8.80 502 ARG B CA 1
ATOM 9095 C C . ARG B 1 525 ? 102.712 -5.820 199.724 1.00 8.34 502 ARG B C 1
ATOM 9096 O O . ARG B 1 525 ? 102.940 -6.311 198.609 1.00 8.38 502 ARG B O 1
ATOM 9104 N N . LEU B 1 526 ? 103.725 -5.578 200.594 1.00 8.41 503 LEU B N 1
ATOM 9105 C CA . LEU B 1 526 ? 105.033 -6.113 200.310 1.00 8.08 503 LEU B CA 1
ATOM 9106 C C . LEU B 1 526 ? 105.019 -7.675 200.320 1.00 7.86 503 LEU B C 1
ATOM 9107 O O . LEU B 1 526 ? 105.639 -8.286 199.475 1.00 9.08 503 LEU B O 1
ATOM 9112 N N . GLU B 1 527 ? 104.362 -8.258 201.301 1.00 7.98 504 GLU B N 1
ATOM 9113 C CA . GLU B 1 527 ? 104.291 -9.739 201.376 1.00 8.87 504 GLU B CA 1
ATOM 9114 C C . GLU B 1 527 ? 103.663 -10.324 200.125 1.00 8.94 504 GLU B C 1
ATOM 9115 O O . GLU B 1 527 ? 104.075 -11.402 199.681 1.00 9.56 504 GLU B O 1
ATOM 9121 N N . LYS B 1 528 ? 102.742 -9.594 199.494 1.00 8.41 505 LYS B N 1
ATOM 9122 C CA . LYS B 1 528 ? 102.172 -10.106 198.215 1.00 9.04 505 LYS B CA 1
ATOM 9123 C C . LYS B 1 528 ? 103.094 -9.963 197.021 1.00 8.80 505 LYS B C 1
ATOM 9124 O O . LYS B 1 528 ? 103.135 -10.825 196.127 1.00 9.04 505 LYS B O 1
ATOM 9130 N N . LEU B 1 529 ? 103.920 -8.886 196.997 1.00 8.35 506 LEU B N 1
ATOM 9131 C CA . LEU B 1 529 ? 105.024 -8.838 196.067 1.00 8.70 506 LEU B CA 1
ATOM 9132 C C . LEU B 1 529 ? 105.944 -10.043 196.270 1.00 8.20 506 LEU B C 1
ATOM 9133 O O . LEU B 1 529 ? 106.385 -10.671 195.317 1.00 9.05 506 LEU B O 1
ATOM 9138 N N . LYS B 1 530 ? 106.296 -10.323 197.536 1.00 8.68 507 LYS B N 1
ATOM 9139 C CA . LYS B 1 530 ? 107.161 -11.470 197.796 1.00 9.11 507 LYS B CA 1
ATOM 9140 C C . LYS B 1 530 ? 106.539 -12.792 197.324 1.00 9.65 507 LYS B C 1
ATOM 9141 O O . LYS B 1 530 ? 107.239 -13.588 196.731 1.00 10.55 507 LYS B O 1
ATOM 9147 N N . GLU B 1 531 ? 105.253 -12.975 197.563 1.00 10.14 508 GLU B N 1
ATOM 9148 C CA . GLU B 1 531 ? 104.528 -14.178 197.097 1.00 10.39 508 GLU B CA 1
ATOM 9149 C C . GLU B 1 531 ? 104.603 -14.273 195.553 1.00 11.11 508 GLU B C 1
ATOM 9150 O O . GLU B 1 531 ? 104.922 -15.326 194.986 1.00 10.41 508 GLU B O 1
ATOM 9156 N N . GLY B 1 532 ? 104.315 -13.165 194.850 1.00 9.37 509 GLY B N 1
ATOM 9157 C CA . GLY B 1 532 ? 104.415 -13.168 193.410 1.00 10.02 509 GLY B CA 1
ATOM 9158 C C . GLY B 1 532 ? 105.762 -13.570 192.908 1.00 9.54 509 GLY B C 1
ATOM 9159 O O . GLY B 1 532 ? 105.907 -14.272 191.935 1.00 9.28 509 GLY B O 1
ATOM 9160 N N . ILE B 1 533 ? 106.809 -13.027 193.536 1.00 8.77 510 ILE B N 1
ATOM 9161 C CA . ILE B 1 533 ? 108.193 -13.349 193.144 1.00 8.80 510 ILE B CA 1
ATOM 9162 C C . ILE B 1 533 ? 108.469 -14.856 193.360 1.00 9.06 510 ILE B C 1
ATOM 9163 O O . ILE B 1 533 ? 109.018 -15.486 192.489 1.00 9.43 510 ILE B O 1
ATOM 9168 N N . ARG B 1 534 ? 108.096 -15.374 194.518 1.00 8.94 511 ARG B N 1
ATOM 9169 C CA . ARG B 1 534 ? 108.256 -16.822 194.777 1.00 9.79 511 ARG B CA 1
ATOM 9170 C C . ARG B 1 534 ? 107.583 -17.620 193.683 1.00 10.68 511 ARG B C 1
ATOM 9171 O O . ARG B 1 534 ? 108.141 -18.585 193.166 1.00 10.27 511 ARG B O 1
ATOM 9179 N N . ASP B 1 535 ? 106.399 -17.148 193.302 1.00 10.42 512 ASP B N 1
ATOM 9180 C CA . ASP B 1 535 ? 105.575 -17.943 192.394 1.00 11.26 512 ASP B CA 1
ATOM 9181 C C . ASP B 1 535 ? 106.008 -17.842 190.947 1.00 11.43 512 ASP B C 1
ATOM 9182 O O . ASP B 1 535 ? 105.997 -18.866 190.241 1.00 11.69 512 ASP B O 1
ATOM 9187 N N . ILE B 1 536 ? 106.444 -16.677 190.476 1.00 9.87 513 ILE B N 1
ATOM 9188 C CA . ILE B 1 536 ? 107.067 -16.597 189.150 1.00 10.51 513 ILE B CA 1
ATOM 9189 C C . ILE B 1 536 ? 108.351 -17.390 189.122 1.00 11.09 513 ILE B C 1
ATOM 9190 O O . ILE B 1 536 ? 108.716 -17.946 188.111 1.00 11.09 513 ILE B O 1
ATOM 9195 N N . ASN B 1 537 ? 109.038 -17.444 190.263 1.00 10.28 514 ASN B N 1
ATOM 9196 C CA . ASN B 1 537 ? 110.257 -18.241 190.316 1.00 11.22 514 ASN B CA 1
ATOM 9197 C C . ASN B 1 537 ? 109.984 -19.729 190.195 1.00 11.28 514 ASN B C 1
ATOM 9198 O O . ASN B 1 537 ? 110.778 -20.414 189.539 1.00 11.81 514 ASN B O 1
ATOM 9203 N N . LYS B 1 538 ? 108.874 -20.177 190.706 1.00 10.40 515 LYS B N 1
ATOM 9204 C CA . LYS B 1 538 ? 108.417 -21.556 190.476 1.00 11.09 515 LYS B CA 1
ATOM 9205 C C . LYS B 1 538 ? 108.179 -21.772 188.961 1.00 11.14 515 LYS B C 1
ATOM 9206 O O . LYS B 1 538 ? 108.610 -22.782 188.398 1.00 12.93 515 LYS B O 1
ATOM 9212 N N . ALA B 1 539 ? 107.487 -20.838 188.327 1.00 11.66 516 ALA B N 1
ATOM 9213 C CA . ALA B 1 539 ? 107.212 -20.994 186.903 1.00 12.24 516 ALA B CA 1
ATOM 9214 C C . ALA B 1 539 ? 108.487 -21.028 186.072 1.00 12.85 516 ALA B C 1
ATOM 9215 O O . ALA B 1 539 ? 108.628 -21.874 185.144 1.00 13.45 516 ALA B O 1
ATOM 9217 N N . LYS B 1 540 ? 109.451 -20.171 186.417 1.00 12.48 517 LYS B N 1
ATOM 9218 C CA . LYS B 1 540 ? 110.722 -20.067 185.693 1.00 13.34 517 LYS B CA 1
ATOM 9219 C C . LYS B 1 540 ? 111.535 -21.345 185.888 1.00 14.43 517 LYS B C 1
ATOM 9220 O O . LYS B 1 540 ? 112.147 -21.839 184.950 1.00 15.20 517 LYS B O 1
ATOM 9226 N N . TYR B 1 541 ? 111.519 -21.843 187.112 1.00 13.28 518 TYR B N 1
ATOM 9227 C CA . TYR B 1 541 ? 112.155 -23.134 187.495 1.00 14.92 518 TYR B CA 1
ATOM 9228 C C . TYR B 1 541 ? 111.608 -24.265 186.615 1.00 15.52 518 TYR B C 1
ATOM 9229 O O . TYR B 1 541 ? 112.381 -24.990 185.982 1.00 16.62 518 TYR B O 1
ATOM 9238 N N . LEU B 1 542 ? 110.302 -24.350 186.534 1.00 13.52 519 LEU B N 1
ATOM 9239 C CA . LEU B 1 542 ? 109.644 -25.454 185.748 1.00 15.51 519 LEU B CA 1
ATOM 9240 C C . LEU B 1 542 ? 109.884 -25.328 184.291 1.00 17.89 519 LEU B C 1
ATOM 9241 O O . LEU B 1 542 ? 110.128 -26.346 183.612 1.00 17.03 519 LEU B O 1
ATOM 9246 N N . MET B 1 543 ? 109.892 -24.119 183.771 1.00 16.44 520 MET B N 1
ATOM 9247 C CA . MET B 1 543 ? 110.148 -23.921 182.357 1.00 17.77 520 MET B CA 1
ATOM 9248 C C . MET B 1 543 ? 111.555 -24.405 181.976 1.00 20.06 520 MET B C 1
ATOM 9249 O O . MET B 1 543 ? 111.780 -24.905 180.842 1.00 20.38 520 MET B O 1
ATOM 9254 N N . GLU B 1 544 ? 112.504 -24.224 182.896 1.00 20.03 521 GLU B N 1
ATOM 9255 C CA . GLU B 1 544 ? 113.887 -24.698 182.709 1.00 23.43 521 GLU B CA 1
ATOM 9256 C C . GLU B 1 544 ? 114.048 -26.185 182.986 1.00 21.57 521 GLU B C 1
ATOM 9257 O O . GLU B 1 544 ? 114.673 -26.896 182.167 1.00 24.51 521 GLU B O 1
ATOM 9263 N N . LYS B 1 545 ? 113.493 -26.677 184.082 1.00 19.99 522 LYS B N 1
ATOM 9264 C CA . LYS B 1 545 ? 113.766 -28.041 184.570 1.00 23.45 522 LYS B CA 1
ATOM 9265 C C . LYS B 1 545 ? 112.820 -29.108 184.029 1.00 24.54 522 LYS B C 1
ATOM 9266 O O . LYS B 1 545 ? 113.160 -30.291 184.049 1.00 23.83 522 LYS B O 1
ATOM 9272 N N . ALA B 1 546 ? 111.613 -28.697 183.605 1.00 21.02 523 ALA B N 1
ATOM 9273 C CA . ALA B 1 546 ? 110.620 -29.587 183.027 1.00 20.41 523 ALA B CA 1
ATOM 9274 C C . ALA B 1 546 ? 110.362 -29.093 181.600 1.00 21.98 523 ALA B C 1
ATOM 9275 O O . ALA B 1 546 ? 109.269 -28.600 181.316 1.00 18.48 523 ALA B O 1
ATOM 9277 N N . PRO B 1 547 ? 111.343 -29.197 180.693 1.00 21.62 524 PRO B N 1
ATOM 9278 C CA . PRO B 1 547 ? 111.278 -28.563 179.372 1.00 21.23 524 PRO B CA 1
ATOM 9279 C C . PRO B 1 547 ? 110.031 -29.020 178.542 1.00 19.76 524 PRO B C 1
ATOM 9280 O O . PRO B 1 547 ? 109.538 -28.218 177.734 1.00 21.38 524 PRO B O 1
ATOM 9284 N N . ASN B 1 548 ? 109.489 -30.203 178.818 1.00 21.20 525 ASN B N 1
ATOM 9285 C CA . ASN B 1 548 ? 108.286 -30.645 178.089 1.00 20.28 525 ASN B CA 1
ATOM 9286 C C . ASN B 1 548 ? 107.029 -29.966 178.547 1.00 20.37 525 ASN B C 1
ATOM 9287 O O . ASN B 1 548 ? 106.051 -30.020 177.846 1.00 19.20 525 ASN B O 1
ATOM 9292 N N . LEU B 1 549 ? 107.036 -29.389 179.742 1.00 18.62 526 LEU B N 1
ATOM 9293 C CA . LEU B 1 549 ? 105.912 -28.601 180.240 1.00 18.22 526 LEU B CA 1
ATOM 9294 C C . LEU B 1 549 ? 105.997 -27.133 179.855 1.00 15.91 526 LEU B C 1
ATOM 9295 O O . LEU B 1 549 ? 105.004 -26.438 180.053 1.00 15.59 526 LEU B O 1
ATOM 9300 N N . LYS B 1 550 ? 107.102 -26.664 179.335 1.00 16.03 527 LYS B N 1
ATOM 9301 C CA . LYS B 1 550 ? 107.312 -25.231 179.127 1.00 16.78 527 LYS B CA 1
ATOM 9302 C C . LYS B 1 550 ? 106.236 -24.590 178.236 1.00 17.36 527 LYS B C 1
ATOM 9303 O O . LYS B 1 550 ? 105.723 -23.509 178.546 1.00 15.60 527 LYS B O 1
ATOM 9309 N N . ASN B 1 551 ? 105.905 -25.226 177.111 1.00 17.72 528 ASN B N 1
ATOM 9310 C CA . ASN B 1 551 ? 104.912 -24.598 176.209 1.00 18.17 528 ASN B CA 1
ATOM 9311 C C . ASN B 1 551 ? 103.540 -24.444 176.894 1.00 16.59 528 ASN B C 1
ATOM 9312 O O . ASN B 1 551 ? 102.880 -23.392 176.782 1.00 17.74 528 ASN B O 1
ATOM 9317 N N . SER B 1 552 ? 103.121 -25.435 177.691 1.00 15.43 529 SER B N 1
ATOM 9318 C CA . SER B 1 552 ? 101.849 -25.366 178.376 1.00 15.26 529 SER B CA 1
ATOM 9319 C C . SER B 1 552 ? 101.907 -24.343 179.508 1.00 16.03 529 SER B C 1
ATOM 9320 O O . SER B 1 552 ? 100.895 -23.676 179.779 1.00 15.27 529 SER B O 1
ATOM 9323 N N . ILE B 1 553 ? 103.059 -24.231 180.167 1.00 13.73 530 ILE B N 1
ATOM 9324 C CA . ILE B 1 553 ? 103.204 -23.191 181.190 1.00 15.04 530 ILE B CA 1
ATOM 9325 C C . ILE B 1 553 ? 103.141 -21.797 180.577 1.00 13.70 530 ILE B C 1
ATOM 9326 O O . ILE B 1 553 ? 102.438 -20.938 181.138 1.00 13.85 530 ILE B O 1
ATOM 9331 N N . GLU B 1 554 ? 103.810 -21.586 179.452 1.00 15.94 531 GLU B N 1
ATOM 9332 C CA . GLU B 1 554 ? 103.708 -20.317 178.669 1.00 15.37 531 GLU B CA 1
ATOM 9333 C C . GLU B 1 554 ? 102.258 -20.043 178.310 1.00 16.12 531 GLU B C 1
ATOM 9334 O O . GLU B 1 554 ? 101.734 -18.945 178.532 1.00 15.60 531 GLU B O 1
ATOM 9340 N N . ASN B 1 555 ? 101.551 -21.048 177.810 1.00 15.38 532 ASN B N 1
ATOM 9341 C CA . ASN B 1 555 ? 100.156 -20.811 177.413 1.00 16.25 532 ASN B CA 1
ATOM 9342 C C . ASN B 1 555 ? 99.279 -20.453 178.650 1.00 15.69 532 ASN B C 1
ATOM 9343 O O . ASN B 1 555 ? 98.391 -19.557 178.540 1.00 18.07 532 ASN B O 1
ATOM 9348 N N . LEU B 1 556 ? 99.502 -21.024 179.845 1.00 15.08 533 LEU B N 1
ATOM 9349 C CA . LEU B 1 556 ? 98.789 -20.593 181.055 1.00 15.60 533 LEU B CA 1
ATOM 9350 C C . LEU B 1 556 ? 99.129 -19.094 181.394 1.00 14.57 533 LEU B C 1
ATOM 9351 O O . LEU B 1 556 ? 98.239 -18.238 181.581 1.00 16.21 533 LEU B O 1
ATOM 9356 N N . ILE B 1 557 ? 100.390 -18.783 181.426 1.00 14.08 534 ILE B N 1
ATOM 9357 C CA . ILE B 1 557 ? 100.809 -17.398 181.776 1.00 15.13 534 ILE B CA 1
ATOM 9358 C C . ILE B 1 557 ? 100.201 -16.379 180.821 1.00 16.39 534 ILE B C 1
ATOM 9359 O O . ILE B 1 557 ? 99.707 -15.327 181.261 1.00 15.54 534 ILE B O 1
ATOM 9364 N N . TYR B 1 558 ? 100.183 -16.721 179.550 1.00 15.57 535 TYR B N 1
ATOM 9365 C CA . TYR B 1 558 ? 99.709 -15.817 178.501 1.00 17.98 535 TYR B CA 1
ATOM 9366 C C . TYR B 1 558 ? 98.177 -15.701 178.443 1.00 16.00 535 TYR B C 1
ATOM 9367 O O . TYR B 1 558 ? 97.668 -14.825 177.728 1.00 16.19 535 TYR B O 1
ATOM 9376 N N . SER B 1 559 ? 97.485 -16.471 179.262 1.00 16.42 536 SER B N 1
ATOM 9377 C CA . SER B 1 559 ? 96.031 -16.315 179.498 1.00 16.23 536 SER B CA 1
ATOM 9378 C C . SER B 1 559 ? 95.685 -15.183 180.490 1.00 15.99 536 SER B C 1
ATOM 9379 O O . SER B 1 559 ? 94.525 -14.911 180.722 1.00 16.30 536 SER B O 1
ATOM 9382 N N . LEU B 1 560 ? 96.695 -14.612 181.166 1.00 14.87 537 LEU B N 1
ATOM 9383 C CA . LEU B 1 560 ? 96.450 -13.591 182.181 1.00 14.31 537 LEU B CA 1
ATOM 9384 C C . LEU B 1 560 ? 95.620 -12.408 181.605 1.00 14.03 537 LEU B C 1
ATOM 9385 O O . LEU B 1 560 ? 95.979 -11.840 180.576 1.00 14.32 537 LEU B O 1
ATOM 9390 N N . LYS B 1 561 ? 94.608 -12.030 182.352 1.00 14.12 538 LYS B N 1
ATOM 9391 C CA . LYS B 1 561 ? 93.712 -10.901 181.968 1.00 14.37 538 LYS B CA 1
ATOM 9392 C C . LYS B 1 561 ? 94.092 -9.715 182.804 1.00 15.05 538 LYS B C 1
ATOM 9393 O O . LYS B 1 561 ? 94.536 -9.864 183.930 1.00 19.32 538 LYS B O 1
ATOM 9399 N N . ARG B 1 562 ? 93.862 -8.531 182.304 1.00 13.86 539 ARG B N 1
ATOM 9400 C CA . ARG B 1 562 ? 94.286 -7.315 182.999 1.00 12.38 539 ARG B CA 1
ATOM 9401 C C . ARG B 1 562 ? 93.070 -6.395 183.243 1.00 12.22 539 ARG B C 1
ATOM 9402 O O . ARG B 1 562 ? 92.299 -6.144 182.298 1.00 13.56 539 ARG B O 1
ATOM 9410 N N . PRO B 1 563 ? 92.940 -5.853 184.438 1.00 11.91 540 PRO B N 1
ATOM 9411 C CA . PRO B 1 563 ? 91.792 -5.019 184.737 1.00 12.49 540 PRO B CA 1
ATOM 9412 C C . PRO B 1 563 ? 91.950 -3.612 184.177 1.00 13.55 540 PRO B C 1
ATOM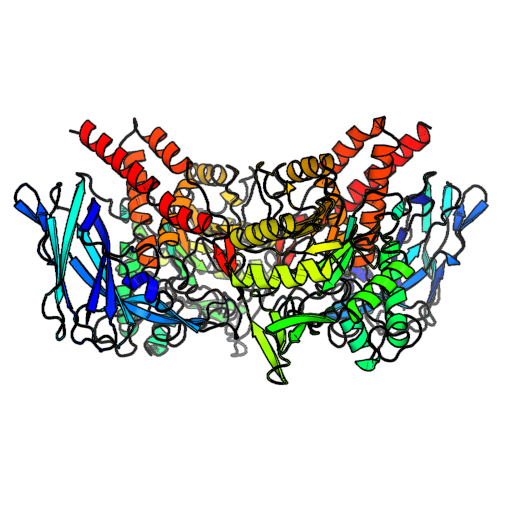 9413 O O . PRO B 1 563 ? 93.046 -3.100 183.970 1.00 13.60 540 PRO B O 1
ATOM 9417 N N . ASN B 1 564 ? 90.805 -3.015 183.898 1.00 13.31 541 ASN B N 1
ATOM 9418 C CA . ASN B 1 564 ? 90.729 -1.612 183.617 1.00 13.78 541 ASN B CA 1
ATOM 9419 C C . ASN B 1 564 ? 90.755 -0.774 184.905 1.00 11.40 541 ASN B C 1
ATOM 9420 O O . ASN B 1 564 ? 90.355 -1.219 185.992 1.00 11.88 541 ASN B O 1
ATOM 9425 N N . LYS B 1 565 ? 91.215 0.477 184.752 1.00 12.64 542 LYS B N 1
ATOM 9426 C CA . LYS B 1 565 ? 91.316 1.389 185.879 1.00 13.32 542 LYS B CA 1
ATOM 9427 C C . LYS B 1 565 ? 90.500 2.661 185.754 1.00 13.03 542 LYS B C 1
ATOM 9428 O O . LYS B 1 565 ? 90.123 3.029 184.630 1.00 13.48 542 LYS B O 1
ATOM 9434 N N . GLY B 1 566 ? 90.189 3.213 186.910 1.00 13.44 543 GLY B N 1
ATOM 9435 C CA . GLY B 1 566 ? 89.592 4.517 187.018 1.00 14.13 543 GLY B CA 1
ATOM 9436 C C . GLY B 1 566 ? 90.155 5.227 188.216 1.00 16.41 543 GLY B C 1
ATOM 9437 O O . GLY B 1 566 ? 91.312 5.001 188.598 1.00 13.79 543 GLY B O 1
ATOM 9438 N N . GLU B 1 567 ? 89.351 6.126 188.797 1.00 19.76 544 GLU B N 1
ATOM 9439 C CA . GLU B 1 567 ? 89.760 6.976 189.963 1.00 21.99 544 GLU B CA 1
ATOM 9440 C C . GLU B 1 567 ? 88.655 7.111 190.986 1.00 21.12 544 GLU B C 1
ATOM 9441 O O . GLU B 1 567 ? 87.452 6.993 190.635 1.00 22.57 544 GLU B O 1
ATOM 9447 N N . ASN B 1 568 ? 89.026 7.230 192.263 1.00 20.18 545 ASN B N 1
ATOM 9448 C CA . ASN B 1 568 ? 88.071 7.536 193.302 1.00 17.62 545 ASN B CA 1
ATOM 9449 C C . ASN B 1 568 ? 87.756 9.115 193.173 1.00 18.83 545 ASN B C 1
ATOM 9450 O O . ASN B 1 568 ? 88.311 9.868 192.315 1.00 17.57 545 ASN B O 1
ATOM 9455 N N . ALA B 1 569 ? 86.911 9.590 194.082 1.00 17.83 546 ALA B N 1
ATOM 9456 C CA . ALA B 1 569 ? 86.455 11.009 194.030 1.00 15.83 546 ALA B CA 1
ATOM 9457 C C . ALA B 1 569 ? 87.543 11.968 194.444 1.00 15.35 546 ALA B C 1
ATOM 9458 O O . ALA B 1 569 ? 87.404 13.188 194.328 1.00 15.68 546 ALA B O 1
ATOM 9460 N N . TYR B 1 570 ? 88.689 11.445 194.878 1.00 13.70 547 TYR B N 1
ATOM 9461 C CA . TYR B 1 570 ? 89.725 12.248 195.474 1.00 13.69 547 TYR B CA 1
ATOM 9462 C C . TYR B 1 570 ? 91.031 12.063 194.732 1.00 11.83 547 TYR B C 1
ATOM 9463 O O . TYR B 1 570 ? 92.077 12.456 195.221 1.00 13.00 547 TYR B O 1
ATOM 9472 N N . GLY B 1 571 ? 90.967 11.487 193.543 1.00 11.57 548 GLY B N 1
ATOM 9473 C CA . GLY B 1 571 ? 92.116 11.468 192.634 1.00 11.70 548 GLY B CA 1
ATOM 9474 C C . GLY B 1 571 ? 92.998 10.255 192.628 1.00 11.66 548 GLY B C 1
ATOM 9475 O O . GLY B 1 571 ? 93.959 10.251 191.880 1.00 11.84 548 GLY B O 1
ATOM 9476 N N . SER B 1 572 ? 92.654 9.250 193.424 1.00 11.19 549 SER B N 1
ATOM 9477 C CA . SER B 1 572 ? 93.483 8.031 193.508 1.00 10.79 549 SER B CA 1
ATOM 9478 C C . SER B 1 572 ? 93.067 7.012 192.465 1.00 10.74 549 SER B C 1
ATOM 9479 O O . SER B 1 572 ? 91.889 6.798 192.246 1.00 11.97 549 SER B O 1
ATOM 9482 N N . ALA B 1 573 ? 94.046 6.286 191.916 1.00 10.62 550 ALA B N 1
ATOM 9483 C CA . ALA B 1 573 ? 93.760 5.245 190.951 1.00 10.91 550 ALA B CA 1
ATOM 9484 C C . ALA B 1 573 ? 93.149 4.043 191.658 1.00 11.02 550 ALA B C 1
ATOM 9485 O O . ALA B 1 573 ? 93.609 3.646 192.719 1.00 12.22 550 ALA B O 1
ATOM 9487 N N . VAL B 1 574 ? 92.096 3.522 191.047 1.00 12.60 551 VAL B N 1
ATOM 9488 C CA . VAL B 1 574 ? 91.342 2.398 191.562 1.00 13.05 551 VAL B CA 1
ATOM 9489 C C . VAL B 1 574 ? 90.894 1.528 190.393 1.00 12.40 551 VAL B C 1
ATOM 9490 O O . VAL B 1 574 ? 91.014 1.862 189.231 1.00 11.97 551 VAL B O 1
ATOM 9494 N N . ALA B 1 575 ? 90.278 0.386 190.712 1.00 12.74 552 ALA B N 1
ATOM 9495 C CA . ALA B 1 575 ? 89.655 -0.467 189.654 1.00 14.10 552 ALA B CA 1
ATOM 9496 C C . ALA B 1 575 ? 88.514 0.318 188.979 1.00 12.86 552 ALA B C 1
ATOM 9497 O O . ALA B 1 575 ? 87.838 1.078 189.660 1.00 14.40 552 ALA B O 1
ATOM 9499 N N . ALA B 1 576 ? 88.304 0.068 187.700 1.00 12.65 553 ALA B N 1
ATOM 9500 C CA . ALA B 1 576 ? 87.222 0.718 186.901 1.00 13.58 553 ALA B CA 1
ATOM 9501 C C . ALA B 1 576 ? 85.847 0.210 187.275 1.00 14.90 553 ALA B C 1
ATOM 9502 O O . ALA B 1 576 ? 84.865 0.799 186.858 1.00 15.33 553 ALA B O 1
ATOM 9504 N N . SER B 1 577 ? 85.757 -0.911 187.994 1.00 13.54 554 SER B N 1
ATOM 9505 C CA . SER B 1 577 ? 84.456 -1.483 188.342 1.00 14.50 554 SER B CA 1
ATOM 9506 C C . SER B 1 577 ? 84.668 -2.609 189.322 1.00 15.14 554 SER B C 1
ATOM 9507 O O . SER B 1 577 ? 85.819 -3.065 189.491 1.00 12.81 554 SER B O 1
ATOM 9510 N N . LYS B 1 578 ? 83.581 -3.094 189.901 1.00 14.21 555 LYS B N 1
ATOM 9511 C CA . LYS B 1 578 ? 83.664 -4.302 190.764 1.00 14.58 555 LYS B CA 1
ATOM 9512 C C . LYS B 1 578 ? 84.197 -5.501 190.013 1.00 13.89 555 LYS B C 1
ATOM 9513 O O . LYS B 1 578 ? 85.057 -6.215 190.572 1.00 12.41 555 LYS B O 1
ATOM 9519 N N . GLU B 1 579 ? 83.744 -5.745 188.795 1.00 14.18 556 GLU B N 1
ATOM 9520 C CA . GLU B 1 579 ? 84.286 -6.830 187.977 1.00 14.22 556 GLU B CA 1
ATOM 9521 C C . GLU B 1 579 ? 85.797 -6.734 187.821 1.00 13.12 556 GLU B C 1
ATOM 9522 O O . GLU B 1 579 ? 86.491 -7.710 187.901 1.00 12.39 556 GLU B O 1
ATOM 9528 N N . ASP B 1 580 ? 86.310 -5.528 187.629 1.00 11.78 557 ASP B N 1
ATOM 9529 C CA . ASP B 1 580 ? 87.750 -5.314 187.446 1.00 11.51 557 ASP B CA 1
ATOM 9530 C C . ASP B 1 580 ? 88.504 -5.609 188.735 1.00 11.09 557 ASP B C 1
ATOM 9531 O O . ASP B 1 580 ? 89.594 -6.215 188.681 1.00 11.23 557 ASP B O 1
ATOM 9536 N N . ARG B 1 581 ? 87.959 -5.182 189.866 1.00 11.49 558 ARG B N 1
ATOM 9537 C CA . ARG B 1 581 ? 88.583 -5.460 191.180 1.00 12.29 558 ARG B CA 1
ATOM 9538 C C . ARG B 1 581 ? 88.605 -6.975 191.441 1.00 13.57 558 ARG B C 1
ATOM 9539 O O . ARG B 1 581 ? 89.649 -7.530 191.858 1.00 13.80 558 ARG B O 1
ATOM 9547 N N . ASP B 1 582 ? 87.504 -7.622 191.133 1.00 13.81 559 ASP B N 1
ATOM 9548 C CA . ASP B 1 582 ? 87.416 -9.090 191.367 1.00 14.01 559 ASP B CA 1
ATOM 9549 C C . ASP B 1 582 ? 88.403 -9.837 190.436 1.00 14.99 559 ASP B C 1
ATOM 9550 O O . ASP B 1 582 ? 89.027 -10.856 190.842 1.00 15.57 559 ASP B O 1
ATOM 9555 N N . LEU B 1 583 ? 88.632 -9.332 189.204 1.00 14.09 560 LEU B N 1
ATOM 9556 C CA . LEU B 1 583 ? 89.559 -9.907 188.268 1.00 14.29 560 LEU B CA 1
ATOM 9557 C C . LEU B 1 583 ? 90.986 -9.855 188.787 1.00 15.33 560 LEU B C 1
ATOM 9558 O O . LEU B 1 583 ? 91.723 -10.858 188.703 1.00 16.98 560 LEU B O 1
ATOM 9563 N N . THR B 1 584 ? 91.400 -8.730 189.352 1.00 15.94 561 THR B N 1
ATOM 9564 C CA . THR B 1 584 ? 92.769 -8.615 189.764 1.00 17.37 561 THR B CA 1
ATOM 9565 C C . THR B 1 584 ? 93.149 -9.730 190.738 1.00 20.05 561 THR B C 1
ATOM 9566 O O . THR B 1 584 ? 94.145 -10.472 190.528 1.00 20.96 561 THR B O 1
ATOM 9570 N N . ILE B 1 585 ? 92.262 -9.920 191.696 1.00 21.09 562 ILE B N 1
ATOM 9571 C CA . ILE B 1 585 ? 92.454 -11.020 192.682 1.00 21.94 562 ILE B CA 1
ATOM 9572 C C . ILE B 1 585 ? 92.364 -12.413 192.095 1.00 22.34 562 ILE B C 1
ATOM 9573 O O . ILE B 1 585 ? 93.218 -13.307 192.334 1.00 22.55 562 ILE B O 1
ATOM 9578 N N . SER B 1 586 ? 91.346 -12.616 191.322 1.00 22.80 563 SER B N 1
ATOM 9579 C CA . SER B 1 586 ? 91.042 -13.949 190.877 1.00 21.47 563 SER B CA 1
ATOM 9580 C C . SER B 1 586 ? 92.169 -14.452 189.919 1.00 25.14 563 SER B C 1
ATOM 9581 O O . SER B 1 586 ? 92.669 -15.571 190.035 1.00 23.00 563 SER B O 1
ATOM 9584 N N . GLU B 1 587 ? 92.673 -13.564 189.073 1.00 20.99 564 GLU B N 1
ATOM 9585 C CA . GLU B 1 587 ? 93.832 -13.886 188.237 1.00 18.48 564 GLU B CA 1
ATOM 9586 C C . GLU B 1 587 ? 95.143 -14.350 188.921 1.00 18.36 564 GLU B C 1
ATOM 9587 O O . GLU B 1 587 ? 95.712 -15.391 188.534 1.00 15.17 564 GLU B O 1
ATOM 9593 N N . ALA B 1 588 ? 95.692 -13.633 189.887 1.00 19.70 565 ALA B N 1
ATOM 9594 C CA . ALA B 1 588 ? 96.938 -14.109 190.484 1.00 18.67 565 ALA B CA 1
ATOM 9595 C C . ALA B 1 588 ? 96.809 -15.511 191.116 1.00 18.24 565 ALA B C 1
ATOM 9596 O O . ALA B 1 588 ? 97.650 -16.396 190.937 1.00 18.43 565 ALA B O 1
ATOM 9598 N N . ASN B 1 589 ? 95.686 -15.706 191.782 1.00 19.59 566 ASN B N 1
ATOM 9599 C CA . ASN B 1 589 ? 95.459 -17.022 192.420 1.00 18.65 566 ASN B CA 1
ATOM 9600 C C . ASN B 1 589 ? 95.239 -18.112 191.340 1.00 16.90 566 ASN B C 1
ATOM 9601 O O . ASN B 1 589 ? 95.693 -19.277 191.502 1.00 14.70 566 ASN B O 1
ATOM 9606 N N . ARG B 1 590 ? 94.572 -17.767 190.232 1.00 15.55 567 ARG B N 1
ATOM 9607 C CA . ARG B 1 590 ? 94.438 -18.697 189.135 1.00 14.16 567 ARG B CA 1
ATOM 9608 C C . ARG B 1 590 ? 95.731 -19.187 188.550 1.00 15.08 567 ARG B C 1
ATOM 9609 O O . ARG B 1 590 ? 95.938 -20.414 188.322 1.00 14.43 567 ARG B O 1
ATOM 9617 N N . ILE B 1 591 ? 96.630 -18.265 188.270 1.00 13.20 568 ILE B N 1
ATOM 9618 C CA . ILE B 1 591 ? 97.897 -18.609 187.653 1.00 14.32 568 ILE B CA 1
ATOM 9619 C C . ILE B 1 591 ? 98.731 -19.444 188.629 1.00 14.81 568 ILE B C 1
ATOM 9620 O O . ILE B 1 591 ? 99.257 -20.499 188.268 1.00 14.67 568 ILE B O 1
ATOM 9625 N N . LYS B 1 592 ? 98.791 -18.963 189.875 1.00 14.20 569 LYS B N 1
ATOM 9626 C CA . LYS B 1 592 ? 99.513 -19.682 190.934 1.00 16.59 569 LYS B CA 1
ATOM 9627 C C . LYS B 1 592 ? 99.071 -21.104 191.080 1.00 15.65 569 LYS B C 1
ATOM 9628 O O . LYS B 1 592 ? 99.889 -22.039 191.138 1.00 16.73 569 LYS B O 1
ATOM 9634 N N . ASN B 1 593 ? 97.749 -21.312 191.122 1.00 15.31 570 ASN B N 1
ATOM 9635 C CA . ASN B 1 593 ? 97.231 -22.679 191.224 1.00 15.94 570 ASN B CA 1
ATOM 9636 C C . ASN B 1 593 ? 97.568 -23.524 190.007 1.00 15.99 570 ASN B C 1
ATOM 9637 O O . ASN B 1 593 ? 97.917 -24.716 190.160 1.00 14.64 570 ASN B O 1
ATOM 9642 N N . GLY B 1 594 ? 97.477 -22.968 188.810 1.00 14.85 571 GLY B N 1
ATOM 9643 C CA . GLY B 1 594 ? 97.937 -23.630 187.614 1.00 14.20 571 GLY B CA 1
ATOM 9644 C C . GLY B 1 594 ? 99.368 -24.092 187.661 1.00 17.30 571 GLY B C 1
ATOM 9645 O O . GLY B 1 594 ? 99.672 -25.207 187.201 1.00 18.42 571 GLY B O 1
ATOM 9646 N N . ILE B 1 595 ? 100.239 -23.242 188.177 1.00 15.93 572 ILE B N 1
ATOM 9647 C CA . ILE B 1 595 ? 101.654 -23.543 188.191 1.00 17.87 572 ILE B CA 1
ATOM 9648 C C . ILE B 1 595 ? 101.906 -24.687 189.153 1.00 18.35 572 ILE B C 1
ATOM 9649 O O . ILE B 1 595 ? 102.705 -25.577 188.810 1.00 19.30 572 ILE B O 1
ATOM 9654 N N . ASN B 1 596 ? 101.267 -24.683 190.325 1.00 17.84 573 ASN B N 1
ATOM 9655 C CA . ASN B 1 596 ? 101.413 -25.791 191.275 1.00 21.02 573 ASN B CA 1
ATOM 9656 C C . ASN B 1 596 ? 100.833 -27.085 190.737 1.00 21.36 573 ASN B C 1
ATOM 9657 O O . ASN B 1 596 ? 101.379 -28.162 190.995 1.00 22.29 573 ASN B O 1
ATOM 9662 N N . ASN B 1 597 ? 99.815 -26.972 189.885 1.00 20.30 574 ASN B N 1
ATOM 9663 C CA . ASN B 1 597 ? 99.345 -28.105 189.156 1.00 20.36 574 ASN B CA 1
ATOM 9664 C C . ASN B 1 597 ? 100.389 -28.701 188.186 1.00 19.72 574 ASN B C 1
ATOM 9665 O O . ASN B 1 597 ? 100.530 -29.936 188.087 1.00 20.24 574 ASN B O 1
ATOM 9670 N N . PHE B 1 598 ? 101.131 -27.873 187.467 1.00 17.98 575 PHE B N 1
ATOM 9671 C CA . PHE B 1 598 ? 102.255 -28.320 186.606 1.00 17.19 575 PHE B CA 1
ATOM 9672 C C . PHE B 1 598 ? 103.409 -28.881 187.467 1.00 17.43 575 PHE B C 1
ATOM 9673 O O . PHE B 1 598 ? 104.119 -29.816 187.042 1.00 17.59 575 PHE B O 1
ATOM 9681 N N . ALA B 1 599 ? 103.606 -28.270 188.633 1.00 17.88 576 ALA B N 1
ATOM 9682 C CA . ALA B 1 599 ? 104.588 -28.835 189.566 1.00 18.06 576 ALA B CA 1
ATOM 9683 C C . ALA B 1 599 ? 104.287 -30.289 189.893 1.00 19.30 576 ALA B C 1
ATOM 9684 O O . ALA B 1 599 ? 105.196 -31.126 189.781 1.00 18.98 576 ALA B O 1
ATOM 9686 N N . ARG B 1 600 ? 103.049 -30.564 190.293 1.00 18.83 577 ARG B N 1
ATOM 9687 C CA . ARG B 1 600 ? 102.612 -31.961 190.591 1.00 20.98 577 ARG B CA 1
ATOM 9688 C C . ARG B 1 600 ? 102.815 -32.839 189.383 1.00 22.14 577 ARG B C 1
ATOM 9689 O O . ARG B 1 600 ? 103.258 -33.985 189.491 1.00 21.55 577 ARG B O 1
ATOM 9697 N N . GLU B 1 601 ? 102.544 -32.322 188.193 1.00 21.86 578 GLU B N 1
ATOM 9698 C CA . GLU B 1 601 ? 102.765 -33.150 186.995 1.00 23.49 578 GLU B CA 1
ATOM 9699 C C . GLU B 1 601 ? 104.241 -33.542 186.813 1.00 24.92 578 GLU B C 1
ATOM 9700 O O . GLU B 1 601 ? 104.582 -34.701 186.509 1.00 28.83 578 GLU B O 1
ATOM 9706 N N . PHE B 1 602 ? 105.125 -32.576 187.003 1.00 23.39 579 PHE B N 1
ATOM 9707 C CA . PHE B 1 602 ? 106.550 -32.805 186.829 1.00 23.16 579 PHE B CA 1
ATOM 9708 C C . PHE B 1 602 ? 107.086 -33.806 187.878 1.00 23.89 579 PHE B C 1
ATOM 9709 O O . PHE B 1 602 ? 107.902 -34.682 187.556 1.00 24.87 579 PHE B O 1
ATOM 9717 N N . ILE B 1 603 ? 106.615 -33.674 189.109 1.00 21.82 580 ILE B N 1
ATOM 9718 C CA . ILE B 1 603 ? 107.000 -34.580 190.209 1.00 23.21 580 ILE B CA 1
ATOM 9719 C C . ILE B 1 603 ? 106.550 -35.996 189.858 1.00 27.01 580 ILE B C 1
ATOM 9720 O O . ILE B 1 603 ? 107.330 -36.943 190.058 1.00 28.56 580 ILE B O 1
ATOM 9725 N N . SER B 1 604 ? 105.324 -36.130 189.354 1.00 27.69 581 SER B N 1
ATOM 9726 C CA . SER B 1 604 ? 104.839 -37.428 188.863 1.00 33.17 581 SER B CA 1
ATOM 9727 C C . SER B 1 604 ? 105.676 -37.983 187.704 1.00 37.27 581 SER B C 1
ATOM 9728 O O . SER B 1 604 ? 106.023 -39.162 187.722 1.00 40.88 581 SER B O 1
ATOM 9731 N N . LEU B 1 605 ? 106.009 -37.161 186.713 1.00 35.99 582 LEU B N 1
ATOM 9732 C CA . LEU B 1 605 ? 106.887 -37.600 185.610 1.00 40.92 582 LEU B CA 1
ATOM 9733 C C . LEU B 1 605 ? 108.335 -37.974 186.009 1.00 44.96 582 LEU B C 1
ATOM 9734 O O . LEU B 1 605 ? 109.049 -38.558 185.196 1.00 49.09 582 LEU B O 1
ATOM 9736 N N . THR B 1 606 ? 108.793 -37.652 187.222 1.00 45.50 583 THR B N 1
ATOM 9737 C CA . THR B 1 606 ? 110.185 -37.952 187.615 1.00 48.69 583 THR B CA 1
ATOM 9738 C C . THR B 1 606 ? 110.311 -38.879 188.839 1.00 47.58 583 THR B C 1
ATOM 9739 O O . THR B 1 606 ? 109.326 -39.423 189.337 1.00 49.50 583 THR B O 1
#

Secondary structure (DSSP, 8-state):
--EEEEEE-SSS---GGGHHHHTT----EEEEEEEET-EEEEEEEEEE-SS-EEEEEEEEPPEE-TT--EE-GGGEEEEEEEEEEEE-SSS-TTSPEEEEEEEE---S-EEE-TT-EEEEEEEEEPPTTPPPEEEEEEEEEE-TT-SS-EEEEEEEEEEEEEPPPGGGS--EEEE---HHHHHHHTT--GGGTTSHHHHHHHHHHHHHHHHTTEEEEEEE-STTTTTT-SSS----SSEEEE-TTS-EEEE-HHHHHHHHHHHHTTS-BTTTTBSEEEEE-SS-GGG-EEEEETTTTEEEEE-PPTTSHHHHHHHHHHHHHHHHHHHHHT-GGGEEEE--S--HHHHHHHHHHHHH-B-TTS-BPEEEEEE---S-S--TTGGG-SEEEEEGGG--TT-SHHHHHHHHHHHTT-EEEEE--TT-SS---TTS-THHHHHHHHHHHHTT-SEEEES-SB---S-TTTB---SSSSTTTTBSSEE--TT-SS--EE--HHHHHHHHHHHHHHHHHHHHHH-TTTHHHHHHHHHT-----EEE-TTS-EEESSHHHHHHHHHHHHHHHHHHHHHHHHHHHHH-/--EEEEEE-SSS---GGGHHHHTT----EEEEEEEET-EEEEEEEEEE-SS-EEEEEEEEPPEE-TT--EE-GGGEEEEEEEEEEEE-SSS-TTSPEEEEEEEE---S-EEE-TT-EEEEEEEEE--TTPPPEEEEEEEEEE-TT-SSPEEEEEEEEEEEEEPPPGGGS--EEEE---HHHHHHHTT--GGGTTSHHHHTTTHHHHHHHHHTTEEEEEEE-STTTTTT-SSS----SSEEEE-TTS-EEEE-HHHHHHHHHHHHTTS-BTTTTBSEEEEE-SS-GGG-EEEEETTTTEEEEE-PPTTSHHHHHHHHHHHHHHHHHHHHHT-GGGEEEE--S--HHHHHHHHHHHHH---TTS---EEEEE----S-S--TTGGG-SEEEEEGGG--TT-SHHHHHHHHHHHHT-EEEEE--TT-SS---TTS-THHHHHHHHHHHHTT-SEEEES-SB---S-TTTB---SSSSTTTTBSSEE--TT--S--EE--HHHHHHHHHHHHHHHHHHHHHH-GGGHHHHHHHHHT-----EEE-TTS-EEESSHHHHHHHHHHHHHHHHHHHHHHHHHHHH-

Organism: Clostridium perfringens (strain ATCC 13124 / DSM 756 / JCM 1290 / NCIMB 6125 / NCTC 8237 / Type A) (NCBI:txid195103)

Foldseek 3Di:
DFKDKAKDDLQFFDFLVCLVVVNPDDHFEDEEEAAAQGKDKTKMKMAGAAAKWWFKAKAKQWKAFPVRFTDHSVQKAKFKQAWAWEQQFFLFVPGDIGIFSWFRHHHGTDIGGHGGMIMIMMMGGRHNPGDWGKIKIWMWIDTPPDPDIRIGIYIYTYFHDGQDFLVVFLFEEEEEDQLVVLCVLLVNDPVCQLPVVSVVLVLVLLLVCVRLNYFEYEAEAAFQQAVCPFQDGRGHCKAWEQEPVRAIDIDNVSVVSVVVSCVVSPSDDLVVLTGAYEYRALRGVQQKGWHQYPVVRGIDIDRDQQPDPVSLRRVLRVQQVVCVVCVVVSRQSRYAHEDEEDDPVNVVSVLVSQQVDADPVSDGGAYEYEYLDAADDPCPSVLSHQEYEYEPVSYDLVDLRLLVSQVVNVVVVGAYFYEYAFPDPPDQASNHRLLSLLLRQLVRVLSVGSGYYAHAAESQHNARSHYQYDSRGGGRRRHQKAADPSPDDPGGITGTSSVVSNSVNSSQVSLLVVCLVPPVVCNVVLSVLSNVQDAFDWDADPNHGIDTPDPVSSVSSVVRSVSSSVVSVVSSVVVSVVVD/DQKDKAKDALQFFDFLVCLVVVSPHDHFEDEEEAAAQGKDKTKMKMAGAAFKFWFKAKFKQWKAFPVGFIHHSVQKAKFKQAWAWEQQFFLFPPGDIGIFSWFRHHHGTDIGGHSDMIMIMIMGGRHQPGDWGKIWIWMWIDTDPDPDIRIGIYIYTYFHDGQDFLVVFLFEEAEEDQLVLLCVQQVNDPVCQLHVVSVQLVLVLLLVCVRLNYFEYEAEAAFQLAVCPFQDGRGHCWAWEADPVGAIDIDNVSVVSVVVSCVVSPSDDLVVLTGAYEYPALAGPLQKGWHQYPNVRHIDIDRDQQQDPVSLVRVLSVQQVVCVVCVVVSRQSRYAHEDEADDPVNVVSVLVSQQVRADPVSDGHAYEYEYLDQADDPCVSVQSHQEYEYEPVRYDLVDLRQLVNQVVNVVVVGAYFYEYAFQDPPDQASNHRLLSLLLRQLVRVLSVGSGYYAHAAERQHNARSHYQYDSRGRGRRRHQWAADDHPDDDDGITGTSNVVSNSVSSSQVSLLSCCVVPVVVCNVVLSVLSNPQDAFDWDADPNHGIDTPDPVRSVSSNVRSVSSSVVSVVVSVVVSVVD

InterPro domains:
  IPR025150 Glycoside hydrolase 123, catalytic domain [PF13320] (180-518)
  IPR053850 Glycoside hydrolase 123, N-terminal domain [PF22680] (11-146)

B-factor: mean 17.34, std 8.09, range [5.05, 74.1]

Radius of gyration: 33.34 Å; Cα contacts (8 Å, |Δi|>4): 2628; chains: 2; bounding box: 87×97×95 Å

Solvent-accessible surface area: 45604 Å² total; per-residue (Å²): 126,52,0,2,8,0,5,6,38,12,29,64,19,20,26,36,138,60,30,103,112,10,71,144,66,120,93,63,80,28,87,55,38,0,0,10,19,5,43,10,5,1,4,0,0,0,16,0,34,91,53,73,0,49,66,0,44,26,67,22,44,61,0,84,9,112,122,52,44,107,2,27,45,140,36,18,105,18,8,11,15,53,60,4,73,0,24,24,3,91,70,38,133,101,8,52,97,33,45,10,8,0,0,20,36,49,53,46,66,59,97,9,119,119,72,76,8,15,6,0,5,0,25,0,115,4,41,107,124,13,119,52,15,72,1,88,14,32,0,67,0,52,15,94,66,30,182,76,50,55,76,1,81,4,20,0,41,2,7,81,19,58,8,18,72,41,73,113,17,111,4,2,0,4,0,37,6,19,3,27,6,0,2,65,2,13,162,15,74,77,140,31,33,6,52,79,116,0,28,126,51,2,72,28,2,1,88,38,0,79,88,14,6,3,28,0,0,6,1,12,0,0,63,34,1,31,71,79,51,11,89,18,41,11,38,6,6,0,102,10,95,57,21,100,192,39,63,21,90,31,67,29,58,35,0,27,101,0,0,69,6,0,38,107,16,36,0,1,46,7,152,166,46,52,8,11,0,2,0,3,0,0,0,2,59,44,29,98,0,43,8,46,13,67,79,83,113,45,103,60,40,42,77,10,88,16,35,42,130,101,2,71,80,3,3,46,40,0,0,68,47,0,7,69,35,0,79,92,88,30,8,20,67,5,1,18,0,7,4,29,60,81,39,63,60,29,4,81,16,0,0,82,11,1,61,120,20,65,20,103,75,187,103,64,2,76,0,10,4,24,9,57,24,92,44,28,118,113,34,79,29,15,46,74,0,34,5,1,4,0,1,5,72,46,10,46,42,109,34,84,31,5,35,70,1,0,42,53,2,62,135,98,66,28,36,0,2,0,28,1,38,32,18,2,10,0,1,1,2,0,34,8,13,2,2,9,1,9,1,2,0,4,1,0,10,21,2,34,1,12,0,0,21,0,32,0,0,3,6,1,6,84,60,0,6,94,52,1,37,39,126,89,34,1,5,1,2,4,0,0,0,0,0,0,54,76,123,29,177,66,79,22,34,8,12,0,2,4,0,12,14,0,24,25,1,5,31,15,0,8,4,0,41,55,0,28,120,98,6,104,151,19,93,95,52,0,45,88,32,4,76,38,5,102,48,6,96,81,24,122,41,36,35,24,0,8,47,19,14,13,122,139,16,98,65,46,1,44,56,9,13,82,82,1,64,78,14,1,7,74,34,0,79,92,24,38,88,130,89,121,106,45,0,6,8,0,5,7,38,11,12,66,21,21,28,42,137,60,32,101,106,10,80,146,67,81,92,79,68,27,112,59,35,0,0,10,18,4,35,4,11,2,5,0,0,0,17,0,36,95,50,73,0,55,69,0,41,21,59,21,44,59,0,80,10,123,117,50,42,101,2,35,36,142,42,16,91,18,4,17,14,54,47,4,68,0,25,24,3,89,70,41,133,98,10,50,92,32,46,10,9,0,0,19,34,50,56,45,68,67,101,7,124,119,79,59,6,14,7,0,4,0,12,0,100,5,37,106,127,13,119,53,9,91,1,80,13,37,0,66,0,55,12,93,78,24,115,77,51,56,88,0,73,0,6,2,49,1,6,85,18,60,8,17,72,42,97,115,16,112,3,2,0,3,0,39,6,17,5,27,6,0,3,74,3,15,124,18,71,130,136,30,22,3,50,76,108,0,32,122,36,3,73,28,2,1,78,39,0,76,91,14,7,5,54,0,0,7,1,14,0,0,64,34,2,32,69,78,50,10,90,19,41,12,33,4,5,0,75,12,78,56,26,95,189,35,46,17,68,24,60,23,49,23,0,27,96,0,0,71,6,0,38,105,16,50,9,1,35,8,148,136,40,122,12,12,0,1,0,8,0,1,1,1,62,42,21,97,0,42,8,71,11,75,72,67,114,135,104,62,42,44,78,11,88,14,37,41,128,101,1,72,80,3,2,40,41,0,0,61,40,0,8,71,33,0,74,158,88,28,8,21,67,5,0,18,0,8,4,46,61,59,34,64,66,22,4,90,17,0,0,79,11,1,57,109,19,58,26,155,80,188,89,64,1,77,0,9,5,28,9,67,24,93,48,33,126,116,34,82,24,15,47,76,0,33,5,1,4,0,2,4,69,50,10,43,37,108,34,88,44,5,29,78,2,0,46,54,2,64,137,97,68,27,38,0,2,0,31,1,38,31,17,2,14,0,2,1,3,0,37,9,14,1,2,7,1,6,0,2,0,3,0,0,10,20,2,37,2,12,0,0,20,0,31,0,0,2,7,1,6,102,57,0,5,92,52,1,37,37,127,88,34,1,5,0,2,5,0,0,0,0,0,1,62,70,114,32,157,58,90,22,33,11,13,0,2,4,0,11,9,0,24,20,0,7,30,3,0,10,3,0,42,56,0,26,120,106,5,95,147,25,92,98,53,0,47,93,33,4,82,36,4,103,51,7,101,87,23,124,41,36,35,24,0,10,47,19,18,12,143,137,20,102,62,50,1,30,60,9,4,49,90,1,22,95,17,1,7,95,36,0,91,87,29,49,94,85,124

Sequence (1159 aa):
TTLGASIGSTDFHYLQKDYDEIKKLNLNTWNEVAWIGDELNSKIVMWTNSSPVNNVTLSSSDFINEENGDLISSNNIKISWLKETLANIGRSNPSAPLEPFPDIIHNSGSLNIEKNKIASAWINIKIPRNAKPGIIYNGSIEVTADELEKSYTFDYSFEVLNLVQPLPSETNTQIEFWQHPYTIARYYKICKEDLFTEKHFKYLRGNLKEYRNMGGRGVIATIVHEAWNHQSYDSSDPSMIKWRKNSYGTFEFDYSSHFDKKWIQLNIDLGILDPEKGFGQIKCYSIVPWNNRIQYFNEATNKEEEAINNPTPGSDLWINIWTQFLTTSSFMSSHLEEKGWFNITYISMDDEERSSMDDLKACVDLIENITNNSYEHFKISSAMDDYESGNNDYSFLDRIDDISIGLSHINHNNSDDMKKNMATHRQELGLLTTIYTCTGDYPSSFTISDPSEGAFTIWYSLYQNTNGFLRWSWDGWVEENNPLEENVSYKYWEPGDPFLIYPAEKKDSIGKTFYSTPRLEKLKEEGIRDINKAKYLMEKAPNNLKNSIENLIYSLKKRPNKGENAYGSAVAASKEDRDLTISEANNRIKNGINNFAREFISLTMTTLGASIGSTDFHYLQKDYDEIKKLNLNTWNNEEVAWIGDELNSKIVMWTNSSPVNNVTLSSSDFINENGDLISSNNIKISWLKETLANIGRSNPSAPLEPFPDIIHNSGSSLNIEKNKIASAWINIKKIPRNAKPGIYNGSIEVTADELEKSYTFDDYSFEVLNLVQPLPSETNNTQIEFWQQHPYTIARYYKICKEDLFTEKHFKYLRGNLKEYRNMGGRGVIATIVHEAWNHQSYDSSDPSMIKKWRKNSYGTFEFDYSHFDKWIQLNIDLGILDPEKGFGQIKCYSIVPWNNRIQYFNEATNKEEAINNPTPGSDLWINIWTQFLTSFMSSHLEEEKGWFNITYISMDDERRSMDDLKACVDLIENITNNSYEHFKISSAMDDYESGNDYSSFLDRIDDISIGLSSHINHNNSDDMKKNMATHRQELGLLTTIYTCTGDYPSSFTISDPSEGAFTIWYSLYQNTNGFLRWSWDGWVEENNPLEENVSYKYWEPGDPFLIYPAEKDSIGKTFYSTPRLEKLKEGIRDINKAKYLMEKAPNLKNSIENLIYSLKRPNKGENAYGSAVAASKEDRDLTISEANRIKNGINNFAREFISLT